Protein AF-0000000084494872 (afdb_homodimer)

Foldseek 3Di:
DDQLADPVLLVVDDLADPPQAPLLQLLCLLQQWDADQVVLFTGGQSRLLRQLLRQLLVLLVVLCVVVPHDDPSNVSSVLSSVSSVCVRLLQKFFDSQSSRARNDPLCLCQVFVLSSFLEAEAECQEQLVLLVLLLSVLSQYAYEYEYEQVSLVNYFWFFLQADEAEDDAAADDLVPAAQAWDWDDPDQAEIEIEAGAYSNSLSNSSVVVRCLGRPPVNVSHRYYYYHQRRHDAFQPFDDRSTDTFLGCVLVVQLVVQLSCLQQCNLPVLDDHFAFDWDDDDPDTDTDSTGTDGVLSVLLSSLSSQSSSVNRLPDQHEYEYEYALPPVCNQCVCPCLQLDDDPVLLVVLLVLCVVVVVVSVSVVSVPFDHSDNVSRVSVSSLSHAYAYEDADQDDLSSLVSQLSSCQTPLDDWYFDVNLQCVLPVQFPAAIRLQWFGDHRLEGAGEMEGEQQSQWDDDPNAIDGNLVVSLVVLLSQLSSSLSSLSRQHPDNVSNVRSQVAVAAEYAYFLLQLNCLRNVDDPVRSLVSQQSSQVSSQVSQQVVCVVSVGDRHSFHYTHGFDDSSCSSSQVGGGTLAFAAEQKKKAKFKDFCLALSNVLQVVQPFDKFADPPQDDPDRVRSSVRHRMIIGIDIGGTSHPDHLVRDAQVRQVVSQLSSQPRHGSGHYREEGEHEPVCSVVNSVCCSVPVSRHRIYTYDYDPVDDDDSPSIGDDDPVVSVVSSVPRDDRDSVSSSVNRSPSRNRSSVPRPPVPSRDDRD/DDQLADPVLLVVDDLADPPQAPLLQLLCLLQQWDADPVVQFTGGQSRLLRQLLRQLLVLLVVLCVVVPHDDDSNVSSVLSSVSSVCVRLLQKFFDSQSSRARNDPLCLCQVFVLSSFLEEEAECQEQLVLLVLLLSVLSQYAYEYEYEQVSLVNYFWFFLQADEAEDDADADDLVPAAQAWDWDDPDQAEIEIEAGAYSNSLSNSSVVVRCLGRPPVNVSHRYYYYHQRRHDAFQPFDDNSTDTFLGCVLVVQLVVQLSCLQQCNLPVLDDHFAFDWDDDDPDTDTDSTGTDGVLSVLLSSLSSQSSSVNRLPDQHEYEYEYALPPVCNQCVCPCLQLDDDPVLLVVLLVLCVVVVVVSVSVVSVPFDHSDNVSRVSVSSLSHAYAYEDADQDDLSSLVSQLSSCQTQLDDWYFDVNLQCVLPVQFDAAIRLQWFGDHRLEGAGEMEGEQQSQWDDDPNAIDGNLVVSLVVLLSQLSSSLSSLSRQHPDNVSNVRSQVAVAAEYAYFLLQLNCLRNVDDPVRSLVSQQSSQVSSQVSQQVVCVVSVGDRHSFHYTHGFDDSSCSSSQVGGGTLAFAAEQKKKAKFKDFCLALSNVLQVVQPFDKFADPPQDDDDRVRSSVRHRMIIGIDIGGTSHPDHLVRDAQVRQVVSQLSSQPRHGSGHYREEGEHEPVCSVVNSVCCSVPVSRHRIYTYDYCDVDDDDSPSIGDDDPVVSVVSSVPRDDRDSVSSSVSRSPSRNRSSNPRPPVPSRDDRD

Nearest PDB structures (foldseek):
  1l1l-assembly4_D  TM=8.113E-01  e=1.563E-45  Lactobacillus leichmannii
  3o0o-assembly1_A  TM=6.092E-01  e=1.968E-18  Thermotoga maritima
  7b9q-assembly1_B  TM=5.228E-01  e=1.787E-12  Cereibacter sphaeroides
  7b9q-assembly1_A  TM=4.856E-01  e=8.726E-13  Cereibacter sphaeroides
  3rsr-assembly1_A  TM=5.071E-01  e=6.425E-12  Saccharomyces cerevisiae

pLDDT: mean 90.09, std 11.54, range [34.97, 98.81]

Radius of gyration: 38.98 Å; Cα contacts (8 Å, |Δi|>4): 3133; chains: 2; bounding box: 86×110×97 Å

Organism: NCBI:txid1637975

Structure (mmCIF, N/CA/C/O backbone):
data_AF-0000000084494872-model_v1
#
loop_
_entity.id
_entity.type
_entity.pdbx_description
1 polymer 'Adenosylcobalamin-dependent ribonucleoside-triphosphate reductase'
#
loop_
_atom_site.group_PDB
_atom_site.id
_atom_site.type_symbol
_atom_site.label_atom_id
_atom_site.label_alt_id
_atom_site.label_comp_id
_atom_site.label_asym_id
_atom_site.label_entity_id
_atom_site.label_seq_id
_atom_site.pdbx_PDB_ins_code
_atom_site.Cartn_x
_atom_site.Cartn_y
_atom_site.Cartn_z
_atom_site.occupancy
_atom_site.B_iso_or_equiv
_atom_site.auth_seq_id
_atom_site.auth_comp_id
_atom_site.auth_asym_id
_atom_site.auth_atom_id
_atom_site.pdbx_PDB_model_num
ATOM 1 N N . MET A 1 1 ? -21.484 2.104 5.059 1 55.16 1 MET A N 1
ATOM 2 C CA . MET A 1 1 ? -20.328 1.569 5.75 1 55.16 1 MET A CA 1
ATOM 3 C C . MET A 1 1 ? -20.703 1.051 7.133 1 55.16 1 MET A C 1
ATOM 5 O O . MET A 1 1 ? -21.531 1.648 7.82 1 55.16 1 MET A O 1
ATOM 9 N N . THR A 1 2 ? -20.406 -0.141 7.449 1 70.69 2 THR A N 1
ATOM 10 C CA . THR A 1 2 ? -20.688 -0.763 8.734 1 70.69 2 THR A CA 1
ATOM 11 C C . THR A 1 2 ? -20.094 0.064 9.883 1 70.69 2 THR A C 1
ATOM 13 O O . THR A 1 2 ? -18.906 0.376 9.883 1 70.69 2 THR A O 1
ATOM 16 N N . GLU A 1 3 ? -21.016 0.553 10.703 1 88.5 3 GLU A N 1
ATOM 17 C CA . GLU A 1 3 ? -20.625 1.293 11.898 1 88.5 3 GLU A CA 1
ATOM 18 C C . GLU A 1 3 ? -19.812 0.414 12.844 1 88.5 3 GLU A C 1
ATOM 20 O O . GLU A 1 3 ? -20.25 -0.684 13.203 1 88.5 3 GLU A O 1
ATOM 25 N N . LEU A 1 4 ? -18.656 0.8 13.25 1 95.69 4 LEU A N 1
ATOM 26 C CA . LEU A 1 4 ? -17.781 0.054 14.148 1 95.69 4 LEU A CA 1
ATOM 27 C C . LEU A 1 4 ? -18.156 0.294 15.602 1 95.69 4 LEU A C 1
ATOM 29 O O . LEU A 1 4 ? -18.25 -0.652 16.391 1 95.69 4 LEU A O 1
ATOM 33 N N . LEU A 1 5 ? -18.391 1.597 16.016 1 97.94 5 LEU A N 1
ATOM 34 C CA . LEU A 1 5 ? -18.812 1.928 17.375 1 97.94 5 LEU A CA 1
ATOM 35 C C . LEU A 1 5 ? -20.328 1.883 17.5 1 97.94 5 LEU A C 1
ATOM 37 O O . LEU A 1 5 ? -21.031 2.789 17.031 1 97.94 5 LEU A O 1
ATOM 41 N N . THR A 1 6 ? -20.859 0.909 18.203 1 96.38 6 THR A N 1
ATOM 42 C CA . THR A 1 6 ? -22.297 0.708 18.359 1 96.38 6 THR A CA 1
ATOM 43 C C . THR A 1 6 ? -22.875 1.703 19.359 1 96.38 6 THR A C 1
ATOM 45 O O . THR A 1 6 ? -22.156 2.229 20.203 1 96.38 6 THR A O 1
ATOM 48 N N . ASP A 1 7 ? -24.094 1.884 19.266 1 95.75 7 ASP A N 1
ATOM 49 C CA . ASP A 1 7 ? -24.797 2.746 20.219 1 95.75 7 ASP A CA 1
ATOM 50 C C . ASP A 1 7 ? -24.703 2.186 21.625 1 95.75 7 ASP A C 1
ATOM 52 O O . ASP A 1 7 ? -24.625 2.941 22.609 1 95.75 7 ASP A O 1
ATOM 56 N N . SER A 1 8 ? -24.734 0.927 21.703 1 96.12 8 SER A N 1
ATOM 57 C CA . SER A 1 8 ? -24.656 0.281 23.016 1 96.12 8 SER A CA 1
ATOM 58 C C . SER A 1 8 ? -23.312 0.57 23.688 1 96.12 8 SER A C 1
ATOM 60 O O . SER A 1 8 ? -23.266 0.782 24.906 1 96.12 8 SER A O 1
ATOM 62 N N . PHE A 1 9 ? -22.359 0.619 22.922 1 97.56 9 PHE A N 1
ATOM 63 C CA . PHE A 1 9 ? -21.031 0.911 23.469 1 97.56 9 PHE A CA 1
ATOM 64 C C . PHE A 1 9 ? -20.922 2.379 23.875 1 97.56 9 PHE A C 1
ATOM 66 O O . PHE A 1 9 ? -20.469 2.695 24.969 1 97.56 9 PHE A O 1
ATOM 73 N N . ILE A 1 10 ? -21.281 3.186 23.062 1 97.81 10 ILE A N 1
ATOM 74 C CA . ILE A 1 10 ? -21.141 4.625 23.25 1 97.81 10 ILE A CA 1
ATOM 75 C C . ILE A 1 10 ? -21.984 5.086 24.422 1 97.81 10 ILE A C 1
ATOM 77 O O . ILE A 1 10 ? -21.609 6 25.156 1 97.81 10 ILE A O 1
ATOM 81 N N . SER A 1 11 ? -23.141 4.43 24.688 1 97.19 11 SER A N 1
ATOM 82 C CA . SER A 1 11 ? -24.078 4.824 25.734 1 97.19 11 SER A CA 1
ATOM 83 C C . SER A 1 11 ? -23.453 4.664 27.125 1 97.19 11 SER A C 1
ATOM 85 O O . SER A 1 11 ? -23.938 5.246 28.094 1 97.19 11 SER A O 1
ATOM 87 N N . LYS A 1 12 ? -22.359 3.939 27.234 1 97.75 12 LYS A N 1
ATOM 88 C CA . LYS A 1 12 ? -21.703 3.711 28.516 1 97.75 12 LYS A CA 1
ATOM 89 C C . LYS A 1 12 ? -20.922 4.945 28.953 1 97.75 12 LYS A C 1
ATOM 91 O O . LYS A 1 12 ? -20.531 5.051 30.125 1 97.75 12 LYS A O 1
ATOM 96 N N . TYR A 1 13 ? -20.781 5.898 28.141 1 98.12 13 TYR A N 1
ATOM 97 C CA . TYR A 1 13 ? -19.953 7.066 28.422 1 98.12 13 TYR A CA 1
ATOM 98 C C . TYR A 1 13 ? -20.812 8.312 28.578 1 98.12 13 TYR A C 1
ATOM 100 O O . TYR A 1 13 ? -21.797 8.492 27.875 1 98.12 13 TYR A O 1
ATOM 108 N N . PRO A 1 14 ? -20.375 9.219 29.516 1 97 14 PRO A N 1
ATOM 109 C CA . PRO A 1 14 ? -21 10.539 29.531 1 97 14 PRO A CA 1
ATOM 110 C C . PRO A 1 14 ? -20.547 11.43 28.375 1 97 14 PRO A C 1
ATOM 112 O O . PRO A 1 14 ? -19.703 11.023 27.578 1 97 14 PRO A O 1
ATOM 115 N N . ASP A 1 15 ? -21.094 12.57 28.312 1 96.06 15 ASP A N 1
ATOM 116 C CA . ASP A 1 15 ? -20.797 13.469 27.203 1 96.06 15 ASP A CA 1
ATOM 117 C C . ASP A 1 15 ? -19.375 13.984 27.266 1 96.06 15 ASP A C 1
ATOM 119 O O . ASP A 1 15 ? -18.781 14.344 26.234 1 96.06 15 ASP A O 1
ATOM 123 N N . PHE A 1 16 ? -18.859 14.094 28.547 1 96.5 16 PHE A N 1
ATOM 124 C CA . PHE A 1 16 ? -17.5 14.516 28.828 1 96.5 16 PHE A CA 1
ATOM 125 C C . PHE A 1 16 ? -16.906 13.672 29.953 1 96.5 16 PHE A C 1
ATOM 127 O O . PHE A 1 16 ? -17.609 13.25 30.875 1 96.5 16 PHE A O 1
ATOM 134 N N . PRO A 1 17 ? -15.617 13.352 29.844 1 96.94 17 PRO A N 1
ATOM 135 C CA . PRO A 1 17 ? -15.023 12.703 31.016 1 96.94 17 PRO A CA 1
ATOM 136 C C . PRO A 1 17 ? -14.977 13.617 32.219 1 96.94 17 PRO A C 1
ATOM 138 O O . PRO A 1 17 ? -14.812 14.836 32.094 1 96.94 17 PRO A O 1
ATOM 141 N N . SER A 1 18 ? -14.992 13.055 33.406 1 94.06 18 SER A N 1
ATOM 142 C CA . SER A 1 18 ? -15.117 13.82 34.625 1 94.06 18 SER A CA 1
ATOM 143 C C . SER A 1 18 ? -13.867 14.648 34.906 1 94.06 18 SER A C 1
ATOM 145 O O . SER A 1 18 ? -13.938 15.703 35.531 1 94.06 18 SER A O 1
ATOM 147 N N . HIS A 1 19 ? -12.781 14.234 34.375 1 93.25 19 HIS A N 1
ATOM 148 C CA . HIS A 1 19 ? -11.523 14.898 34.719 1 93.25 19 HIS A CA 1
ATOM 149 C C . HIS A 1 19 ? -11.172 15.969 33.688 1 93.25 19 HIS A C 1
ATOM 151 O O . HIS A 1 19 ? -10.133 16.609 33.781 1 93.25 19 HIS A O 1
ATOM 157 N N . MET A 1 20 ? -12 16.172 32.688 1 94.19 20 MET A N 1
ATOM 158 C CA . MET A 1 20 ? -11.797 17.297 31.766 1 94.19 20 MET A CA 1
ATOM 159 C C . MET A 1 20 ? -12.148 18.609 32.469 1 94.19 20 MET A C 1
ATOM 161 O O . MET A 1 20 ? -13.305 18.844 32.812 1 94.19 20 MET A O 1
ATOM 165 N N . ASN A 1 21 ? -11.188 19.562 32.594 1 91.12 21 ASN A N 1
ATOM 166 C CA . ASN A 1 21 ? -11.391 20.797 33.344 1 91.12 21 ASN A CA 1
ATOM 167 C C . ASN A 1 21 ? -12.062 21.875 32.5 1 91.12 21 ASN A C 1
ATOM 169 O O . ASN A 1 21 ? -12.383 21.656 31.344 1 91.12 21 ASN A O 1
ATOM 173 N N . ALA A 1 22 ? -12.281 22.969 33 1 89.88 22 ALA A N 1
ATOM 174 C CA . ALA A 1 22 ? -13.023 24.062 32.375 1 89.88 22 ALA A CA 1
ATOM 175 C C . ALA A 1 22 ? -12.281 24.594 31.172 1 89.88 22 ALA A C 1
ATOM 177 O O . ALA A 1 22 ? -12.906 24.938 30.156 1 89.88 22 ALA A O 1
ATOM 178 N N . LEU A 1 23 ? -10.969 24.688 31.312 1 91.56 23 LEU A N 1
ATOM 179 C CA . LEU A 1 23 ? -10.172 25.141 30.172 1 91.56 23 LEU A CA 1
ATOM 180 C C . LEU A 1 23 ? -10.328 24.203 28.984 1 91.56 23 LEU A C 1
ATOM 182 O O . LEU A 1 23 ? -10.578 24.641 27.859 1 91.56 23 LEU A O 1
ATOM 186 N N . GLY A 1 24 ? -10.18 22.984 29.266 1 93.69 24 GLY A N 1
ATOM 187 C CA . GLY A 1 24 ? -10.289 21.984 28.219 1 93.69 24 GLY A CA 1
ATOM 188 C C . GLY A 1 24 ? -11.633 22 27.516 1 93.69 24 GLY A C 1
ATOM 189 O O . GLY A 1 24 ? -11.703 21.953 26.281 1 93.69 24 GLY A O 1
ATOM 190 N N . LYS A 1 25 ? -12.656 22.031 28.266 1 93.06 25 LYS A N 1
ATOM 191 C CA . LYS A 1 25 ? -14.008 22.062 27.703 1 93.06 25 LYS A CA 1
ATOM 192 C C . LYS A 1 25 ? -14.219 23.312 26.859 1 93.06 25 LYS A C 1
ATOM 194 O O . LYS A 1 25 ? -14.781 23.234 25.75 1 93.06 25 LYS A O 1
ATOM 199 N N . PHE A 1 26 ? -13.805 24.359 27.375 1 90.56 26 PHE A N 1
ATOM 200 C CA . PHE A 1 26 ? -13.977 25.625 26.672 1 90.56 26 PHE A CA 1
ATOM 201 C C . PHE A 1 26 ? -13.234 25.609 25.344 1 90.56 26 PHE A C 1
ATOM 203 O O . PHE A 1 26 ? -13.805 25.969 24.312 1 90.56 26 PHE A O 1
ATOM 210 N N . VAL A 1 27 ? -11.992 25.234 25.391 1 91.75 27 VAL A N 1
ATOM 211 C CA . VAL A 1 27 ? -11.172 25.234 24.188 1 91.75 27 VAL A CA 1
ATOM 212 C C . VAL A 1 27 ? -11.727 24.219 23.172 1 91.75 27 VAL A C 1
ATOM 214 O O . VAL A 1 27 ? -11.711 24.469 21.969 1 91.75 27 VAL A O 1
ATOM 217 N N . TYR A 1 28 ? -12.242 23.094 23.609 1 94.12 28 TYR A N 1
ATOM 218 C CA . TYR A 1 28 ? -12.898 22.125 22.734 1 94.12 28 TYR A CA 1
ATOM 219 C C . TYR A 1 28 ? -14.078 22.734 22 1 94.12 28 TYR A C 1
ATOM 221 O O . TYR A 1 28 ? -14.172 22.641 20.781 1 94.12 28 TYR A O 1
ATOM 229 N N . PHE A 1 29 ? -14.922 23.359 22.75 1 90.69 29 PHE A N 1
ATOM 230 C CA . PHE A 1 29 ? -16.125 23.938 22.156 1 90.69 29 PHE A CA 1
ATOM 231 C C . PHE A 1 29 ? -15.758 25.047 21.172 1 90.69 29 PHE A C 1
ATOM 233 O O . PHE A 1 29 ? -16.438 25.219 20.156 1 90.69 29 PHE A O 1
ATOM 240 N N . ARG A 1 30 ? -14.797 25.641 21.5 1 84.75 30 ARG A N 1
ATOM 241 C CA . ARG A 1 30 ? -14.375 26.766 20.672 1 84.75 30 ARG A CA 1
ATOM 242 C C . ARG A 1 30 ? -13.758 26.281 19.359 1 84.75 30 ARG A C 1
ATOM 244 O O . ARG A 1 30 ? -13.922 26.906 18.312 1 84.75 30 ARG A O 1
ATOM 251 N N . THR A 1 31 ? -13.047 25.203 19.391 1 87.44 31 THR A N 1
ATOM 252 C CA . THR A 1 31 ? -12.141 24.891 18.297 1 87.44 31 THR A CA 1
ATOM 253 C C . THR A 1 31 ? -12.625 23.656 17.531 1 87.44 31 THR A C 1
ATOM 255 O O . THR A 1 31 ? -12.5 23.594 16.297 1 87.44 31 THR A O 1
ATOM 258 N N . TYR A 1 32 ? -13.234 22.625 18.188 1 90.56 32 TYR A N 1
ATOM 259 C CA . TYR A 1 32 ? -13.398 21.328 17.531 1 90.56 32 TYR A CA 1
ATOM 260 C C . TYR A 1 32 ? -14.867 20.922 17.5 1 90.56 32 TYR A C 1
ATOM 262 O O . TYR A 1 32 ? -15.25 20 16.781 1 90.56 32 TYR A O 1
ATOM 270 N N . SER A 1 33 ? -15.688 21.594 18.312 1 91.38 33 SER A N 1
ATOM 271 C CA . SER A 1 33 ? -17.078 21.203 18.406 1 91.38 33 SER A CA 1
ATOM 272 C C . SER A 1 33 ? -17.891 21.75 17.234 1 91.38 33 SER A C 1
ATOM 274 O O . SER A 1 33 ? -18.016 22.969 17.078 1 91.38 33 SER A O 1
ATOM 276 N N . ARG A 1 34 ? -18.406 20.891 16.453 1 87.25 34 ARG A N 1
ATOM 277 C CA . ARG A 1 34 ? -19.203 21.297 15.297 1 87.25 34 ARG A CA 1
ATOM 278 C C . ARG A 1 34 ? -20.672 21.422 15.656 1 87.25 34 ARG A C 1
ATOM 280 O O . ARG A 1 34 ? -21.172 20.688 16.516 1 87.25 34 ARG A O 1
ATOM 287 N N . PHE A 1 35 ? -21.375 22.281 14.961 1 83.62 35 PHE A N 1
ATOM 288 C CA . PHE A 1 35 ? -22.828 22.422 15.141 1 83.62 35 PHE A CA 1
ATOM 289 C C . PHE A 1 35 ? -23.578 21.328 14.398 1 83.62 35 PHE A C 1
ATOM 291 O O . PHE A 1 35 ? -23.297 21.062 13.227 1 83.62 35 PHE A O 1
ATOM 298 N N . LEU A 1 36 ? -24.422 20.672 15.047 1 86.69 36 LEU A N 1
ATOM 299 C CA . LEU A 1 36 ? -25.297 19.656 14.484 1 86.69 36 LEU A CA 1
ATOM 300 C C . LEU A 1 36 ? -26.688 20.234 14.195 1 86.69 36 LEU A C 1
ATOM 302 O O . LEU A 1 36 ? -27.531 20.281 15.094 1 86.69 36 LEU A O 1
ATOM 306 N N . PRO A 1 37 ? -26.875 20.531 13 1 81.19 37 PRO A N 1
ATOM 307 C CA . PRO A 1 37 ? -28.172 21.156 12.672 1 81.19 37 PRO A CA 1
ATOM 308 C C . PRO A 1 37 ? -29.359 20.297 13.102 1 81.19 37 PRO A C 1
ATOM 310 O O . PRO A 1 37 ? -30.359 20.844 13.578 1 81.19 37 PRO A O 1
ATOM 313 N N . ASN A 1 38 ? -29.328 19.031 12.938 1 83.88 38 ASN A N 1
ATOM 314 C CA . ASN A 1 38 ? -30.438 18.141 13.258 1 83.88 38 ASN A CA 1
ATOM 315 C C . ASN A 1 38 ? -30.703 18.109 14.758 1 83.88 38 ASN A C 1
ATOM 317 O O . ASN A 1 38 ? -31.812 17.781 15.18 1 83.88 38 ASN A O 1
ATOM 321 N N . LYS A 1 39 ? -29.75 18.5 15.57 1 87.94 39 LYS A N 1
ATOM 322 C CA . LYS A 1 39 ? -29.906 18.469 17.016 1 87.94 39 LYS A CA 1
ATOM 323 C C . LYS A 1 39 ? -30 19.875 17.594 1 87.94 39 LYS A C 1
ATOM 325 O O . LYS A 1 39 ? -30.328 20.047 18.781 1 87.94 39 LYS A O 1
ATOM 330 N N . GLY A 1 40 ? -29.625 20.859 16.766 1 82.44 40 GLY A N 1
ATOM 331 C CA . GLY A 1 40 ? -29.734 22.25 17.172 1 82.44 40 GLY A CA 1
ATOM 332 C C . GLY A 1 40 ? -28.703 22.656 18.234 1 82.44 40 GLY A C 1
ATOM 333 O O . GLY A 1 40 ? -28.969 23.531 19.047 1 82.44 40 GLY A O 1
ATOM 334 N N . ARG A 1 41 ? -27.688 21.906 18.344 1 87.56 41 ARG A N 1
ATOM 335 C CA . ARG A 1 41 ? -26.625 22.172 19.312 1 87.56 41 ARG A CA 1
ATOM 336 C C . ARG A 1 41 ? -25.266 21.75 18.766 1 87.56 41 ARG A C 1
ATOM 338 O O . ARG A 1 41 ? -25.188 21.141 17.703 1 87.56 41 ARG A O 1
ATOM 345 N N . ARG A 1 42 ? -24.234 22.203 19.484 1 89 42 ARG A N 1
ATOM 346 C CA . ARG A 1 42 ? -22.891 21.766 19.141 1 89 42 ARG A CA 1
ATOM 347 C C . ARG A 1 42 ? -22.656 20.328 19.594 1 89 42 ARG A C 1
ATOM 349 O O . ARG A 1 42 ? -23.359 19.828 20.469 1 89 42 ARG A O 1
ATOM 356 N N . GLU A 1 43 ? -21.672 19.641 19.031 1 93.12 43 GLU A N 1
ATOM 357 C CA . GLU A 1 43 ? -21.25 18.312 19.406 1 93.12 43 GLU A CA 1
ATOM 358 C C . GLU A 1 43 ? -20.703 18.297 20.844 1 93.12 43 GLU A C 1
ATOM 360 O O . GLU A 1 43 ? -20.109 19.281 21.297 1 93.12 43 GLU A O 1
ATOM 365 N N . THR A 1 44 ? -20.922 17.266 21.438 1 95.19 44 THR A N 1
ATOM 366 C CA . THR A 1 44 ? -20.203 16.984 22.672 1 95.19 44 THR A CA 1
ATOM 367 C C . THR A 1 44 ? -18.859 16.312 22.359 1 95.19 44 THR A C 1
ATOM 369 O O . THR A 1 44 ? -18.609 15.883 21.234 1 95.19 44 THR A O 1
ATOM 372 N N . TRP A 1 45 ? -18.031 16.281 23.391 1 97.44 45 TRP A N 1
ATOM 373 C CA . TRP A 1 45 ? -16.734 15.633 23.234 1 97.44 45 TRP A CA 1
ATOM 374 C C . TRP A 1 45 ? -16.906 14.164 22.859 1 97.44 45 TRP A C 1
ATOM 376 O O . TRP A 1 45 ? -16.188 13.648 22 1 97.44 45 TRP A O 1
ATOM 386 N N . LYS A 1 46 ? -17.875 13.492 23.438 1 98 46 LYS A N 1
ATOM 387 C CA . LYS A 1 46 ? -18.203 12.102 23.125 1 98 46 LYS A CA 1
ATOM 388 C C . LYS A 1 46 ? -18.531 11.93 21.641 1 98 46 LYS A C 1
ATOM 390 O O . LYS A 1 46 ? -18.062 10.984 21 1 98 46 LYS A O 1
ATOM 395 N N . GLU A 1 47 ? -19.297 12.789 21.125 1 96.75 47 GLU A N 1
ATOM 396 C CA . GLU A 1 47 ? -19.734 12.719 19.734 1 96.75 47 GLU A CA 1
ATOM 397 C C . GLU A 1 47 ? -18.562 12.961 18.781 1 96.75 47 GLU A C 1
ATOM 399 O O . GLU A 1 47 ? -18.453 12.305 17.734 1 96.75 47 GLU A O 1
ATOM 404 N N . THR A 1 48 ? -17.703 13.914 19.125 1 97.31 48 THR A N 1
ATOM 405 C CA . THR A 1 48 ? -16.516 14.18 18.312 1 97.31 48 THR A CA 1
ATOM 406 C C . THR A 1 48 ? -15.578 12.977 18.312 1 97.31 48 THR A C 1
ATOM 408 O O . THR A 1 48 ? -15.094 12.562 17.266 1 97.31 48 THR A O 1
ATOM 411 N N . CYS A 1 49 ? -15.352 12.422 19.484 1 98.38 49 CYS A N 1
ATOM 412 C CA . CYS A 1 49 ? -14.492 11.242 19.594 1 98.38 49 CYS A CA 1
ATOM 413 C C . CYS A 1 49 ? -15.047 10.086 18.781 1 98.38 49 CYS A C 1
ATOM 415 O O . CYS A 1 49 ? -14.289 9.367 18.125 1 98.38 49 CYS A O 1
ATOM 417 N N . ARG A 1 50 ? -16.359 9.961 18.797 1 97.88 50 ARG A N 1
ATOM 418 C CA . ARG A 1 50 ? -17 8.867 18.062 1 97.88 50 ARG A CA 1
ATOM 419 C C . ARG A 1 50 ? -16.781 9.023 16.562 1 97.88 50 ARG A C 1
ATOM 421 O O . ARG A 1 50 ? -16.312 8.094 15.891 1 97.88 50 ARG A O 1
ATOM 428 N N . ARG A 1 51 ? -17.156 10.125 15.969 1 96.38 51 ARG A N 1
ATOM 429 C CA . ARG A 1 51 ? -17.078 10.281 14.523 1 96.38 51 ARG A CA 1
ATOM 430 C C . ARG A 1 51 ? -15.625 10.25 14.047 1 96.38 51 ARG A C 1
ATOM 432 O O . ARG A 1 51 ? -15.328 9.711 12.984 1 96.38 51 ARG A O 1
ATOM 439 N N . ALA A 1 52 ? -14.75 10.906 14.828 1 97.5 52 ALA A N 1
ATOM 440 C CA . ALA A 1 52 ? -13.344 10.922 14.438 1 97.5 52 ALA A CA 1
ATOM 441 C C . ALA A 1 52 ? -12.75 9.516 14.461 1 97.5 52 ALA A C 1
ATOM 443 O O . ALA A 1 52 ? -11.977 9.148 13.57 1 97.5 52 ALA A O 1
ATOM 444 N N . THR A 1 53 ? -13.102 8.719 15.469 1 98.31 53 THR A N 1
ATOM 445 C CA . THR A 1 53 ? -12.648 7.332 15.57 1 98.31 53 THR A CA 1
ATOM 446 C C . THR A 1 53 ? -13.203 6.492 14.422 1 98.31 53 THR A C 1
ATOM 448 O O . THR A 1 53 ? -12.469 5.707 13.812 1 98.31 53 THR A O 1
ATOM 451 N N . GLU A 1 54 ? -14.523 6.73 14.164 1 97.62 54 GLU A N 1
ATOM 452 C CA . GLU A 1 54 ? -15.156 6.023 13.062 1 97.62 54 GLU A CA 1
ATOM 453 C C . GLU A 1 54 ? -14.453 6.32 11.742 1 97.62 54 GLU A C 1
ATOM 455 O O . GLU A 1 54 ? -14.25 5.418 10.922 1 97.62 54 GLU A O 1
ATOM 460 N N . TYR A 1 55 ? -14.125 7.48 11.562 1 97.12 55 TYR A N 1
ATOM 461 C CA . TYR A 1 55 ? -13.438 7.875 10.336 1 97.12 55 TYR A CA 1
ATOM 462 C C . TYR A 1 55 ? -12.062 7.223 10.25 1 97.12 55 TYR A C 1
ATOM 464 O O . TYR A 1 55 ? -11.727 6.602 9.234 1 97.12 55 TYR A O 1
ATOM 472 N N . ASN A 1 56 ? -11.312 7.395 11.281 1 98.19 56 ASN A N 1
ATOM 473 C CA . ASN A 1 56 ? -9.938 6.918 11.297 1 98.19 56 ASN A CA 1
ATOM 474 C C . ASN A 1 56 ? -9.867 5.406 11.117 1 98.19 56 ASN A C 1
ATOM 476 O O . ASN A 1 56 ? -9.188 4.918 10.203 1 98.19 56 ASN A O 1
ATOM 480 N N . VAL A 1 57 ? -10.586 4.598 11.93 1 98.31 57 VAL A N 1
ATOM 481 C CA . VAL A 1 57 ? -10.555 3.143 11.836 1 98.31 57 VAL A CA 1
ATOM 482 C C . VAL A 1 57 ? -11.266 2.693 10.555 1 98.31 57 VAL A C 1
ATOM 484 O O . VAL A 1 57 ? -10.867 1.699 9.938 1 98.31 57 VAL A O 1
ATOM 487 N N . GLY A 1 58 ? -12.242 3.494 10.094 1 97.31 58 GLY A N 1
ATOM 488 C CA . GLY A 1 58 ? -12.953 3.205 8.859 1 97.31 58 GLY A CA 1
ATOM 489 C C . GLY A 1 58 ? -12.047 3.23 7.637 1 97.31 58 GLY A C 1
ATOM 490 O O . GLY A 1 58 ? -12.312 2.539 6.652 1 97.31 58 GLY A O 1
ATOM 491 N N . LEU A 1 59 ? -11.008 4.023 7.672 1 97.75 59 LEU A N 1
ATOM 492 C CA . LEU A 1 59 ? -10.055 4.074 6.566 1 97.75 59 LEU A CA 1
ATOM 493 C C . LEU A 1 59 ? -9.406 2.713 6.34 1 97.75 59 LEU A C 1
ATOM 495 O O . LEU A 1 59 ? -9.18 2.309 5.199 1 97.75 59 LEU A O 1
ATOM 499 N N . ALA A 1 60 ? -9.07 2.031 7.387 1 97.81 60 ALA A N 1
ATOM 500 C CA . ALA A 1 60 ? -8.484 0.697 7.277 1 97.81 60 ALA A CA 1
ATOM 501 C C . ALA A 1 60 ? -9.484 -0.29 6.676 1 97.81 60 ALA A C 1
ATOM 503 O O . ALA A 1 60 ? -9.117 -1.114 5.832 1 97.81 60 ALA A O 1
ATOM 504 N N . VAL A 1 61 ? -10.742 -0.221 7.105 1 97.06 61 VAL A N 1
ATOM 505 C CA . VAL A 1 61 ? -11.781 -1.104 6.598 1 97.06 61 VAL A CA 1
ATOM 506 C C . VAL A 1 61 ? -11.953 -0.893 5.098 1 97.06 61 VAL A C 1
ATOM 508 O O . VAL A 1 61 ? -11.945 -1.854 4.324 1 97.06 61 VAL A O 1
ATOM 511 N N . LYS A 1 62 ? -12.086 0.363 4.664 1 95.94 62 LYS A N 1
ATOM 512 C CA . LYS A 1 62 ? -12.242 0.702 3.254 1 95.94 62 LYS A CA 1
ATOM 513 C C . LYS A 1 62 ? -11.047 0.228 2.436 1 95.94 62 LYS A C 1
ATOM 515 O O . LYS A 1 62 ? -11.203 -0.247 1.311 1 95.94 62 LYS A O 1
ATOM 520 N N . HIS A 1 63 ? -9.859 0.41 3.023 1 96.31 63 HIS A N 1
ATOM 521 C CA . HIS A 1 63 ? -8.633 0.006 2.346 1 96.31 63 HIS A CA 1
ATOM 522 C C . HIS A 1 63 ? -8.609 -1.5 2.104 1 96.31 63 HIS A C 1
ATOM 524 O O . HIS A 1 63 ? -8.305 -1.95 0.997 1 96.31 63 HIS A O 1
ATOM 530 N N . LEU A 1 64 ? -8.891 -2.273 3.055 1 94.44 64 LEU A N 1
ATOM 531 C CA . LEU A 1 64 ? -8.883 -3.727 2.934 1 94.44 64 LEU A CA 1
ATOM 532 C C . LEU A 1 64 ? -9.891 -4.188 1.886 1 94.44 64 LEU A C 1
ATOM 534 O O . LEU A 1 64 ? -9.594 -5.074 1.082 1 94.44 64 LEU A O 1
ATOM 538 N N . GLU A 1 65 ? -11.039 -3.605 1.856 1 92.75 65 GLU A N 1
ATOM 539 C CA . GLU A 1 65 ? -12.031 -3.912 0.828 1 92.75 65 GLU A CA 1
ATOM 540 C C . GLU A 1 65 ? -11.5 -3.58 -0.564 1 92.75 65 GLU A C 1
ATOM 542 O O . GLU A 1 65 ? -11.68 -4.359 -1.504 1 92.75 65 GLU A O 1
ATOM 547 N N . LYS A 1 66 ? -10.891 -2.482 -0.624 1 91.31 66 LYS A N 1
ATOM 548 C CA . LYS A 1 66 ? -10.375 -2.002 -1.903 1 91.31 66 LYS A CA 1
ATOM 549 C C . LYS A 1 66 ? -9.328 -2.957 -2.473 1 91.31 66 LYS A C 1
ATOM 551 O O . LYS A 1 66 ? -9.281 -3.184 -3.684 1 91.31 66 LYS A O 1
ATOM 556 N N . ILE A 1 67 ? -8.492 -3.498 -1.65 1 89.38 67 ILE A N 1
ATOM 557 C CA . ILE A 1 67 ? -7.41 -4.336 -2.146 1 89.38 67 ILE A CA 1
ATOM 558 C C . ILE A 1 67 ? -7.871 -5.789 -2.215 1 89.38 67 ILE A C 1
ATOM 560 O O . ILE A 1 67 ? -7.062 -6.695 -2.436 1 89.38 67 ILE A O 1
ATOM 564 N N . GLY A 1 68 ? -9.172 -6.086 -1.986 1 85.56 68 GLY A N 1
ATOM 565 C CA . GLY A 1 68 ? -9.773 -7.395 -2.174 1 85.56 68 GLY A CA 1
ATOM 566 C C . GLY A 1 68 ? -9.57 -8.32 -0.989 1 85.56 68 GLY A C 1
ATOM 567 O O . GLY A 1 68 ? -9.648 -9.539 -1.129 1 85.56 68 GLY A O 1
ATOM 568 N N . TYR A 1 69 ? -9.281 -7.836 0.208 1 89.25 69 TYR A N 1
ATOM 569 C CA . TYR A 1 69 ? -9.141 -8.633 1.422 1 89.25 69 TYR A CA 1
ATOM 570 C C . TYR A 1 69 ? -10.461 -8.695 2.188 1 89.25 69 TYR A C 1
ATOM 572 O O . TYR A 1 69 ? -11.273 -7.773 2.111 1 89.25 69 TYR A O 1
ATOM 580 N N . ALA A 1 70 ? -10.656 -9.75 2.887 1 89.19 70 ALA A N 1
ATOM 581 C CA . ALA A 1 70 ? -11.797 -9.859 3.791 1 89.19 70 ALA A CA 1
ATOM 582 C C . ALA A 1 70 ? -11.609 -8.977 5.023 1 89.19 70 ALA A C 1
ATOM 584 O O . ALA A 1 70 ? -10.508 -8.883 5.562 1 89.19 70 ALA A O 1
ATOM 585 N N . VAL A 1 71 ? -12.633 -8.289 5.449 1 93 71 VAL A N 1
ATOM 586 C CA . VAL A 1 71 ? -12.586 -7.402 6.605 1 93 71 VAL A CA 1
ATOM 587 C C . VAL A 1 71 ? -13.07 -8.141 7.852 1 93 71 VAL A C 1
ATOM 589 O O . VAL A 1 71 ? -14.172 -8.688 7.867 1 93 71 VAL A O 1
ATOM 592 N N . ASP A 1 72 ? -12.195 -8.266 8.859 1 93.38 72 ASP A N 1
ATOM 593 C CA . ASP A 1 72 ? -12.594 -8.734 10.18 1 93.38 72 ASP A CA 1
ATOM 594 C C . ASP A 1 72 ? -13.242 -7.617 10.992 1 93.38 72 ASP A C 1
ATOM 596 O O . ASP A 1 72 ? -12.578 -6.949 11.789 1 93.38 72 ASP A O 1
ATOM 600 N N . TYR A 1 73 ? -14.477 -7.438 10.969 1 94.44 73 TYR A N 1
ATOM 601 C CA . TYR A 1 73 ? -15.195 -6.32 11.57 1 94.44 73 TYR A CA 1
ATOM 602 C C . TYR A 1 73 ? -15.102 -6.367 13.094 1 94.44 73 TYR A C 1
ATOM 604 O O . TYR A 1 73 ? -15.07 -5.324 13.75 1 94.44 73 TYR A O 1
ATOM 612 N N . ASP A 1 74 ? -14.969 -7.551 13.672 1 95.25 74 ASP A N 1
ATOM 613 C CA . ASP A 1 74 ? -14.852 -7.656 15.125 1 95.25 74 ASP A CA 1
ATOM 614 C C . ASP A 1 74 ? -13.523 -7.062 15.609 1 95.25 74 ASP A C 1
ATOM 616 O O . ASP A 1 74 ? -13.492 -6.359 16.625 1 95.25 74 ASP A O 1
ATOM 620 N N . LYS A 1 75 ? -12.562 -7.434 14.906 1 95.81 75 LYS A N 1
ATOM 621 C CA . LYS A 1 75 ? -11.242 -6.914 15.258 1 95.81 75 LYS A CA 1
ATOM 622 C C . LYS A 1 75 ? -11.195 -5.395 15.133 1 95.81 75 LYS A C 1
ATOM 624 O O . LYS A 1 75 ? -10.656 -4.707 16 1 95.81 75 LYS A O 1
ATOM 629 N N . HIS A 1 76 ? -11.758 -4.852 14.07 1 97.12 76 HIS A N 1
ATOM 630 C CA . HIS A 1 76 ? -11.766 -3.41 13.852 1 97.12 76 HIS A CA 1
ATOM 631 C C . HIS A 1 76 ? -12.672 -2.705 14.852 1 97.12 76 HIS A C 1
ATOM 633 O O . HIS A 1 76 ? -12.375 -1.591 15.289 1 97.12 76 HIS A O 1
ATOM 639 N N . ARG A 1 77 ? -13.727 -3.375 15.234 1 97.38 77 ARG A N 1
ATOM 640 C CA . ARG A 1 77 ? -14.602 -2.826 16.266 1 97.38 77 ARG A CA 1
ATOM 641 C C . ARG A 1 77 ? -13.875 -2.729 17.609 1 97.38 77 ARG A C 1
ATOM 643 O O . ARG A 1 77 ? -13.953 -1.702 18.281 1 97.38 77 ARG A O 1
ATOM 650 N N . ALA A 1 78 ? -13.195 -3.715 17.953 1 97.81 78 ALA A N 1
ATOM 651 C CA . ALA A 1 78 ? -12.453 -3.715 19.219 1 97.81 78 ALA A CA 1
ATOM 652 C C . ALA A 1 78 ? -11.406 -2.604 19.234 1 97.81 78 ALA A C 1
ATOM 654 O O . ALA A 1 78 ? -11.227 -1.928 20.25 1 97.81 78 ALA A O 1
ATOM 655 N N . GLU A 1 79 ? -10.734 -2.471 18.156 1 97.69 79 GLU A N 1
ATOM 656 C CA . GLU A 1 79 ? -9.734 -1.417 18.062 1 97.69 79 GLU A CA 1
ATOM 657 C C . GLU A 1 79 ? -10.367 -0.034 18.141 1 97.69 79 GLU A C 1
ATOM 659 O O . GLU A 1 79 ? -9.828 0.867 18.781 1 97.69 79 GLU A O 1
ATOM 664 N N . ALA A 1 80 ? -11.492 0.116 17.438 1 98.44 80 ALA A N 1
ATOM 665 C CA . ALA A 1 80 ? -12.211 1.383 17.5 1 98.44 80 ALA A CA 1
ATOM 666 C C . ALA A 1 80 ? -12.656 1.709 18.922 1 98.44 80 ALA A C 1
ATOM 668 O O . ALA A 1 80 ? -12.547 2.855 19.359 1 98.44 80 ALA A O 1
ATOM 669 N N . GLU A 1 81 ? -13.125 0.743 19.641 1 98.56 81 GLU A N 1
ATOM 670 C CA . GLU A 1 81 ? -13.578 0.935 21.016 1 98.56 81 GLU A CA 1
ATOM 671 C C . GLU A 1 81 ? -12.43 1.346 21.922 1 98.56 81 GLU A C 1
ATOM 673 O O . GLU A 1 81 ? -12.57 2.26 22.734 1 98.56 81 GLU A O 1
ATOM 678 N N . GLU A 1 82 ? -11.328 0.678 21.781 1 98.25 82 GLU A N 1
ATOM 679 C CA . GLU A 1 82 ? -10.164 1.008 22.594 1 98.25 82 GLU A CA 1
ATOM 680 C C . GLU A 1 82 ? -9.648 2.41 22.281 1 98.25 82 GLU A C 1
ATOM 682 O O . GLU A 1 82 ? -9.273 3.156 23.188 1 98.25 82 GLU A O 1
ATOM 687 N N . PHE A 1 83 ? -9.617 2.717 21.031 1 98.25 83 PHE A N 1
ATOM 688 C CA . PHE A 1 83 ? -9.117 4.023 20.625 1 98.25 83 PHE A CA 1
ATOM 689 C C . PHE A 1 83 ? -10.07 5.129 21.062 1 98.25 83 PHE A C 1
ATOM 691 O O . PHE A 1 83 ? -9.633 6.188 21.516 1 98.25 83 PHE A O 1
ATOM 698 N N . PHE A 1 84 ? -11.391 4.902 20.938 1 98.38 84 PHE A N 1
ATOM 699 C CA . PHE A 1 84 ? -12.398 5.836 21.438 1 98.38 84 PHE A CA 1
ATOM 700 C C . PHE A 1 84 ? -12.195 6.102 22.922 1 98.38 84 PHE A C 1
ATOM 702 O O . PHE A 1 84 ? -12.188 7.254 23.359 1 98.38 84 PHE A O 1
ATOM 709 N N . ASP A 1 85 ? -12.016 5.027 23.641 1 98.75 85 ASP A N 1
ATOM 710 C CA . ASP A 1 85 ? -11.844 5.152 25.078 1 98.75 85 ASP A CA 1
ATOM 711 C C . ASP A 1 85 ? -10.625 6 25.422 1 98.75 85 ASP A C 1
ATOM 713 O O . ASP A 1 85 ? -10.68 6.855 26.297 1 98.75 85 ASP A O 1
ATOM 717 N N . SER A 1 86 ? -9.594 5.73 24.766 1 98.44 86 SER A N 1
ATOM 718 C CA . SER A 1 86 ? -8.344 6.457 25 1 98.44 86 SER A CA 1
ATOM 719 C C . SER A 1 86 ? -8.5 7.941 24.688 1 98.44 86 SER A C 1
ATOM 721 O O . SER A 1 86 ? -8.062 8.797 25.453 1 98.44 86 SER A O 1
ATOM 723 N N . MET A 1 87 ? -9.07 8.281 23.562 1 98.31 87 MET A N 1
ATOM 724 C CA . MET A 1 87 ? -9.273 9.664 23.156 1 98.31 87 MET A CA 1
ATOM 725 C C . MET A 1 87 ? -10.273 10.367 24.062 1 98.31 87 MET A C 1
ATOM 727 O O . MET A 1 87 ? -10.047 11.5 24.484 1 98.31 87 MET A O 1
ATOM 731 N N . PHE A 1 88 ? -11.359 9.641 24.406 1 98.62 88 PHE A N 1
ATOM 732 C CA . PHE A 1 88 ? -12.383 10.188 25.281 1 98.62 88 PHE A CA 1
ATOM 733 C C . PHE A 1 88 ? -11.789 10.586 26.641 1 98.62 88 PHE A C 1
ATOM 735 O O . PHE A 1 88 ? -12.133 11.641 27.188 1 98.62 88 PHE A O 1
ATOM 742 N N . ASN A 1 89 ? -10.891 9.812 27.078 1 98.5 89 ASN A N 1
ATOM 743 C CA . ASN A 1 89 ? -10.297 10.062 28.391 1 98.5 89 ASN A CA 1
ATOM 744 C C . ASN A 1 89 ? -9.023 10.891 28.281 1 98.5 89 ASN A C 1
ATOM 746 O O . ASN A 1 89 ? -8.164 10.836 29.156 1 98.5 89 ASN A O 1
ATOM 750 N N . LEU A 1 90 ? -8.828 11.586 27.219 1 98.31 90 LEU A N 1
ATOM 751 C CA . LEU A 1 90 ? -7.801 12.594 27 1 98.31 90 LEU A CA 1
ATOM 752 C C . LEU A 1 90 ? -6.406 11.984 27.062 1 98.31 90 LEU A C 1
ATOM 754 O O . LEU A 1 90 ? -5.434 12.672 27.375 1 98.31 90 LEU A O 1
ATOM 758 N N . ARG A 1 91 ? -6.266 10.656 26.797 1 98.5 91 ARG A N 1
ATOM 759 C CA . ARG A 1 91 ? -4.977 9.969 26.844 1 98.5 91 ARG A CA 1
ATOM 760 C C . ARG A 1 91 ? -4.207 10.164 25.547 1 98.5 91 ARG A C 1
ATOM 762 O O . ARG A 1 91 ? -2.975 10.102 25.531 1 98.5 91 ARG A O 1
ATOM 769 N N . GLN A 1 92 ? -4.891 10.328 24.516 1 98.25 92 GLN A N 1
ATOM 770 C CA . GLN A 1 92 ? -4.27 10.594 23.234 1 98.25 92 GLN A CA 1
ATOM 771 C C . GLN A 1 92 ? -5.246 11.281 22.281 1 98.25 92 GLN A C 1
ATOM 773 O O . GLN A 1 92 ? -6.445 11.336 22.547 1 98.25 92 GLN A O 1
ATOM 778 N N . PHE A 1 93 ? -4.801 11.781 21.172 1 98.44 93 PHE A N 1
ATOM 779 C CA . PHE A 1 93 ? -5.613 12.57 20.25 1 98.44 93 PHE A CA 1
ATOM 780 C C . PHE A 1 93 ? -5.188 12.328 18.797 1 98.44 93 PHE A C 1
ATOM 782 O O . PHE A 1 93 ? -4 12.148 18.516 1 98.44 93 PHE A O 1
ATOM 789 N N . LEU A 1 94 ? -6.164 12.336 17.922 1 98.25 94 LEU A N 1
ATOM 790 C CA . LEU A 1 94 ? -5.879 12.547 16.5 1 98.25 94 LEU A CA 1
ATOM 791 C C . LEU A 1 94 ? -5.492 14 16.234 1 98.25 94 LEU A C 1
ATOM 793 O O . LEU A 1 94 ? -5.496 14.828 17.156 1 98.25 94 LEU A O 1
ATOM 797 N N . SER A 1 95 ? -5.141 14.242 15.039 1 96.56 95 SER A N 1
ATOM 798 C CA . SER A 1 95 ? -4.816 15.625 14.688 1 96.56 95 SER A CA 1
ATOM 799 C C . SER A 1 95 ? -6.02 16.531 14.898 1 96.56 95 SER A C 1
ATOM 801 O O . SER A 1 95 ? -7.164 16.109 14.758 1 96.56 95 SER A O 1
ATOM 803 N N . GLY A 1 96 ? -5.75 17.781 15.305 1 94.69 96 GLY A N 1
ATOM 804 C CA . GLY A 1 96 ? -6.84 18.734 15.445 1 94.69 96 GLY A CA 1
ATOM 805 C C . GLY A 1 96 ? -7.727 18.812 14.219 1 94.69 96 GLY A C 1
ATOM 806 O O . GLY A 1 96 ? -8.953 18.891 14.336 1 94.69 96 GLY A O 1
ATOM 807 N N . ARG A 1 97 ? -7.156 18.672 13.031 1 93.69 97 ARG A N 1
ATOM 808 C CA . ARG A 1 97 ? -7.914 18.734 11.781 1 93.69 97 ARG A CA 1
ATOM 809 C C . ARG A 1 97 ? -8.836 17.531 11.648 1 93.69 97 ARG A C 1
ATOM 811 O O . ARG A 1 97 ? -9.977 17.656 11.188 1 93.69 97 ARG A O 1
ATOM 818 N N . THR A 1 98 ? -8.367 16.375 12.039 1 96.19 98 THR A N 1
ATOM 819 C CA . THR A 1 98 ? -9.203 15.172 11.977 1 96.19 98 THR A CA 1
ATOM 820 C C . THR A 1 98 ? -10.32 15.242 13.008 1 96.19 98 THR A C 1
ATOM 822 O O . THR A 1 98 ? -11.43 14.766 12.766 1 96.19 98 THR A O 1
ATOM 825 N N . LEU A 1 99 ? -9.984 15.836 14.195 1 95.94 99 LEU A N 1
ATOM 826 C CA . LEU A 1 99 ? -11.039 16.031 15.18 1 95.94 99 LEU A CA 1
ATOM 827 C C . LEU A 1 99 ? -12.133 16.953 14.625 1 95.94 99 LEU A C 1
ATOM 829 O O . LEU A 1 99 ? -13.312 16.766 14.938 1 95.94 99 LEU A O 1
ATOM 833 N N . TRP A 1 100 ? -11.734 17.781 13.789 1 91.56 100 TRP A N 1
ATOM 834 C CA . TRP A 1 100 ? -12.672 18.766 13.242 1 91.56 100 TRP A CA 1
ATOM 835 C C . TRP A 1 100 ? -13.469 18.172 12.086 1 91.56 100 TRP A C 1
ATOM 837 O O . TRP A 1 100 ? -14.695 18.266 12.062 1 91.56 100 TRP A O 1
ATOM 847 N N . VAL A 1 101 ? -12.797 17.484 11.109 1 92.69 101 VAL A N 1
ATOM 848 C CA . VAL A 1 101 ? -13.492 17.172 9.867 1 92.69 101 VAL A CA 1
ATOM 849 C C . VAL A 1 101 ? -13.742 15.672 9.766 1 92.69 101 VAL A C 1
ATOM 851 O O . VAL A 1 101 ? -14.586 15.227 8.992 1 92.69 101 VAL A O 1
ATOM 854 N N . GLY A 1 102 ? -13.008 14.898 10.484 1 94 102 GLY A N 1
ATOM 855 C CA . GLY A 1 102 ? -13.117 13.461 10.328 1 94 102 GLY A CA 1
ATOM 856 C C . GLY A 1 102 ? -14.508 12.93 10.602 1 94 102 GLY A C 1
ATOM 857 O O . GLY A 1 102 ? -15.047 13.125 11.695 1 94 102 GLY A O 1
ATOM 858 N N . GLY A 1 103 ? -15.125 12.273 9.633 1 92.25 103 GLY A N 1
ATOM 859 C CA . GLY A 1 103 ? -16.438 11.656 9.812 1 92.25 103 GLY A CA 1
ATOM 860 C C . GLY A 1 103 ? -17.562 12.664 9.898 1 92.25 103 GLY A C 1
ATOM 861 O O . GLY A 1 103 ? -18.672 12.328 10.312 1 92.25 103 GLY A O 1
ATOM 862 N N . SER A 1 104 ? -17.312 13.883 9.594 1 88.31 104 SER A N 1
ATOM 863 C CA . SER A 1 104 ? -18.344 14.906 9.695 1 88.31 104 SER A CA 1
ATOM 864 C C . SER A 1 104 ? -19.453 14.688 8.672 1 88.31 104 SER A C 1
ATOM 866 O O . SER A 1 104 ? -19.25 13.984 7.68 1 88.31 104 SER A O 1
ATOM 868 N N . GLU A 1 105 ? -20.641 15.102 8.891 1 79 105 GLU A N 1
ATOM 869 C CA . GLU A 1 105 ? -21.875 14.82 8.164 1 79 105 GLU A CA 1
ATOM 870 C C . GLU A 1 105 ? -21.766 15.258 6.703 1 79 105 GLU A C 1
ATOM 872 O O . GLU A 1 105 ? -22.391 14.656 5.824 1 79 105 GLU A O 1
ATOM 877 N N . ASN A 1 106 ? -21.016 16.141 6.336 1 78.44 106 ASN A N 1
ATOM 878 C CA . ASN A 1 106 ? -20.953 16.641 4.969 1 78.44 106 ASN A CA 1
ATOM 879 C C . ASN A 1 106 ? -19.875 15.93 4.156 1 78.44 106 ASN A C 1
ATOM 881 O O . ASN A 1 106 ? -19.672 16.25 2.986 1 78.44 106 ASN A O 1
ATOM 885 N N . GLY A 1 107 ? -19.312 15 4.773 1 84.88 107 GLY A N 1
ATOM 886 C CA . GLY A 1 107 ? -18.312 14.203 4.074 1 84.88 107 GLY A CA 1
ATOM 887 C C . GLY A 1 107 ? -17.094 15.008 3.662 1 84.88 107 GLY A C 1
ATOM 888 O O . GLY A 1 107 ? -16.516 14.758 2.602 1 84.88 107 GLY A O 1
ATOM 889 N N . VAL A 1 108 ? -16.766 15.977 4.379 1 86.12 108 VAL A N 1
ATOM 890 C CA . VAL A 1 108 ? -15.656 16.875 4.051 1 86.12 108 VAL A CA 1
ATOM 891 C C . VAL A 1 108 ? -14.352 16.094 3.992 1 86.12 108 VAL A C 1
ATOM 893 O O . VAL A 1 108 ? -13.555 16.281 3.07 1 86.12 108 VAL A O 1
ATOM 896 N N . ALA A 1 109 ? -14.18 15.195 4.934 1 90.81 109 ALA A N 1
ATOM 897 C CA . ALA A 1 109 ? -12.93 14.445 5.016 1 90.81 109 ALA A CA 1
ATOM 898 C C . ALA A 1 109 ? -12.781 13.492 3.83 1 90.81 109 ALA A C 1
ATOM 900 O O . ALA A 1 109 ? -11.664 13.164 3.422 1 90.81 109 ALA A O 1
ATOM 901 N N . ASP A 1 110 ? -13.867 13.078 3.164 1 90.69 110 ASP A N 1
ATOM 902 C CA . ASP A 1 110 ? -13.844 12.172 2.02 1 90.69 110 ASP A CA 1
ATOM 903 C C . ASP A 1 110 ? -13.594 12.938 0.721 1 90.69 110 ASP A C 1
ATOM 905 O O . ASP A 1 110 ? -12.891 12.445 -0.167 1 90.69 110 ASP A O 1
ATOM 909 N N . LYS A 1 111 ? -14.18 14.102 0.7 1 91.44 111 LYS A N 1
ATOM 910 C CA . LYS A 1 111 ? -14.047 14.914 -0.505 1 91.44 111 LYS A CA 1
ATOM 911 C C . LYS A 1 111 ? -12.711 15.641 -0.536 1 91.44 111 LYS A C 1
ATOM 913 O O . LYS A 1 111 ? -12.125 15.844 -1.605 1 91.44 111 LYS A O 1
ATOM 918 N N . TYR A 1 112 ? -12.273 16.031 0.708 1 94.38 112 TYR A N 1
ATOM 919 C CA . TYR A 1 112 ? -11.039 16.797 0.846 1 94.38 112 TYR A CA 1
ATOM 920 C C . TYR A 1 112 ? -10.133 16.172 1.905 1 94.38 112 TYR A C 1
ATOM 922 O O . TYR A 1 112 ? -9.875 16.797 2.943 1 94.38 112 TYR A O 1
ATOM 930 N N . PRO A 1 113 ? -9.578 15.039 1.554 1 96.62 113 PRO A N 1
ATOM 931 C CA . PRO A 1 113 ? -8.742 14.359 2.547 1 96.62 113 PRO A CA 1
ATOM 932 C C . PRO A 1 113 ? -7.57 15.227 3.02 1 96.62 113 PRO A C 1
ATOM 934 O O . PRO A 1 113 ? -7.109 15.078 4.156 1 96.62 113 PRO A O 1
ATOM 937 N N . LEU A 1 114 ? -7.086 16.172 2.225 1 97.19 114 LEU A N 1
ATOM 938 C CA . LEU A 1 114 ? -5.984 17.047 2.611 1 97.19 114 LEU A CA 1
ATOM 939 C C . LEU A 1 114 ? -6.359 17.891 3.818 1 97.19 114 LEU A C 1
ATOM 941 O O . LEU A 1 114 ? -5.488 18.312 4.586 1 97.19 114 LEU A O 1
ATOM 945 N N . ALA A 1 115 ? -7.645 18.062 4.055 1 94.38 115 ALA A N 1
ATOM 946 C CA . ALA A 1 115 ? -8.133 18.891 5.148 1 94.38 115 ALA A CA 1
ATOM 947 C C . ALA A 1 115 ? -7.887 18.234 6.5 1 94.38 115 ALA A C 1
ATOM 949 O O . ALA A 1 115 ? -7.996 18.875 7.543 1 94.38 115 ALA A O 1
ATOM 950 N N . ASN A 1 116 ? -7.512 16.953 6.477 1 96 116 ASN A N 1
ATOM 951 C CA . ASN A 1 116 ? -7.254 16.219 7.715 1 96 116 ASN A CA 1
ATOM 952 C C . ASN A 1 116 ? -5.848 16.5 8.242 1 96 116 ASN A C 1
ATOM 954 O O . ASN A 1 116 ? -5.535 16.172 9.391 1 96 116 ASN A O 1
ATOM 958 N N . PHE A 1 117 ? -5 17.078 7.422 1 96.56 117 PHE A N 1
ATOM 959 C CA . PHE A 1 117 ? -3.596 17.25 7.781 1 96.56 117 PHE A CA 1
ATOM 960 C C . PHE A 1 117 ? -3.311 18.703 8.188 1 96.56 117 PHE A C 1
ATOM 962 O O . PHE A 1 117 ? -3.703 19.625 7.484 1 96.56 117 PHE A O 1
ATOM 969 N N . ASN A 1 118 ? -2.604 18.844 9.258 1 91.94 118 ASN A N 1
ATOM 970 C CA . ASN A 1 118 ? -2.396 20.156 9.859 1 91.94 118 ASN A CA 1
ATOM 971 C C . ASN A 1 118 ? -1.496 21.031 8.992 1 91.94 118 ASN A C 1
ATOM 973 O O . ASN A 1 118 ? -1.693 22.25 8.914 1 91.94 118 ASN A O 1
ATOM 977 N N . CYS A 1 119 ? -0.494 20.406 8.445 1 95.88 119 CYS A N 1
ATOM 978 C CA . CYS A 1 119 ? 0.497 21.188 7.719 1 95.88 119 CYS A CA 1
ATOM 979 C C . CYS A 1 119 ? 1.047 20.406 6.531 1 95.88 119 CYS A C 1
ATOM 981 O O . CYS A 1 119 ? 0.725 19.234 6.352 1 95.88 119 CYS A O 1
ATOM 983 N N . SER A 1 120 ? 1.729 21.109 5.699 1 98 120 SER A N 1
ATOM 984 C CA . SER A 1 120 ? 2.311 20.594 4.469 1 98 120 SER A CA 1
ATOM 985 C C . SER A 1 120 ? 3.545 21.391 4.059 1 98 120 SER A C 1
ATOM 987 O O . SER A 1 120 ? 3.953 22.312 4.758 1 98 120 SER A O 1
ATOM 989 N N . PHE A 1 121 ? 4.215 20.891 2.99 1 98.44 121 PHE A N 1
ATOM 990 C CA . PHE A 1 121 ? 5.379 21.594 2.451 1 98.44 121 PHE A CA 1
ATOM 991 C C . PHE A 1 121 ? 5.488 21.375 0.945 1 98.44 121 PHE A C 1
ATOM 993 O O . PHE A 1 121 ? 5.156 20.312 0.439 1 98.44 121 PHE A O 1
ATOM 1000 N N . LEU A 1 122 ? 5.934 22.453 0.191 1 98.62 122 LEU A N 1
ATOM 1001 C CA . LEU A 1 122 ? 6.277 22.281 -1.216 1 98.62 122 LEU A CA 1
ATOM 1002 C C . LEU A 1 122 ? 7.371 23.25 -1.635 1 98.62 122 LEU A C 1
ATOM 1004 O O . LEU A 1 122 ? 7.5 24.344 -1.055 1 98.62 122 LEU A O 1
ATOM 1008 N N . ASN A 1 123 ? 8.172 22.828 -2.535 1 98.62 123 ASN A N 1
ATOM 1009 C CA . ASN A 1 123 ? 9.055 23.703 -3.289 1 98.62 123 ASN A CA 1
ATOM 1010 C C . ASN A 1 123 ? 8.289 24.484 -4.363 1 98.62 123 ASN A C 1
ATOM 1012 O O . ASN A 1 123 ? 7.426 23.922 -5.039 1 98.62 123 ASN A O 1
ATOM 1016 N N . ILE A 1 124 ? 8.508 25.734 -4.465 1 98.75 124 ILE A N 1
ATOM 1017 C CA . ILE A 1 124 ? 7.941 26.5 -5.582 1 98.75 124 ILE A CA 1
ATOM 1018 C C . ILE A 1 124 ? 8.891 26.438 -6.773 1 98.75 124 ILE A C 1
ATOM 1020 O O . ILE A 1 124 ? 9.828 27.234 -6.871 1 98.75 124 ILE A O 1
ATOM 1024 N N . ARG A 1 125 ? 8.633 25.531 -7.652 1 97.5 125 ARG A N 1
ATOM 1025 C CA . ARG A 1 125 ? 9.484 25.328 -8.82 1 97.5 125 ARG A CA 1
ATOM 1026 C C . ARG A 1 125 ? 8.742 25.625 -10.109 1 97.5 125 ARG A C 1
ATOM 1028 O O . ARG A 1 125 ? 9.344 25.719 -11.18 1 97.5 125 ARG A O 1
ATOM 1035 N N . SER A 1 126 ? 7.469 25.859 -9.977 1 97.88 126 SER A N 1
ATOM 1036 C CA . SER A 1 126 ? 6.594 26.266 -11.07 1 97.88 126 SER A CA 1
ATOM 1037 C C . SER A 1 126 ? 5.5 27.203 -10.586 1 97.88 126 SER A C 1
ATOM 1039 O O . SER A 1 126 ? 5.207 27.266 -9.391 1 97.88 126 SER A O 1
ATOM 1041 N N . TRP A 1 127 ? 4.898 27.938 -11.523 1 98.12 127 TRP A N 1
ATOM 1042 C CA . TRP A 1 127 ? 3.832 28.859 -11.156 1 98.12 127 TRP A CA 1
ATOM 1043 C C . TRP A 1 127 ? 2.607 28.109 -10.648 1 98.12 127 TRP A C 1
ATOM 1045 O O . TRP A 1 127 ? 1.871 28.609 -9.797 1 98.12 127 TRP A O 1
ATOM 1055 N N . SER A 1 128 ? 2.441 26.906 -11.164 1 97.06 128 SER A N 1
ATOM 1056 C CA . SER A 1 128 ? 1.321 26.078 -10.742 1 97.06 128 SER A CA 1
ATOM 1057 C C . SER A 1 128 ? 1.442 25.688 -9.273 1 97.06 128 SER A C 1
ATOM 1059 O O . SER A 1 128 ? 0.439 25.406 -8.617 1 97.06 128 SER A O 1
ATOM 1061 N N . ASP A 1 129 ? 2.682 25.656 -8.719 1 98.5 129 ASP A N 1
ATOM 1062 C CA . ASP A 1 129 ? 2.9 25.328 -7.312 1 98.5 129 ASP A CA 1
ATOM 1063 C C . ASP A 1 129 ? 2.225 26.344 -6.395 1 98.5 129 ASP A C 1
ATOM 1065 O O . ASP A 1 129 ? 1.8 26 -5.289 1 98.5 129 ASP A O 1
ATOM 1069 N N . LEU A 1 130 ? 2.102 27.594 -6.852 1 98.69 130 LEU A N 1
ATOM 1070 C CA . LEU A 1 130 ? 1.406 28.609 -6.066 1 98.69 130 LEU A CA 1
ATOM 1071 C C . LEU A 1 130 ? -0.088 28.312 -6 1 98.69 130 LEU A C 1
ATOM 1073 O O . LEU A 1 130 ? -0.753 28.688 -5.027 1 98.69 130 LEU A O 1
ATOM 1077 N N . GLY A 1 131 ? -0.598 27.656 -7.055 1 98.38 131 GLY A N 1
ATOM 1078 C CA . GLY A 1 131 ? -1.961 27.156 -6.984 1 98.38 131 GLY A CA 1
ATOM 1079 C C . GLY A 1 131 ? -2.158 26.109 -5.906 1 98.38 131 GLY A C 1
ATOM 1080 O O . GLY A 1 131 ? -3.164 26.125 -5.195 1 98.38 131 GLY A O 1
ATOM 1081 N N . ASP A 1 132 ? -1.167 25.172 -5.805 1 98.38 132 ASP A N 1
ATOM 1082 C CA . ASP A 1 132 ? -1.226 24.172 -4.742 1 98.38 132 ASP A CA 1
ATOM 1083 C C . ASP A 1 132 ? -1.179 24.828 -3.365 1 98.38 132 ASP A C 1
ATOM 1085 O O . ASP A 1 132 ? -1.919 24.438 -2.459 1 98.38 132 ASP A O 1
ATOM 1089 N N . LEU A 1 133 ? -0.264 25.797 -3.209 1 98.44 133 LEU A N 1
ATOM 1090 C CA . LEU A 1 133 ? -0.168 26.531 -1.953 1 98.44 133 LEU A CA 1
ATOM 1091 C C . LEU A 1 133 ? -1.517 27.125 -1.573 1 98.44 133 LEU A C 1
ATOM 1093 O O . LEU A 1 133 ? -1.967 26.984 -0.434 1 98.44 133 LEU A O 1
ATOM 1097 N N . PHE A 1 134 ? -2.219 27.766 -2.572 1 97.38 134 PHE A N 1
ATOM 1098 C CA . PHE A 1 134 ? -3.523 28.375 -2.359 1 97.38 134 PHE A CA 1
ATOM 1099 C C . PHE A 1 134 ? -4.555 27.344 -1.949 1 97.38 134 PHE A C 1
ATOM 1101 O O . PHE A 1 134 ? -5.297 27.531 -0.985 1 97.38 134 PHE A O 1
ATOM 1108 N N . TYR A 1 135 ? -4.527 26.219 -2.652 1 97 135 TYR A N 1
ATOM 1109 C CA . TYR A 1 135 ? -5.492 25.156 -2.398 1 97 135 TYR A CA 1
ATOM 1110 C C . TYR A 1 135 ? -5.348 24.609 -0.979 1 97 135 TYR A C 1
ATOM 1112 O O . TYR A 1 135 ? -6.344 24.453 -0.268 1 97 135 TYR A O 1
ATOM 1120 N N . LEU A 1 136 ? -4.141 24.344 -0.588 1 97.12 136 LEU A N 1
ATOM 1121 C CA . LEU A 1 136 ? -3.877 23.781 0.737 1 97.12 136 LEU A CA 1
ATOM 1122 C C . LEU A 1 136 ? -4.352 24.75 1.827 1 97.12 136 LEU A C 1
ATOM 1124 O O . LEU A 1 136 ? -4.992 24.328 2.793 1 97.12 136 LEU A O 1
ATOM 1128 N N . LEU A 1 137 ? -4.078 26 1.658 1 94.88 137 LEU A N 1
ATOM 1129 C CA . LEU A 1 137 ? -4.523 26.984 2.645 1 94.88 137 LEU A CA 1
ATOM 1130 C C . LEU A 1 137 ? -6.047 27.047 2.697 1 94.88 137 LEU A C 1
ATOM 1132 O O . LEU A 1 137 ? -6.629 27.188 3.775 1 94.88 137 LEU A O 1
ATOM 1136 N N . LEU A 1 138 ? -6.707 26.906 1.506 1 92.25 138 LEU A N 1
ATOM 1137 C CA . LEU A 1 138 ? -8.164 26.984 1.437 1 92.25 138 LEU A CA 1
ATOM 1138 C C . LEU A 1 138 ? -8.805 25.797 2.141 1 92.25 138 LEU A C 1
ATOM 1140 O O . LEU A 1 138 ? -9.906 25.906 2.674 1 92.25 138 LEU A O 1
ATOM 1144 N N . VAL A 1 139 ? -8.047 24.688 2.137 1 92 139 VAL A N 1
ATOM 1145 C CA . VAL A 1 139 ? -8.648 23.531 2.791 1 92 139 VAL A CA 1
ATOM 1146 C C . VAL A 1 139 ? -8.203 23.469 4.25 1 92 139 VAL A C 1
ATOM 1148 O O . VAL A 1 139 ? -8.516 22.516 4.965 1 92 139 VAL A O 1
ATOM 1151 N N . GLY A 1 140 ? -7.434 24.406 4.695 1 89.19 140 GLY A N 1
ATOM 1152 C CA . GLY A 1 140 ? -7.141 24.547 6.113 1 89.19 140 GLY A CA 1
ATOM 1153 C C . GLY A 1 140 ? -5.785 24 6.504 1 89.19 140 GLY A C 1
ATOM 1154 O O . GLY A 1 140 ? -5.434 23.969 7.684 1 89.19 140 GLY A O 1
ATOM 1155 N N . THR A 1 141 ? -4.953 23.547 5.59 1 93.69 141 THR A N 1
ATOM 1156 C CA . THR A 1 141 ? -3.635 22.969 5.836 1 93.69 141 THR A CA 1
ATOM 1157 C C . THR A 1 141 ? -2.555 24.047 5.797 1 93.69 141 THR A C 1
ATOM 1159 O O . THR A 1 141 ? -2.445 24.797 4.812 1 93.69 141 THR A O 1
ATOM 1162 N N . GLY A 1 142 ? -1.778 24.219 6.883 1 95.06 142 GLY A N 1
ATOM 1163 C CA . GLY A 1 142 ? -0.637 25.125 6.844 1 95.06 142 GLY A CA 1
ATOM 1164 C C . GLY A 1 142 ? 0.394 24.734 5.801 1 95.06 142 GLY A C 1
ATOM 1165 O O . GLY A 1 142 ? 0.504 23.562 5.438 1 95.06 142 GLY A O 1
ATOM 1166 N N . VAL A 1 143 ? 1.19 25.719 5.363 1 97.62 143 VAL A N 1
ATOM 1167 C CA . VAL A 1 143 ? 2.059 25.406 4.234 1 97.62 143 VAL A CA 1
ATOM 1168 C C . VAL A 1 143 ? 3.449 25.984 4.473 1 97.62 143 VAL A C 1
ATOM 1170 O O . VAL A 1 143 ? 3.602 27.188 4.652 1 97.62 143 VAL A O 1
ATOM 1173 N N . GLY A 1 144 ? 4.422 25.109 4.582 1 98.31 144 GLY A N 1
ATOM 1174 C CA . GLY A 1 144 ? 5.785 25.547 4.32 1 98.31 144 GLY A CA 1
ATOM 1175 C C . GLY A 1 144 ? 6.117 25.609 2.842 1 98.31 144 GLY A C 1
ATOM 1176 O O . GLY A 1 144 ? 5.742 24.719 2.08 1 98.31 144 GLY A O 1
ATOM 1177 N N . PHE A 1 145 ? 6.699 26.688 2.367 1 98.56 145 PHE A N 1
ATOM 1178 C CA . PHE A 1 145 ? 7.113 26.734 0.971 1 98.56 145 PHE A CA 1
ATOM 1179 C C . PHE A 1 145 ? 8.516 27.328 0.845 1 98.56 145 PHE A C 1
ATOM 1181 O O . PHE A 1 145 ? 8.938 28.125 1.684 1 98.56 145 PHE A O 1
ATOM 1188 N N . LYS A 1 146 ? 9.211 26.812 -0.093 1 98.75 146 LYS A N 1
ATOM 1189 C CA . LYS A 1 146 ? 10.617 27.172 -0.31 1 98.75 146 LYS A CA 1
ATOM 1190 C C . LYS A 1 146 ? 10.844 27.641 -1.745 1 98.75 146 LYS A C 1
ATOM 1192 O O . LYS A 1 146 ? 10.289 27.062 -2.686 1 98.75 146 LYS A O 1
ATOM 1197 N N . CYS A 1 147 ? 11.516 28.672 -1.888 1 98.62 147 CYS A N 1
ATOM 1198 C CA . CYS A 1 147 ? 12.031 29.109 -3.18 1 98.62 147 CYS A CA 1
ATOM 1199 C C . CYS A 1 147 ? 13.492 29.516 -3.072 1 98.62 147 CYS A C 1
ATOM 1201 O O . CYS A 1 147 ? 13.812 30.516 -2.432 1 98.62 147 CYS A O 1
ATOM 1203 N N . THR A 1 148 ? 14.305 28.75 -3.66 1 98.19 148 THR A N 1
ATOM 1204 C CA . THR A 1 148 ? 15.719 29.109 -3.719 1 98.19 148 THR A CA 1
ATOM 1205 C C . THR A 1 148 ? 16 30 -4.918 1 98.19 148 THR A C 1
ATOM 1207 O O . THR A 1 148 ? 15.148 30.188 -5.785 1 98.19 148 THR A O 1
ATOM 1210 N N . LYS A 1 149 ? 17.172 30.594 -4.84 1 97.06 149 LYS A N 1
ATOM 1211 C CA . LYS A 1 149 ? 17.594 31.359 -6.004 1 97.06 149 LYS A CA 1
ATOM 1212 C C . LYS A 1 149 ? 17.578 30.5 -7.266 1 97.06 149 LYS A C 1
ATOM 1214 O O . LYS A 1 149 ? 17.125 30.953 -8.32 1 97.06 149 LYS A O 1
ATOM 1219 N N . ALA A 1 150 ? 18.016 29.297 -7.141 1 97.75 150 ALA A N 1
ATOM 1220 C CA . ALA A 1 150 ? 18.016 28.391 -8.281 1 97.75 150 ALA A CA 1
ATOM 1221 C C . ALA A 1 150 ? 16.594 28.109 -8.75 1 97.75 150 ALA A C 1
ATOM 1223 O O . ALA A 1 150 ? 16.328 28.047 -9.953 1 97.75 150 ALA A O 1
ATOM 1224 N N . PHE A 1 151 ? 15.617 27.875 -7.801 1 97.88 151 PHE A N 1
ATOM 1225 C CA . PHE A 1 151 ? 14.227 27.625 -8.164 1 97.88 151 PHE A CA 1
ATOM 1226 C C . PHE A 1 151 ? 13.656 28.812 -8.93 1 97.88 151 PHE A C 1
ATOM 1228 O O . PHE A 1 151 ? 13.008 28.625 -9.969 1 97.88 151 PHE A O 1
ATOM 1235 N N . ALA A 1 152 ? 13.867 30 -8.414 1 97.38 152 ALA A N 1
ATOM 1236 C CA . ALA A 1 152 ? 13.367 31.203 -9.055 1 97.38 152 ALA A CA 1
ATOM 1237 C C . ALA A 1 152 ? 13.922 31.359 -10.469 1 97.38 152 ALA A C 1
ATOM 1239 O O . ALA A 1 152 ? 13.195 31.734 -11.391 1 97.38 152 ALA A O 1
ATOM 1240 N N . ASP A 1 153 ? 15.211 31.094 -10.578 1 95.56 153 ASP A N 1
ATOM 1241 C CA . ASP A 1 153 ? 15.875 31.188 -11.875 1 95.56 153 ASP A CA 1
ATOM 1242 C C . ASP A 1 153 ? 15.25 30.219 -12.875 1 95.56 153 ASP A C 1
ATOM 1244 O O . ASP A 1 153 ? 15.25 30.469 -14.086 1 95.56 153 ASP A O 1
ATOM 1248 N N . GLU A 1 154 ? 14.727 29.109 -12.383 1 95.88 154 GLU A N 1
ATOM 1249 C CA . GLU A 1 154 ? 14.188 28.062 -13.25 1 95.88 154 GLU A CA 1
ATOM 1250 C C . GLU A 1 154 ? 12.703 28.312 -13.539 1 95.88 154 GLU A C 1
ATOM 1252 O O . GLU A 1 154 ? 12.141 27.703 -14.461 1 95.88 154 GLU A O 1
ATOM 1257 N N . LEU A 1 155 ? 12.047 29.25 -12.852 1 96.75 155 LEU A N 1
ATOM 1258 C CA . LEU A 1 155 ? 10.648 29.562 -13.109 1 96.75 155 LEU A CA 1
ATOM 1259 C C . LEU A 1 155 ? 10.484 30.203 -14.484 1 96.75 155 LEU A C 1
ATOM 1261 O O . LEU A 1 155 ? 11.32 31.016 -14.898 1 96.75 155 LEU A O 1
ATOM 1265 N N . ALA A 1 156 ? 9.398 29.891 -15.164 1 96.5 156 ALA A N 1
ATOM 1266 C CA . ALA A 1 156 ? 9.102 30.547 -16.438 1 96.5 156 ALA A CA 1
ATOM 1267 C C . ALA A 1 156 ? 9.016 32.062 -16.281 1 96.5 156 ALA A C 1
ATOM 1269 O O . ALA A 1 156 ? 8.422 32.562 -15.32 1 96.5 156 ALA A O 1
ATOM 1270 N N . PRO A 1 157 ? 9.648 32.781 -17.203 1 96.69 157 PRO A N 1
ATOM 1271 C CA . PRO A 1 157 ? 9.469 34.219 -17.156 1 96.69 157 PRO A CA 1
ATOM 1272 C C . PRO A 1 157 ? 8.008 34.656 -17.266 1 96.69 157 PRO A C 1
ATOM 1274 O O . PRO A 1 157 ? 7.207 33.938 -17.891 1 96.69 157 PRO A O 1
ATOM 1277 N N . ILE A 1 158 ? 7.625 35.781 -16.672 1 97.44 158 ILE A N 1
ATOM 1278 C CA . ILE A 1 158 ? 6.227 36.156 -16.594 1 97.44 158 ILE A CA 1
ATOM 1279 C C . ILE A 1 158 ? 6.062 37.594 -17.141 1 97.44 158 ILE A C 1
ATOM 1281 O O . ILE A 1 158 ? 6.898 38.469 -16.906 1 97.44 158 ILE A O 1
ATOM 1285 N N . ARG A 1 159 ? 4.953 37.875 -17.875 1 96.31 159 ARG A N 1
ATOM 1286 C CA . ARG A 1 159 ? 4.711 39.188 -18.484 1 96.31 159 ARG A CA 1
ATOM 1287 C C . ARG A 1 159 ? 4.223 40.188 -17.438 1 96.31 159 ARG A C 1
ATOM 1289 O O . ARG A 1 159 ? 3.406 39.844 -16.578 1 96.31 159 ARG A O 1
ATOM 1296 N N . THR A 1 160 ? 4.672 41.375 -17.531 1 93.88 160 THR A N 1
ATOM 1297 C CA . THR A 1 160 ? 4.27 42.406 -16.594 1 93.88 160 THR A CA 1
ATOM 1298 C C . THR A 1 160 ? 3.566 43.562 -17.328 1 93.88 160 THR A C 1
ATOM 1300 O O . THR A 1 160 ? 3.139 44.531 -16.688 1 93.88 160 THR A O 1
ATOM 1303 N N . ASN A 1 161 ? 3.373 43.5 -18.641 1 94.06 161 ASN A N 1
ATOM 1304 C CA . ASN A 1 161 ? 2.686 44.5 -19.438 1 94.06 161 ASN A CA 1
ATOM 1305 C C . ASN A 1 161 ? 1.187 44.219 -19.531 1 94.06 161 ASN A C 1
ATOM 1307 O O . ASN A 1 161 ? 0.642 44.031 -20.609 1 94.06 161 ASN A O 1
ATOM 1311 N N . PHE A 1 162 ? 0.538 44.156 -18.484 1 96.38 162 PHE A N 1
ATOM 1312 C CA . PHE A 1 162 ? -0.902 43.938 -18.438 1 96.38 162 PHE A CA 1
ATOM 1313 C C . PHE A 1 162 ? -1.574 44.906 -17.484 1 96.38 162 PHE A C 1
ATOM 1315 O O . PHE A 1 162 ? -0.906 45.531 -16.656 1 96.38 162 PHE A O 1
ATOM 1322 N N . THR A 1 163 ? -2.83 45.125 -17.656 1 96.62 163 THR A N 1
ATOM 1323 C CA . THR A 1 163 ? -3.674 45.875 -16.734 1 96.62 163 THR A CA 1
ATOM 1324 C C . THR A 1 163 ? -4.773 45 -16.156 1 96.62 163 THR A C 1
ATOM 1326 O O . THR A 1 163 ? -5.465 44.312 -16.906 1 96.62 163 THR A O 1
ATOM 1329 N N . LEU A 1 164 ? -4.797 45 -14.859 1 97.19 164 LEU A N 1
ATOM 1330 C CA . LEU A 1 164 ? -5.801 44.188 -14.164 1 97.19 164 LEU A CA 1
ATOM 1331 C C . LEU A 1 164 ? -7.023 45.031 -13.82 1 97.19 164 LEU A C 1
ATOM 1333 O O . LEU A 1 164 ? -6.891 46.156 -13.297 1 97.19 164 LEU A O 1
ATOM 1337 N N . HIS A 1 165 ? -8.203 44.531 -14.227 1 96.38 165 HIS A N 1
ATOM 1338 C CA . HIS A 1 165 ? -9.469 45.188 -13.898 1 96.38 165 HIS A CA 1
ATOM 1339 C C . HIS A 1 165 ? -10.312 44.312 -12.984 1 96.38 165 HIS A C 1
ATOM 1341 O O . HIS A 1 165 ? -10.812 43.25 -13.406 1 96.38 165 HIS A O 1
ATOM 1347 N N . ASN A 1 166 ? -10.484 44.719 -11.742 1 95.62 166 ASN A N 1
ATOM 1348 C CA . ASN A 1 166 ? -11.438 44.031 -10.852 1 95.62 166 ASN A CA 1
ATOM 1349 C C . ASN A 1 166 ? -12.859 44.531 -11.078 1 95.62 166 ASN A C 1
ATOM 1351 O O . ASN A 1 166 ? -13.172 45.688 -10.773 1 95.62 166 ASN A O 1
ATOM 1355 N N . GLU A 1 167 ? -13.594 43.75 -11.547 1 92.25 167 GLU A N 1
ATOM 1356 C CA . GLU A 1 167 ? -14.969 44.156 -11.82 1 92.25 167 GLU A CA 1
ATOM 1357 C C . GLU A 1 167 ? -15.75 44.375 -10.523 1 92.25 167 GLU A C 1
ATOM 1359 O O . GLU A 1 167 ? -15.445 43.75 -9.5 1 92.25 167 GLU A O 1
ATOM 1364 N N . SER A 1 168 ? -16.734 45.281 -10.672 1 93.12 168 SER A N 1
ATOM 1365 C CA . SER A 1 168 ? -17.641 45.469 -9.547 1 93.12 168 SER A CA 1
ATOM 1366 C C . SER A 1 168 ? -18.453 44.219 -9.242 1 93.12 168 SER A C 1
ATOM 1368 O O . SER A 1 168 ? -18.828 43.5 -10.148 1 93.12 168 SER A O 1
ATOM 1370 N N . TYR A 1 169 ? -18.688 44.031 -8.031 1 95.12 169 TYR A N 1
ATOM 1371 C CA . TYR A 1 169 ? -19.359 42.812 -7.57 1 95.12 169 TYR A CA 1
ATOM 1372 C C . TYR A 1 169 ? -20.875 42.969 -7.672 1 95.12 169 TYR A C 1
ATOM 1374 O O . TYR A 1 169 ? -21.469 43.812 -6.984 1 95.12 169 TYR A O 1
ATOM 1382 N N . ASP A 1 170 ? -21.484 42.344 -8.586 1 94.12 170 ASP A N 1
ATOM 1383 C CA . ASP A 1 170 ? -22.938 42.188 -8.758 1 94.12 170 ASP A CA 1
ATOM 1384 C C . ASP A 1 170 ? -23.344 40.719 -8.672 1 94.12 170 ASP A C 1
ATOM 1386 O O . ASP A 1 170 ? -23.484 40.062 -9.703 1 94.12 170 ASP A O 1
ATOM 1390 N N . PRO A 1 171 ? -23.578 40.281 -7.492 1 94.25 171 PRO A N 1
ATOM 1391 C CA . PRO A 1 171 ? -23.781 38.844 -7.289 1 94.25 171 PRO A CA 1
ATOM 1392 C C . PRO A 1 171 ? -24.969 38.312 -8.07 1 94.25 171 PRO A C 1
ATOM 1394 O O . PRO A 1 171 ? -26.016 38.969 -8.164 1 94.25 171 PRO A O 1
ATOM 1397 N N . VAL A 1 172 ? -24.734 37.25 -8.641 1 95.69 172 VAL A N 1
ATOM 1398 C CA . VAL A 1 172 ? -25.812 36.531 -9.328 1 95.69 172 VAL A CA 1
ATOM 1399 C C . VAL A 1 172 ? -26.547 35.625 -8.352 1 95.69 172 VAL A C 1
ATOM 1401 O O . VAL A 1 172 ? -26.078 35.375 -7.234 1 95.69 172 VAL A O 1
ATOM 1404 N N . ALA A 1 173 ? -27.719 35.062 -8.875 1 90.88 173 ALA A N 1
ATOM 1405 C CA . ALA A 1 173 ? -28.469 34.125 -8.055 1 90.88 173 ALA A CA 1
ATOM 1406 C C . ALA A 1 173 ? -27.672 32.844 -7.828 1 90.88 173 ALA A C 1
ATOM 1408 O O . ALA A 1 173 ? -26.875 32.438 -8.688 1 90.88 173 ALA A O 1
ATOM 1409 N N . LYS A 1 174 ? -27.891 32.312 -6.68 1 91.38 174 LYS A N 1
ATOM 1410 C CA . LYS A 1 174 ? -27.156 31.109 -6.297 1 91.38 174 LYS A CA 1
ATOM 1411 C C . LYS A 1 174 ? -27.234 30.047 -7.395 1 91.38 174 LYS A C 1
ATOM 1413 O O . LYS A 1 174 ? -26.234 29.391 -7.684 1 91.38 174 LYS A O 1
ATOM 1418 N N . SER A 1 175 ? -28.266 29.906 -8.039 1 91.12 175 SER A N 1
ATOM 1419 C CA . SER A 1 175 ? -28.484 28.891 -9.062 1 91.12 175 SER A CA 1
ATOM 1420 C C . SER A 1 175 ? -27.688 29.188 -10.328 1 91.12 175 SER A C 1
ATOM 1422 O O . SER A 1 175 ? -27.469 28.312 -11.156 1 91.12 175 SER A O 1
ATOM 1424 N N . GLU A 1 176 ? -27.234 30.375 -10.469 1 94.31 176 GLU A N 1
ATOM 1425 C CA . GLU A 1 176 ? -26.562 30.812 -11.688 1 94.31 176 GLU A CA 1
ATOM 1426 C C . GLU A 1 176 ? -25.047 30.891 -11.477 1 94.31 176 GLU A C 1
ATOM 1428 O O . GLU A 1 176 ? -24.297 31.172 -12.406 1 94.31 176 GLU A O 1
ATOM 1433 N N . ARG A 1 177 ? -24.609 30.641 -10.281 1 96.25 177 ARG A N 1
ATOM 1434 C CA . ARG A 1 177 ? -23.188 30.75 -9.969 1 96.25 177 ARG A CA 1
ATOM 1435 C C . ARG A 1 177 ? -22.391 29.641 -10.656 1 96.25 177 ARG A C 1
ATOM 1437 O O . ARG A 1 177 ? -22.844 28.5 -10.734 1 96.25 177 ARG A O 1
ATOM 1444 N N . LEU A 1 178 ? -21.234 30.062 -11.188 1 96.62 178 LEU A N 1
ATOM 1445 C CA . LEU A 1 178 ? -20.281 29.078 -11.688 1 96.62 178 LEU A CA 1
ATOM 1446 C C . LEU A 1 178 ? -19.531 28.406 -10.531 1 96.62 178 LEU A C 1
ATOM 1448 O O . LEU A 1 178 ? -19.141 29.078 -9.578 1 96.62 178 LEU A O 1
ATOM 1452 N N . GLU A 1 179 ? -19.391 27.125 -10.586 1 94.88 179 GLU A N 1
ATOM 1453 C CA . GLU A 1 179 ? -18.578 26.406 -9.602 1 94.88 179 GLU A CA 1
ATOM 1454 C C . GLU A 1 179 ? -17.094 26.469 -9.953 1 94.88 179 GLU A C 1
ATOM 1456 O O . GLU A 1 179 ? -16.25 26.656 -9.078 1 94.88 179 GLU A O 1
ATOM 1461 N N . HIS A 1 180 ? -16.812 26.297 -11.258 1 97.38 180 HIS A N 1
ATOM 1462 C CA . HIS A 1 180 ? -15.469 26.359 -11.797 1 97.38 180 HIS A CA 1
ATOM 1463 C C . HIS A 1 180 ? -15.242 27.656 -12.555 1 97.38 180 HIS A C 1
ATOM 1465 O O . HIS A 1 180 ? -16.172 28.234 -13.117 1 97.38 180 HIS A O 1
ATOM 1471 N N . THR A 1 181 ? -14.023 28.094 -12.508 1 98.19 181 THR A N 1
ATOM 1472 C CA . THR A 1 181 ? -13.648 29.328 -13.195 1 98.19 181 THR A CA 1
ATOM 1473 C C . THR A 1 181 ? -13.688 29.141 -14.703 1 98.19 181 THR A C 1
ATOM 1475 O O . THR A 1 181 ? -13.297 28.094 -15.211 1 98.19 181 THR A O 1
ATOM 1478 N N . GLU A 1 182 ? -14.148 30.141 -15.359 1 97.75 182 GLU A N 1
ATOM 1479 C CA . GLU A 1 182 ? -14.195 30.125 -16.812 1 97.75 182 GLU A CA 1
ATOM 1480 C C . GLU A 1 182 ? -13.43 31.297 -17.406 1 97.75 182 GLU A C 1
ATOM 1482 O O . GLU A 1 182 ? -13.383 32.375 -16.812 1 97.75 182 GLU A O 1
ATOM 1487 N N . LEU A 1 183 ? -12.836 31.047 -18.469 1 97.38 183 LEU A N 1
ATOM 1488 C CA . LEU A 1 183 ? -12.203 32.094 -19.234 1 97.38 183 LEU A CA 1
ATOM 1489 C C . LEU A 1 183 ? -13.117 32.562 -20.359 1 97.38 183 LEU A C 1
ATOM 1491 O O . LEU A 1 183 ? -13.766 31.75 -21.031 1 97.38 183 LEU A O 1
ATOM 1495 N N . ARG A 1 184 ? -13.242 33.844 -20.547 1 97 184 ARG A N 1
ATOM 1496 C CA . ARG A 1 184 ? -14.023 34.438 -21.641 1 97 184 ARG A CA 1
ATOM 1497 C C . ARG A 1 184 ? -13.203 35.438 -22.406 1 97 184 ARG A C 1
ATOM 1499 O O . ARG A 1 184 ? -12.703 36.406 -21.844 1 97 184 ARG A O 1
ATOM 1506 N N . GLU A 1 185 ? -13.133 35.219 -23.562 1 96.44 185 GLU A N 1
ATOM 1507 C CA . GLU A 1 185 ? -12.492 36.219 -24.406 1 96.44 185 GLU A CA 1
ATOM 1508 C C . GLU A 1 185 ? -13.453 37.344 -24.75 1 96.44 185 GLU A C 1
ATOM 1510 O O . GLU A 1 185 ? -14.484 37.125 -25.391 1 96.44 185 GLU A O 1
ATOM 1515 N N . ILE A 1 186 ? -13.188 38.469 -24.359 1 96.44 186 ILE A N 1
ATOM 1516 C CA . ILE A 1 186 ? -14.039 39.625 -24.609 1 96.44 186 ILE A CA 1
ATOM 1517 C C . ILE A 1 186 ? -13.711 40.219 -25.953 1 96.44 186 ILE A C 1
ATOM 1519 O O . ILE A 1 186 ? -14.609 40.594 -26.719 1 96.44 186 ILE A O 1
ATOM 1523 N N . ASN A 1 187 ? -12.391 40.438 -26.266 1 94.94 187 ASN A N 1
ATOM 1524 C CA . ASN A 1 187 ? -11.859 40.844 -27.547 1 94.94 187 ASN A CA 1
ATOM 1525 C C . ASN A 1 187 ? -10.406 40.438 -27.719 1 94.94 187 ASN A C 1
ATOM 1527 O O . ASN A 1 187 ? -9.914 39.562 -26.984 1 94.94 187 ASN A O 1
ATOM 1531 N N . GLU A 1 188 ? -9.742 41 -28.641 1 94.19 188 GLU A N 1
ATOM 1532 C CA . GLU A 1 188 ? -8.414 40.562 -29.047 1 94.19 188 GLU A CA 1
ATOM 1533 C C . GLU A 1 188 ? -7.379 40.812 -27.953 1 94.19 188 GLU A C 1
ATOM 1535 O O . GLU A 1 188 ? -6.367 40.125 -27.875 1 94.19 188 GLU A O 1
ATOM 1540 N N . THR A 1 189 ? -7.621 41.719 -27.078 1 96.19 189 THR A N 1
ATOM 1541 C CA . THR A 1 189 ? -6.602 42.094 -26.109 1 96.19 189 THR A CA 1
ATOM 1542 C C . THR A 1 189 ? -7.113 41.938 -24.688 1 96.19 189 THR A C 1
ATOM 1544 O O . THR A 1 189 ? -6.375 42.156 -23.734 1 96.19 189 THR A O 1
ATOM 1547 N N . THR A 1 190 ? -8.383 41.625 -24.609 1 97.31 190 THR A N 1
ATOM 1548 C CA . THR A 1 190 ? -9.008 41.562 -23.297 1 97.31 190 THR A CA 1
ATOM 1549 C C . THR A 1 190 ? -9.562 40.188 -23 1 97.31 190 THR A C 1
ATOM 1551 O O . THR A 1 190 ? -10.289 39.625 -23.812 1 97.31 190 THR A O 1
ATOM 1554 N N . ILE A 1 191 ? -9.172 39.625 -21.906 1 97.62 191 ILE A N 1
ATOM 1555 C CA . ILE A 1 191 ? -9.672 38.344 -21.453 1 97.62 191 ILE A CA 1
ATOM 1556 C C . ILE A 1 191 ? -10.258 38.469 -20.047 1 97.62 191 ILE A C 1
ATOM 1558 O O . ILE A 1 191 ? -9.781 39.281 -19.25 1 97.62 191 ILE A O 1
ATOM 1562 N N . GLU A 1 192 ? -11.383 37.781 -19.844 1 98.19 192 GLU A N 1
ATOM 1563 C CA . GLU A 1 192 ? -12.086 37.812 -18.562 1 98.19 192 GLU A CA 1
ATOM 1564 C C . GLU A 1 192 ? -11.992 36.469 -17.844 1 98.19 192 GLU A C 1
ATOM 1566 O O . GLU A 1 192 ? -12.227 35.438 -18.438 1 98.19 192 GLU A O 1
ATOM 1571 N N . ILE A 1 193 ? -11.516 36.562 -16.641 1 98.62 193 ILE A N 1
ATOM 1572 C CA . ILE A 1 193 ? -11.555 35.406 -15.734 1 98.62 193 ILE A CA 1
ATOM 1573 C C . ILE A 1 193 ? -12.789 35.5 -14.844 1 98.62 193 ILE A C 1
ATOM 1575 O O . ILE A 1 193 ? -12.867 36.344 -13.961 1 98.62 193 ILE A O 1
ATOM 1579 N N . VAL A 1 194 ? -13.773 34.656 -15.102 1 98.31 194 VAL A N 1
ATOM 1580 C CA . VAL A 1 194 ? -14.969 34.594 -14.266 1 98.31 194 VAL A CA 1
ATOM 1581 C C . VAL A 1 194 ? -14.766 33.562 -13.141 1 98.31 194 VAL A C 1
ATOM 1583 O O . VAL A 1 194 ? -14.805 32.375 -13.375 1 98.31 194 VAL A O 1
ATOM 1586 N N . VAL A 1 195 ? -14.609 34.125 -11.977 1 98.25 195 VAL A N 1
ATOM 1587 C CA . VAL A 1 195 ? -14.18 33.312 -10.852 1 98.25 195 VAL A CA 1
ATOM 1588 C C . VAL A 1 195 ? -15.328 32.406 -10.414 1 98.25 195 VAL A C 1
ATOM 1590 O O . VAL A 1 195 ? -16.453 32.844 -10.234 1 98.25 195 VAL A O 1
ATOM 1593 N N . GLY A 1 196 ? -14.984 31.156 -10.25 1 97.56 196 GLY A N 1
ATOM 1594 C CA . GLY A 1 196 ? -15.969 30.203 -9.758 1 97.56 196 GLY A CA 1
ATOM 1595 C C . GLY A 1 196 ? -16.172 30.281 -8.258 1 97.56 196 GLY A C 1
ATOM 1596 O O . GLY A 1 196 ? -15.266 30.672 -7.52 1 97.56 196 GLY A O 1
ATOM 1597 N N . ASP A 1 197 ? -17.406 29.812 -7.84 1 94.94 197 ASP A N 1
ATOM 1598 C CA . ASP A 1 197 ? -17.781 29.859 -6.43 1 94.94 197 ASP A CA 1
ATOM 1599 C C . ASP A 1 197 ? -17.469 28.531 -5.734 1 94.94 197 ASP A C 1
ATOM 1601 O O . ASP A 1 197 ? -18.359 27.844 -5.254 1 94.94 197 ASP A O 1
ATOM 1605 N N . SER A 1 198 ? -16.25 28.25 -5.648 1 92.5 198 SER A N 1
ATOM 1606 C CA . SER A 1 198 ? -15.703 27.078 -4.949 1 92.5 198 SER A CA 1
ATOM 1607 C C . SER A 1 198 ? -14.219 27.25 -4.676 1 92.5 198 SER A C 1
ATOM 1609 O O . SER A 1 198 ? -13.578 28.156 -5.207 1 92.5 198 SER A O 1
ATOM 1611 N N . LYS A 1 199 ? -13.617 26.422 -3.826 1 92.38 199 LYS A N 1
ATOM 1612 C CA . LYS A 1 199 ? -12.18 26.453 -3.592 1 92.38 199 LYS A CA 1
ATOM 1613 C C . LYS A 1 199 ? -11.406 26.172 -4.879 1 92.38 199 LYS A C 1
ATOM 1615 O O . LYS A 1 199 ? -10.383 26.797 -5.145 1 92.38 199 LYS A O 1
ATOM 1620 N N . GLU A 1 200 ? -11.898 25.188 -5.656 1 94.94 200 GLU A N 1
ATOM 1621 C CA . GLU A 1 200 ? -11.312 24.875 -6.957 1 94.94 200 GLU A CA 1
ATOM 1622 C C . GLU A 1 200 ? -11.391 26.078 -7.898 1 94.94 200 GLU A C 1
ATOM 1624 O O . GLU A 1 200 ? -10.422 26.391 -8.594 1 94.94 200 GLU A O 1
ATOM 1629 N N . GLY A 1 201 ? -12.594 26.719 -7.879 1 97.12 201 GLY A N 1
ATOM 1630 C CA . GLY A 1 201 ? -12.758 27.906 -8.719 1 97.12 201 GLY A CA 1
ATOM 1631 C C . GLY A 1 201 ? -11.789 29.016 -8.383 1 97.12 201 GLY A C 1
ATOM 1632 O O . GLY A 1 201 ? -11.227 29.641 -9.281 1 97.12 201 GLY A O 1
ATOM 1633 N N . TRP A 1 202 ? -11.617 29.266 -7.074 1 96.69 202 TRP A N 1
ATOM 1634 C CA . TRP A 1 202 ? -10.672 30.297 -6.641 1 96.69 202 TRP A CA 1
ATOM 1635 C C . TRP A 1 202 ? -9.258 29.953 -7.102 1 96.69 202 TRP A C 1
ATOM 1637 O O . TRP A 1 202 ? -8.562 30.812 -7.664 1 96.69 202 TRP A O 1
ATOM 1647 N N . VAL A 1 203 ? -8.852 28.734 -6.941 1 98.19 203 VAL A N 1
ATOM 1648 C CA . VAL A 1 203 ? -7.504 28.297 -7.297 1 98.19 203 VAL A CA 1
ATOM 1649 C C . VAL A 1 203 ? -7.32 28.344 -8.812 1 98.19 203 VAL A C 1
ATOM 1651 O O . VAL A 1 203 ? -6.27 28.75 -9.305 1 98.19 203 VAL A O 1
ATOM 1654 N N . GLU A 1 204 ? -8.336 27.938 -9.508 1 98.31 204 GLU A N 1
ATOM 1655 C CA . GLU A 1 204 ? -8.305 27.969 -10.969 1 98.31 204 GLU A CA 1
ATOM 1656 C C . GLU A 1 204 ? -8.109 29.391 -11.477 1 98.31 204 GLU A C 1
ATOM 1658 O O . GLU A 1 204 ? -7.395 29.609 -12.461 1 98.31 204 GLU A O 1
ATOM 1663 N N . SER A 1 205 ? -8.797 30.266 -10.852 1 98.56 205 SER A N 1
ATOM 1664 C CA . SER A 1 205 ? -8.648 31.656 -11.289 1 98.56 205 SER A CA 1
ATOM 1665 C C . SER A 1 205 ? -7.203 32.125 -11.172 1 98.56 205 SER A C 1
ATOM 1667 O O . SER A 1 205 ? -6.691 32.781 -12.07 1 98.56 205 SER A O 1
ATOM 1669 N N . LEU A 1 206 ? -6.566 31.781 -10.07 1 98.5 206 LEU A N 1
ATOM 1670 C CA . LEU A 1 206 ? -5.164 32.125 -9.875 1 98.5 206 LEU A CA 1
ATOM 1671 C C . LEU A 1 206 ? -4.277 31.453 -10.906 1 98.5 206 LEU A C 1
ATOM 1673 O O . LEU A 1 206 ? -3.379 32.062 -11.477 1 98.5 206 LEU A O 1
ATOM 1677 N N . ARG A 1 207 ? -4.492 30.141 -11.148 1 98 207 ARG A N 1
ATOM 1678 C CA . ARG A 1 207 ? -3.713 29.391 -12.117 1 98 207 ARG A CA 1
ATOM 1679 C C . ARG A 1 207 ? -3.861 29.969 -13.516 1 98 207 ARG A C 1
ATOM 1681 O O . ARG A 1 207 ? -2.873 30.141 -14.234 1 98 207 ARG A O 1
ATOM 1688 N N . TYR A 1 208 ? -5.082 30.312 -13.836 1 98 208 TYR A N 1
ATOM 1689 C CA . TYR A 1 208 ? -5.332 30.906 -15.141 1 98 208 TYR A CA 1
ATOM 1690 C C . TYR A 1 208 ? -4.629 32.25 -15.273 1 98 208 TYR A C 1
ATOM 1692 O O . TYR A 1 208 ? -4.09 32.594 -16.328 1 98 208 TYR A O 1
ATOM 1700 N N . PHE A 1 209 ? -4.727 32.969 -14.25 1 98.31 209 PHE A N 1
ATOM 1701 C CA . PHE A 1 209 ? -4.051 34.281 -14.25 1 98.31 209 PHE A CA 1
ATOM 1702 C C . PHE A 1 209 ? -2.572 34.125 -14.578 1 98.31 209 PHE A C 1
ATOM 1704 O O . PHE A 1 209 ? -2.057 34.781 -15.477 1 98.31 209 PHE A O 1
ATOM 1711 N N . PHE A 1 210 ? -1.877 33.219 -13.867 1 98.19 210 PHE A N 1
ATOM 1712 C CA . PHE A 1 210 ? -0.458 33 -14.109 1 98.19 210 PHE A CA 1
ATOM 1713 C C . PHE A 1 210 ? -0.238 32.406 -15.492 1 98.19 210 PHE A C 1
ATOM 1715 O O . PHE A 1 210 ? 0.735 32.719 -16.172 1 98.19 210 PHE A O 1
ATOM 1722 N N . ASP A 1 211 ? -1.108 31.516 -15.898 1 97.38 211 ASP A N 1
ATOM 1723 C CA . ASP A 1 211 ? -0.99 30.891 -17.219 1 97.38 211 ASP A CA 1
ATOM 1724 C C . ASP A 1 211 ? -1.046 31.938 -18.328 1 97.38 211 ASP A C 1
ATOM 1726 O O . ASP A 1 211 ? -0.243 31.906 -19.266 1 97.38 211 ASP A O 1
ATOM 1730 N N . ILE A 1 212 ? -2.004 32.812 -18.203 1 97.62 212 ILE A N 1
ATOM 1731 C CA . ILE A 1 212 ? -2.176 33.875 -19.203 1 97.62 212 ILE A CA 1
ATOM 1732 C C . ILE A 1 212 ? -0.897 34.688 -19.312 1 97.62 212 ILE A C 1
ATOM 1734 O O . ILE A 1 212 ? -0.495 35.094 -20.406 1 97.62 212 ILE A O 1
ATOM 1738 N N . LEU A 1 213 ? -0.248 34.844 -18.234 1 97.5 213 LEU A N 1
ATOM 1739 C CA . LEU A 1 213 ? 0.898 35.75 -18.172 1 97.5 213 LEU A CA 1
ATOM 1740 C C . LEU A 1 213 ? 2.184 35.031 -18.547 1 97.5 213 LEU A C 1
ATOM 1742 O O . LEU A 1 213 ? 3.217 35.656 -18.781 1 97.5 213 LEU A O 1
ATOM 1746 N N . THR A 1 214 ? 2.182 33.688 -18.562 1 97 214 THR A N 1
ATOM 1747 C CA . THR A 1 214 ? 3.412 32.969 -18.828 1 97 214 THR A CA 1
ATOM 1748 C C . THR A 1 214 ? 3.328 32.219 -20.172 1 97 214 THR A C 1
ATOM 1750 O O . THR A 1 214 ? 4.352 31.828 -20.734 1 97 214 THR A O 1
ATOM 1753 N N . ASP A 1 215 ? 2.111 32.031 -20.688 1 94.81 215 ASP A N 1
ATOM 1754 C CA . ASP A 1 215 ? 1.899 31.328 -21.938 1 94.81 215 ASP A CA 1
ATOM 1755 C C . ASP A 1 215 ? 2.133 32.219 -23.141 1 94.81 215 ASP A C 1
ATOM 1757 O O . ASP A 1 215 ? 1.506 33.281 -23.25 1 94.81 215 ASP A O 1
ATOM 1761 N N . LYS A 1 216 ? 2.9 31.781 -24.031 1 92.31 216 LYS A N 1
ATOM 1762 C CA . LYS A 1 216 ? 3.203 32.562 -25.234 1 92.31 216 LYS A CA 1
ATOM 1763 C C . LYS A 1 216 ? 1.959 32.75 -26.094 1 92.31 216 LYS A C 1
ATOM 1765 O O . LYS A 1 216 ? 1.816 33.781 -26.766 1 92.31 216 LYS A O 1
ATOM 1770 N N . GLY A 1 217 ? 1.026 31.875 -26.078 1 93.31 217 GLY A N 1
ATOM 1771 C CA . GLY A 1 217 ? -0.198 31.953 -26.859 1 93.31 217 GLY A CA 1
ATOM 1772 C C . GLY A 1 217 ? -1.175 33 -26.344 1 93.31 217 GLY A C 1
ATOM 1773 O O . GLY A 1 217 ? -2.158 33.312 -27 1 93.31 217 GLY A O 1
ATOM 1774 N N . SER A 1 218 ? -0.867 33.625 -25.188 1 94.5 218 SER A N 1
ATOM 1775 C CA . SER A 1 218 ? -1.777 34.562 -24.547 1 94.5 218 SER A CA 1
ATOM 1776 C C . SER A 1 218 ? -1.167 35.969 -24.484 1 94.5 218 SER A C 1
ATOM 1778 O O . SER A 1 218 ? -1.64 36.812 -23.734 1 94.5 218 SER A O 1
ATOM 1780 N N . GLU A 1 219 ? -0.179 36.219 -25.234 1 93.75 219 GLU A N 1
ATOM 1781 C CA . GLU A 1 219 ? 0.59 37.438 -25.141 1 93.75 219 GLU A CA 1
ATOM 1782 C C . GLU A 1 219 ? -0.243 38.656 -25.578 1 93.75 219 GLU A C 1
ATOM 1784 O O . GLU A 1 219 ? 0.019 39.781 -25.156 1 93.75 219 GLU A O 1
ATOM 1789 N N . ASP A 1 220 ? -1.189 38.375 -26.375 1 94.44 220 ASP A N 1
ATOM 1790 C CA . ASP A 1 220 ? -1.992 39.469 -26.906 1 94.44 220 ASP A CA 1
ATOM 1791 C C . ASP A 1 220 ? -2.934 40.031 -25.844 1 94.44 220 ASP A C 1
ATOM 1793 O O . ASP A 1 220 ? -3.416 41.156 -25.969 1 94.44 220 ASP A O 1
ATOM 1797 N N . TYR A 1 221 ? -3.197 39.281 -24.844 1 96.25 221 TYR A N 1
ATOM 1798 C CA . TYR A 1 221 ? -4.098 39.75 -23.797 1 96.25 221 TYR A CA 1
ATOM 1799 C C . TYR A 1 221 ? -3.375 40.688 -22.828 1 96.25 221 TYR A C 1
ATOM 1801 O O . TYR A 1 221 ? -2.736 40.219 -21.891 1 96.25 221 TYR A O 1
ATOM 1809 N N . THR A 1 222 ? -3.572 41.969 -22.969 1 96.94 222 THR A N 1
ATOM 1810 C CA . THR A 1 222 ? -2.912 42.938 -22.125 1 96.94 222 THR A CA 1
ATOM 1811 C C . THR A 1 222 ? -3.879 43.5 -21.078 1 96.94 222 THR A C 1
ATOM 1813 O O . THR A 1 222 ? -3.471 44.219 -20.156 1 96.94 222 THR A O 1
ATOM 1816 N N . HIS A 1 223 ? -5.164 43.219 -21.281 1 97.25 223 HIS A N 1
ATOM 1817 C CA . HIS A 1 223 ? -6.191 43.562 -20.312 1 97.25 223 HIS A CA 1
ATOM 1818 C C . HIS A 1 223 ? -6.832 42.312 -19.734 1 97.25 223 HIS A C 1
ATOM 1820 O O . HIS A 1 223 ? -7.383 41.5 -20.469 1 97.25 223 HIS A O 1
ATOM 1826 N N . ILE A 1 224 ? -6.699 42.188 -18.484 1 98.06 224 ILE A N 1
ATOM 1827 C CA . ILE A 1 224 ? -7.281 41.062 -17.781 1 98.06 224 ILE A CA 1
ATOM 1828 C C . ILE A 1 224 ? -8.367 41.531 -16.828 1 98.06 224 ILE A C 1
ATOM 1830 O O . ILE A 1 224 ? -8.102 42.312 -15.922 1 98.06 224 ILE A O 1
ATOM 1834 N N . ILE A 1 225 ? -9.609 41.062 -17.047 1 97.94 225 ILE A N 1
ATOM 1835 C CA . ILE A 1 225 ? -10.734 41.375 -16.172 1 97.94 225 ILE A CA 1
ATOM 1836 C C . ILE A 1 225 ? -11 40.219 -15.234 1 97.94 225 ILE A C 1
ATOM 1838 O O . ILE A 1 225 ? -11.039 39.062 -15.664 1 97.94 225 ILE A O 1
ATOM 1842 N N . ILE A 1 226 ? -11.07 40.5 -13.961 1 98.56 226 ILE A N 1
ATOM 1843 C CA . ILE A 1 226 ? -11.523 39.469 -13.031 1 98.56 226 ILE A CA 1
ATOM 1844 C C . ILE A 1 226 ? -12.969 39.75 -12.617 1 98.56 226 ILE A C 1
ATOM 1846 O O . ILE A 1 226 ? -13.273 40.812 -12.086 1 98.56 226 ILE A O 1
ATOM 1850 N N . ASN A 1 227 ? -13.836 38.812 -12.953 1 97.94 227 ASN A N 1
ATOM 1851 C CA . ASN A 1 227 ? -15.258 38.875 -12.625 1 97.94 227 ASN A CA 1
ATOM 1852 C C . ASN A 1 227 ? -15.586 38 -11.414 1 97.94 227 ASN A C 1
ATOM 1854 O O . ASN A 1 227 ? -15.352 36.812 -11.43 1 97.94 227 ASN A O 1
ATOM 1858 N N . TYR A 1 228 ? -16.188 38.625 -10.359 1 97.88 228 TYR A N 1
ATOM 1859 C CA . TYR A 1 228 ? -16.406 37.938 -9.094 1 97.88 228 TYR A CA 1
ATOM 1860 C C . TYR A 1 228 ? -17.891 37.656 -8.898 1 97.88 228 TYR A C 1
ATOM 1862 O O . TYR A 1 228 ? -18.312 37.25 -7.805 1 97.88 228 TYR A O 1
ATOM 1870 N N . ASP A 1 229 ? -18.734 37.781 -9.898 1 96.75 229 ASP A N 1
ATOM 1871 C CA . ASP A 1 229 ? -20.188 37.781 -9.75 1 96.75 229 ASP A CA 1
ATOM 1872 C C . ASP A 1 229 ? -20.672 36.438 -9.273 1 96.75 229 ASP A C 1
ATOM 1874 O O . ASP A 1 229 ? -21.719 36.344 -8.617 1 96.75 229 ASP A O 1
ATOM 1878 N N . SER A 1 230 ? -19.922 35.5 -9.586 1 96.81 230 SER A N 1
ATOM 1879 C CA . SER A 1 230 ? -20.344 34.188 -9.172 1 96.81 230 SER A CA 1
ATOM 1880 C C . SER A 1 230 ? -19.922 33.875 -7.734 1 96.81 230 SER A C 1
ATOM 1882 O O . SER A 1 230 ? -20.391 32.938 -7.121 1 96.81 230 SER A O 1
ATOM 1884 N N . VAL A 1 231 ? -19.016 34.562 -7.184 1 95.62 231 VAL A N 1
ATOM 1885 C CA . VAL A 1 231 ? -18.516 34.344 -5.836 1 95.62 231 VAL A CA 1
ATOM 1886 C C . VAL A 1 231 ? -19.578 34.719 -4.816 1 95.62 231 VAL A C 1
ATOM 1888 O O . VAL A 1 231 ? -20.203 35.781 -4.91 1 95.62 231 VAL A O 1
ATOM 1891 N N . ARG A 1 232 ? -19.828 33.875 -3.855 1 93.5 232 ARG A N 1
ATOM 1892 C CA . ARG A 1 232 ? -20.875 34.125 -2.861 1 93.5 232 ARG A CA 1
ATOM 1893 C C . ARG A 1 232 ? -20.562 35.375 -2.025 1 93.5 232 ARG A C 1
ATOM 1895 O O . ARG A 1 232 ? -19.391 35.688 -1.787 1 93.5 232 ARG A O 1
ATOM 1902 N N . PRO A 1 233 ? -21.578 36 -1.551 1 91.62 233 PRO A N 1
ATOM 1903 C CA . PRO A 1 233 ? -21.359 37.219 -0.8 1 91.62 233 PRO A CA 1
ATOM 1904 C C . PRO A 1 233 ? -20.812 37 0.603 1 91.62 233 PRO A C 1
ATOM 1906 O O . PRO A 1 233 ? -20.922 35.875 1.127 1 91.62 233 PRO A O 1
ATOM 1909 N N . ASN A 1 234 ? -20.234 37.938 1.157 1 86.75 234 ASN A N 1
ATOM 1910 C CA . ASN A 1 234 ? -19.75 37.938 2.531 1 86.75 234 ASN A CA 1
ATOM 1911 C C . ASN A 1 234 ? -20.859 37.562 3.518 1 86.75 234 ASN A C 1
ATOM 1913 O O . ASN A 1 234 ? -21.969 38.094 3.43 1 86.75 234 ASN A O 1
ATOM 1917 N N . GLY A 1 235 ? -20.469 36.625 4.328 1 77.38 235 GLY A N 1
ATOM 1918 C CA . GLY A 1 235 ? -21.422 36.25 5.379 1 77.38 235 GLY A CA 1
ATOM 1919 C C . GLY A 1 235 ? -22.234 35.031 5.055 1 77.38 235 GLY A C 1
ATOM 1920 O O . GLY A 1 235 ? -22.859 34.438 5.945 1 77.38 235 GLY A O 1
ATOM 1921 N N . GLU A 1 236 ? -22.281 34.781 3.74 1 83.25 236 GLU A N 1
ATOM 1922 C CA . GLU A 1 236 ? -23.016 33.562 3.391 1 83.25 236 GLU A CA 1
ATOM 1923 C C . GLU A 1 236 ? -22.406 32.344 4.059 1 83.25 236 GLU A C 1
ATOM 1925 O O . GLU A 1 236 ? -21.172 32.25 4.152 1 83.25 236 GLU A O 1
ATOM 1930 N N . ARG A 1 237 ? -23.172 31.375 4.41 1 75.5 237 ARG A N 1
ATOM 1931 C CA . ARG A 1 237 ? -22.734 30.172 5.129 1 75.5 237 ARG A CA 1
ATOM 1932 C C . ARG A 1 237 ? -22 29.219 4.203 1 75.5 237 ARG A C 1
ATOM 1934 O O . ARG A 1 237 ? -22.391 29.031 3.051 1 75.5 237 ARG A O 1
ATOM 1941 N N . LEU A 1 238 ? -20.969 28.75 4.727 1 77.5 238 LEU A N 1
ATOM 1942 C CA . LEU A 1 238 ? -20.234 27.688 4.035 1 77.5 238 LEU A CA 1
ATOM 1943 C C . LEU A 1 238 ? -20.766 26.312 4.453 1 77.5 238 LEU A C 1
ATOM 1945 O O . LEU A 1 238 ? -20.609 25.906 5.609 1 77.5 238 LEU A O 1
ATOM 1949 N N . ASN A 1 239 ? -21.219 25.547 3.525 1 69.62 239 ASN A N 1
ATOM 1950 C CA . ASN A 1 239 ? -21.922 24.297 3.834 1 69.62 239 ASN A CA 1
ATOM 1951 C C . ASN A 1 239 ? -20.953 23.156 4.105 1 69.62 239 ASN A C 1
ATOM 1953 O O . ASN A 1 239 ? -21.234 22.297 4.941 1 69.62 239 ASN A O 1
ATOM 1957 N N . THR A 1 240 ? -19.922 23.172 3.414 1 72.69 240 THR A N 1
ATOM 1958 C CA . THR A 1 240 ? -19.047 22 3.473 1 72.69 240 THR A CA 1
ATOM 1959 C C . THR A 1 240 ? -18.125 22.078 4.688 1 72.69 240 THR A C 1
ATOM 1961 O O . THR A 1 240 ? -18.109 21.172 5.523 1 72.69 240 THR A O 1
ATOM 1964 N N . PHE A 1 241 ? -17.422 23.078 4.98 1 72.56 241 PHE A N 1
ATOM 1965 C CA . PHE A 1 241 ? -16.422 23.188 6.043 1 72.56 241 PHE A CA 1
ATOM 1966 C C . PHE A 1 241 ? -17.016 23.891 7.262 1 72.56 241 PHE A C 1
ATOM 1968 O O . PHE A 1 241 ? -16.453 23.812 8.359 1 72.56 241 PHE A O 1
ATOM 1975 N N . GLY A 1 242 ? -18.219 24.547 7.039 1 67.94 242 GLY A N 1
ATOM 1976 C CA . GLY A 1 242 ? -18.766 25.359 8.109 1 67.94 242 GLY A CA 1
ATOM 1977 C C . GLY A 1 242 ? -18.172 26.766 8.164 1 67.94 242 GLY A C 1
ATOM 1978 O O . GLY A 1 242 ? -17.141 27.031 7.547 1 67.94 242 GLY A O 1
ATOM 1979 N N . GLY A 1 243 ? -18.891 27.766 8.695 1 69.12 243 GLY A N 1
ATOM 1980 C CA . GLY A 1 243 ? -18.453 29.141 8.766 1 69.12 243 GLY A CA 1
ATOM 1981 C C . GLY A 1 243 ? -19.141 30.047 7.754 1 69.12 243 GLY A C 1
ATOM 1982 O O . GLY A 1 243 ? -20.219 29.703 7.254 1 69.12 243 GLY A O 1
ATOM 1983 N N . THR A 1 244 ? -18.516 31.219 7.602 1 72.31 244 THR A N 1
ATOM 1984 C CA . THR A 1 244 ? -19.109 32.188 6.684 1 72.31 244 THR A CA 1
ATOM 1985 C C . THR A 1 244 ? -18.094 32.594 5.621 1 72.31 244 THR A C 1
ATOM 1987 O O . THR A 1 244 ? -16.891 32.625 5.883 1 72.31 244 THR A O 1
ATOM 1990 N N . ALA A 1 245 ? -18.672 32.844 4.559 1 81.56 245 ALA A N 1
ATOM 1991 C CA . ALA A 1 245 ? -17.828 33.219 3.422 1 81.56 245 ALA A CA 1
ATOM 1992 C C . ALA A 1 245 ? -17.266 34.625 3.602 1 81.56 245 ALA A C 1
ATOM 1994 O O . ALA A 1 245 ? -17.891 35.469 4.238 1 81.56 245 ALA A O 1
ATOM 1995 N N . SER A 1 246 ? -16.172 34.906 3.074 1 82.62 246 SER A N 1
ATOM 1996 C CA . SER A 1 246 ? -15.477 36.188 3.166 1 82.62 246 SER A CA 1
ATOM 1997 C C . SER A 1 246 ? -15.906 37.125 2.049 1 82.62 246 SER A C 1
ATOM 1999 O O . SER A 1 246 ? -15.617 38.312 2.094 1 82.62 246 SER A O 1
ATOM 2001 N N . GLY A 1 247 ? -16.609 36.562 1.05 1 88.81 247 GLY A N 1
ATOM 2002 C CA . GLY A 1 247 ? -16.938 37.375 -0.107 1 88.81 247 GLY A CA 1
ATOM 2003 C C . GLY A 1 247 ? -15.781 37.531 -1.075 1 88.81 247 GLY A C 1
ATOM 2004 O O . GLY A 1 247 ? -14.734 36.906 -0.92 1 88.81 247 GLY A O 1
ATOM 2005 N N . PRO A 1 248 ? -15.945 38.344 -2.047 1 93.25 248 PRO A N 1
ATOM 2006 C CA . PRO A 1 248 ? -14.953 38.469 -3.123 1 93.25 248 PRO A CA 1
ATOM 2007 C C . PRO A 1 248 ? -13.789 39.375 -2.775 1 93.25 248 PRO A C 1
ATOM 2009 O O . PRO A 1 248 ? -12.766 39.375 -3.463 1 93.25 248 PRO A O 1
ATOM 2012 N N . GLU A 1 249 ? -13.914 40.188 -1.753 1 92.19 249 GLU A N 1
ATOM 2013 C CA . GLU A 1 249 ? -12.969 41.281 -1.472 1 92.19 249 GLU A CA 1
ATOM 2014 C C . GLU A 1 249 ? -11.562 40.719 -1.247 1 92.19 249 GLU A C 1
ATOM 2016 O O . GLU A 1 249 ? -10.594 41.281 -1.777 1 92.19 249 GLU A O 1
ATOM 2021 N N . PRO A 1 250 ? -11.43 39.688 -0.477 1 92 250 PRO A N 1
ATOM 2022 C CA . PRO A 1 250 ? -10.078 39.156 -0.291 1 92 250 PRO A CA 1
ATOM 2023 C C . PRO A 1 250 ? -9.43 38.719 -1.604 1 92 250 PRO A C 1
ATOM 2025 O O . PRO A 1 250 ? -8.219 38.906 -1.781 1 92 250 PRO A O 1
ATOM 2028 N N . LEU A 1 251 ? -10.172 38.219 -2.543 1 94.69 251 LEU A N 1
ATOM 2029 C CA . LEU A 1 251 ? -9.664 37.812 -3.854 1 94.69 251 LEU A CA 1
ATOM 2030 C C . LEU A 1 251 ? -9.211 39.062 -4.641 1 94.69 251 LEU A C 1
ATOM 2032 O O . LEU A 1 251 ? -8.164 39.031 -5.293 1 94.69 251 LEU A O 1
ATOM 2036 N N . MET A 1 252 ? -10.062 40.062 -4.559 1 95.94 252 MET A N 1
ATOM 2037 C CA . MET A 1 252 ? -9.727 41.312 -5.246 1 95.94 252 MET A CA 1
ATOM 2038 C C . MET A 1 252 ? -8.391 41.844 -4.762 1 95.94 252 MET A C 1
ATOM 2040 O O . MET A 1 252 ? -7.535 42.219 -5.566 1 95.94 252 MET A O 1
ATOM 2044 N N . GLU A 1 253 ? -8.234 41.781 -3.479 1 94.25 253 GLU A N 1
ATOM 2045 C CA . GLU A 1 253 ? -7.012 42.281 -2.873 1 94.25 253 GLU A CA 1
ATOM 2046 C C . GLU A 1 253 ? -5.809 41.438 -3.256 1 94.25 253 GLU A C 1
ATOM 2048 O O . GLU A 1 253 ? -4.711 41.938 -3.463 1 94.25 253 GLU A O 1
ATOM 2053 N N . MET A 1 254 ? -6.004 40.156 -3.33 1 96.31 254 MET A N 1
ATOM 2054 C CA . MET A 1 254 ? -4.93 39.25 -3.691 1 96.31 254 MET A CA 1
ATOM 2055 C C . MET A 1 254 ? -4.426 39.531 -5.105 1 96.31 254 MET A C 1
ATOM 2057 O O . MET A 1 254 ? -3.225 39.688 -5.316 1 96.31 254 MET A O 1
ATOM 2061 N N . PHE A 1 255 ? -5.316 39.625 -6.078 1 97.75 255 PHE A N 1
ATOM 2062 C CA . PHE A 1 255 ? -4.926 39.875 -7.461 1 97.75 255 PHE A CA 1
ATOM 2063 C C . PHE A 1 255 ? -4.277 41.25 -7.617 1 97.75 255 PHE A C 1
ATOM 2065 O O . PHE A 1 255 ? -3.283 41.375 -8.328 1 97.75 255 PHE A O 1
ATOM 2072 N N . ALA A 1 256 ? -4.906 42.188 -6.969 1 97.12 256 ALA A N 1
ATOM 2073 C CA . ALA A 1 256 ? -4.312 43.5 -7.02 1 97.12 256 ALA A CA 1
ATOM 2074 C C . ALA A 1 256 ? -2.906 43.5 -6.426 1 97.12 256 ALA A C 1
ATOM 2076 O O . ALA A 1 256 ? -2.002 44.156 -6.953 1 97.12 256 ALA A O 1
ATOM 2077 N N . GLY A 1 257 ? -2.789 42.875 -5.293 1 97 257 GLY A N 1
ATOM 2078 C CA . GLY A 1 257 ? -1.481 42.75 -4.672 1 97 257 GLY A CA 1
ATOM 2079 C C . GLY A 1 257 ? -0.458 42.062 -5.562 1 97 257 GLY A C 1
ATOM 2080 O O . GLY A 1 257 ? 0.686 42.531 -5.656 1 97 257 GLY A O 1
ATOM 2081 N N . ILE A 1 258 ? -0.817 41 -6.25 1 97.81 258 ILE A N 1
ATOM 2082 C CA . ILE A 1 258 ? 0.084 40.25 -7.125 1 97.81 258 ILE A CA 1
ATOM 2083 C C . ILE A 1 258 ? 0.514 41.125 -8.289 1 97.81 258 ILE A C 1
ATOM 2085 O O . ILE A 1 258 ? 1.681 41.125 -8.688 1 97.81 258 ILE A O 1
ATOM 2089 N N . GLU A 1 259 ? -0.46 41.844 -8.82 1 97.38 259 GLU A N 1
ATOM 2090 C CA . GLU A 1 259 ? -0.097 42.812 -9.867 1 97.38 259 GLU A CA 1
ATOM 2091 C C . GLU A 1 259 ? 0.978 43.781 -9.375 1 97.38 259 GLU A C 1
ATOM 2093 O O . GLU A 1 259 ? 1.949 44.031 -10.086 1 97.38 259 GLU A O 1
ATOM 2098 N N . ARG A 1 260 ? 0.793 44.25 -8.203 1 96.75 260 ARG A N 1
ATOM 2099 C CA . ARG A 1 260 ? 1.75 45.219 -7.645 1 96.75 260 ARG A CA 1
ATOM 2100 C C . ARG A 1 260 ? 3.115 44.562 -7.441 1 96.75 260 ARG A C 1
ATOM 2102 O O . ARG A 1 260 ? 4.148 45.219 -7.59 1 96.75 260 ARG A O 1
ATOM 2109 N N . VAL A 1 261 ? 3.152 43.281 -7.039 1 97 261 VAL A N 1
ATOM 2110 C CA . VAL A 1 261 ? 4.414 42.562 -6.91 1 97 261 VAL A CA 1
ATOM 2111 C C . VAL A 1 261 ? 5.109 42.5 -8.266 1 97 261 VAL A C 1
ATOM 2113 O O . VAL A 1 261 ? 6.293 42.812 -8.383 1 97 261 VAL A O 1
ATOM 2116 N N . LEU A 1 262 ? 4.391 42.125 -9.281 1 95.88 262 LEU A N 1
ATOM 2117 C CA . LEU A 1 262 ? 4.949 41.906 -10.609 1 95.88 262 LEU A CA 1
ATOM 2118 C C . LEU A 1 262 ? 5.395 43.219 -11.242 1 95.88 262 LEU A C 1
ATOM 2120 O O . LEU A 1 262 ? 6.293 43.219 -12.086 1 95.88 262 LEU A O 1
ATOM 2124 N N . LYS A 1 263 ? 4.805 44.281 -10.836 1 94.25 263 LYS A N 1
ATOM 2125 C CA . LYS A 1 263 ? 5.152 45.594 -11.391 1 94.25 263 LYS A CA 1
ATOM 2126 C C . LYS A 1 263 ? 6.125 46.312 -10.477 1 94.25 263 LYS A C 1
ATOM 2128 O O . LYS A 1 263 ? 6.379 47.531 -10.672 1 94.25 263 LYS A O 1
ATOM 2133 N N . ASN A 1 264 ? 6.531 45.656 -9.414 1 93.31 264 ASN A N 1
ATOM 2134 C CA . ASN A 1 264 ? 7.496 46.188 -8.461 1 93.31 264 ASN A CA 1
ATOM 2135 C C . ASN A 1 264 ? 6.934 47.406 -7.715 1 93.31 264 ASN A C 1
ATOM 2137 O O . ASN A 1 264 ? 7.652 48.375 -7.469 1 93.31 264 ASN A O 1
ATOM 2141 N N . GLU A 1 265 ? 5.707 47.344 -7.375 1 93.38 265 GLU A N 1
ATOM 2142 C CA . GLU A 1 265 ? 5.031 48.438 -6.719 1 93.38 265 GLU A CA 1
ATOM 2143 C C . GLU A 1 265 ? 4.727 48.125 -5.262 1 93.38 265 GLU A C 1
ATOM 2145 O O . GLU A 1 265 ? 4.477 49.031 -4.461 1 93.38 265 GLU A O 1
ATOM 2150 N N . ILE A 1 266 ? 4.742 46.906 -4.91 1 91.69 266 ILE A N 1
ATOM 2151 C CA . ILE A 1 266 ? 4.355 46.531 -3.561 1 91.69 266 ILE A CA 1
ATOM 2152 C C . ILE A 1 266 ? 5.434 46.938 -2.568 1 91.69 266 ILE A C 1
ATOM 2154 O O . ILE A 1 266 ? 5.129 47.375 -1.451 1 91.69 266 ILE A O 1
ATOM 2158 N N . ASP A 1 267 ? 6.613 46.844 -2.977 1 90.06 267 ASP A N 1
ATOM 2159 C CA . ASP A 1 267 ? 7.797 47.281 -2.252 1 90.06 267 ASP A CA 1
ATOM 2160 C C . ASP A 1 267 ? 8.758 48.031 -3.176 1 90.06 267 ASP A C 1
ATOM 2162 O O . ASP A 1 267 ? 9.633 47.406 -3.791 1 90.06 267 ASP A O 1
ATOM 2166 N N . PRO A 1 268 ? 8.648 49.281 -3.164 1 81.75 268 PRO A N 1
ATOM 2167 C CA . PRO A 1 268 ? 9.43 50.062 -4.125 1 81.75 268 PRO A CA 1
ATOM 2168 C C . PRO A 1 268 ? 10.922 50.062 -3.809 1 81.75 268 PRO A C 1
ATOM 2170 O O . PRO A 1 268 ? 11.734 50.469 -4.641 1 81.75 268 PRO A O 1
ATOM 2173 N N . SER A 1 269 ? 11.25 49.594 -2.689 1 82.19 269 SER A N 1
ATOM 2174 C CA . SER A 1 269 ? 12.664 49.562 -2.328 1 82.19 269 SER A CA 1
ATOM 2175 C C . SER A 1 269 ? 13.391 48.406 -3.012 1 82.19 269 SER A C 1
ATOM 2177 O O . SER A 1 269 ? 14.625 48.406 -3.051 1 82.19 269 SER A O 1
ATOM 2179 N N . LEU A 1 270 ? 12.672 47.5 -3.547 1 88.81 270 LEU A N 1
ATOM 2180 C CA . LEU A 1 270 ? 13.281 46.344 -4.211 1 88.81 270 LEU A CA 1
ATOM 2181 C C . LEU A 1 270 ? 13.812 46.719 -5.586 1 88.81 270 LEU A C 1
ATOM 2183 O O . LEU A 1 270 ? 13.258 47.625 -6.246 1 88.81 270 LEU A O 1
ATOM 2187 N N . ALA A 1 271 ? 14.922 46.062 -5.949 1 89.25 271 ALA A N 1
ATOM 2188 C CA . ALA A 1 271 ? 15.344 46.188 -7.34 1 89.25 271 ALA A CA 1
ATOM 2189 C C . ALA A 1 271 ? 14.25 45.688 -8.289 1 89.25 271 ALA A C 1
ATOM 2191 O O . ALA A 1 271 ? 13.461 44.812 -7.938 1 89.25 271 ALA A O 1
ATOM 2192 N N . PRO A 1 272 ? 14.172 46.344 -9.398 1 91.81 272 PRO A N 1
ATOM 2193 C CA . PRO A 1 272 ? 13.203 45.844 -10.383 1 91.81 272 PRO A CA 1
ATOM 2194 C C . PRO A 1 272 ? 13.43 44.406 -10.773 1 91.81 272 PRO A C 1
ATOM 2196 O O . PRO A 1 272 ? 14.539 43.875 -10.625 1 91.81 272 PRO A O 1
ATOM 2199 N N . LEU A 1 273 ? 12.398 43.75 -11.273 1 93.81 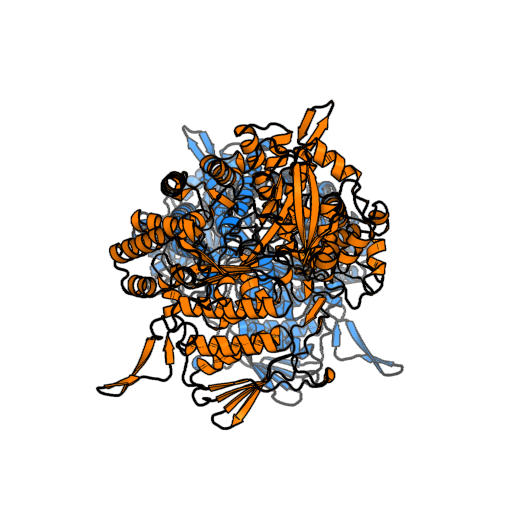273 LEU A N 1
ATOM 2200 C CA . LEU A 1 273 ? 12.523 42.375 -11.797 1 93.81 273 LEU A CA 1
ATOM 2201 C C . LEU A 1 273 ? 13.484 42.344 -12.984 1 93.81 273 LEU A C 1
ATOM 2203 O O . LEU A 1 273 ? 13.648 43.344 -13.695 1 93.81 273 LEU A O 1
ATOM 2207 N N . ASP A 1 274 ? 13.992 41.219 -13.164 1 91.56 274 ASP A N 1
ATOM 2208 C CA . ASP A 1 274 ? 14.953 41.062 -14.25 1 91.56 274 ASP A CA 1
ATOM 2209 C C . ASP A 1 274 ? 14.242 40.938 -15.594 1 91.56 274 ASP A C 1
ATOM 2211 O O . ASP A 1 274 ? 13.398 40.062 -15.773 1 91.56 274 ASP A O 1
ATOM 2215 N N . ARG A 1 275 ? 14.734 41.719 -16.594 1 91.62 275 ARG A N 1
ATOM 2216 C CA . ARG A 1 275 ? 14.117 41.688 -17.906 1 91.62 275 ARG A CA 1
ATOM 2217 C C . ARG A 1 275 ? 14.648 40.531 -18.75 1 91.62 275 ARG A C 1
ATOM 2219 O O . ARG A 1 275 ? 15.82 40.156 -18.641 1 91.62 275 ARG A O 1
ATOM 2226 N N . VAL A 1 276 ? 13.688 40 -19.453 1 92.25 276 VAL A N 1
ATOM 2227 C CA . VAL A 1 276 ? 14.062 38.969 -20.438 1 92.25 276 VAL A CA 1
ATOM 2228 C C . VAL A 1 276 ? 14.352 39.625 -21.781 1 92.25 276 VAL A C 1
ATOM 2230 O O . VAL A 1 276 ? 13.547 40.438 -22.281 1 92.25 276 VAL A O 1
ATOM 2233 N N . TRP A 1 277 ? 15.414 39.375 -22.344 1 91.56 277 TRP A N 1
ATOM 2234 C CA . TRP A 1 277 ? 15.836 39.969 -23.609 1 91.56 277 TRP A CA 1
ATOM 2235 C C . TRP A 1 277 ? 15.852 38.938 -24.734 1 91.56 277 TRP A C 1
ATOM 2237 O O . TRP A 1 277 ? 16.062 37.75 -24.484 1 91.56 277 TRP A O 1
ATOM 2247 N N . ILE A 1 278 ? 15.469 39.312 -25.812 1 84.44 278 ILE A N 1
ATOM 2248 C CA . ILE A 1 278 ? 15.602 38.469 -26.984 1 84.44 278 ILE A CA 1
ATOM 2249 C C . ILE A 1 278 ? 16.531 39.125 -28 1 84.44 278 ILE A C 1
ATOM 2251 O O . ILE A 1 278 ? 16.578 40.344 -28.094 1 84.44 278 ILE A O 1
ATOM 2255 N N . SER A 1 279 ? 17.141 38.281 -28.609 1 82.75 279 SER A N 1
ATOM 2256 C CA . SER A 1 279 ? 18.047 38.75 -29.625 1 82.75 279 SER A CA 1
ATOM 2257 C C . SER A 1 279 ? 17.297 39.219 -30.891 1 82.75 279 SER A C 1
ATOM 2259 O O . SER A 1 279 ? 16.406 38.5 -31.359 1 82.75 279 SER A O 1
ATOM 2261 N N . ASN A 1 280 ? 17.297 40.281 -31.188 1 80.75 280 ASN A N 1
ATOM 2262 C CA . ASN A 1 280 ? 16.812 40.875 -32.438 1 80.75 280 ASN A CA 1
ATOM 2263 C C . ASN A 1 280 ? 17.969 41.438 -33.25 1 80.75 280 ASN A C 1
ATOM 2265 O O . ASN A 1 280 ? 18.156 42.656 -33.281 1 80.75 280 ASN A O 1
ATOM 2269 N N . GLY A 1 281 ? 18.5 40.562 -34.094 1 69.12 281 GLY A N 1
ATOM 2270 C CA . GLY A 1 281 ? 19.703 41 -34.781 1 69.12 281 GLY A CA 1
ATOM 2271 C C . GLY A 1 281 ? 20.812 41.406 -33.812 1 69.12 281 GLY A C 1
ATOM 2272 O O . GLY A 1 281 ? 21.109 40.688 -32.875 1 69.12 281 GLY A O 1
ATOM 2273 N N . PRO A 1 282 ? 21.438 42.656 -34.125 1 71.12 282 PRO A N 1
ATOM 2274 C CA . PRO A 1 282 ? 22.578 43.125 -33.312 1 71.12 282 PRO A CA 1
ATOM 2275 C C . PRO A 1 282 ? 22.141 43.656 -31.953 1 71.12 282 PRO A C 1
ATOM 2277 O O . PRO A 1 282 ? 22.984 43.906 -31.078 1 71.12 282 PRO A O 1
ATOM 2280 N N . ALA A 1 283 ? 20.938 43.844 -31.906 1 74.62 283 ALA A N 1
ATOM 2281 C CA . ALA A 1 283 ? 20.469 44.469 -30.656 1 74.62 283 ALA A CA 1
ATOM 2282 C C . ALA A 1 283 ? 19.594 43.5 -29.875 1 74.62 283 ALA A C 1
ATOM 2284 O O . ALA A 1 283 ? 19.031 42.531 -30.438 1 74.62 283 ALA A O 1
ATOM 2285 N N . SER A 1 284 ? 19.703 43.5 -28.594 1 84.12 284 SER A N 1
ATOM 2286 C CA . SER A 1 284 ? 18.766 42.812 -27.703 1 84.12 284 SER A CA 1
ATOM 2287 C C . SER A 1 284 ? 17.609 43.75 -27.312 1 84.12 284 SER A C 1
ATOM 2289 O O . SER A 1 284 ? 17.828 44.938 -27.031 1 84.12 284 SER A O 1
ATOM 2291 N N . VAL A 1 285 ? 16.516 43.438 -27.625 1 86.81 285 VAL A N 1
ATOM 2292 C CA . VAL A 1 285 ? 15.336 44.188 -27.25 1 86.81 285 VAL A CA 1
ATOM 2293 C C . VAL A 1 285 ? 14.617 43.531 -26.094 1 86.81 285 VAL A C 1
ATOM 2295 O O . VAL A 1 285 ? 14.555 42.281 -26.016 1 86.81 285 VAL A O 1
ATOM 2298 N N . PRO A 1 286 ? 14.188 44.344 -25.188 1 88.19 286 PRO A N 1
ATOM 2299 C CA . PRO A 1 286 ? 13.453 43.781 -24.062 1 88.19 286 PRO A CA 1
ATOM 2300 C C . PRO A 1 286 ? 12.086 43.219 -24.453 1 88.19 286 PRO A C 1
ATOM 2302 O O . PRO A 1 286 ? 11.422 43.781 -25.328 1 88.19 286 PRO A O 1
ATOM 2305 N N . THR A 1 287 ? 11.75 42.188 -23.891 1 90.88 287 THR A N 1
ATOM 2306 C CA . THR A 1 287 ? 10.422 41.625 -24.062 1 90.88 287 THR A CA 1
ATOM 2307 C C . THR A 1 287 ? 9.469 42.125 -22.969 1 90.88 287 THR A C 1
ATOM 2309 O O . THR A 1 287 ? 9.852 42.938 -22.141 1 90.88 287 THR A O 1
ATOM 2312 N N . ALA A 1 288 ? 8.297 41.656 -23.031 1 91.94 288 ALA A N 1
ATOM 2313 C CA . ALA A 1 288 ? 7.305 41.969 -22 1 91.94 288 ALA A CA 1
ATOM 2314 C C . ALA A 1 288 ? 7.465 41.094 -20.781 1 91.94 288 ALA A C 1
ATOM 2316 O O . ALA A 1 288 ? 6.836 41.312 -19.75 1 91.94 288 ALA A O 1
ATOM 2317 N N . TYR A 1 289 ? 8.406 40.094 -20.875 1 93.88 289 TYR A N 1
ATOM 2318 C CA . TYR A 1 289 ? 8.594 39.125 -19.812 1 93.88 289 TYR A CA 1
ATOM 2319 C C . TYR A 1 289 ? 9.695 39.531 -18.859 1 93.88 289 TYR A C 1
ATOM 2321 O O . TYR A 1 289 ? 10.672 40.188 -19.266 1 93.88 289 TYR A O 1
ATOM 2329 N N . GLN A 1 290 ? 9.57 39.188 -17.625 1 95.44 290 GLN A N 1
ATOM 2330 C CA . GLN A 1 290 ? 10.562 39.406 -16.578 1 95.44 290 GLN A CA 1
ATOM 2331 C C . GLN A 1 290 ? 10.703 38.188 -15.695 1 95.44 290 GLN A C 1
ATOM 2333 O O . GLN A 1 290 ? 9.859 37.281 -15.734 1 95.44 290 GLN A O 1
ATOM 2338 N N . ARG A 1 291 ? 11.828 38.156 -14.953 1 96.12 291 ARG A N 1
ATOM 2339 C CA . ARG A 1 291 ? 12.094 37.031 -14.039 1 96.12 291 ARG A CA 1
ATOM 2340 C C . ARG A 1 291 ? 11.961 37.5 -12.586 1 96.12 291 ARG A C 1
ATOM 2342 O O . ARG A 1 291 ? 12.469 38.562 -12.211 1 96.12 291 ARG A O 1
ATOM 2349 N N . VAL A 1 292 ? 11.297 36.688 -11.867 1 97.19 292 VAL A N 1
ATOM 2350 C CA . VAL A 1 292 ? 11.094 36.969 -10.453 1 97.19 292 VAL A CA 1
ATOM 2351 C C . VAL A 1 292 ? 12.273 36.438 -9.641 1 97.19 292 VAL A C 1
ATOM 2353 O O . VAL A 1 292 ? 13.07 35.656 -10.141 1 97.19 292 VAL A O 1
ATOM 2356 N N . ARG A 1 293 ? 12.469 36.844 -8.469 1 97.19 293 ARG A N 1
ATOM 2357 C CA . ARG A 1 293 ? 13.391 36.375 -7.445 1 97.19 293 ARG A CA 1
ATOM 2358 C C . ARG A 1 293 ? 12.633 35.781 -6.266 1 97.19 293 ARG A C 1
ATOM 2360 O O . ARG A 1 293 ? 11.406 35.875 -6.195 1 97.19 293 ARG A O 1
ATOM 2367 N N . PRO A 1 294 ? 13.336 35.125 -5.293 1 97.88 294 PRO A N 1
ATOM 2368 C CA . PRO A 1 294 ? 12.641 34.469 -4.176 1 97.88 294 PRO A CA 1
ATOM 2369 C C . PRO A 1 294 ? 11.758 35.438 -3.391 1 97.88 294 PRO A C 1
ATOM 2371 O O . PRO A 1 294 ? 10.672 35.062 -2.941 1 97.88 294 PRO A O 1
ATOM 2374 N N . ILE A 1 295 ? 12.102 36.688 -3.25 1 97.19 295 ILE A N 1
ATOM 2375 C CA . ILE A 1 295 ? 11.359 37.688 -2.477 1 97.19 295 ILE A CA 1
ATOM 2376 C C . ILE A 1 295 ? 9.984 37.906 -3.105 1 97.19 295 ILE A C 1
ATOM 2378 O O . ILE A 1 295 ? 9 38.125 -2.396 1 97.19 295 ILE A O 1
ATOM 2382 N N . HIS A 1 296 ? 9.945 37.875 -4.445 1 97.88 296 HIS A N 1
ATOM 2383 C CA . HIS A 1 296 ? 8.664 38.031 -5.133 1 97.88 296 HIS A CA 1
ATOM 2384 C C . HIS A 1 296 ? 7.738 36.844 -4.867 1 97.88 296 HIS A C 1
ATOM 2386 O O . HIS A 1 296 ? 6.527 37.031 -4.715 1 97.88 296 HIS A O 1
ATOM 2392 N N . ILE A 1 297 ? 8.344 35.656 -4.816 1 98.38 297 ILE A N 1
ATOM 2393 C CA . ILE A 1 297 ? 7.574 34.469 -4.504 1 98.38 297 ILE A CA 1
ATOM 2394 C C . ILE A 1 297 ? 7.105 34.5 -3.053 1 98.38 297 ILE A C 1
ATOM 2396 O O . ILE A 1 297 ? 5.977 34.125 -2.746 1 98.38 297 ILE A O 1
ATOM 2400 N N . LEU A 1 298 ? 7.973 34.938 -2.131 1 98.31 298 LEU A N 1
ATOM 2401 C CA . LEU A 1 298 ? 7.594 35.156 -0.74 1 98.31 298 LEU A CA 1
ATOM 2402 C C . LEU A 1 298 ? 6.375 36.062 -0.649 1 98.31 298 LEU A C 1
ATOM 2404 O O . LEU A 1 298 ? 5.406 35.75 0.043 1 98.31 298 LEU A O 1
ATOM 2408 N N . ASP A 1 299 ? 6.402 37.188 -1.37 1 98.06 299 ASP A N 1
ATOM 2409 C CA . ASP A 1 299 ? 5.309 38.156 -1.347 1 98.06 299 ASP A CA 1
ATOM 2410 C C . ASP A 1 299 ? 4.023 37.531 -1.898 1 98.06 299 ASP A C 1
ATOM 2412 O O . ASP A 1 299 ? 2.959 37.656 -1.292 1 98.06 299 ASP A O 1
ATOM 2416 N N . ILE A 1 300 ? 4.141 36.906 -3.049 1 98.44 300 ILE A N 1
ATOM 2417 C CA . ILE A 1 300 ? 2.957 36.312 -3.67 1 98.44 300 ILE A CA 1
ATOM 2418 C C . ILE A 1 300 ? 2.361 35.25 -2.748 1 98.44 300 ILE A C 1
ATOM 2420 O O . ILE A 1 300 ? 1.147 35.219 -2.533 1 98.44 300 ILE A O 1
ATOM 2424 N N . GLY A 1 301 ? 3.227 34.406 -2.199 1 98.19 301 GLY A N 1
ATOM 2425 C CA . GLY A 1 301 ? 2.75 33.406 -1.251 1 98.19 301 GLY A CA 1
ATOM 2426 C C . GLY A 1 301 ? 2.037 34 -0.058 1 98.19 301 GLY A C 1
ATOM 2427 O O . GLY A 1 301 ? 0.991 33.531 0.366 1 98.19 301 GLY A O 1
ATOM 2428 N N . ASN A 1 302 ? 2.559 35.062 0.49 1 96.69 302 ASN A N 1
ATOM 2429 C CA . ASN A 1 302 ? 1.972 35.75 1.649 1 96.69 302 ASN A CA 1
ATOM 2430 C C . ASN A 1 302 ? 0.668 36.438 1.29 1 96.69 302 ASN A C 1
ATOM 2432 O O . ASN A 1 302 ? -0.248 36.531 2.111 1 96.69 302 ASN A O 1
ATOM 2436 N N . LEU A 1 303 ? 0.59 36.969 0.08 1 96.75 303 LEU A N 1
ATOM 2437 C CA . LEU A 1 303 ? -0.659 37.562 -0.377 1 96.75 303 LEU A CA 1
ATOM 2438 C C . LEU A 1 303 ? -1.762 36.531 -0.469 1 96.75 303 LEU A C 1
ATOM 2440 O O . LEU A 1 303 ? -2.912 36.781 -0.119 1 96.75 303 LEU A O 1
ATOM 2444 N N . ILE A 1 304 ? -1.377 35.344 -0.938 1 96.5 304 ILE A N 1
ATOM 2445 C CA . ILE A 1 304 ? -2.316 34.25 -0.988 1 96.5 304 ILE A CA 1
ATOM 2446 C C . ILE A 1 304 ? -2.762 33.875 0.427 1 96.5 304 ILE A C 1
ATOM 2448 O O . ILE A 1 304 ? -3.955 33.719 0.685 1 96.5 304 ILE A O 1
ATOM 2452 N N . GLY A 1 305 ? -1.793 33.781 1.334 1 94.25 305 GLY A N 1
ATOM 2453 C CA . GLY A 1 305 ? -2.129 33.5 2.723 1 94.25 305 GLY A CA 1
ATOM 2454 C C . GLY A 1 305 ? -3.037 34.562 3.334 1 94.25 305 GLY A C 1
ATOM 2455 O O . GLY A 1 305 ? -3.977 34.219 4.059 1 94.25 305 GLY A O 1
ATOM 2456 N N . ASN A 1 306 ? -2.783 35.781 3.037 1 91.19 306 ASN A N 1
ATOM 2457 C CA . ASN A 1 306 ? -3.588 36.906 3.539 1 91.19 306 ASN A CA 1
ATOM 2458 C C . ASN A 1 306 ? -5.027 36.812 3.041 1 91.19 306 ASN A C 1
ATOM 2460 O O . ASN A 1 306 ? -5.961 37.125 3.775 1 91.19 306 ASN A O 1
ATOM 2464 N N . ASN A 1 307 ? -5.191 36.469 1.812 1 90.31 307 ASN A N 1
ATOM 2465 C CA . ASN A 1 307 ? -6.516 36.25 1.233 1 90.31 307 ASN A CA 1
ATOM 2466 C C . ASN A 1 307 ? -7.336 35.281 2.053 1 90.31 307 ASN A C 1
ATOM 2468 O O . ASN A 1 307 ? -8.516 35.5 2.318 1 90.31 307 ASN A O 1
ATOM 2472 N N . VAL A 1 308 ? -6.707 34.25 2.486 1 86.94 308 VAL A N 1
ATOM 2473 C CA . VAL A 1 308 ? -7.395 33.156 3.18 1 86.94 308 VAL A CA 1
ATOM 2474 C C . VAL A 1 308 ? -7.746 33.594 4.602 1 86.94 308 VAL A C 1
ATOM 2476 O O . VAL A 1 308 ? -8.828 33.281 5.105 1 86.94 308 VAL A O 1
ATOM 2479 N N . VAL A 1 309 ? -6.902 34.344 5.312 1 74.62 309 VAL A N 1
ATOM 2480 C CA . VAL A 1 309 ? -7.117 34.812 6.684 1 74.62 309 VAL A CA 1
ATOM 2481 C C . VAL A 1 309 ? -8.258 35.812 6.723 1 74.62 309 VAL A C 1
ATOM 2483 O O . VAL A 1 309 ? -9.18 35.688 7.535 1 74.62 309 VAL A O 1
ATOM 2486 N N . VAL A 1 310 ? -8.211 36.781 5.898 1 61.41 310 VAL A N 1
ATOM 2487 C CA . VAL A 1 310 ? -9.203 37.844 5.871 1 61.41 310 VAL A CA 1
ATOM 2488 C C . VAL A 1 310 ? -10.555 37.281 5.457 1 61.41 310 VAL A C 1
ATOM 2490 O O . VAL A 1 310 ? -11.602 37.781 5.871 1 61.41 310 VAL A O 1
ATOM 2493 N N . GLY A 1 311 ? -10.555 36.312 4.66 1 52.59 311 GLY A N 1
ATOM 2494 C CA . GLY A 1 311 ? -11.789 35.719 4.18 1 52.59 311 GLY A CA 1
ATOM 2495 C C . GLY A 1 311 ? -12.539 34.969 5.254 1 52.59 311 GLY A C 1
ATOM 2496 O O . GLY A 1 311 ? -13.656 34.5 5.023 1 52.59 311 GLY A O 1
ATOM 2497 N N . GLY A 1 312 ? -12.117 35.094 6.465 1 51.84 312 GLY A N 1
ATOM 2498 C CA . GLY A 1 312 ? -12.867 34.562 7.582 1 51.84 312 GLY A CA 1
ATOM 2499 C C . GLY A 1 312 ? -12.656 33.062 7.781 1 51.84 312 GLY A C 1
ATOM 2500 O O . GLY A 1 312 ? -13.336 32.438 8.586 1 51.84 312 GLY A O 1
ATOM 2501 N N . VAL A 1 313 ? -12.047 32.531 6.809 1 46.25 313 VAL A N 1
ATOM 2502 C CA . VAL A 1 313 ? -12.047 31.062 6.934 1 46.25 313 VAL A CA 1
ATOM 2503 C C . VAL A 1 313 ? -11.234 30.656 8.164 1 46.25 313 VAL A C 1
ATOM 2505 O O . VAL A 1 313 ? -11.688 29.828 8.961 1 46.25 313 VAL A O 1
ATOM 2508 N N . ARG A 1 314 ? -10.094 30.625 8.266 1 52.38 314 ARG A N 1
ATOM 2509 C CA . ARG A 1 314 ? -9.234 30.188 9.352 1 52.38 314 ARG A CA 1
ATOM 2510 C C . ARG A 1 314 ? -7.867 30.859 9.273 1 52.38 314 ARG A C 1
ATOM 2512 O O . ARG A 1 314 ? -7.523 31.453 8.242 1 52.38 314 ARG A O 1
ATOM 2519 N N . ARG A 1 315 ? -7.281 30.953 10.383 1 54.81 315 ARG A N 1
ATOM 2520 C CA . ARG A 1 315 ? -5.883 31.344 10.508 1 54.81 315 ARG A CA 1
ATOM 2521 C C . ARG A 1 315 ? -4.977 30.453 9.672 1 54.81 315 ARG A C 1
ATOM 2523 O O . ARG A 1 315 ? -5.262 29.266 9.508 1 54.81 315 ARG A O 1
ATOM 2530 N N . THR A 1 316 ? -4.207 30.984 8.75 1 73.88 316 THR A N 1
ATOM 2531 C CA . THR A 1 316 ? -3.254 30.234 7.945 1 73.88 316 THR A CA 1
ATOM 2532 C C . THR A 1 316 ? -1.865 30.266 8.578 1 73.88 316 THR A C 1
ATOM 2534 O O . THR A 1 316 ? -1.582 31.109 9.422 1 73.88 316 THR A O 1
ATOM 2537 N N . ALA A 1 317 ? -1.179 29.219 8.461 1 86.12 317 ALA A N 1
ATOM 2538 C CA . ALA A 1 317 ? 0.205 29.094 8.914 1 86.12 317 ALA A CA 1
ATOM 2539 C C . ALA A 1 317 ? 1.147 28.859 7.734 1 86.12 317 ALA A C 1
ATOM 2541 O O . ALA A 1 317 ? 0.959 27.922 6.961 1 86.12 317 ALA A O 1
ATOM 2542 N N . GLU A 1 318 ? 2.016 29.797 7.559 1 95.25 318 GLU A N 1
ATOM 2543 C CA . GLU A 1 318 ? 3.021 29.641 6.512 1 95.25 318 GLU A CA 1
ATOM 2544 C C . GLU A 1 318 ? 4.43 29.812 7.074 1 95.25 318 GLU A C 1
ATOM 2546 O O . GLU A 1 318 ? 4.637 30.516 8.062 1 95.25 318 GLU A O 1
ATOM 2551 N N . ILE A 1 319 ? 5.312 29.141 6.547 1 96.69 319 ILE A N 1
ATOM 2552 C CA . ILE A 1 319 ? 6.742 29.359 6.73 1 96.69 319 ILE A CA 1
ATOM 2553 C C . ILE A 1 319 ? 7.43 29.438 5.371 1 96.69 319 ILE A C 1
ATOM 2555 O O . ILE A 1 319 ? 7.09 28.688 4.453 1 96.69 319 ILE A O 1
ATOM 2559 N N . PHE A 1 320 ? 8.234 30.406 5.137 1 97.88 320 PHE A N 1
ATOM 2560 C CA . PHE A 1 320 ? 9.031 30.5 3.92 1 97.88 320 PHE A CA 1
ATOM 2561 C C . PHE A 1 320 ? 10.477 30.109 4.184 1 97.88 320 PHE A C 1
ATOM 2563 O O . PHE A 1 320 ? 11.102 30.625 5.121 1 97.88 320 PHE A O 1
ATOM 2570 N N . LEU A 1 321 ? 11.023 29.203 3.453 1 98.5 321 LEU A N 1
ATOM 2571 C CA . LEU A 1 321 ? 12.422 28.797 3.543 1 98.5 321 LEU A CA 1
ATOM 2572 C C . LEU A 1 321 ? 13.234 29.375 2.387 1 98.5 321 LEU A C 1
ATOM 2574 O O . LEU A 1 321 ? 12.844 29.234 1.223 1 98.5 321 LEU A O 1
ATOM 2578 N N . CYS A 1 322 ? 14.352 30.031 2.676 1 97.88 322 CYS A N 1
ATOM 2579 C CA . CYS A 1 322 ? 15.203 30.641 1.655 1 97.88 322 CYS A CA 1
ATOM 2580 C C . CYS A 1 322 ? 16.656 30.203 1.814 1 97.88 322 CYS A C 1
ATOM 2582 O O . CYS A 1 322 ? 17.016 29.578 2.818 1 97.88 322 CYS A O 1
ATOM 2584 N N . ASP A 1 323 ? 17.375 30.531 0.828 1 97.38 323 ASP A N 1
ATOM 2585 C CA . ASP A 1 323 ? 18.812 30.266 0.843 1 97.38 323 ASP A CA 1
ATOM 2586 C C . ASP A 1 323 ? 19.531 31.125 1.878 1 97.38 323 ASP A C 1
ATOM 2588 O O . ASP A 1 323 ? 19.062 32.219 2.201 1 97.38 323 ASP A O 1
ATOM 2592 N N . ALA A 1 324 ? 20.672 30.625 2.34 1 96.12 324 ALA A N 1
ATOM 2593 C CA . ALA A 1 324 ? 21.484 31.344 3.336 1 96.12 324 ALA A CA 1
ATOM 2594 C C . ALA A 1 324 ? 22.047 32.625 2.762 1 96.12 324 ALA A C 1
ATOM 2596 O O . ALA A 1 324 ? 22.375 33.562 3.508 1 96.12 324 ALA A O 1
ATOM 2597 N N . ASP A 1 325 ? 22.141 32.75 1.423 1 95.69 325 ASP A N 1
ATOM 2598 C CA . ASP A 1 325 ? 22.719 33.938 0.82 1 95.69 325 ASP A CA 1
ATOM 2599 C C . ASP A 1 325 ? 21.625 34.812 0.165 1 95.69 325 ASP A C 1
ATOM 2601 O O . ASP A 1 325 ? 21.938 35.719 -0.596 1 95.69 325 ASP A O 1
ATOM 2605 N N . ASP A 1 326 ? 20.359 34.469 0.356 1 96.06 326 ASP A N 1
ATOM 2606 C CA . ASP A 1 326 ? 19.25 35.281 -0.146 1 96.06 326 ASP A CA 1
ATOM 2607 C C . ASP A 1 326 ? 18.906 36.406 0.834 1 96.06 326 ASP A C 1
ATOM 2609 O O . ASP A 1 326 ? 17.875 36.344 1.518 1 96.06 326 ASP A O 1
ATOM 2613 N N . TYR A 1 327 ? 19.641 37.469 0.765 1 94.31 327 TYR A N 1
ATOM 2614 C CA . TYR A 1 327 ? 19.531 38.5 1.761 1 94.31 327 TYR A CA 1
ATOM 2615 C C . TYR A 1 327 ? 18.25 39.312 1.561 1 94.31 327 TYR A C 1
ATOM 2617 O O . TYR A 1 327 ? 17.703 39.875 2.518 1 94.31 327 TYR A O 1
ATOM 2625 N N . GLU A 1 328 ? 17.656 39.375 0.33 1 93.62 328 GLU A N 1
ATOM 2626 C CA . GLU A 1 328 ? 16.375 40.031 0.12 1 93.62 328 GLU A CA 1
ATOM 2627 C C . GLU A 1 328 ? 15.273 39.406 0.954 1 93.62 328 GLU A C 1
ATOM 2629 O O . GLU A 1 328 ? 14.508 40.094 1.626 1 93.62 328 GLU A O 1
ATOM 2634 N N . SER A 1 329 ? 15.297 38.125 0.927 1 95.31 329 SER A N 1
ATOM 2635 C CA . SER A 1 329 ? 14.281 37.375 1.672 1 95.31 329 SER A CA 1
ATOM 2636 C C . SER A 1 329 ? 14.57 37.406 3.17 1 95.31 329 SER A C 1
ATOM 2638 O O . SER A 1 329 ? 13.648 37.5 3.982 1 95.31 329 SER A O 1
ATOM 2640 N N . ILE A 1 330 ? 15.828 37.281 3.525 1 95.19 330 ILE A N 1
ATOM 2641 C CA . ILE A 1 330 ? 16.234 37.25 4.93 1 95.19 330 ILE A CA 1
ATOM 2642 C C . ILE A 1 330 ? 15.781 38.562 5.605 1 95.19 330 ILE A C 1
ATOM 2644 O O . ILE A 1 330 ? 15.312 38.531 6.746 1 95.19 330 ILE A O 1
ATOM 2648 N N . PHE A 1 331 ? 15.82 39.688 4.91 1 92.19 331 PHE A N 1
ATOM 2649 C CA . PHE A 1 331 ? 15.5 41 5.492 1 92.19 331 PHE A CA 1
ATOM 2650 C C . PHE A 1 331 ? 14.094 41.438 5.117 1 92.19 331 PHE A C 1
ATOM 2652 O O . PHE A 1 331 ? 13.711 42.594 5.332 1 92.19 331 PHE A O 1
ATOM 2659 N N . ALA A 1 332 ? 13.32 40.531 4.516 1 92.94 332 ALA A N 1
ATOM 2660 C CA . ALA A 1 332 ? 12 40.875 3.994 1 92.94 332 ALA A CA 1
ATOM 2661 C C . ALA A 1 332 ? 11.109 41.469 5.082 1 92.94 332 ALA A C 1
ATOM 2663 O O . ALA A 1 332 ? 10.297 42.344 4.816 1 92.94 332 ALA A O 1
ATOM 2664 N N . LYS A 1 333 ? 11.234 41.031 6.297 1 89.31 333 LYS A N 1
ATOM 2665 C CA . LYS A 1 333 ? 10.344 41.469 7.367 1 89.31 333 LYS A CA 1
ATOM 2666 C C . LYS A 1 333 ? 11.07 42.406 8.328 1 89.31 333 LYS A C 1
ATOM 2668 O O . LYS A 1 333 ? 10.508 42.812 9.352 1 89.31 333 LYS A O 1
ATOM 2673 N N . TYR A 1 334 ? 12.281 42.75 8.031 1 87.06 334 TYR A N 1
ATOM 2674 C CA . TYR A 1 334 ? 13.039 43.625 8.914 1 87.06 334 TYR A CA 1
ATOM 2675 C C . TYR A 1 334 ? 12.359 45 9.023 1 87.06 334 TYR A C 1
ATOM 2677 O O . TYR A 1 334 ? 12.07 45.625 8.008 1 87.06 334 TYR A O 1
ATOM 2685 N N . GLY A 1 335 ? 11.961 45.438 10.188 1 78.94 335 GLY A N 1
ATOM 2686 C CA . GLY A 1 335 ? 11.438 46.75 10.43 1 78.94 335 GLY A CA 1
ATOM 2687 C C . GLY A 1 335 ? 9.93 46.844 10.344 1 78.94 335 GLY A C 1
ATOM 2688 O O . GLY A 1 335 ? 9.336 47.906 10.578 1 78.94 335 GLY A O 1
ATOM 2689 N N . ILE A 1 336 ? 9.289 45.781 9.984 1 80.5 336 ILE A N 1
ATOM 2690 C CA . ILE A 1 336 ? 7.848 45.812 9.781 1 80.5 336 ILE A CA 1
ATOM 2691 C C . ILE A 1 336 ? 7.141 46.031 11.117 1 80.5 336 ILE A C 1
ATOM 2693 O O . ILE A 1 336 ? 6.074 46.656 11.164 1 80.5 336 ILE A O 1
ATOM 2697 N N . ASN A 1 337 ? 7.777 45.656 12.25 1 70.19 337 ASN A N 1
ATOM 2698 C CA . ASN A 1 337 ? 7.172 45.812 13.57 1 70.19 337 ASN A CA 1
ATOM 2699 C C . ASN A 1 337 ? 7.594 47.125 14.219 1 70.19 337 ASN A C 1
ATOM 2701 O O . ASN A 1 337 ? 7.051 47.5 15.258 1 70.19 337 ASN A O 1
ATOM 2705 N N . GLY A 1 338 ? 8.391 47.969 13.609 1 64.38 338 GLY A N 1
ATOM 2706 C CA . GLY A 1 338 ? 8.789 49.281 14.047 1 64.38 338 GLY A CA 1
ATOM 2707 C C . GLY A 1 338 ? 9.633 49.281 15.305 1 64.38 338 GLY A C 1
ATOM 2708 O O . GLY A 1 338 ? 9.922 50.344 15.867 1 64.38 338 GLY A O 1
ATOM 2709 N N . VAL A 1 339 ? 9.836 48.188 15.883 1 61.56 339 VAL A N 1
ATOM 2710 C CA . VAL A 1 339 ? 10.453 48.188 17.203 1 61.56 339 VAL A CA 1
ATOM 2711 C C . VAL A 1 339 ? 11.969 48.031 17.062 1 61.56 339 VAL A C 1
ATOM 2713 O O . VAL A 1 339 ? 12.445 46.969 16.656 1 61.56 339 VAL A O 1
ATOM 2716 N N . TRP A 1 340 ? 12.781 49.188 16.797 1 65.44 340 TRP A N 1
ATOM 2717 C CA . TRP A 1 340 ? 14.227 48.969 16.812 1 65.44 340 TRP A CA 1
ATOM 2718 C C . TRP A 1 340 ? 14.914 49.938 17.781 1 65.44 340 TRP A C 1
ATOM 2720 O O . TRP A 1 340 ? 14.445 51.031 17.984 1 65.44 340 TRP A O 1
ATOM 2730 N N . ASN A 1 341 ? 15.773 49.281 18.391 1 72.75 341 ASN A N 1
ATOM 2731 C CA . ASN A 1 341 ? 16.781 50.062 19.094 1 72.75 341 ASN A CA 1
ATOM 2732 C C . ASN A 1 341 ? 17.797 50.656 18.125 1 72.75 341 ASN A C 1
ATOM 2734 O O . ASN A 1 341 ? 18.344 49.938 17.281 1 72.75 341 ASN A O 1
ATOM 2738 N N . GLU A 1 342 ? 17.922 51.906 18.125 1 79.06 342 GLU A N 1
ATOM 2739 C CA . GLU A 1 342 ? 18.828 52.594 17.219 1 79.06 342 GLU A CA 1
ATOM 2740 C C . GLU A 1 342 ? 20.203 51.938 17.203 1 79.06 342 GLU A C 1
ATOM 2742 O O . GLU A 1 342 ? 20.812 51.781 16.156 1 79.06 342 GLU A O 1
ATOM 2747 N N . ALA A 1 343 ? 20.672 51.656 18.359 1 83.31 343 ALA A N 1
ATOM 2748 C CA . ALA A 1 343 ? 22 51.062 18.469 1 83.31 343 ALA A CA 1
ATOM 2749 C C . ALA A 1 343 ? 22.047 49.719 17.766 1 83.31 343 ALA A C 1
ATOM 2751 O O . ALA A 1 343 ? 23.016 49.406 17.047 1 83.31 343 ALA A O 1
ATOM 2752 N N . GLN A 1 344 ? 21.094 49 17.938 1 83.06 344 GLN A N 1
ATOM 2753 C CA . GLN A 1 344 ? 21.031 47.688 17.312 1 83.06 344 GLN A CA 1
ATOM 2754 C C . GLN A 1 344 ? 20.891 47.781 15.805 1 83.06 344 GLN A C 1
ATOM 2756 O O . GLN A 1 344 ? 21.5 47 15.062 1 83.06 344 GLN A O 1
ATOM 2761 N N . HIS A 1 345 ? 20.094 48.656 15.312 1 88.06 345 HIS A N 1
ATOM 2762 C CA . HIS A 1 345 ? 19.922 48.906 13.883 1 88.06 345 HIS A CA 1
ATOM 2763 C C . HIS A 1 345 ? 21.25 49.281 13.227 1 88.06 345 HIS A C 1
ATOM 2765 O O . HIS A 1 345 ? 21.578 48.781 12.148 1 88.06 345 HIS A O 1
ATOM 2771 N N . ARG A 1 346 ? 22.016 50.094 13.891 1 89.06 346 ARG A N 1
ATOM 2772 C CA . ARG A 1 346 ? 23.328 50.531 13.383 1 89.06 346 ARG A CA 1
ATOM 2773 C C . ARG A 1 346 ? 24.281 49.344 13.32 1 89.06 346 ARG A C 1
ATOM 2775 O O . ARG A 1 346 ? 25.062 49.219 12.375 1 89.06 346 ARG A O 1
ATOM 2782 N N . LYS A 1 347 ? 24.219 48.594 14.352 1 90.56 347 LYS A N 1
ATOM 2783 C CA . LYS A 1 347 ? 25.078 47.406 14.383 1 90.56 347 LYS A CA 1
ATOM 2784 C C . LYS A 1 347 ? 24.766 46.5 13.203 1 90.56 347 LYS A C 1
ATOM 2786 O O . LYS A 1 347 ? 25.688 45.969 12.562 1 90.56 347 LYS A O 1
ATOM 2791 N N . ILE A 1 348 ? 23.547 46.25 12.914 1 91.06 348 ILE A N 1
ATOM 2792 C CA . ILE A 1 348 ? 23.141 45.375 11.82 1 91.06 348 ILE A CA 1
ATOM 2793 C C . ILE A 1 348 ? 23.625 45.969 10.492 1 91.06 348 ILE A C 1
ATOM 2795 O O . ILE A 1 348 ? 24.125 45.219 9.641 1 91.06 348 ILE A O 1
ATOM 2799 N N . ILE A 1 349 ? 23.5 47.25 10.352 1 92.25 349 ILE A N 1
ATOM 2800 C CA . ILE A 1 349 ? 23.969 47.906 9.141 1 92.25 349 ILE A CA 1
ATOM 2801 C C . ILE A 1 349 ? 25.469 47.656 8.969 1 92.25 349 ILE A C 1
ATOM 2803 O O . ILE A 1 349 ? 25.938 47.344 7.879 1 92.25 349 ILE A O 1
ATOM 2807 N N . GLU A 1 350 ? 26.172 47.812 9.992 1 93.06 350 GLU A N 1
ATOM 2808 C CA . GLU A 1 350 ? 27.625 47.594 9.945 1 93.06 350 GLU A CA 1
ATOM 2809 C C . GLU A 1 350 ? 27.969 46.156 9.578 1 93.06 350 GLU A C 1
ATOM 2811 O O . GLU A 1 350 ? 28.891 45.906 8.797 1 93.06 350 GLU A O 1
ATOM 2816 N N . GLN A 1 351 ? 27.281 45.25 10.164 1 92.75 351 GLN A N 1
ATOM 2817 C CA . GLN A 1 351 ? 27.531 43.844 9.875 1 92.75 351 GLN A CA 1
ATOM 2818 C C . GLN A 1 351 ? 27.203 43.531 8.422 1 92.75 351 GLN A C 1
ATOM 2820 O O . GLN A 1 351 ? 27.938 42.781 7.766 1 92.75 351 GLN A O 1
ATOM 2825 N N . VAL A 1 352 ? 26.109 44.031 7.957 1 93.06 352 VAL A N 1
ATOM 2826 C CA . VAL A 1 352 ? 25.703 43.812 6.574 1 93.06 352 VAL A CA 1
ATOM 2827 C C . VAL A 1 352 ? 26.734 44.406 5.625 1 93.06 352 VAL A C 1
ATOM 2829 O O . VAL A 1 352 ? 27.078 43.781 4.613 1 93.06 352 VAL A O 1
ATOM 2832 N N . LYS A 1 353 ? 27.266 45.562 5.938 1 93.12 353 LYS A N 1
ATOM 2833 C CA . LYS A 1 353 ? 28.328 46.156 5.152 1 93.12 353 LYS A CA 1
ATOM 2834 C C . LYS A 1 353 ? 29.578 45.281 5.164 1 93.12 353 LYS A C 1
ATOM 2836 O O . LYS A 1 353 ? 30.219 45.094 4.125 1 93.12 353 LYS A O 1
ATOM 2841 N N . ALA A 1 354 ? 29.844 44.844 6.273 1 92.06 354 ALA A N 1
ATOM 2842 C CA . ALA A 1 354 ? 31.031 44 6.426 1 92.06 354 ALA A CA 1
ATOM 2843 C C . ALA A 1 354 ? 30.922 42.719 5.594 1 92.06 354 ALA A C 1
ATOM 2845 O O . ALA A 1 354 ? 31.922 42.219 5.094 1 92.06 354 ALA A O 1
ATOM 2846 N N . LEU A 1 355 ? 29.734 42.25 5.473 1 90.38 355 LEU A N 1
ATOM 2847 C CA . LEU A 1 355 ? 29.5 41.031 4.695 1 90.38 355 LEU A CA 1
ATOM 2848 C C . LEU A 1 355 ? 29.422 41.344 3.205 1 90.38 355 LEU A C 1
ATOM 2850 O O . LEU A 1 355 ? 29.312 40.438 2.379 1 90.38 355 LEU A O 1
ATOM 2854 N N . GLY A 1 356 ? 29.453 42.594 2.816 1 88.88 356 GLY A N 1
ATOM 2855 C CA . GLY A 1 356 ? 29.484 43.031 1.427 1 88.88 356 GLY A CA 1
ATOM 2856 C C . GLY A 1 356 ? 28.125 43.031 0.777 1 88.88 356 GLY A C 1
ATOM 2857 O O . GLY A 1 356 ? 28 42.969 -0.448 1 88.88 356 GLY A O 1
ATOM 2858 N N . ILE A 1 357 ? 27.109 43.125 1.62 1 89.88 357 ILE A N 1
ATOM 2859 C CA . ILE A 1 357 ? 25.75 43.156 1.096 1 89.88 357 ILE A CA 1
ATOM 2860 C C . ILE A 1 357 ? 25.266 44.594 0.956 1 89.88 357 ILE A C 1
ATOM 2862 O O . ILE A 1 357 ? 24.406 45.031 1.721 1 89.88 357 ILE A O 1
ATOM 2866 N N . THR A 1 358 ? 25.688 45.312 -0.064 1 87.44 358 THR A N 1
ATOM 2867 C CA . THR A 1 358 ? 25.578 46.75 -0.216 1 87.44 358 THR A CA 1
ATOM 2868 C C . THR A 1 358 ? 24.125 47.156 -0.42 1 87.44 358 THR A C 1
ATOM 2870 O O . THR A 1 358 ? 23.672 48.156 0.141 1 87.44 358 THR A O 1
ATOM 2873 N N . GLU A 1 359 ? 23.469 46.438 -1.142 1 85.44 359 GLU A N 1
ATOM 2874 C CA . GLU A 1 359 ? 22.078 46.812 -1.444 1 85.44 359 GLU A CA 1
ATOM 2875 C C . GLU A 1 359 ? 21.219 46.781 -0.187 1 85.44 359 GLU A C 1
ATOM 2877 O O . GLU A 1 359 ? 20.406 47.688 0.026 1 85.44 359 GLU A O 1
ATOM 2882 N N . VAL A 1 360 ? 21.422 45.844 0.621 1 89.12 360 VAL A N 1
ATOM 2883 C CA . VAL A 1 360 ? 20.672 45.719 1.864 1 89.12 360 VAL A CA 1
ATOM 2884 C C . VAL A 1 360 ? 21.094 46.844 2.824 1 89.12 360 VAL A C 1
ATOM 2886 O O . VAL A 1 360 ? 20.25 47.438 3.488 1 89.12 360 VAL A O 1
ATOM 2889 N N . ALA A 1 361 ? 22.375 47.094 2.838 1 90.44 361 ALA A N 1
ATOM 2890 C CA . ALA A 1 361 ? 22.875 48.156 3.699 1 90.44 361 ALA A CA 1
ATOM 2891 C C . ALA A 1 361 ? 22.219 49.5 3.354 1 90.44 361 ALA A C 1
ATOM 2893 O O . ALA A 1 361 ? 21.766 50.219 4.246 1 90.44 361 ALA A O 1
ATOM 2894 N N . THR A 1 362 ? 22.109 49.75 2.098 1 89.19 362 THR A N 1
ATOM 2895 C CA . THR A 1 362 ? 21.5 51 1.625 1 89.19 362 THR A CA 1
ATOM 2896 C C . THR A 1 362 ? 20.031 51.062 2.012 1 89.19 362 THR A C 1
ATOM 2898 O O . THR A 1 362 ? 19.562 52.094 2.477 1 89.19 362 THR A O 1
ATOM 2901 N N . MET A 1 363 ? 19.391 50.031 1.843 1 86 363 MET A N 1
ATOM 2902 C CA . MET A 1 363 ? 17.969 49.969 2.209 1 86 363 MET A CA 1
ATOM 2903 C C . MET A 1 363 ? 17.797 50.188 3.707 1 86 363 MET A C 1
ATOM 2905 O O . MET A 1 363 ? 16.938 50.969 4.117 1 86 363 MET A O 1
ATOM 2909 N N . LEU A 1 364 ? 18.578 49.594 4.512 1 87.31 364 LEU A N 1
ATOM 2910 C CA . LEU A 1 364 ? 18.484 49.719 5.965 1 87.31 364 LEU A CA 1
ATOM 2911 C C . LEU A 1 364 ? 18.766 51.125 6.426 1 87.31 364 LEU A C 1
ATOM 2913 O O . LEU A 1 364 ? 18.109 51.656 7.336 1 87.31 364 LEU A O 1
ATOM 2917 N N . GLU A 1 365 ? 19.672 51.75 5.781 1 88.5 365 GLU A N 1
ATOM 2918 C CA . GLU A 1 365 ? 20.031 53.125 6.137 1 88.5 365 GLU A CA 1
ATOM 2919 C C . GLU A 1 365 ? 18.891 54.094 5.844 1 88.5 365 GLU A C 1
ATOM 2921 O O . GLU A 1 365 ? 18.734 55.094 6.527 1 88.5 365 GLU A O 1
ATOM 2926 N N . GLY A 1 366 ? 18.094 53.75 4.938 1 83.62 366 GLY A N 1
ATOM 2927 C CA . GLY A 1 366 ? 17 54.625 4.539 1 83.62 366 GLY A CA 1
ATOM 2928 C C . GLY A 1 366 ? 15.734 54.406 5.352 1 83.62 366 GLY A C 1
ATOM 2929 O O . GLY A 1 366 ? 14.766 55.156 5.223 1 83.62 366 GLY A O 1
ATOM 2930 N N . LEU A 1 367 ? 15.734 53.469 6.25 1 83.56 367 LEU A N 1
ATOM 2931 C CA . LEU A 1 367 ? 14.539 53.156 7.016 1 83.56 367 LEU A CA 1
ATOM 2932 C C . LEU A 1 367 ? 14.367 54.094 8.203 1 83.56 367 LEU A C 1
ATOM 2934 O O . LEU A 1 367 ? 15.328 54.344 8.938 1 83.56 367 LEU A O 1
ATOM 2938 N N . ALA A 1 368 ? 13.102 54.625 8.312 1 78.25 368 ALA A N 1
ATOM 2939 C CA . ALA A 1 368 ? 12.781 55.469 9.461 1 78.25 368 ALA A CA 1
ATOM 2940 C C . ALA A 1 368 ? 12.711 54.656 10.75 1 78.25 368 ALA A C 1
ATOM 2942 O O . ALA A 1 368 ? 12.125 53.562 10.766 1 78.25 368 ALA A O 1
ATOM 2943 N N . LEU A 1 369 ? 13.289 55.188 11.734 1 73 369 LEU A N 1
ATOM 2944 C CA . LEU A 1 369 ? 13.305 54.5 13.016 1 73 369 LEU A CA 1
ATOM 2945 C C . LEU A 1 369 ? 12.016 54.75 13.789 1 73 369 LEU A C 1
ATOM 2947 O O . LEU A 1 369 ? 11.453 55.844 13.703 1 73 369 LEU A O 1
ATOM 2951 N N . ASN A 1 370 ? 11.477 53.781 14.57 1 68.81 370 ASN A N 1
ATOM 2952 C CA . ASN A 1 370 ? 10.352 53.844 15.484 1 68.81 370 ASN A CA 1
ATOM 2953 C C . ASN A 1 370 ? 9.07 54.281 14.766 1 68.81 370 ASN A C 1
ATOM 2955 O O . ASN A 1 370 ? 8.336 55.125 15.25 1 68.81 370 ASN A O 1
ATOM 2959 N N . ASP A 1 371 ? 8.953 54.031 13.531 1 73.62 371 ASP A N 1
ATOM 2960 C CA . ASP A 1 371 ? 7.738 54.281 12.75 1 73.62 371 ASP A CA 1
ATOM 2961 C C . ASP A 1 371 ? 7.09 52.938 12.344 1 73.62 371 ASP A C 1
ATOM 2963 O O . ASP A 1 371 ? 7.602 52.25 11.469 1 73.62 371 ASP A O 1
ATOM 2967 N N . PRO A 1 372 ? 6.016 52.688 13.078 1 68.62 372 PRO A N 1
ATOM 2968 C CA . PRO A 1 372 ? 5.352 51.438 12.727 1 68.62 372 PRO A CA 1
ATOM 2969 C C . PRO A 1 372 ? 4.875 51.406 11.273 1 68.62 372 PRO A C 1
ATOM 2971 O O . PRO A 1 372 ? 4.574 50.344 10.742 1 68.62 372 PRO A O 1
ATOM 2974 N N . ASN A 1 373 ? 4.816 52.594 10.625 1 72.25 373 ASN A N 1
ATOM 2975 C CA . ASN A 1 373 ? 4.344 52.656 9.242 1 72.25 373 ASN A CA 1
ATOM 2976 C C . ASN A 1 373 ? 5.504 52.812 8.266 1 72.25 373 ASN A C 1
ATOM 2978 O O . ASN A 1 373 ? 5.289 53.125 7.09 1 72.25 373 ASN A O 1
ATOM 2982 N N . ALA A 1 374 ? 6.672 52.594 8.844 1 74.56 374 ALA A N 1
ATOM 2983 C CA . ALA A 1 374 ? 7.836 52.781 7.988 1 74.56 374 ALA A CA 1
ATOM 2984 C C . ALA A 1 374 ? 7.824 51.812 6.82 1 74.56 374 ALA A C 1
ATOM 2986 O O . ALA A 1 374 ? 8.258 52.125 5.715 1 74.56 374 ALA A O 1
ATOM 2987 N N . ARG A 1 375 ? 7.328 50.594 7.008 1 80.94 375 ARG A N 1
ATOM 2988 C CA . ARG A 1 375 ? 7.199 49.594 5.973 1 80.94 375 ARG A CA 1
ATOM 2989 C C . ARG A 1 375 ? 5.809 48.969 5.992 1 80.94 375 ARG A C 1
ATOM 2991 O O . ARG A 1 375 ? 5.582 47.969 6.68 1 80.94 375 ARG A O 1
ATOM 2998 N N . PRO A 1 376 ? 4.887 49.531 5.246 1 82.69 376 PRO A N 1
ATOM 2999 C CA . PRO A 1 376 ? 3.508 49.031 5.234 1 82.69 376 PRO A CA 1
ATOM 3000 C C . PRO A 1 376 ? 3.35 47.75 4.43 1 82.69 376 PRO A C 1
ATOM 3002 O O . PRO A 1 376 ? 2.559 47.688 3.482 1 82.69 376 PRO A O 1
ATOM 3005 N N . LEU A 1 377 ? 4.148 46.75 4.754 1 90 377 LEU A N 1
ATOM 3006 C CA . LEU A 1 377 ? 4.172 45.438 4.121 1 90 377 LEU A CA 1
ATOM 3007 C C . LEU A 1 377 ? 3.588 44.375 5.047 1 90 377 LEU A C 1
ATOM 3009 O O . LEU A 1 377 ? 4.219 43.344 5.297 1 90 377 LEU A O 1
ATOM 3013 N N . HIS A 1 378 ? 2.367 44.531 5.449 1 85 378 HIS A N 1
ATOM 3014 C CA . HIS A 1 378 ? 1.729 43.75 6.496 1 85 378 HIS A CA 1
ATOM 3015 C C . HIS A 1 378 ? 1.472 42.312 6.031 1 85 378 HIS A C 1
ATOM 3017 O O . HIS A 1 378 ? 1.435 41.375 6.848 1 85 378 HIS A O 1
ATOM 3023 N N . HIS A 1 379 ? 1.361 42.125 4.668 1 89.5 379 HIS A N 1
ATOM 3024 C CA . HIS A 1 379 ? 1.119 40.781 4.156 1 89.5 379 HIS A CA 1
ATOM 3025 C C . HIS A 1 379 ? 2.279 39.875 4.488 1 89.5 379 HIS A C 1
ATOM 3027 O O . HIS A 1 379 ? 2.094 38.656 4.59 1 89.5 379 HIS A O 1
ATOM 3033 N N . ARG A 1 380 ? 3.506 40.375 4.672 1 92.62 380 ARG A N 1
ATOM 3034 C CA . ARG A 1 380 ? 4.691 39.562 4.914 1 92.62 380 ARG A CA 1
ATOM 3035 C C . ARG A 1 380 ? 4.648 38.938 6.305 1 92.62 380 ARG A C 1
ATOM 3037 O O . ARG A 1 380 ? 5.449 38.031 6.613 1 92.62 380 ARG A O 1
ATOM 3044 N N . ARG A 1 381 ? 3.701 39.281 7.113 1 86.88 381 ARG A N 1
ATOM 3045 C CA . ARG A 1 381 ? 3.533 38.719 8.445 1 86.88 381 ARG A CA 1
ATOM 3046 C C . ARG A 1 381 ? 2.871 37.344 8.367 1 86.88 381 ARG A C 1
ATOM 3048 O O . ARG A 1 381 ? 2.865 36.594 9.344 1 86.88 381 ARG A O 1
ATOM 3055 N N . MET A 1 382 ? 2.391 37 7.203 1 88.75 382 MET A N 1
ATOM 3056 C CA . MET A 1 382 ? 1.646 35.781 7.043 1 88.75 382 MET A CA 1
ATOM 3057 C C . MET A 1 382 ? 2.562 34.562 7.203 1 88.75 382 MET A C 1
ATOM 3059 O O . MET A 1 382 ? 2.113 33.469 7.59 1 88.75 382 MET A O 1
ATOM 3063 N N . SER A 1 383 ? 3.891 34.719 6.934 1 91.69 383 SER A N 1
ATOM 3064 C CA . SER A 1 383 ? 4.816 33.594 7.059 1 91.69 383 SER A CA 1
ATOM 3065 C C . SER A 1 383 ? 5.887 33.875 8.109 1 91.69 383 SER A C 1
ATOM 3067 O O . SER A 1 383 ? 6.285 35.031 8.305 1 91.69 383 SER A O 1
ATOM 3069 N N . ASN A 1 384 ? 6.203 32.812 8.836 1 89.62 384 ASN A N 1
ATOM 3070 C CA . ASN A 1 384 ? 7.445 32.844 9.602 1 89.62 384 ASN A CA 1
ATOM 3071 C C . ASN A 1 384 ? 8.625 32.375 8.758 1 89.62 384 ASN A C 1
ATOM 3073 O O . ASN A 1 384 ? 8.688 31.203 8.344 1 89.62 384 ASN A O 1
ATOM 3077 N N . ASN A 1 385 ? 9.602 33.188 8.57 1 91.19 385 ASN A N 1
ATOM 3078 C CA . ASN A 1 385 ? 10.656 32.906 7.609 1 91.19 385 ASN A CA 1
ATOM 3079 C C . ASN A 1 385 ? 11.867 32.25 8.289 1 91.19 385 ASN A C 1
ATOM 3081 O O . ASN A 1 385 ? 12.18 32.562 9.438 1 91.19 385 ASN A O 1
ATOM 3085 N N . SER A 1 386 ? 12.422 31.312 7.652 1 95.81 386 SER A N 1
ATOM 3086 C CA . SER A 1 386 ? 13.609 30.641 8.148 1 95.81 386 SER A CA 1
ATOM 3087 C C . SER A 1 386 ? 14.641 30.438 7.043 1 95.81 386 SER A C 1
ATOM 3089 O O . SER A 1 386 ? 14.273 30.297 5.871 1 95.81 386 SER A O 1
ATOM 3091 N N . VAL A 1 387 ? 15.945 30.484 7.441 1 97.31 387 VAL A N 1
ATOM 3092 C CA . VAL A 1 387 ? 17.016 30.141 6.52 1 97.31 387 VAL A CA 1
ATOM 3093 C C . VAL A 1 387 ? 17.203 28.625 6.477 1 97.31 387 VAL A C 1
ATOM 3095 O O . VAL A 1 387 ? 17.297 27.969 7.523 1 97.31 387 VAL A O 1
ATOM 3098 N N . ALA A 1 388 ? 17.156 28.062 5.324 1 98 388 ALA A N 1
ATOM 3099 C CA . ALA A 1 388 ? 17.406 26.641 5.129 1 98 388 ALA A CA 1
ATOM 3100 C C . ALA A 1 388 ? 18.875 26.391 4.809 1 98 388 ALA A C 1
ATOM 3102 O O . ALA A 1 388 ? 19.281 26.438 3.645 1 98 388 ALA A O 1
ATOM 3103 N N . PHE A 1 389 ? 19.656 26 5.793 1 97.81 389 PHE A N 1
ATOM 3104 C CA . PHE A 1 389 ? 21.094 25.797 5.625 1 97.81 389 PHE A CA 1
ATOM 3105 C C . PHE A 1 389 ? 21.375 24.438 5.004 1 97.81 389 PHE A C 1
ATOM 3107 O O . PHE A 1 389 ? 20.859 23.422 5.469 1 97.81 389 PHE A O 1
ATOM 3114 N N . THR A 1 390 ? 22.156 24.391 4.027 1 96.38 390 THR A N 1
ATOM 3115 C CA . THR A 1 390 ? 22.578 23.125 3.426 1 96.38 390 THR A CA 1
ATOM 3116 C C . THR A 1 390 ? 23.953 22.719 3.949 1 96.38 390 THR A C 1
ATOM 3118 O O . THR A 1 390 ? 24.406 21.594 3.689 1 96.38 390 THR A O 1
ATOM 3121 N N . GLU A 1 391 ? 24.609 23.641 4.52 1 95.81 391 GLU A N 1
ATOM 3122 C CA . GLU A 1 391 ? 25.875 23.422 5.211 1 95.81 391 GLU A CA 1
ATOM 3123 C C . GLU A 1 391 ? 26.031 24.344 6.414 1 95.81 391 GLU A C 1
ATOM 3125 O O . GLU A 1 391 ? 25.281 25.312 6.551 1 95.81 391 GLU A O 1
ATOM 3130 N N . LYS A 1 392 ? 26.938 24.047 7.336 1 94.38 392 LYS A N 1
ATOM 3131 C CA . LYS A 1 392 ? 27.203 24.891 8.5 1 94.38 392 LYS A CA 1
ATOM 3132 C C . LYS A 1 392 ? 27.609 26.297 8.07 1 94.38 392 LYS A C 1
ATOM 3134 O O . LYS A 1 392 ? 28.516 26.469 7.258 1 94.38 392 LYS A O 1
ATOM 3139 N N . PRO A 1 393 ? 26.859 27.375 8.508 1 96.12 393 PRO A N 1
ATOM 3140 C CA . PRO A 1 393 ? 27.188 28.75 8.117 1 96.12 393 PRO A CA 1
ATOM 3141 C C . PRO A 1 393 ? 28.5 29.234 8.734 1 96.12 393 PRO A C 1
ATOM 3143 O O . PRO A 1 393 ? 28.984 28.641 9.688 1 96.12 393 PRO A O 1
ATOM 3146 N N . SER A 1 394 ? 29.047 30.375 8.109 1 94.75 394 SER A N 1
ATOM 3147 C CA . SER A 1 394 ? 30.188 31.047 8.727 1 94.75 394 SER A CA 1
ATOM 3148 C C . SER A 1 394 ? 29.797 31.688 10.062 1 94.75 394 SER A C 1
ATOM 3150 O O . SER A 1 394 ? 28.609 31.953 10.305 1 94.75 394 SER A O 1
ATOM 3152 N N . SER A 1 395 ? 30.719 31.859 10.883 1 94.5 395 SER A N 1
ATOM 3153 C CA . SER A 1 395 ? 30.484 32.5 12.172 1 94.5 395 SER A CA 1
ATOM 3154 C C . SER A 1 395 ? 29.922 33.906 12 1 94.5 395 SER A C 1
ATOM 3156 O O . SER A 1 395 ? 29.094 34.344 12.805 1 94.5 395 SER A O 1
ATOM 3158 N N . GLU A 1 396 ? 30.359 34.594 10.938 1 94.44 396 GLU A N 1
ATOM 3159 C CA . GLU A 1 396 ? 29.906 35.969 10.672 1 94.44 396 GLU A CA 1
ATOM 3160 C C . GLU A 1 396 ? 28.422 36 10.305 1 94.44 396 GLU A C 1
ATOM 3162 O O . GLU A 1 396 ? 27.672 36.812 10.82 1 94.44 396 GLU A O 1
ATOM 3167 N N . LEU A 1 397 ? 28.062 35.094 9.453 1 94.31 397 LEU A N 1
ATOM 3168 C CA . LEU A 1 397 ? 26.656 35.031 9.055 1 94.31 397 LEU A CA 1
ATOM 3169 C C . LEU A 1 397 ? 25.781 34.625 10.234 1 94.31 397 LEU A C 1
ATOM 3171 O O . LEU A 1 397 ? 24.703 35.219 10.438 1 94.31 397 LEU A O 1
ATOM 3175 N N . LEU A 1 398 ? 26.234 33.656 10.945 1 95.44 398 LEU A N 1
ATOM 3176 C CA . LEU A 1 398 ? 25.484 33.219 12.117 1 95.44 398 LEU A CA 1
ATOM 3177 C C . LEU A 1 398 ? 25.297 34.375 13.102 1 95.44 398 LEU A C 1
ATOM 3179 O O . LEU A 1 398 ? 24.188 34.562 13.625 1 95.44 398 LEU A O 1
ATOM 3183 N N . ASN A 1 399 ? 26.359 35.062 13.352 1 95.44 399 ASN A N 1
ATOM 3184 C CA . ASN A 1 399 ? 26.281 36.219 14.273 1 95.44 399 ASN A CA 1
ATOM 3185 C C . ASN A 1 399 ? 25.297 37.25 13.781 1 95.44 399 ASN A C 1
ATOM 3187 O O . ASN A 1 399 ? 24.547 37.812 14.578 1 95.44 399 ASN A O 1
ATOM 3191 N N . LEU A 1 400 ? 25.344 37.594 12.508 1 94.12 400 LEU A N 1
ATOM 3192 C CA . LEU A 1 400 ? 24.391 38.531 11.93 1 94.12 400 LEU A CA 1
ATOM 3193 C C . LEU A 1 400 ? 22.953 38.094 12.188 1 94.12 400 LEU A C 1
ATOM 3195 O O . LEU A 1 400 ? 22.125 38.906 12.625 1 94.12 400 LEU A O 1
ATOM 3199 N N . LEU A 1 401 ? 22.641 36.906 11.945 1 94 401 LEU A N 1
ATOM 3200 C CA . LEU A 1 401 ? 21.297 36.375 12.117 1 94 401 LEU A CA 1
ATOM 3201 C C . LEU A 1 401 ? 20.859 36.438 13.578 1 94 401 LEU A C 1
ATOM 3203 O O . LEU A 1 401 ? 19.719 36.781 13.883 1 94 401 LEU A O 1
ATOM 3207 N N . PHE A 1 402 ? 21.734 36.062 14.469 1 93.5 402 PHE A N 1
ATOM 3208 C CA . PHE A 1 402 ? 21.406 36.125 15.891 1 93.5 402 PHE A CA 1
ATOM 3209 C C . PHE A 1 402 ? 21.141 37.562 16.328 1 93.5 402 PHE A C 1
ATOM 3211 O O . PHE A 1 402 ? 20.266 37.812 17.156 1 93.5 402 PHE A O 1
ATOM 3218 N N . GLU A 1 403 ? 21.969 38.438 15.805 1 90.69 403 GLU A N 1
ATOM 3219 C CA . GLU A 1 403 ? 21.719 39.844 16.109 1 90.69 403 GLU A CA 1
ATOM 3220 C C . GLU A 1 403 ? 20.344 40.281 15.633 1 90.69 403 GLU A C 1
ATOM 3222 O O . GLU A 1 403 ? 19.625 41 16.344 1 90.69 403 GLU A O 1
ATOM 3227 N N . MET A 1 404 ? 20 39.906 14.461 1 89.06 404 MET A N 1
ATOM 3228 C CA . MET A 1 404 ? 18.703 40.25 13.906 1 89.06 404 MET A CA 1
ATOM 3229 C C . MET A 1 404 ? 17.578 39.656 14.758 1 89.06 404 MET A C 1
ATOM 3231 O O . MET A 1 404 ? 16.578 40.312 15.023 1 89.06 404 MET A O 1
ATOM 3235 N N . MET A 1 405 ? 17.719 38.469 15.242 1 88.44 405 MET A N 1
ATOM 3236 C CA . MET A 1 405 ? 16.688 37.75 15.984 1 88.44 405 MET A CA 1
ATOM 3237 C C . MET A 1 405 ? 16.438 38.406 17.344 1 88.44 405 MET A C 1
ATOM 3239 O O . MET A 1 405 ? 15.32 38.375 17.859 1 88.44 405 MET A O 1
ATOM 3243 N N . GLN A 1 406 ? 17.438 38.938 17.922 1 85.25 406 GLN A N 1
ATOM 3244 C CA . GLN A 1 406 ? 17.297 39.594 19.219 1 85.25 406 GLN A CA 1
ATOM 3245 C C . GLN A 1 406 ? 16.219 40.656 19.156 1 85.25 406 GLN A C 1
ATOM 3247 O O . GLN A 1 406 ? 15.492 40.875 20.125 1 85.25 406 GLN A O 1
ATOM 3252 N N . SER A 1 407 ? 16.141 41.281 18.016 1 75.31 407 SER A N 1
ATOM 3253 C CA . SER A 1 407 ? 15.203 42.375 17.875 1 75.31 407 SER A CA 1
ATOM 3254 C C . SER A 1 407 ? 13.93 41.938 17.156 1 75.31 407 SER A C 1
ATOM 3256 O O . SER A 1 407 ? 12.828 42.344 17.531 1 75.31 407 SER A O 1
ATOM 3258 N N . GLU A 1 408 ? 14.008 41.094 16.141 1 75.31 408 GLU A N 1
ATOM 3259 C CA . GLU A 1 408 ? 12.891 40.812 15.234 1 75.31 408 GLU A CA 1
ATOM 3260 C C . GLU A 1 408 ? 12.305 39.438 15.516 1 75.31 408 GLU A C 1
ATOM 3262 O O . GLU A 1 408 ? 11.172 39.125 15.117 1 75.31 408 GLU A O 1
ATOM 3267 N N . GLY A 1 409 ? 13.062 38.5 16.172 1 79.88 409 GLY A N 1
ATOM 3268 C CA . GLY A 1 409 ? 12.633 37.125 16.391 1 79.88 409 GLY A CA 1
ATOM 3269 C C . GLY A 1 409 ? 12.82 36.25 15.18 1 79.88 409 GLY A C 1
ATOM 3270 O O . GLY A 1 409 ? 12.648 35.031 15.266 1 79.88 409 GLY A O 1
ATOM 3271 N N . GLU A 1 410 ? 13.117 36.812 14.023 1 86.75 410 GLU A N 1
ATOM 3272 C CA . GLU A 1 410 ? 13.328 36.094 12.766 1 86.75 410 GLU A CA 1
ATOM 3273 C C . GLU A 1 410 ? 14.641 36.531 12.109 1 86.75 410 GLU A C 1
ATOM 3275 O O . GLU A 1 410 ? 15.188 37.594 12.43 1 86.75 410 GLU A O 1
ATOM 3280 N N . PRO A 1 411 ? 15.141 35.656 11.273 1 91.06 411 PRO A N 1
ATOM 3281 C CA . PRO A 1 411 ? 14.664 34.375 10.742 1 91.06 411 PRO A CA 1
ATOM 3282 C C . PRO A 1 411 ? 14.977 33.219 11.656 1 91.06 411 PRO A C 1
ATOM 3284 O O . PRO A 1 411 ? 15.898 33.281 12.469 1 91.06 411 PRO A O 1
ATOM 3287 N N . GLY A 1 412 ? 14.18 32.125 11.523 1 92.25 412 GLY A N 1
ATOM 3288 C CA . GLY A 1 412 ? 14.508 30.875 12.18 1 92.25 412 GLY A CA 1
ATOM 3289 C C . GLY A 1 412 ? 15.578 30.094 11.445 1 92.25 412 GLY A C 1
ATOM 3290 O O . GLY A 1 412 ? 16.125 30.547 10.438 1 92.25 412 GLY A O 1
ATOM 3291 N N . PHE A 1 413 ? 16 28.906 12.086 1 94.69 413 PHE A N 1
ATOM 3292 C CA . PHE A 1 413 ? 17.047 28.062 11.516 1 94.69 413 PHE A CA 1
ATOM 3293 C C . PHE A 1 413 ? 16.5 26.688 11.125 1 94.69 413 PHE A C 1
ATOM 3295 O O . PHE A 1 413 ? 15.875 26.016 11.945 1 94.69 413 PHE A O 1
ATOM 3302 N N . VAL A 1 414 ? 16.703 26.312 9.938 1 97.25 414 VAL A N 1
ATOM 3303 C CA . VAL A 1 414 ? 16.469 24.953 9.453 1 97.25 414 VAL A CA 1
ATOM 3304 C C . VAL A 1 414 ? 17.766 24.359 8.914 1 97.25 414 VAL A C 1
ATOM 3306 O O . VAL A 1 414 ? 18.359 24.891 7.973 1 97.25 414 VAL A O 1
ATOM 3309 N N . ASN A 1 415 ? 18.281 23.328 9.57 1 98.12 415 ASN A N 1
ATOM 3310 C CA . ASN A 1 415 ? 19.469 22.609 9.148 1 98.12 415 ASN A CA 1
ATOM 3311 C C . ASN A 1 415 ? 19.125 21.438 8.234 1 98.12 415 ASN A C 1
ATOM 3313 O O . ASN A 1 415 ? 18.922 20.312 8.703 1 98.12 415 ASN A O 1
ATOM 3317 N N . LEU A 1 416 ? 19.125 21.609 6.957 1 97.62 416 LEU A N 1
ATOM 3318 C CA . LEU A 1 416 ? 18.75 20.594 5.992 1 97.62 416 LEU A CA 1
ATOM 3319 C C . LEU A 1 416 ? 19.812 19.484 5.934 1 97.62 416 LEU A C 1
ATOM 3321 O O . LEU A 1 416 ? 19.516 18.359 5.523 1 97.62 416 LEU A O 1
ATOM 3325 N N . GLU A 1 417 ? 21.078 19.859 6.309 1 96.19 417 GLU A N 1
ATOM 3326 C CA . GLU A 1 417 ? 22.109 18.828 6.371 1 96.19 417 GLU A CA 1
ATOM 3327 C C . GLU A 1 417 ? 21.734 17.719 7.355 1 96.19 417 GLU A C 1
ATOM 3329 O O . GLU A 1 417 ? 21.812 16.531 7.023 1 96.19 417 GLU A O 1
ATOM 3334 N N . GLU A 1 418 ? 21.359 18.094 8.516 1 96.5 418 GLU A N 1
ATOM 3335 C CA . GLU A 1 418 ? 20.938 17.125 9.516 1 96.5 418 GLU A CA 1
ATOM 3336 C C . GLU A 1 418 ? 19.625 16.453 9.125 1 96.5 418 GLU A C 1
ATOM 3338 O O . GLU A 1 418 ? 19.438 15.258 9.344 1 96.5 418 GLU A O 1
ATOM 3343 N N . ALA A 1 419 ? 18.688 17.234 8.617 1 97.56 419 ALA A N 1
ATOM 3344 C CA . ALA A 1 419 ? 17.438 16.672 8.133 1 97.56 419 ALA A CA 1
ATOM 3345 C C . ALA A 1 419 ? 17.688 15.539 7.141 1 97.56 419 ALA A C 1
ATOM 3347 O O . ALA A 1 419 ? 17.031 14.492 7.191 1 97.56 419 ALA A O 1
ATOM 3348 N N . ARG A 1 420 ? 18.688 15.703 6.27 1 95 420 ARG A N 1
ATOM 3349 C CA . ARG A 1 420 ? 18.984 14.75 5.211 1 95 420 ARG A CA 1
ATOM 3350 C C . ARG A 1 420 ? 19.703 13.523 5.758 1 95 420 ARG A C 1
ATOM 3352 O O . ARG A 1 420 ? 19.75 12.477 5.109 1 95 420 ARG A O 1
ATOM 3359 N N . ARG A 1 421 ? 20.328 13.617 6.938 1 94.06 421 ARG A N 1
ATOM 3360 C CA . ARG A 1 421 ? 20.844 12.43 7.613 1 94.06 421 ARG A CA 1
ATOM 3361 C C . ARG A 1 421 ? 19.703 11.539 8.102 1 94.06 421 ARG A C 1
ATOM 3363 O O . ARG A 1 421 ? 19.828 10.312 8.125 1 94.06 421 ARG A O 1
ATOM 3370 N N . ARG A 1 422 ? 18.609 12.125 8.383 1 94.06 422 ARG A N 1
ATOM 3371 C CA . ARG A 1 422 ? 17.438 11.414 8.867 1 94.06 422 ARG A CA 1
ATOM 3372 C C . ARG A 1 422 ? 16.547 10.961 7.707 1 94.06 422 ARG A C 1
ATOM 3374 O O . ARG A 1 422 ? 15.945 9.883 7.762 1 94.06 422 ARG A O 1
ATOM 3381 N N . ARG A 1 423 ? 16.531 11.742 6.723 1 94.38 423 ARG A N 1
ATOM 3382 C CA . ARG A 1 423 ? 15.781 11.5 5.492 1 94.38 423 ARG A CA 1
ATOM 3383 C C . ARG A 1 423 ? 16.547 12.008 4.277 1 94.38 423 ARG A C 1
ATOM 3385 O O . ARG A 1 423 ? 16.484 13.188 3.936 1 94.38 423 ARG A O 1
ATOM 3392 N N . PRO A 1 424 ? 17.188 11.18 3.533 1 89 424 PRO A N 1
ATOM 3393 C CA . PRO A 1 424 ? 18.109 11.609 2.482 1 89 424 PRO A CA 1
ATOM 3394 C C . PRO A 1 424 ? 17.453 12.5 1.44 1 89 424 PRO A C 1
ATOM 3396 O O . PRO A 1 424 ? 18.109 13.344 0.827 1 89 424 PRO A O 1
ATOM 3399 N N . ASN A 1 425 ? 16.156 12.484 1.273 1 92.5 425 ASN A N 1
ATOM 3400 C CA . ASN A 1 425 ? 15.484 13.312 0.277 1 92.5 425 ASN A CA 1
ATOM 3401 C C . ASN A 1 425 ? 14.695 14.445 0.929 1 92.5 425 ASN A C 1
ATOM 3403 O O . ASN A 1 425 ? 13.672 14.883 0.394 1 92.5 425 ASN A O 1
ATOM 3407 N N . ALA A 1 426 ? 15.133 14.891 2.113 1 96.31 426 ALA A N 1
ATOM 3408 C CA . ALA A 1 426 ? 14.492 16.016 2.793 1 96.31 426 ALA A CA 1
ATOM 3409 C C . ALA A 1 426 ? 14.664 17.297 2.002 1 96.31 426 ALA A C 1
ATOM 3411 O O . ALA A 1 426 ? 15.773 17.656 1.6 1 96.31 426 ALA A O 1
ATOM 3412 N N . GLU A 1 427 ? 13.5 18.062 1.707 1 97.56 427 GLU A N 1
ATOM 3413 C CA . GLU A 1 427 ? 13.531 19.328 0.979 1 97.56 427 GLU A CA 1
ATOM 3414 C C . GLU A 1 427 ? 13.117 20.484 1.877 1 97.56 427 GLU A C 1
ATOM 3416 O O . GLU A 1 427 ? 13.438 21.641 1.589 1 97.56 427 GLU A O 1
ATOM 3421 N N . GLY A 1 428 ? 12.492 20.172 2.943 1 98 428 GLY A N 1
ATOM 3422 C CA . GLY A 1 428 ? 12.039 21.203 3.861 1 98 428 GLY A CA 1
ATOM 3423 C C . GLY A 1 428 ? 11.195 20.656 5 1 98 428 GLY A C 1
ATOM 3424 O O . GLY A 1 428 ? 11.312 19.484 5.355 1 98 428 GLY A O 1
ATOM 3425 N N . LEU A 1 429 ? 10.469 21.547 5.68 1 97.81 429 LEU A N 1
ATOM 3426 C CA . LEU A 1 429 ? 9.656 21.203 6.844 1 97.81 429 LEU A CA 1
ATOM 3427 C C . LEU A 1 429 ? 8.328 21.953 6.824 1 97.81 429 LEU A C 1
ATOM 3429 O O . LEU A 1 429 ? 8.172 22.922 6.074 1 97.81 429 LEU A O 1
ATOM 3433 N N . ASN A 1 430 ? 7.395 21.484 7.574 1 97.19 430 ASN A N 1
ATOM 3434 C CA . ASN A 1 430 ? 6.125 22.172 7.754 1 97.19 430 ASN A CA 1
ATOM 3435 C C . ASN A 1 430 ? 6.289 23.453 8.578 1 97.19 430 ASN A C 1
ATOM 3437 O O . ASN A 1 430 ? 7.367 23.703 9.117 1 97.19 430 ASN A O 1
ATOM 3441 N N . PRO A 1 431 ? 5.281 24.297 8.656 1 95.88 431 PRO A N 1
ATOM 3442 C CA . PRO A 1 431 ? 5.395 25.609 9.297 1 95.88 431 PRO A CA 1
ATOM 3443 C C . PRO A 1 431 ? 5.848 25.516 10.758 1 95.88 431 PRO A C 1
ATOM 3445 O O . PRO A 1 431 ? 6.637 26.344 11.219 1 95.88 431 PRO A O 1
ATOM 3448 N N . CYS A 1 432 ? 5.457 24.484 11.43 1 93.62 432 CYS A N 1
ATOM 3449 C CA . CYS A 1 432 ? 5.863 24.328 12.828 1 93.62 432 CYS A CA 1
ATOM 3450 C C . CYS A 1 432 ? 7.219 23.641 12.93 1 93.62 432 CYS A C 1
ATOM 3452 O O . CYS A 1 432 ? 7.773 23.516 14.023 1 93.62 432 CYS A O 1
ATOM 3454 N N . VAL A 1 433 ? 7.719 23.172 11.875 1 96.75 433 VAL A N 1
ATOM 3455 C CA . VAL A 1 433 ? 9.078 22.656 11.695 1 96.75 433 VAL A CA 1
ATOM 3456 C C . VAL A 1 433 ? 9.25 21.359 12.484 1 96.75 433 VAL A C 1
ATOM 3458 O O . VAL A 1 433 ? 10.297 21.141 13.086 1 96.75 433 VAL A O 1
ATOM 3461 N N . GLU A 1 434 ? 8.211 20.516 12.609 1 97.06 434 GLU A N 1
ATOM 3462 C CA . GLU A 1 434 ? 8.391 19.266 13.328 1 97.06 434 GLU A CA 1
ATOM 3463 C C . GLU A 1 434 ? 8.477 18.078 12.359 1 97.06 434 GLU A C 1
ATOM 3465 O O . GLU A 1 434 ? 8.906 17 12.734 1 97.06 434 GLU A O 1
ATOM 3470 N N . ILE A 1 435 ? 8.031 18.25 11.18 1 98.38 435 ILE A N 1
ATOM 3471 C CA . ILE A 1 435 ? 7.996 17.141 10.234 1 98.38 435 ILE A CA 1
ATOM 3472 C C . ILE A 1 435 ? 8.961 17.422 9.086 1 98.38 435 ILE A C 1
ATOM 3474 O O . ILE A 1 435 ? 8.883 18.453 8.43 1 98.38 435 ILE A O 1
ATOM 3478 N N . ILE A 1 436 ? 9.906 16.5 8.844 1 98.56 436 ILE A N 1
ATOM 3479 C CA . ILE A 1 436 ? 10.828 16.562 7.723 1 98.56 436 ILE A CA 1
ATOM 3480 C C . ILE A 1 436 ? 10.133 16.078 6.449 1 98.56 436 ILE A C 1
ATOM 3482 O O . ILE A 1 436 ? 9.656 14.953 6.383 1 98.56 436 ILE A O 1
ATOM 3486 N N . LEU A 1 437 ? 10.109 16.922 5.414 1 98.5 437 LEU A N 1
ATOM 3487 C CA . LEU A 1 437 ? 9.258 16.641 4.262 1 98.5 437 LEU A CA 1
ATOM 3488 C C . LEU A 1 437 ? 10.047 16.766 2.961 1 98.5 437 LEU A C 1
ATOM 3490 O O . LEU A 1 437 ? 11 17.547 2.879 1 98.5 437 LEU A O 1
ATOM 3494 N N . ASP A 1 438 ? 9.719 15.961 1.981 1 97.12 438 ASP A N 1
ATOM 3495 C CA . ASP A 1 438 ? 9.938 16.25 0.568 1 97.12 438 ASP A CA 1
ATOM 3496 C C . ASP A 1 438 ? 8.883 17.219 0.032 1 97.12 438 ASP A C 1
ATOM 3498 O O . ASP A 1 438 ? 7.93 17.547 0.737 1 97.12 438 ASP A O 1
ATOM 3502 N N . SER A 1 439 ? 9.125 17.766 -1.155 1 97.75 439 SER A N 1
ATOM 3503 C CA . SER A 1 439 ? 8.078 18.562 -1.778 1 97.75 439 SER A CA 1
ATOM 3504 C C . SER A 1 439 ? 6.797 17.75 -1.957 1 97.75 439 SER A C 1
ATOM 3506 O O . SER A 1 439 ? 6.848 16.547 -2.225 1 97.75 439 SER A O 1
ATOM 3508 N N . TYR A 1 440 ? 5.59 18.453 -1.709 1 98.31 440 TYR A N 1
ATOM 3509 C CA . TYR A 1 440 ? 4.254 17.891 -1.844 1 98.31 440 TYR A CA 1
ATOM 3510 C C . TYR A 1 440 ? 3.975 16.875 -0.73 1 98.31 440 TYR A C 1
ATOM 3512 O O . TYR A 1 440 ? 3.291 15.883 -0.948 1 98.31 440 TYR A O 1
ATOM 3520 N N . GLY A 1 441 ? 4.617 17.109 0.416 1 98.06 441 GLY A N 1
ATOM 3521 C CA . GLY A 1 441 ? 4.375 16.266 1.579 1 98.06 441 GLY A CA 1
ATOM 3522 C C . GLY A 1 441 ? 3.418 16.906 2.576 1 98.06 441 GLY A C 1
ATOM 3523 O O . GLY A 1 441 ? 3.27 18.125 2.617 1 98.06 441 GLY A O 1
ATOM 3524 N N . VAL A 1 442 ? 2.768 16.062 3.385 1 98.06 442 VAL A N 1
ATOM 3525 C CA . VAL A 1 442 ? 1.846 16.531 4.418 1 98.06 442 VAL A CA 1
ATOM 3526 C C . VAL A 1 442 ? 2.307 16.031 5.785 1 98.06 442 VAL A C 1
ATOM 3528 O O . VAL A 1 442 ? 2.986 15 5.879 1 98.06 442 VAL A O 1
ATOM 3531 N N . CYS A 1 443 ? 1.999 16.781 6.816 1 96.5 443 CYS A N 1
ATOM 3532 C CA . CYS A 1 443 ? 2.309 16.359 8.18 1 96.5 443 CYS A CA 1
ATOM 3533 C C . CYS A 1 443 ? 1.146 15.57 8.781 1 96.5 443 CYS A C 1
ATOM 3535 O O . CYS A 1 443 ? 0.021 16.078 8.844 1 96.5 443 CYS A O 1
ATOM 3537 N N . ASN A 1 444 ? 1.344 14.367 9.133 1 97.56 444 ASN A N 1
ATOM 3538 C CA . ASN A 1 444 ? 0.403 13.43 9.727 1 97.56 444 ASN A CA 1
ATOM 3539 C C . ASN A 1 444 ? 0.659 13.25 11.219 1 97.56 444 ASN A C 1
ATOM 3541 O O . ASN A 1 444 ? 1.567 12.516 11.617 1 97.56 444 ASN A O 1
ATOM 3545 N N . LEU A 1 445 ? -0.221 13.914 12.039 1 98.06 445 LEU A N 1
ATOM 3546 C CA . LEU A 1 445 ? 0.15 14.031 13.445 1 98.06 445 LEU A CA 1
ATOM 3547 C C . LEU A 1 445 ? -0.861 13.312 14.336 1 98.06 445 LEU A C 1
ATOM 3549 O O . LEU A 1 445 ? -2.057 13.297 14.031 1 98.06 445 LEU A O 1
ATOM 3553 N N . THR A 1 446 ? -0.41 12.695 15.359 1 98.5 446 THR A N 1
ATOM 3554 C CA . THR A 1 446 ? -1.146 12.219 16.531 1 98.5 446 THR A CA 1
ATOM 3555 C C . THR A 1 446 ? -0.434 12.617 17.812 1 98.5 446 THR A C 1
ATOM 3557 O O . THR A 1 446 ? 0.741 12.992 17.797 1 98.5 446 THR A O 1
ATOM 3560 N N . THR A 1 447 ? -1.123 12.625 18.938 1 98.44 447 THR A N 1
ATOM 3561 C CA . THR A 1 447 ? -0.507 13.094 20.188 1 98.44 447 THR A CA 1
ATOM 3562 C C . THR A 1 447 ? -0.882 12.188 21.344 1 98.44 447 THR A C 1
ATOM 3564 O O . THR A 1 447 ? -2.057 11.859 21.531 1 98.44 447 THR A O 1
ATOM 3567 N N . VAL A 1 448 ? 0.102 11.766 22.141 1 98.69 448 VAL A N 1
ATOM 3568 C CA . VAL A 1 448 ? -0.111 11.07 23.391 1 98.69 448 VAL A CA 1
ATOM 3569 C C . VAL A 1 448 ? 0.119 12.023 24.562 1 98.69 448 VAL A C 1
ATOM 3571 O O . VAL A 1 448 ? 1.097 12.773 24.578 1 98.69 448 VAL A O 1
ATOM 3574 N N . ASN A 1 449 ? -0.785 12.078 25.5 1 98.25 449 ASN A N 1
ATOM 3575 C CA . ASN A 1 449 ? -0.737 12.922 26.688 1 98.25 449 ASN A CA 1
ATOM 3576 C C . ASN A 1 449 ? -0.176 12.164 27.891 1 98.25 449 ASN A C 1
ATOM 3578 O O . ASN A 1 449 ? -0.903 11.43 28.562 1 98.25 449 ASN A O 1
ATOM 3582 N N . LEU A 1 450 ? 1.03 12.438 28.281 1 97.75 450 LEU A N 1
ATOM 3583 C CA . LEU A 1 450 ? 1.737 11.656 29.297 1 97.75 450 LEU A CA 1
ATOM 3584 C C . LEU A 1 450 ? 1.114 11.859 30.672 1 97.75 450 LEU A C 1
ATOM 3586 O O . LEU A 1 450 ? 1.137 10.961 31.5 1 97.75 450 LEU A O 1
ATOM 3590 N N . VAL A 1 451 ? 0.564 13 30.922 1 96.19 451 VAL A N 1
ATOM 3591 C CA . VAL A 1 451 ? 0.044 13.336 32.25 1 96.19 451 VAL A CA 1
ATOM 3592 C C . VAL A 1 451 ? -1.05 12.352 32.625 1 96.19 451 VAL A C 1
ATOM 3594 O O . VAL A 1 451 ? -1.186 12 33.812 1 96.19 451 VAL A O 1
ATOM 3597 N N . GLN A 1 452 ? -1.798 11.867 31.672 1 97.06 452 GLN A N 1
ATOM 3598 C CA . GLN A 1 452 ? -2.93 10.992 31.953 1 97.06 452 GLN A CA 1
ATOM 3599 C C . GLN A 1 452 ? -2.461 9.602 32.344 1 97.06 452 GLN A C 1
ATOM 3601 O O . GLN A 1 452 ? -3.254 8.789 32.844 1 97.06 452 GLN A O 1
ATOM 3606 N N . PHE A 1 453 ? -1.191 9.312 32.281 1 98 453 PHE A N 1
ATOM 3607 C CA . PHE A 1 453 ? -0.651 8.008 32.625 1 98 453 PHE A CA 1
ATOM 3608 C C . PHE A 1 453 ? 0.084 8.086 33.969 1 98 453 PHE A C 1
ATOM 3610 O O . PHE A 1 453 ? 0.66 7.09 34.406 1 98 453 PHE A O 1
ATOM 3617 N N . VAL A 1 454 ? 0.143 9.289 34.562 1 96 454 VAL A N 1
ATOM 3618 C CA . VAL A 1 454 ? 0.672 9.438 35.906 1 96 454 VAL A CA 1
ATOM 3619 C C . VAL A 1 454 ? -0.41 9.086 36.938 1 96 454 VAL A C 1
ATOM 3621 O O . VAL A 1 454 ? -1.52 9.617 36.875 1 96 454 VAL A O 1
ATOM 3624 N N . LYS A 1 455 ? -0.056 8.25 37.812 1 94.31 455 LYS A N 1
ATOM 3625 C CA . LYS A 1 455 ? -0.979 7.797 38.844 1 94.31 455 LYS A CA 1
ATOM 3626 C C . LYS A 1 455 ? -0.42 8.07 40.219 1 94.31 455 LYS A C 1
ATOM 3628 O O . LYS A 1 455 ? 0.797 8.086 40.438 1 94.31 455 LYS A O 1
ATOM 3633 N N . GLU A 1 456 ? -1.321 8.352 41.031 1 91.12 456 GLU A N 1
ATOM 3634 C CA . GLU A 1 456 ? -0.955 8.516 42.438 1 91.12 456 GLU A CA 1
ATOM 3635 C C . GLU A 1 456 ? -1.342 7.289 43.25 1 91.12 456 GLU A C 1
ATOM 3637 O O . GLU A 1 456 ? -2.508 6.895 43.281 1 91.12 456 GLU A O 1
ATOM 3642 N N . ILE A 1 457 ? -0.38 6.738 43.875 1 89.12 457 ILE A N 1
ATOM 3643 C CA . ILE A 1 457 ? -0.594 5.613 44.75 1 89.12 457 ILE A CA 1
ATOM 3644 C C . ILE A 1 457 ? 0.06 5.902 46.125 1 89.12 457 ILE A C 1
ATOM 3646 O O . ILE A 1 457 ? 1.279 6.066 46.188 1 89.12 457 ILE A O 1
ATOM 3650 N N . ASN A 1 458 ? -0.718 5.898 47.188 1 90.88 458 ASN A N 1
ATOM 3651 C CA . ASN A 1 458 ? -0.255 6.137 48.531 1 90.88 458 ASN A CA 1
ATOM 3652 C C . ASN A 1 458 ? 0.554 7.426 48.625 1 90.88 458 ASN A C 1
ATOM 3654 O O . ASN A 1 458 ? 1.624 7.449 49.25 1 90.88 458 ASN A O 1
ATOM 3658 N N . GLY A 1 459 ? 0.205 8.43 47.906 1 87.06 459 GLY A N 1
ATOM 3659 C CA . GLY A 1 459 ? 0.824 9.742 48 1 87.06 459 GLY A CA 1
ATOM 3660 C C . GLY A 1 459 ? 2.021 9.914 47.062 1 87.06 459 GLY A C 1
ATOM 3661 O O . GLY A 1 459 ? 2.629 10.984 47.031 1 87.06 459 GLY A O 1
ATOM 3662 N N . GLU A 1 460 ? 2.318 8.859 46.438 1 90.62 460 GLU A N 1
ATOM 3663 C CA . GLU A 1 460 ? 3.438 8.914 45.5 1 90.62 460 GLU A CA 1
ATOM 3664 C C . GLU A 1 460 ? 2.957 8.812 44.062 1 90.62 460 GLU A C 1
ATOM 3666 O O . GLU A 1 460 ? 1.969 8.133 43.781 1 90.62 460 GLU A O 1
ATOM 3671 N N . TYR A 1 461 ? 3.686 9.523 43.188 1 92 461 TYR A N 1
ATOM 3672 C CA . TYR A 1 461 ? 3.318 9.531 41.781 1 92 461 TYR A CA 1
ATOM 3673 C C . TYR A 1 461 ? 4.176 8.547 41 1 92 461 TYR A C 1
ATOM 3675 O O . TYR A 1 461 ? 5.383 8.445 41.219 1 92 461 TYR A O 1
ATOM 3683 N N . TYR A 1 462 ? 3.506 7.711 40.188 1 93.62 462 TYR A N 1
ATOM 3684 C CA . TYR A 1 462 ? 4.152 6.777 39.281 1 93.62 462 TYR A CA 1
ATOM 3685 C C . TYR A 1 462 ? 3.574 6.898 37.875 1 93.62 462 TYR A C 1
ATOM 3687 O O . TYR A 1 462 ? 2.459 7.391 37.688 1 93.62 462 TYR A O 1
ATOM 3695 N N . ILE A 1 463 ? 4.328 6.457 36.906 1 96.06 463 ILE A N 1
ATOM 3696 C CA . ILE A 1 463 ? 3.826 6.5 35.531 1 96.06 463 ILE A CA 1
ATOM 3697 C C . ILE A 1 463 ? 3.461 5.09 35.062 1 96.06 463 ILE A C 1
ATOM 3699 O O . ILE A 1 463 ? 4.203 4.137 35.312 1 96.06 463 ILE A O 1
ATOM 3703 N N . ASP A 1 464 ? 2.301 4.855 34.531 1 97.38 464 ASP A N 1
ATOM 3704 C CA . ASP A 1 464 ? 1.829 3.611 33.938 1 97.38 464 ASP A CA 1
ATOM 3705 C C . ASP A 1 464 ? 2.484 3.379 32.562 1 97.38 464 ASP A C 1
ATOM 3707 O O . ASP A 1 464 ? 1.868 3.613 31.531 1 97.38 464 ASP A O 1
ATOM 3711 N N . VAL A 1 465 ? 3.65 2.781 32.625 1 97.75 465 VAL A N 1
ATOM 3712 C CA . VAL A 1 465 ? 4.469 2.602 31.438 1 97.75 465 VAL A CA 1
ATOM 3713 C C . VAL A 1 465 ? 3.746 1.697 30.438 1 97.75 465 VAL A C 1
ATOM 3715 O O . VAL A 1 465 ? 3.766 1.948 29.234 1 97.75 465 VAL A O 1
ATOM 3718 N N . LYS A 1 466 ? 3.111 0.626 30.891 1 97.5 466 LYS A N 1
ATOM 3719 C CA . LYS A 1 466 ? 2.41 -0.311 30.016 1 97.5 466 LYS A CA 1
ATOM 3720 C C . LYS A 1 466 ? 1.297 0.388 29.234 1 97.5 466 LYS A C 1
ATOM 3722 O O . LYS A 1 466 ? 1.199 0.243 28.016 1 97.5 466 LYS A O 1
ATOM 3727 N N . GLY A 1 467 ? 0.435 1.125 30 1 98.06 467 GLY A N 1
ATOM 3728 C CA . GLY A 1 467 ? -0.632 1.873 29.359 1 98.06 467 GLY A CA 1
ATOM 3729 C C . GLY A 1 467 ? -0.123 2.92 28.375 1 98.06 467 GLY A C 1
ATOM 3730 O O . GLY A 1 467 ? -0.715 3.129 27.312 1 98.06 467 GLY A O 1
ATOM 3731 N N . LEU A 1 468 ? 0.942 3.504 28.781 1 98.62 468 LEU A N 1
ATOM 3732 C CA . LEU A 1 468 ? 1.544 4.539 27.953 1 98.62 468 LEU A CA 1
ATOM 3733 C C . LEU A 1 468 ? 2.078 3.951 26.656 1 98.62 468 LEU A C 1
ATOM 3735 O O . LEU A 1 468 ? 1.891 4.531 25.578 1 98.62 468 LEU A O 1
ATOM 3739 N N . LEU A 1 469 ? 2.703 2.84 26.734 1 98.62 469 LEU A N 1
ATOM 3740 C CA . LEU A 1 469 ? 3.227 2.182 25.547 1 98.62 469 LEU A CA 1
ATOM 3741 C C . LEU A 1 469 ? 2.092 1.745 24.625 1 98.62 469 LEU A C 1
ATOM 3743 O O . LEU A 1 469 ? 2.213 1.837 23.391 1 98.62 469 LEU A O 1
ATOM 3747 N N . GLU A 1 470 ? 1.036 1.275 25.172 1 98.25 470 GLU A N 1
ATOM 3748 C CA . GLU A 1 470 ? -0.125 0.893 24.375 1 98.25 470 GLU A CA 1
ATOM 3749 C C . GLU A 1 470 ? -0.713 2.098 23.641 1 98.25 470 GLU A C 1
ATOM 3751 O O . GLU A 1 470 ? -1.084 1.998 22.469 1 98.25 470 GLU A O 1
ATOM 3756 N N . ALA A 1 471 ? -0.82 3.197 24.359 1 98.62 471 ALA A N 1
ATOM 3757 C CA . ALA A 1 471 ? -1.306 4.422 23.734 1 98.62 471 ALA A CA 1
ATOM 3758 C C . ALA A 1 471 ? -0.391 4.852 22.578 1 98.62 471 ALA A C 1
ATOM 3760 O O . ALA A 1 471 ? -0.862 5.32 21.547 1 98.62 471 ALA A O 1
ATOM 3761 N N . GLN A 1 472 ? 0.896 4.672 22.828 1 98.75 472 GLN A N 1
ATOM 3762 C CA . GLN A 1 472 ? 1.872 5.02 21.797 1 98.75 472 GLN A CA 1
ATOM 3763 C C . GLN A 1 472 ? 1.705 4.141 20.562 1 98.75 472 GLN A C 1
ATOM 3765 O O . GLN A 1 472 ? 1.824 4.621 19.438 1 98.75 472 GLN A O 1
ATOM 3770 N N . ARG A 1 473 ? 1.411 2.891 20.75 1 98.62 473 ARG A N 1
ATOM 3771 C CA . ARG A 1 473 ? 1.151 1.983 19.641 1 98.62 473 ARG A CA 1
ATOM 3772 C C . ARG A 1 473 ? -0.117 2.381 18.891 1 98.62 473 ARG A C 1
ATOM 3774 O O . ARG A 1 473 ? -0.146 2.371 17.656 1 98.62 473 ARG A O 1
ATOM 3781 N N . HIS A 1 474 ? -1.132 2.74 19.641 1 98.62 474 HIS A N 1
ATOM 3782 C CA . HIS A 1 474 ? -2.375 3.195 19.016 1 98.62 474 HIS A CA 1
ATOM 3783 C C . HIS A 1 474 ? -2.158 4.477 18.219 1 98.62 474 HIS A C 1
ATOM 3785 O O . HIS A 1 474 ? -2.785 4.676 17.172 1 98.62 474 HIS A O 1
ATOM 3791 N N . SER A 1 475 ? -1.3 5.277 18.766 1 98.75 475 SER A N 1
ATOM 3792 C CA . SER A 1 475 ? -0.963 6.512 18.078 1 98.75 475 SER A CA 1
ATOM 3793 C C . SER A 1 475 ? -0.331 6.23 16.719 1 98.75 475 SER A C 1
ATOM 3795 O O . SER A 1 475 ? -0.69 6.852 15.719 1 98.75 475 SER A O 1
ATOM 3797 N N . ALA A 1 476 ? 0.567 5.305 16.688 1 98.81 476 ALA A N 1
ATOM 3798 C CA . ALA A 1 476 ? 1.216 4.906 15.438 1 98.81 476 ALA A CA 1
ATOM 3799 C C . ALA A 1 476 ? 0.204 4.324 14.453 1 98.81 476 ALA A C 1
ATOM 3801 O O . ALA A 1 476 ? 0.228 4.645 13.266 1 98.81 476 ALA A O 1
ATOM 3802 N N . ARG A 1 477 ? -0.746 3.455 14.922 1 98.75 477 ARG A N 1
ATOM 3803 C CA . ARG A 1 477 ? -1.773 2.857 14.078 1 98.75 477 ARG A CA 1
ATOM 3804 C C . ARG A 1 477 ? -2.682 3.926 13.477 1 98.75 477 ARG A C 1
ATOM 3806 O O . ARG A 1 477 ? -2.992 3.887 12.289 1 98.75 477 ARG A O 1
ATOM 3813 N N . ALA A 1 478 ? -3.09 4.84 14.352 1 98.81 478 ALA A N 1
ATOM 3814 C CA . ALA A 1 478 ? -3.971 5.914 13.898 1 98.81 478 ALA A CA 1
ATOM 3815 C C . ALA A 1 478 ? -3.303 6.746 12.805 1 98.81 478 ALA A C 1
ATOM 3817 O O . ALA A 1 478 ? -3.938 7.094 11.805 1 98.81 478 ALA A O 1
ATOM 3818 N N . GLY A 1 479 ? -2.033 7.09 13.07 1 98.69 479 GLY A N 1
ATOM 3819 C CA . GLY A 1 479 ? -1.288 7.816 12.055 1 98.69 479 GLY A CA 1
ATOM 3820 C C . GLY A 1 479 ? -1.183 7.07 10.734 1 98.69 479 GLY A C 1
ATOM 3821 O O . GLY A 1 479 ? -1.32 7.668 9.664 1 98.69 479 GLY A O 1
ATOM 3822 N N . LEU A 1 480 ? -0.932 5.797 10.789 1 98.75 480 LEU A N 1
ATOM 3823 C CA . LEU A 1 480 ? -0.797 5 9.578 1 98.75 480 LEU A CA 1
ATOM 3824 C C . LEU A 1 480 ? -2.115 4.949 8.812 1 98.75 480 LEU A C 1
ATOM 3826 O O . LEU A 1 480 ? -2.127 5.031 7.582 1 98.75 480 LEU A O 1
ATOM 3830 N N . ARG A 1 481 ? -3.287 4.797 9.5 1 98.62 481 ARG A N 1
ATOM 3831 C CA . ARG A 1 481 ? -4.594 4.754 8.852 1 98.62 481 ARG A CA 1
ATOM 3832 C C . ARG A 1 481 ? -4.863 6.043 8.078 1 98.62 481 ARG A C 1
ATOM 3834 O O . ARG A 1 481 ? -5.484 6.02 7.016 1 98.62 481 ARG A O 1
ATOM 3841 N N . MET A 1 482 ? -4.332 7.145 8.609 1 98.44 482 MET A N 1
ATOM 3842 C CA . MET A 1 482 ? -4.551 8.422 7.93 1 98.44 482 MET A CA 1
ATOM 3843 C C . MET A 1 482 ? -3.832 8.445 6.582 1 98.44 482 MET A C 1
ATOM 3845 O O . MET A 1 482 ? -4.258 9.141 5.66 1 98.44 482 MET A O 1
ATOM 3849 N N . THR A 1 483 ? -2.727 7.656 6.426 1 98.31 483 THR A N 1
ATOM 3850 C CA . THR A 1 483 ? -1.993 7.605 5.164 1 98.31 483 THR A CA 1
ATOM 3851 C C . THR A 1 483 ? -2.762 6.801 4.121 1 98.31 483 THR A C 1
ATOM 3853 O O . THR A 1 483 ? -2.377 6.762 2.951 1 98.31 483 THR A O 1
ATOM 3856 N N . LEU A 1 484 ? -3.887 6.125 4.539 1 97.88 484 LEU A N 1
ATOM 3857 C CA . LEU A 1 484 ? -4.688 5.332 3.615 1 97.88 484 LEU A CA 1
ATOM 3858 C C . LEU A 1 484 ? -5.652 6.215 2.832 1 97.88 484 LEU A C 1
ATOM 3860 O O . LEU A 1 484 ? -6.215 5.789 1.819 1 97.88 484 LEU A O 1
ATOM 3864 N N . ALA A 1 485 ? -5.871 7.434 3.334 1 96.19 485 ALA A N 1
ATOM 3865 C CA . ALA A 1 485 ? -6.727 8.375 2.613 1 96.19 485 ALA A CA 1
ATOM 3866 C C . ALA A 1 485 ? -6.09 8.789 1.292 1 96.19 485 ALA A C 1
ATOM 3868 O O . ALA A 1 485 ? -4.934 9.227 1.262 1 96.19 485 ALA A O 1
ATOM 3869 N N . GLU A 1 486 ? -6.781 8.57 0.227 1 95.81 486 GLU A N 1
ATOM 3870 C CA . GLU A 1 486 ? -6.309 9.023 -1.079 1 95.81 486 GLU A CA 1
ATOM 3871 C C . GLU A 1 486 ? -6.457 10.531 -1.23 1 95.81 486 GLU A C 1
ATOM 3873 O O . GLU A 1 486 ? -7.57 11.055 -1.218 1 95.81 486 GLU A O 1
ATOM 3878 N N . LEU A 1 487 ? -5.367 11.211 -1.33 1 97.81 487 LEU A N 1
ATOM 3879 C CA . LEU A 1 487 ? -5.406 12.664 -1.433 1 97.81 487 LEU A CA 1
ATOM 3880 C C . LEU A 1 487 ? -5.945 13.102 -2.791 1 97.81 487 LEU A C 1
ATOM 3882 O O . LEU A 1 487 ? -5.703 12.438 -3.801 1 97.81 487 LEU A O 1
ATOM 3886 N N . GLU A 1 488 ? -6.637 14.172 -2.848 1 96.25 488 GLU A N 1
ATOM 3887 C CA . GLU A 1 488 ? -7.359 14.609 -4.039 1 96.25 488 GLU A CA 1
ATOM 3888 C C . GLU A 1 488 ? -6.41 15.227 -5.059 1 96.25 488 GLU A C 1
ATOM 3890 O O . GLU A 1 488 ? -6.75 15.352 -6.238 1 96.25 488 GLU A O 1
ATOM 3895 N N . LEU A 1 489 ? -5.199 15.609 -4.594 1 97.06 489 LEU A N 1
ATOM 3896 C CA . LEU A 1 489 ? -4.148 16 -5.531 1 97.06 489 LEU A CA 1
ATOM 3897 C C . LEU A 1 489 ? -3.201 14.836 -5.797 1 97.06 489 LEU A C 1
ATOM 3899 O O . LEU A 1 489 ? -2.455 14.414 -4.906 1 97.06 489 LEU A O 1
ATOM 3903 N N . SER A 1 490 ? -3.154 14.344 -7.066 1 95.69 490 SER A N 1
ATOM 3904 C CA . SER A 1 490 ? -2.533 13.07 -7.41 1 95.69 490 SER A CA 1
ATOM 3905 C C . SER A 1 490 ? -1.045 13.07 -7.07 1 95.69 490 SER A C 1
ATOM 3907 O O . SER A 1 490 ? -0.525 12.094 -6.531 1 95.69 490 SER A O 1
ATOM 3909 N N . HIS A 1 491 ? -0.278 14.148 -7.457 1 95.25 491 HIS A N 1
ATOM 3910 C CA . HIS A 1 491 ? 1.161 14.148 -7.215 1 95.25 491 HIS A CA 1
ATOM 3911 C C . HIS A 1 491 ? 1.468 14.242 -5.723 1 95.25 491 HIS A C 1
ATOM 3913 O O . HIS A 1 491 ? 2.523 13.789 -5.273 1 95.25 491 HIS A O 1
ATOM 3919 N N . TRP A 1 492 ? 0.518 14.859 -4.844 1 98 492 TRP A N 1
ATOM 3920 C CA . TRP A 1 492 ? 0.638 14.82 -3.389 1 98 492 TRP A CA 1
ATOM 3921 C C . TRP A 1 492 ? 0.358 13.422 -2.857 1 98 492 TRP A C 1
ATOM 3923 O O . TRP A 1 492 ? 1.015 12.961 -1.919 1 98 492 TRP A O 1
ATOM 3933 N N . ASN A 1 493 ? -0.652 12.742 -3.463 1 97.5 493 ASN A N 1
ATOM 3934 C CA . ASN A 1 493 ? -0.972 11.375 -3.084 1 97.5 493 ASN A CA 1
ATOM 3935 C C . ASN A 1 493 ? 0.207 10.438 -3.324 1 97.5 493 ASN A C 1
ATOM 3937 O O . ASN A 1 493 ? 0.476 9.547 -2.512 1 97.5 493 ASN A O 1
ATOM 3941 N N . ASP A 1 494 ? 0.934 10.586 -4.484 1 94.12 494 ASP A N 1
ATOM 3942 C CA . ASP A 1 494 ? 2.086 9.75 -4.805 1 94.12 494 ASP A CA 1
ATOM 3943 C C . ASP A 1 494 ? 3.146 9.836 -3.709 1 94.12 494 ASP A C 1
ATOM 3945 O O . ASP A 1 494 ? 3.709 8.82 -3.305 1 94.12 494 ASP A O 1
ATOM 3949 N N . VAL A 1 495 ? 3.424 11.086 -3.223 1 96.31 495 VAL A N 1
ATOM 3950 C CA . VAL A 1 495 ? 4.434 11.289 -2.188 1 96.31 495 VAL A CA 1
ATOM 3951 C C . VAL A 1 495 ? 3.961 10.672 -0.875 1 96.31 495 VAL A C 1
ATOM 3953 O O . VAL A 1 495 ? 4.742 10.031 -0.165 1 96.31 495 VAL A O 1
ATOM 3956 N N . GLN A 1 496 ? 2.703 10.805 -0.563 1 97 496 GLN A N 1
ATOM 3957 C CA . GLN A 1 496 ? 2.168 10.211 0.657 1 97 496 GLN A CA 1
ATOM 3958 C C . GLN A 1 496 ? 2.277 8.695 0.623 1 97 496 GLN A C 1
ATOM 3960 O O . GLN A 1 496 ? 2.68 8.07 1.608 1 97 496 GLN A O 1
ATOM 3965 N N . GLN A 1 497 ? 1.863 8.062 -0.52 1 94 497 GLN A N 1
ATOM 3966 C CA . GLN A 1 497 ? 1.903 6.605 -0.641 1 94 497 GLN A CA 1
ATOM 3967 C C . GLN A 1 497 ? 3.336 6.086 -0.553 1 94 497 GLN A C 1
ATOM 3969 O O . GLN A 1 497 ? 3.58 5.02 0.011 1 94 497 GLN A O 1
ATOM 3974 N N . ARG A 1 498 ? 4.289 6.836 -1.104 1 92.62 498 ARG A N 1
ATOM 3975 C CA . ARG A 1 498 ? 5.703 6.465 -1.11 1 92.62 498 ARG A CA 1
ATOM 3976 C C . ARG A 1 498 ? 6.285 6.508 0.298 1 92.62 498 ARG A C 1
ATOM 3978 O O . ARG A 1 498 ? 7.02 5.602 0.7 1 92.62 498 ARG A O 1
ATOM 3985 N N . ASP A 1 499 ? 5.957 7.602 1.069 1 96.44 499 ASP A N 1
ATOM 3986 C CA . ASP A 1 499 ? 6.672 7.871 2.312 1 96.44 499 ASP A CA 1
ATOM 3987 C C . ASP A 1 499 ? 5.883 7.375 3.52 1 96.44 499 ASP A C 1
ATOM 3989 O O . ASP A 1 499 ? 6.465 6.91 4.5 1 96.44 499 ASP A O 1
ATOM 3993 N N . ARG A 1 500 ? 4.5 7.547 3.463 1 97.31 500 ARG A N 1
ATOM 3994 C CA . ARG A 1 500 ? 3.574 7.195 4.535 1 97.31 500 ARG A CA 1
ATOM 3995 C C . ARG A 1 500 ? 4.098 7.66 5.887 1 97.31 500 ARG A C 1
ATOM 3997 O O . ARG A 1 500 ? 4.195 6.871 6.828 1 97.31 500 ARG A O 1
ATOM 4004 N N . LEU A 1 501 ? 4.383 8.953 5.973 1 98.19 501 LEU A N 1
ATOM 4005 C CA . LEU A 1 501 ? 4.953 9.547 7.176 1 98.19 501 LEU A CA 1
ATOM 4006 C C . LEU A 1 501 ? 3.947 9.531 8.32 1 98.19 501 LEU A C 1
ATOM 4008 O O . LEU A 1 501 ? 2.754 9.766 8.109 1 98.19 501 LEU A O 1
ATOM 4012 N N . LEU A 1 502 ? 4.473 9.242 9.5 1 98.56 502 LEU A N 1
ATOM 4013 C CA . LEU A 1 502 ? 3.744 9.445 10.742 1 98.56 502 LEU A CA 1
ATOM 4014 C C . LEU A 1 502 ? 4.383 10.547 11.578 1 98.56 502 LEU A C 1
ATOM 4016 O O . LEU A 1 502 ? 5.52 10.953 11.312 1 98.56 502 LEU A O 1
ATOM 4020 N N . GLY A 1 503 ? 3.701 11.102 12.43 1 98.5 503 GLY A N 1
ATOM 4021 C CA . GLY A 1 503 ? 4.184 12.047 13.43 1 98.5 503 GLY A CA 1
ATOM 4022 C C . GLY A 1 503 ? 3.549 11.844 14.789 1 98.5 503 GLY A C 1
ATOM 4023 O O . GLY A 1 503 ? 2.75 12.672 15.242 1 98.5 503 GLY A O 1
ATOM 4024 N N . THR A 1 504 ? 3.938 10.75 15.398 1 98.62 504 THR A N 1
ATOM 4025 C CA . THR A 1 504 ? 3.439 10.508 16.75 1 98.62 504 THR A CA 1
ATOM 4026 C C . THR A 1 504 ? 4.086 11.469 17.734 1 98.62 504 THR A C 1
ATOM 4028 O O . THR A 1 504 ? 5.273 11.344 18.047 1 98.62 504 THR A O 1
ATOM 4031 N N . SER A 1 505 ? 3.322 12.367 18.188 1 98.5 505 SER A N 1
ATOM 4032 C CA . SER A 1 505 ? 3.811 13.414 19.094 1 98.5 505 SER A CA 1
ATOM 4033 C C . SER A 1 505 ? 3.432 13.117 20.531 1 98.5 505 SER A C 1
ATOM 4035 O O . SER A 1 505 ? 2.615 12.234 20.797 1 98.5 505 SER A O 1
ATOM 4037 N N . LEU A 1 506 ? 4.129 13.867 21.453 1 98.44 506 LEU A N 1
ATOM 4038 C CA . LEU A 1 506 ? 3.887 13.805 22.891 1 98.44 506 LEU A CA 1
ATOM 4039 C C . LEU A 1 506 ? 3.557 15.188 23.453 1 98.44 506 LEU A C 1
ATOM 4041 O O . LEU A 1 506 ? 4.031 16.203 22.938 1 98.44 506 LEU A O 1
ATOM 4045 N N . THR A 1 507 ? 2.75 15.203 24.438 1 97 507 THR A N 1
ATOM 4046 C CA . THR A 1 507 ? 2.48 16.422 25.172 1 97 507 THR A CA 1
ATOM 4047 C C . THR A 1 507 ? 2.373 16.141 26.672 1 97 507 THR A C 1
ATOM 4049 O O . THR A 1 507 ? 2.441 14.992 27.094 1 97 507 THR A O 1
ATOM 4052 N N . GLY A 1 508 ? 2.412 17.203 27.469 1 95.69 508 GLY A N 1
ATOM 4053 C CA . GLY A 1 508 ? 2.4 17.031 28.906 1 95.69 508 GLY A CA 1
ATOM 4054 C C . GLY A 1 508 ? 3.664 16.375 29.438 1 95.69 508 GLY A C 1
ATOM 4055 O O . GLY A 1 508 ? 3.668 15.82 30.547 1 95.69 508 GLY A O 1
ATOM 4056 N N . VAL A 1 509 ? 4.719 16.391 28.703 1 95.94 509 VAL A N 1
ATOM 4057 C CA . VAL A 1 509 ? 5.93 15.633 29.016 1 95.94 509 VAL A CA 1
ATOM 4058 C C . VAL A 1 509 ? 6.598 16.203 30.266 1 95.94 509 VAL A C 1
ATOM 4060 O O . VAL A 1 509 ? 6.867 15.477 31.219 1 95.94 509 VAL A O 1
ATOM 4063 N N . LYS A 1 510 ? 6.871 17.5 30.266 1 93.88 510 LYS A N 1
ATOM 4064 C CA . LYS A 1 510 ? 7.594 18.109 31.375 1 93.88 510 LYS A CA 1
ATOM 4065 C C . LYS A 1 510 ? 6.75 18.109 32.656 1 93.88 510 LYS A C 1
ATOM 4067 O O . LYS A 1 510 ? 7.285 17.984 33.75 1 93.88 510 LYS A O 1
ATOM 4072 N N . ASP A 1 511 ? 5.438 18.266 32.469 1 93.31 511 ASP A N 1
ATOM 4073 C CA . ASP A 1 511 ? 4.559 18.141 33.625 1 93.31 511 ASP A CA 1
ATOM 4074 C C . ASP A 1 511 ? 4.629 16.75 34.219 1 93.31 511 ASP A C 1
ATOM 4076 O O . ASP A 1 511 ? 4.781 16.594 35.438 1 93.31 5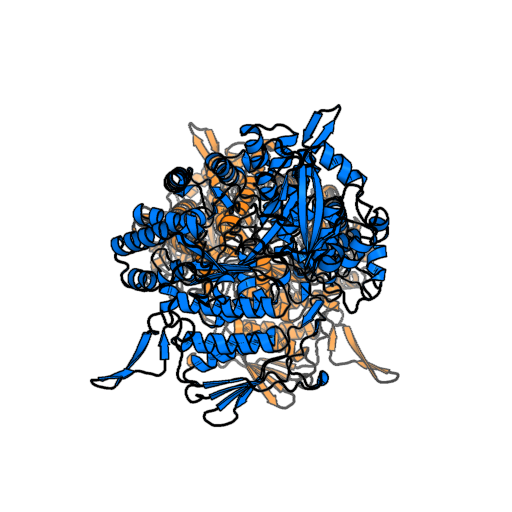11 ASP A O 1
ATOM 4080 N N . ALA A 1 512 ? 4.5 15.711 33.375 1 95.31 512 ALA A N 1
ATOM 4081 C CA . ALA A 1 512 ? 4.531 14.336 33.875 1 95.31 512 ALA A CA 1
ATOM 4082 C C . ALA A 1 512 ? 5.855 14.023 34.562 1 95.31 512 ALA A C 1
ATOM 4084 O O . ALA A 1 512 ? 5.879 13.438 35.625 1 95.31 512 ALA A O 1
ATOM 4085 N N . PHE A 1 513 ? 6.949 14.43 33.969 1 94.31 513 PHE A N 1
ATOM 4086 C CA . PHE A 1 513 ? 8.266 14.133 34.531 1 94.31 513 PHE A CA 1
ATOM 4087 C C . PHE A 1 513 ? 8.477 14.867 35.844 1 94.31 513 PHE A C 1
ATOM 4089 O O . PHE A 1 513 ? 9.148 14.359 36.75 1 94.31 513 PHE A O 1
ATOM 4096 N N . ALA A 1 514 ? 7.977 16.094 35.875 1 91.38 514 ALA A N 1
ATOM 4097 C CA . ALA A 1 514 ? 8.062 16.844 37.125 1 91.38 514 ALA A CA 1
ATOM 4098 C C . ALA A 1 514 ? 7.266 16.156 38.25 1 91.38 514 ALA A C 1
ATOM 4100 O O . ALA A 1 514 ? 7.723 16.062 39.375 1 91.38 514 ALA A O 1
ATOM 4101 N N . MET A 1 515 ? 6.125 15.695 37.938 1 90.44 515 MET A N 1
ATOM 4102 C CA . MET A 1 515 ? 5.254 15.047 38.906 1 90.44 515 MET A CA 1
ATOM 4103 C C . MET A 1 515 ? 5.914 13.797 39.469 1 90.44 515 MET A C 1
ATOM 4105 O O . MET A 1 515 ? 5.793 13.523 40.656 1 90.44 515 MET A O 1
ATOM 4109 N N . ILE A 1 516 ? 6.645 13.078 38.625 1 93.88 516 ILE A N 1
ATOM 4110 C CA . ILE A 1 516 ? 7.172 11.797 39.062 1 93.88 516 ILE A CA 1
ATOM 4111 C C . ILE A 1 516 ? 8.656 11.938 39.406 1 93.88 516 ILE A C 1
ATOM 4113 O O . ILE A 1 516 ? 9.32 10.953 39.719 1 93.88 516 ILE A O 1
ATOM 4117 N N . ASP A 1 517 ? 9.195 13.094 39.281 1 91.88 517 ASP A N 1
ATOM 4118 C CA . ASP A 1 517 ? 10.562 13.438 39.656 1 91.88 517 ASP A CA 1
ATOM 4119 C C . ASP A 1 517 ? 11.57 12.586 38.875 1 91.88 517 ASP A C 1
ATOM 4121 O O . ASP A 1 517 ? 12.445 11.953 39.5 1 91.88 517 ASP A O 1
ATOM 4125 N N . TYR A 1 518 ? 11.406 12.531 37.656 1 92.69 518 TYR A N 1
ATOM 4126 C CA . TYR A 1 518 ? 12.305 11.773 36.781 1 92.69 518 TYR A CA 1
ATOM 4127 C C . TYR A 1 518 ? 13.633 12.508 36.625 1 92.69 518 TYR A C 1
ATOM 4129 O O . TYR A 1 518 ? 13.664 13.727 36.469 1 92.69 518 TYR A O 1
ATOM 4137 N N . THR A 1 519 ? 14.656 11.68 36.594 1 92.56 519 THR A N 1
ATOM 4138 C CA . THR A 1 519 ? 15.977 12.188 36.188 1 92.56 519 THR A CA 1
ATOM 4139 C C . THR A 1 519 ? 16.109 12.258 34.688 1 92.56 519 THR A C 1
ATOM 4141 O O . THR A 1 519 ? 15.266 11.727 33.938 1 92.56 519 THR A O 1
ATOM 4144 N N . GLU A 1 520 ? 17.141 12.922 34.312 1 92.19 520 GLU A N 1
ATOM 4145 C CA . GLU A 1 520 ? 17.406 13.008 32.875 1 92.19 520 GLU A CA 1
ATOM 4146 C C . GLU A 1 520 ? 17.609 11.625 32.25 1 92.19 520 GLU A C 1
ATOM 4148 O O . GLU A 1 520 ? 17.172 11.367 31.125 1 92.19 520 GLU A O 1
ATOM 4153 N N . GLU A 1 521 ? 18.203 10.781 32.938 1 95.44 521 GLU A N 1
ATOM 4154 C CA . GLU A 1 521 ? 18.453 9.422 32.469 1 95.44 521 GLU A CA 1
ATOM 4155 C C . GLU A 1 521 ? 17.141 8.641 32.344 1 95.44 521 GLU A C 1
ATOM 4157 O O . GLU A 1 521 ? 16.953 7.906 31.359 1 95.44 521 GLU A O 1
ATOM 4162 N N . GLU A 1 522 ? 16.344 8.781 33.312 1 96.06 522 GLU A N 1
ATOM 4163 C CA . GLU A 1 522 ? 15.055 8.094 33.281 1 96.06 522 GLU A CA 1
ATOM 4164 C C . GLU A 1 522 ? 14.172 8.625 32.156 1 96.06 522 GLU A C 1
ATOM 4166 O O . GLU A 1 522 ? 13.469 7.855 31.484 1 96.06 522 GLU A O 1
ATOM 4171 N N . GLU A 1 523 ? 14.219 9.945 32.031 1 95.94 523 GLU A N 1
ATOM 4172 C CA . GLU A 1 523 ? 13.5 10.547 30.891 1 95.94 523 GLU A CA 1
ATOM 4173 C C . GLU A 1 523 ? 13.977 9.961 29.562 1 95.94 523 GLU A C 1
ATOM 4175 O O . GLU A 1 523 ? 13.156 9.586 28.719 1 95.94 523 GLU A O 1
ATOM 4180 N N . SER A 1 524 ? 15.25 9.82 29.406 1 97.25 524 SER A N 1
ATOM 4181 C CA . SER A 1 524 ? 15.852 9.297 28.172 1 97.25 524 SER A CA 1
ATOM 4182 C C . SER A 1 524 ? 15.406 7.863 27.922 1 97.25 524 SER A C 1
ATOM 4184 O O . SER A 1 524 ? 15.07 7.508 26.781 1 97.25 524 SER A O 1
ATOM 4186 N N . GLN A 1 525 ? 15.375 7.062 28.906 1 97.62 525 GLN A N 1
ATOM 4187 C CA . GLN A 1 525 ? 14.992 5.66 28.781 1 97.62 525 GLN A CA 1
ATOM 4188 C C . GLN A 1 525 ? 13.531 5.527 28.344 1 97.62 525 GLN A C 1
ATOM 4190 O O . GLN A 1 525 ? 13.203 4.703 27.5 1 97.62 525 GLN A O 1
ATOM 4195 N N . LEU A 1 526 ? 12.727 6.281 28.984 1 98.12 526 LEU A N 1
ATOM 4196 C CA . LEU A 1 526 ? 11.305 6.227 28.641 1 98.12 526 LEU A CA 1
ATOM 4197 C C . LEU A 1 526 ? 11.078 6.695 27.219 1 98.12 526 LEU A C 1
ATOM 4199 O O . LEU A 1 526 ? 10.266 6.113 26.484 1 98.12 526 LEU A O 1
ATOM 4203 N N . LEU A 1 527 ? 11.766 7.77 26.859 1 98.44 527 LEU A N 1
ATOM 4204 C CA . LEU A 1 527 ? 11.641 8.289 25.5 1 98.44 527 LEU A CA 1
ATOM 4205 C C . LEU A 1 527 ? 12.07 7.246 24.469 1 98.44 527 LEU A C 1
ATOM 4207 O O . LEU A 1 527 ? 11.398 7.066 23.453 1 98.44 527 LEU A O 1
ATOM 4211 N N . GLU A 1 528 ? 13.094 6.52 24.75 1 98.44 528 GLU A N 1
ATOM 4212 C CA . GLU A 1 528 ? 13.562 5.457 23.875 1 98.44 528 GLU A CA 1
ATOM 4213 C C . GLU A 1 528 ? 12.516 4.355 23.719 1 98.44 528 GLU A C 1
ATOM 4215 O O . GLU A 1 528 ? 12.289 3.852 22.625 1 98.44 528 GLU A O 1
ATOM 4220 N N . LEU A 1 529 ? 11.961 3.992 24.859 1 98.5 529 LEU A N 1
ATOM 4221 C CA . LEU A 1 529 ? 10.938 2.955 24.844 1 98.5 529 LEU A CA 1
ATOM 4222 C C . LEU A 1 529 ? 9.742 3.381 24 1 98.5 529 LEU A C 1
ATOM 4224 O O . LEU A 1 529 ? 9.188 2.576 23.25 1 98.5 529 LEU A O 1
ATOM 4228 N N . LEU A 1 530 ? 9.336 4.574 24.156 1 98.75 530 LEU A N 1
ATOM 4229 C CA . LEU A 1 530 ? 8.195 5.098 23.422 1 98.75 530 LEU A CA 1
ATOM 4230 C C . LEU A 1 530 ? 8.5 5.16 21.922 1 98.75 530 LEU A C 1
ATOM 4232 O O . LEU A 1 530 ? 7.648 4.816 21.094 1 98.75 530 LEU A O 1
ATOM 4236 N N . GLY A 1 531 ? 9.688 5.652 21.594 1 98.75 531 GLY A N 1
ATOM 4237 C CA . GLY A 1 531 ? 10.086 5.68 20.203 1 98.75 531 GLY A CA 1
ATOM 4238 C C . GLY A 1 531 ? 10.086 4.309 19.547 1 98.75 531 GLY A C 1
ATOM 4239 O O . GLY A 1 531 ? 9.57 4.137 18.438 1 98.75 531 GLY A O 1
ATOM 4240 N N . LYS A 1 532 ? 10.555 3.334 20.266 1 98.38 532 LYS A N 1
ATOM 4241 C CA . LYS A 1 532 ? 10.617 1.957 19.781 1 98.38 532 LYS A CA 1
ATOM 4242 C C . LYS A 1 532 ? 9.219 1.368 19.609 1 98.38 532 LYS A C 1
ATOM 4244 O O . LYS A 1 532 ? 8.953 0.676 18.625 1 98.38 532 LYS A O 1
ATOM 4249 N N . ALA A 1 533 ? 8.359 1.628 20.562 1 98.69 533 ALA A N 1
ATOM 4250 C CA . ALA A 1 533 ? 6.992 1.124 20.5 1 98.69 533 ALA A CA 1
ATOM 4251 C C . ALA A 1 533 ? 6.27 1.648 19.266 1 98.69 533 ALA A C 1
ATOM 4253 O O . ALA A 1 533 ? 5.555 0.901 18.594 1 98.69 533 ALA A O 1
ATOM 4254 N N . ALA A 1 534 ? 6.434 2.881 19.031 1 98.75 534 ALA A N 1
ATOM 4255 C CA . ALA A 1 534 ? 5.789 3.486 17.859 1 98.75 534 ALA A CA 1
ATOM 4256 C C . ALA A 1 534 ? 6.348 2.912 16.562 1 98.75 534 ALA A C 1
ATOM 4258 O O . ALA A 1 534 ? 5.59 2.541 15.664 1 98.75 534 ALA A O 1
ATOM 4259 N N . ARG A 1 535 ? 7.664 2.783 16.453 1 98.31 535 ARG A N 1
ATOM 4260 C CA . ARG A 1 535 ? 8.336 2.289 15.258 1 98.31 535 ARG A CA 1
ATOM 4261 C C . ARG A 1 535 ? 7.945 0.845 14.961 1 98.31 535 ARG A C 1
ATOM 4263 O O . ARG A 1 535 ? 7.543 0.521 13.844 1 98.31 535 ARG A O 1
ATOM 4270 N N . GLU A 1 536 ? 7.973 0.015 15.93 1 97.88 536 GLU A N 1
ATOM 4271 C CA . GLU A 1 536 ? 7.672 -1.403 15.766 1 97.88 536 GLU A CA 1
ATOM 4272 C C . GLU A 1 536 ? 6.215 -1.615 15.367 1 97.88 536 GLU A C 1
ATOM 4274 O O . GLU A 1 536 ? 5.914 -2.434 14.5 1 97.88 536 GLU A O 1
ATOM 4279 N N . GLU A 1 537 ? 5.352 -0.852 16.016 1 98.5 537 GLU A N 1
ATOM 4280 C CA . GLU A 1 537 ? 3.928 -0.989 15.719 1 98.5 537 GLU A CA 1
ATOM 4281 C C . GLU A 1 537 ? 3.613 -0.488 14.305 1 98.5 537 GLU A C 1
ATOM 4283 O O . GLU A 1 537 ? 2.799 -1.082 13.602 1 98.5 537 GLU A O 1
ATOM 4288 N N . ALA A 1 538 ? 4.238 0.591 13.977 1 98.31 538 ALA A N 1
ATOM 4289 C CA . ALA A 1 538 ? 4.035 1.127 12.633 1 98.31 538 ALA A CA 1
ATOM 4290 C C . ALA A 1 538 ? 4.438 0.109 11.57 1 98.31 538 ALA A C 1
ATOM 4292 O O . ALA A 1 538 ? 3.699 -0.117 10.609 1 98.31 538 ALA A O 1
ATOM 4293 N N . ASP A 1 539 ? 5.539 -0.559 11.719 1 96.62 539 ASP A N 1
ATOM 4294 C CA . ASP A 1 539 ? 6.027 -1.549 10.766 1 96.62 539 ASP A CA 1
ATOM 4295 C C . ASP A 1 539 ? 5.121 -2.777 10.734 1 96.62 539 ASP A C 1
ATOM 4297 O O . ASP A 1 539 ? 4.793 -3.281 9.656 1 96.62 539 ASP A O 1
ATOM 4301 N N . ARG A 1 540 ? 4.75 -3.25 11.891 1 96.38 540 ARG A N 1
ATOM 4302 C CA . ARG A 1 540 ? 3.887 -4.422 11.977 1 96.38 540 ARG A CA 1
ATOM 4303 C C . ARG A 1 540 ? 2.539 -4.164 11.312 1 96.38 540 ARG A C 1
ATOM 4305 O O . ARG A 1 540 ? 2.045 -4.996 10.555 1 96.38 540 ARG A O 1
ATOM 4312 N N . TYR A 1 541 ? 1.877 -3.037 11.617 1 97.56 541 TYR A N 1
ATOM 4313 C CA . TYR A 1 541 ? 0.555 -2.697 11.109 1 97.56 541 TYR A CA 1
ATOM 4314 C C . TYR A 1 541 ? 0.6 -2.463 9.602 1 97.56 541 TYR A C 1
ATOM 4316 O O . TYR A 1 541 ? -0.353 -2.787 8.891 1 97.56 541 TYR A O 1
ATOM 4324 N N . ALA A 1 542 ? 1.733 -1.843 9.133 1 97.25 542 ALA A N 1
ATOM 4325 C CA . ALA A 1 542 ? 1.902 -1.662 7.691 1 97.25 542 ALA A CA 1
ATOM 4326 C C . ALA A 1 542 ? 1.876 -3.004 6.965 1 97.25 542 ALA A C 1
ATOM 4328 O O . ALA A 1 542 ? 1.256 -3.131 5.906 1 97.25 542 ALA A O 1
ATOM 4329 N N . LYS A 1 543 ? 2.461 -3.988 7.477 1 92.56 543 LYS A N 1
ATOM 4330 C CA . LYS A 1 543 ? 2.449 -5.328 6.898 1 92.56 543 LYS A CA 1
ATOM 4331 C C . LYS A 1 543 ? 1.039 -5.91 6.891 1 92.56 543 LYS A C 1
ATOM 4333 O O . LYS A 1 543 ? 0.614 -6.512 5.898 1 92.56 543 LYS A O 1
ATOM 4338 N N . GLU A 1 544 ? 0.384 -5.715 8.023 1 93.25 544 GLU A N 1
ATOM 4339 C CA . GLU A 1 544 ? -0.984 -6.211 8.148 1 93.25 544 GLU A CA 1
ATOM 4340 C C . GLU A 1 544 ? -1.894 -5.598 7.09 1 93.25 544 GLU A C 1
ATOM 4342 O O . GLU A 1 544 ? -2.742 -6.285 6.516 1 93.25 544 GLU A O 1
ATOM 4347 N N . LEU A 1 545 ? -1.711 -4.328 6.809 1 95.88 545 LEU A N 1
ATOM 4348 C CA . LEU A 1 545 ? -2.568 -3.596 5.879 1 95.88 545 LEU A CA 1
ATOM 4349 C C . LEU A 1 545 ? -2.033 -3.691 4.453 1 95.88 545 LEU A C 1
ATOM 4351 O O . LEU A 1 545 ? -2.664 -3.197 3.518 1 95.88 545 LEU A O 1
ATOM 4355 N N . ARG A 1 546 ? -0.9 -4.328 4.305 1 93.88 546 ARG A N 1
ATOM 4356 C CA . ARG A 1 546 ? -0.278 -4.496 2.994 1 93.88 546 ARG A CA 1
ATOM 4357 C C . ARG A 1 546 ? 0.057 -3.145 2.371 1 93.88 546 ARG A C 1
ATOM 4359 O O . ARG A 1 546 ? -0.281 -2.887 1.214 1 93.88 546 ARG A O 1
ATOM 4366 N N . VAL A 1 547 ? 0.686 -2.295 3.1 1 96.44 547 VAL A N 1
ATOM 4367 C CA . VAL A 1 547 ? 1.188 -1.022 2.594 1 96.44 547 VAL A CA 1
ATOM 4368 C C . VAL A 1 547 ? 2.658 -0.857 2.979 1 96.44 547 VAL A C 1
ATOM 4370 O O . VAL A 1 547 ? 3.191 -1.644 3.764 1 96.44 547 VAL A O 1
ATOM 4373 N N . ILE A 1 548 ? 3.334 0.09 2.395 1 95 548 ILE A N 1
ATOM 4374 C CA . ILE A 1 548 ? 4.746 0.371 2.637 1 95 548 ILE A CA 1
ATOM 4375 C C . ILE A 1 548 ? 4.945 0.795 4.09 1 95 548 ILE A C 1
ATOM 4377 O O . ILE A 1 548 ? 4.145 1.562 4.637 1 95 548 ILE A O 1
ATOM 4381 N N . SER A 1 549 ? 5.996 0.32 4.777 1 96.12 549 SER A N 1
ATOM 4382 C CA . SER A 1 549 ? 6.332 0.77 6.121 1 96.12 549 SER A CA 1
ATOM 4383 C C . SER A 1 549 ? 6.645 2.262 6.145 1 96.12 549 SER A C 1
ATOM 4385 O O . SER A 1 549 ? 7.332 2.771 5.258 1 96.12 549 SER A O 1
ATOM 4387 N N . PRO A 1 550 ? 6.16 2.975 7.172 1 97.69 550 PRO A N 1
ATOM 4388 C CA . PRO A 1 550 ? 6.398 4.418 7.238 1 97.69 550 PRO A CA 1
ATOM 4389 C C . PRO A 1 550 ? 7.887 4.77 7.281 1 97.69 550 PRO A C 1
ATOM 4391 O O . PRO A 1 550 ? 8.664 4.094 7.957 1 97.69 550 PRO A O 1
ATOM 4394 N N . LEU A 1 551 ? 8.273 5.812 6.543 1 97.06 551 LEU A N 1
ATOM 4395 C CA . LEU A 1 551 ? 9.664 6.238 6.457 1 97.06 551 LEU A CA 1
ATOM 4396 C C . LEU A 1 551 ? 10.133 6.82 7.789 1 97.06 551 LEU A C 1
ATOM 4398 O O . LEU A 1 551 ? 11.219 6.484 8.266 1 97.06 551 LEU A O 1
ATOM 4402 N N . LEU A 1 552 ? 9.367 7.73 8.352 1 98.38 552 LEU A N 1
ATOM 4403 C CA . LEU A 1 552 ? 9.602 8.312 9.672 1 98.38 552 LEU A CA 1
ATOM 4404 C C . LEU A 1 552 ? 8.344 8.234 10.531 1 98.38 552 LEU A C 1
ATOM 4406 O O . LEU A 1 552 ? 7.23 8.328 10.016 1 98.38 552 LEU A O 1
ATOM 4410 N N . VAL A 1 553 ? 8.445 8.148 11.922 1 98.69 553 VAL A N 1
ATOM 4411 C CA . VAL A 1 553 ? 7.289 7.742 12.719 1 98.69 553 VAL A CA 1
ATOM 4412 C C . VAL A 1 553 ? 7.086 8.727 13.875 1 98.69 553 VAL A C 1
ATOM 4414 O O . VAL A 1 553 ? 5.949 9 14.266 1 98.69 553 VAL A O 1
ATOM 4417 N N . THR A 1 554 ? 8.172 9.266 14.461 1 98.81 554 THR A N 1
ATOM 4418 C CA . THR A 1 554 ? 8 10 15.711 1 98.81 554 THR A CA 1
ATOM 4419 C C . THR A 1 554 ? 8.445 11.453 15.555 1 98.81 554 THR A C 1
ATOM 4421 O O . THR A 1 554 ? 9.383 11.742 14.812 1 98.81 554 THR A O 1
ATOM 4424 N N . THR A 1 555 ? 7.781 12.305 16.234 1 98.56 555 THR A N 1
ATOM 4425 C CA . THR A 1 555 ? 8.039 13.734 16.281 1 98.56 555 THR A CA 1
ATOM 4426 C C . THR A 1 555 ? 7.488 14.344 17.562 1 98.56 555 THR A C 1
ATOM 4428 O O . THR A 1 555 ? 6.883 13.648 18.375 1 98.56 555 THR A O 1
ATOM 4431 N N . VAL A 1 556 ? 7.766 15.586 17.812 1 98.12 556 VAL A N 1
ATOM 4432 C CA . VAL A 1 556 ? 7.105 16.375 18.859 1 98.12 556 VAL A CA 1
ATOM 4433 C C . VAL A 1 556 ? 6.66 17.719 18.281 1 98.12 556 VAL A C 1
ATOM 4435 O O . VAL A 1 556 ? 7.484 18.516 17.812 1 98.12 556 VAL A O 1
ATOM 4438 N N . LYS A 1 557 ? 5.422 17.891 18.172 1 95.81 557 LYS A N 1
ATOM 4439 C CA . LYS A 1 557 ? 4.879 19.156 17.688 1 95.81 557 LYS A CA 1
ATOM 4440 C C . LYS A 1 557 ? 4.656 20.141 18.844 1 95.81 557 LYS A C 1
ATOM 4442 O O . LYS A 1 557 ? 4.508 19.719 20 1 95.81 557 LYS A O 1
ATOM 4447 N N . PRO A 1 558 ? 4.695 21.375 18.484 1 90.38 558 PRO A N 1
ATOM 4448 C CA . PRO A 1 558 ? 4.148 22.281 19.5 1 90.38 558 PRO A CA 1
ATOM 4449 C C . PRO A 1 558 ? 2.643 22.125 19.688 1 90.38 558 PRO A C 1
ATOM 4451 O O . PRO A 1 558 ? 1.918 21.875 18.719 1 90.38 558 PRO A O 1
ATOM 4454 N N . GLU A 1 559 ? 2.277 21.891 20.906 1 86.06 559 GLU A N 1
ATOM 4455 C CA . GLU A 1 559 ? 0.862 21.641 21.156 1 86.06 559 GLU A CA 1
ATOM 4456 C C . GLU A 1 559 ? 0.166 22.906 21.688 1 86.06 559 GLU A C 1
ATOM 4458 O O . GLU A 1 559 ? 0.226 23.188 22.875 1 86.06 559 GLU A O 1
ATOM 4463 N N . GLY A 1 560 ? -0.45 23.594 20.781 1 80.88 560 GLY A N 1
ATOM 4464 C CA . GLY A 1 560 ? -1.149 24.781 21.234 1 80.88 560 GLY A CA 1
ATOM 4465 C C . GLY A 1 560 ? -2.561 24.5 21.719 1 80.88 560 GLY A C 1
ATOM 4466 O O . GLY A 1 560 ? -2.816 24.484 22.922 1 80.88 560 GLY A O 1
ATOM 4467 N N . THR A 1 561 ? -3.369 24.016 20.828 1 86.62 561 THR A N 1
ATOM 4468 C CA . THR A 1 561 ? -4.785 23.859 21.125 1 86.62 561 THR A CA 1
ATOM 4469 C C . THR A 1 561 ? -5.039 22.531 21.844 1 86.62 561 THR A C 1
ATOM 4471 O O . THR A 1 561 ? -5.734 22.5 22.859 1 86.62 561 THR A O 1
ATOM 4474 N N . ILE A 1 562 ? -4.426 21.469 21.5 1 92.81 562 ILE A N 1
ATOM 4475 C CA . ILE A 1 562 ? -4.691 20.156 22.062 1 92.81 562 ILE A CA 1
ATOM 4476 C C . ILE A 1 562 ? -4.188 20.078 23.5 1 92.81 562 ILE A C 1
ATOM 4478 O O . ILE A 1 562 ? -4.812 19.453 24.359 1 92.81 562 ILE A O 1
ATOM 4482 N N . SER A 1 563 ? -3.041 20.75 23.797 1 93.38 563 SER A N 1
ATOM 4483 C CA . SER A 1 563 ? -2.547 20.734 25.172 1 93.38 563 SER A CA 1
ATOM 4484 C C . SER A 1 563 ? -3.521 21.438 26.109 1 93.38 563 SER A C 1
ATOM 4486 O O . SER A 1 563 ? -3.617 21.062 27.281 1 93.38 563 SER A O 1
ATOM 4488 N N . GLN A 1 564 ? -4.262 22.438 25.562 1 92.25 564 GLN A N 1
ATOM 4489 C CA . GLN A 1 564 ? -5.297 23.109 26.344 1 92.25 564 GLN A CA 1
ATOM 4490 C C . GLN A 1 564 ? -6.508 22.203 26.547 1 92.25 564 GLN A C 1
ATOM 4492 O O . GLN A 1 564 ? -7.066 22.125 27.641 1 92.25 564 GLN A O 1
ATOM 4497 N N . VAL A 1 565 ? -6.871 21.5 25.469 1 95 565 VAL A N 1
ATOM 4498 C CA . VAL A 1 565 ? -7.965 20.531 25.578 1 95 565 VAL A CA 1
ATOM 4499 C C . VAL A 1 565 ? -7.605 19.453 26.594 1 95 565 VAL A C 1
ATOM 4501 O O . VAL A 1 565 ? -8.469 18.969 27.328 1 95 565 VAL A O 1
ATOM 4504 N N . ALA A 1 566 ? -6.309 19.125 26.656 1 95.06 566 ALA A N 1
ATOM 4505 C CA . ALA A 1 566 ? -5.805 18.109 27.578 1 95.06 566 ALA A CA 1
ATOM 4506 C C . ALA A 1 566 ? -5.715 18.656 29 1 95.06 566 ALA A C 1
ATOM 4508 O O . ALA A 1 566 ? -5.238 17.953 29.906 1 95.06 566 ALA A O 1
ATOM 4509 N N . GLY A 1 567 ? -6.152 19.906 29.234 1 91.81 567 GLY A N 1
ATOM 4510 C CA . GLY A 1 567 ? -6.215 20.438 30.578 1 91.81 567 GLY A CA 1
ATOM 4511 C C . GLY A 1 567 ? -5.121 21.453 30.875 1 91.81 567 GLY A C 1
ATOM 4512 O O . GLY A 1 567 ? -4.77 21.672 32.031 1 91.81 567 GLY A O 1
ATOM 4513 N N . GLY A 1 568 ? -4.57 22 29.781 1 91.88 568 GLY A N 1
ATOM 4514 C CA . GLY A 1 568 ? -3.504 22.969 29.969 1 91.88 568 GLY A CA 1
ATOM 4515 C C . GLY A 1 568 ? -2.18 22.328 30.344 1 91.88 568 GLY A C 1
ATOM 4516 O O . GLY A 1 568 ? -1.48 22.828 31.234 1 91.88 568 GLY A O 1
ATOM 4517 N N . VAL A 1 569 ? -1.885 21.188 29.797 1 93 569 VAL A N 1
ATOM 4518 C CA . VAL A 1 569 ? -0.625 20.5 30.078 1 93 569 VAL A CA 1
ATOM 4519 C C . VAL A 1 569 ? 0.506 21.156 29.297 1 93 569 VAL A C 1
ATOM 4521 O O . VAL A 1 569 ? 0.257 21.953 28.375 1 93 569 VAL A O 1
ATOM 4524 N N . SER A 1 570 ? 1.736 20.859 29.75 1 93 570 SER A N 1
ATOM 4525 C CA . SER A 1 570 ? 2.891 21.422 29.047 1 93 570 SER A CA 1
ATOM 4526 C C . SER A 1 570 ? 2.877 21.047 27.562 1 93 570 SER A C 1
ATOM 4528 O O . SER A 1 570 ? 2.502 19.938 27.203 1 93 570 SER A O 1
ATOM 4530 N N . SER A 1 571 ? 3.24 21.969 26.719 1 91.94 571 SER A N 1
ATOM 4531 C CA . SER A 1 571 ? 3.182 21.812 25.266 1 91.94 571 SER A CA 1
ATOM 4532 C C . SER A 1 571 ? 4.449 21.156 24.734 1 91.94 571 SER A C 1
ATOM 4534 O O . SER A 1 571 ? 5.547 21.688 24.875 1 91.94 571 SER A O 1
ATOM 4536 N N . GLY A 1 572 ? 4.266 20.062 24.031 1 93.94 572 GLY A N 1
ATOM 4537 C CA . GLY A 1 572 ? 5.422 19.391 23.453 1 93.94 572 GLY A CA 1
ATOM 4538 C C . GLY A 1 572 ? 6.52 19.125 24.453 1 93.94 572 GLY A C 1
ATOM 4539 O O . GLY A 1 572 ? 6.273 18.516 25.5 1 93.94 572 GLY A O 1
ATOM 4540 N N . LEU A 1 573 ? 7.723 19.656 24.172 1 93.19 573 LEU A N 1
ATOM 4541 C CA . LEU A 1 573 ? 8.859 19.438 25.062 1 93.19 573 LEU A CA 1
ATOM 4542 C C . LEU A 1 573 ? 9.125 20.656 25.922 1 93.19 573 LEU A C 1
ATOM 4544 O O . LEU A 1 573 ? 10.148 20.734 26.609 1 93.19 573 LEU A O 1
ATOM 4548 N N . HIS A 1 574 ? 8.156 21.609 25.906 1 91.44 574 HIS A N 1
ATOM 4549 C CA . HIS A 1 574 ? 8.344 22.875 26.625 1 91.44 574 HIS A CA 1
ATOM 4550 C C . HIS A 1 574 ? 7.863 22.75 28.062 1 91.44 574 HIS A C 1
ATOM 4552 O O . HIS A 1 574 ? 6.973 21.953 28.359 1 91.44 574 HIS A O 1
ATOM 4558 N N . TRP A 1 575 ? 8.484 23.562 28.891 1 90.81 575 TRP A N 1
ATOM 4559 C CA . TRP A 1 575 ? 8.047 23.641 30.281 1 90.81 575 TRP A CA 1
ATOM 4560 C C . TRP A 1 575 ? 6.777 24.469 30.422 1 90.81 575 TRP A C 1
ATOM 4562 O O . TRP A 1 575 ? 6.523 25.359 29.594 1 90.81 575 TRP A O 1
ATOM 4572 N N . SER A 1 576 ? 6.086 24.141 31.422 1 86.5 576 SER A N 1
ATOM 4573 C CA . SER A 1 576 ? 4.914 24.953 31.75 1 86.5 576 SER A CA 1
ATOM 4574 C C . SER A 1 576 ? 5.324 26.312 32.281 1 86.5 576 SER A C 1
ATOM 4576 O O . SER A 1 576 ? 6.457 26.5 32.75 1 86.5 576 SER A O 1
ATOM 4578 N N . HIS A 1 577 ? 4.469 27.188 32.188 1 80.75 577 HIS A N 1
ATOM 4579 C CA . HIS A 1 577 ? 4.73 28.562 32.594 1 80.75 577 HIS A CA 1
ATOM 4580 C C . HIS A 1 577 ? 4.945 28.641 34.125 1 80.75 577 HIS A C 1
ATOM 4582 O O . HIS A 1 577 ? 5.844 29.344 34.594 1 80.75 577 HIS A O 1
ATOM 4588 N N . SER A 1 578 ? 4.039 28.031 34.812 1 85.19 578 SER A N 1
ATOM 4589 C CA . SER A 1 578 ? 4.07 28.047 36.281 1 85.19 578 SER A CA 1
ATOM 4590 C C . SER A 1 578 ? 3.324 26.844 36.844 1 85.19 578 SER A C 1
ATOM 4592 O O . SER A 1 578 ? 2.518 26.219 36.156 1 85.19 578 SER A O 1
ATOM 4594 N N . PRO A 1 579 ? 3.779 26.484 38.062 1 85.75 579 PRO A N 1
ATOM 4595 C CA . PRO A 1 579 ? 2.988 25.422 38.688 1 85.75 579 PRO A CA 1
ATOM 4596 C C . PRO A 1 579 ? 1.502 25.75 38.75 1 85.75 579 PRO A C 1
ATOM 4598 O O . PRO A 1 579 ? 0.654 24.875 38.562 1 85.75 579 PRO A O 1
ATOM 4601 N N . TYR A 1 580 ? 1.3 27.047 39.094 1 89.81 580 TYR A N 1
ATOM 4602 C CA . TYR A 1 580 ? -0.054 27.578 39.094 1 89.81 580 TYR A CA 1
ATOM 4603 C C . TYR A 1 580 ? -0.118 28.891 38.312 1 89.81 580 TYR A C 1
ATOM 4605 O O . TYR A 1 580 ? 0.716 29.781 38.5 1 89.81 580 TYR A O 1
ATOM 4613 N N . TYR A 1 581 ? -1.049 28.953 37.438 1 89.06 581 TYR A N 1
ATOM 4614 C CA . TYR A 1 581 ? -1.131 30.156 36.625 1 89.06 581 TYR A CA 1
ATOM 4615 C C . TYR A 1 581 ? -2.545 30.359 36.094 1 89.06 581 TYR A C 1
ATOM 4617 O O . TYR A 1 581 ? -3.377 29.453 36.156 1 89.06 581 TYR A O 1
ATOM 4625 N N . ILE A 1 582 ? -2.812 31.625 35.656 1 88.81 582 ILE A N 1
ATOM 4626 C CA . ILE A 1 582 ? -4.027 31.953 34.906 1 88.81 582 ILE A CA 1
ATOM 4627 C C . ILE A 1 582 ? -3.748 31.922 33.406 1 88.81 582 ILE A C 1
ATOM 4629 O O . ILE A 1 582 ? -2.838 32.594 32.938 1 88.81 582 ILE A O 1
ATOM 4633 N N . ARG A 1 583 ? -4.387 30.984 32.812 1 88.62 583 ARG A N 1
ATOM 4634 C CA . ARG A 1 583 ? -4.383 30.984 31.359 1 88.62 583 ARG A CA 1
ATOM 4635 C C . ARG A 1 583 ? -5.504 31.844 30.797 1 88.62 583 ARG A C 1
ATOM 4637 O O . ARG A 1 583 ? -6.676 31.641 31.094 1 88.62 583 ARG A O 1
ATOM 4644 N N . ARG A 1 584 ? -5.172 32.812 29.922 1 86.88 584 ARG A N 1
ATOM 4645 C CA . ARG A 1 584 ? -6.164 33.719 29.359 1 86.88 584 ARG A CA 1
ATOM 4646 C C . ARG A 1 584 ? -6.418 33.406 27.891 1 86.88 584 ARG A C 1
ATOM 4648 O O . ARG A 1 584 ? -5.48 33.219 27.109 1 86.88 584 ARG A O 1
ATOM 4655 N N . ILE A 1 585 ? -7.633 33.188 27.625 1 85.62 585 ILE A N 1
ATOM 4656 C CA . ILE A 1 585 ? -8.055 32.875 26.25 1 85.62 585 ILE A CA 1
ATOM 4657 C C . ILE A 1 585 ? -8.836 34.062 25.688 1 85.62 585 ILE A C 1
ATOM 4659 O O . ILE A 1 585 ? -9.727 34.594 26.344 1 85.62 585 ILE A O 1
ATOM 4663 N N . ARG A 1 586 ? -8.492 34.5 24.562 1 79.69 586 ARG A N 1
ATOM 4664 C CA . ARG A 1 586 ? -9.195 35.531 23.859 1 79.69 586 ARG A CA 1
ATOM 4665 C C . ARG A 1 586 ? -10.289 34.969 22.953 1 79.69 586 ARG A C 1
ATOM 4667 O O . ARG A 1 586 ? -10.102 33.938 22.328 1 79.69 586 ARG A O 1
ATOM 4674 N N . ILE A 1 587 ? -11.352 35.531 22.938 1 79.75 587 ILE A N 1
ATOM 4675 C CA . ILE A 1 587 ? -12.5 35.094 22.141 1 79.75 587 ILE A CA 1
ATOM 4676 C C . ILE A 1 587 ? -13.289 36.312 21.672 1 79.75 587 ILE A C 1
ATOM 4678 O O . ILE A 1 587 ? -13.289 37.375 22.328 1 79.75 587 ILE A O 1
ATOM 4682 N N . ASN A 1 588 ? -13.836 36.219 20.531 1 77.81 588 ASN A N 1
ATOM 4683 C CA . ASN A 1 588 ? -14.719 37.281 20.047 1 77.81 588 ASN A CA 1
ATOM 4684 C C . ASN A 1 588 ? -15.93 37.438 20.953 1 77.81 588 ASN A C 1
ATOM 4686 O O . ASN A 1 588 ? -16.562 36.469 21.344 1 77.81 588 ASN A O 1
ATOM 4690 N N . ALA A 1 589 ? -16.234 38.656 21.219 1 79.56 589 ALA A N 1
ATOM 4691 C CA . ALA A 1 589 ? -17.328 38.969 22.141 1 79.56 589 ALA A CA 1
ATOM 4692 C C . ALA A 1 589 ? -18.656 38.5 21.578 1 79.56 589 ALA A C 1
ATOM 4694 O O . ALA A 1 589 ? -19.578 38.188 22.344 1 79.56 589 ALA A O 1
ATOM 4695 N N . ALA A 1 590 ? -18.734 38.375 20.297 1 75.62 590 ALA A N 1
ATOM 4696 C CA . ALA A 1 590 ? -19.984 38 19.672 1 75.62 590 ALA A CA 1
ATOM 4697 C C . ALA A 1 590 ? -20.141 36.469 19.656 1 75.62 590 ALA A C 1
ATOM 4699 O O . ALA A 1 590 ? -21.219 35.938 19.391 1 75.62 590 ALA A O 1
ATOM 4700 N N . ASP A 1 591 ? -19.156 35.844 20.031 1 77.56 591 ASP A N 1
ATOM 4701 C CA . ASP A 1 591 ? -19.203 34.375 20.047 1 77.56 591 ASP A CA 1
ATOM 4702 C C . ASP A 1 591 ? -20.188 33.875 21.078 1 77.56 591 ASP A C 1
ATOM 4704 O O . ASP A 1 591 ? -20.203 34.344 22.219 1 77.56 591 ASP A O 1
ATOM 4708 N N . PRO A 1 592 ? -21 32.938 20.594 1 82 592 PRO A N 1
ATOM 4709 C CA . PRO A 1 592 ? -21.938 32.344 21.562 1 82 592 PRO A CA 1
ATOM 4710 C C . PRO A 1 592 ? -21.266 31.812 22.812 1 82 592 PRO A C 1
ATOM 4712 O O . PRO A 1 592 ? -21.828 31.859 23.906 1 82 592 PRO A O 1
ATOM 4715 N N . LEU A 1 593 ? -20.141 31.375 22.703 1 85.5 593 LEU A N 1
ATOM 4716 C CA . LEU A 1 593 ? -19.406 30.844 23.844 1 85.5 593 LEU A CA 1
ATOM 4717 C C . LEU A 1 593 ? -19.031 31.953 24.828 1 85.5 593 LEU A C 1
ATOM 4719 O O . LEU A 1 593 ? -19.047 31.75 26.031 1 85.5 593 LEU A O 1
ATOM 4723 N N . ALA A 1 594 ? -18.672 33.062 24.25 1 85.81 594 ALA A N 1
ATOM 4724 C CA . ALA A 1 594 ? -18.359 34.219 25.094 1 85.81 594 ALA A CA 1
ATOM 4725 C C . ALA A 1 594 ? -19.578 34.656 25.891 1 85.81 594 ALA A C 1
ATOM 4727 O O . ALA A 1 594 ? -19.484 34.938 27.078 1 85.81 594 ALA A O 1
ATOM 4728 N N . LYS A 1 595 ? -20.625 34.688 25.25 1 85.94 595 LYS A N 1
ATOM 4729 C CA . LYS A 1 595 ? -21.875 35.062 25.906 1 85.94 595 LYS A CA 1
ATOM 4730 C C . LYS A 1 595 ? -22.266 34.062 26.969 1 85.94 595 LYS A C 1
ATOM 4732 O O . LYS A 1 595 ? -22.734 34.438 28.047 1 85.94 595 LYS A O 1
ATOM 4737 N N . ALA A 1 596 ? -22.078 32.844 26.609 1 87.19 596 ALA A N 1
ATOM 4738 C CA . ALA A 1 596 ? -22.438 31.781 27.547 1 87.19 596 ALA A CA 1
ATOM 4739 C C . ALA A 1 596 ? -21.609 31.875 28.828 1 87.19 596 ALA A C 1
ATOM 4741 O O . ALA A 1 596 ? -22.156 31.719 29.922 1 87.19 596 ALA A O 1
ATOM 4742 N N . VAL A 1 597 ? -20.375 32.125 28.75 1 88.5 597 VAL A N 1
ATOM 4743 C CA . VAL A 1 597 ? -19.516 32.094 29.938 1 88.5 597 VAL A CA 1
ATOM 4744 C C . VAL A 1 597 ? -19.75 33.375 30.75 1 88.5 597 VAL A C 1
ATOM 4746 O O . VAL A 1 597 ? -19.609 33.375 31.969 1 88.5 597 VAL A O 1
ATOM 4749 N N . GLN A 1 598 ? -20.047 34.469 30.078 1 86.69 598 GLN A N 1
ATOM 4750 C CA . GLN A 1 598 ? -20.438 35.656 30.797 1 86.69 598 GLN A CA 1
ATOM 4751 C C . GLN A 1 598 ? -21.703 35.438 31.609 1 86.69 598 GLN A C 1
ATOM 4753 O O . GLN A 1 598 ? -21.812 35.906 32.75 1 86.69 598 GLN A O 1
ATOM 4758 N N . ASP A 1 599 ? -22.547 34.75 31.016 1 86.94 599 ASP A N 1
ATOM 4759 C CA . ASP A 1 599 ? -23.844 34.469 31.656 1 86.94 599 ASP A CA 1
ATOM 4760 C C . ASP A 1 599 ? -23.656 33.656 32.938 1 86.94 599 ASP A C 1
ATOM 4762 O O . ASP A 1 599 ? -24.438 33.812 33.875 1 86.94 599 ASP A O 1
ATOM 4766 N N . ILE A 1 600 ? -22.719 32.781 33.031 1 87.62 600 ILE A N 1
ATOM 4767 C CA . ILE A 1 600 ? -22.547 31.922 34.188 1 87.62 600 ILE A CA 1
ATOM 4768 C C . ILE A 1 600 ? -21.578 32.594 35.188 1 87.62 600 ILE A C 1
ATOM 4770 O O . ILE A 1 600 ? -21.188 31.969 36.188 1 87.62 600 ILE A O 1
ATOM 4774 N N . GLY A 1 601 ? -21.031 33.719 34.812 1 84.44 601 GLY A N 1
ATOM 4775 C CA . GLY A 1 601 ? -20.297 34.531 35.781 1 84.44 601 GLY A CA 1
ATOM 4776 C C . GLY A 1 601 ? -18.797 34.25 35.781 1 84.44 601 GLY A C 1
ATOM 4777 O O . GLY A 1 601 ? -18.125 34.469 36.781 1 84.44 601 GLY A O 1
ATOM 4778 N N . TRP A 1 602 ? -18.281 33.688 34.75 1 87.94 602 TRP A N 1
ATOM 4779 C CA . TRP A 1 602 ? -16.844 33.5 34.688 1 87.94 602 TRP A CA 1
ATOM 4780 C C . TRP A 1 602 ? -16.125 34.875 34.594 1 87.94 602 TRP A C 1
ATOM 4782 O O . TRP A 1 602 ? -16.719 35.844 34.188 1 87.94 602 TRP A O 1
ATOM 4792 N N . PRO A 1 603 ? -14.969 34.906 35.125 1 84.88 603 PRO A N 1
ATOM 4793 C CA . PRO A 1 603 ? -14.203 36.125 35 1 84.88 603 PRO A CA 1
ATOM 4794 C C . PRO A 1 603 ? -13.859 36.469 33.531 1 84.88 603 PRO A C 1
ATOM 4796 O O . PRO A 1 603 ? -13.094 35.75 32.906 1 84.88 603 PRO A O 1
ATOM 4799 N N . VAL A 1 604 ? -14.453 37.469 33.031 1 89.19 604 VAL A N 1
ATOM 4800 C CA . VAL A 1 604 ? -14.273 37.938 31.656 1 89.19 604 VAL A CA 1
ATOM 4801 C C . VAL A 1 604 ? -13.812 39.406 31.656 1 89.19 604 VAL A C 1
ATOM 4803 O O . VAL A 1 604 ? -14.297 40.219 32.469 1 89.19 604 VAL A O 1
ATOM 4806 N N . HIS A 1 605 ? -12.836 39.625 30.844 1 88.81 605 HIS A N 1
ATOM 4807 C CA . HIS A 1 605 ? -12.281 40.969 30.719 1 88.81 605 HIS A CA 1
ATOM 4808 C C . HIS A 1 605 ? -12.336 41.438 29.281 1 88.81 605 HIS A C 1
ATOM 4810 O O . HIS A 1 605 ? -12.367 40.656 28.344 1 88.81 605 HIS A O 1
ATOM 4816 N N . ALA A 1 606 ? -12.406 42.781 29.188 1 86.88 606 ALA A N 1
ATOM 4817 C CA . ALA A 1 606 ? -12.242 43.375 27.859 1 86.88 606 ALA A CA 1
ATOM 4818 C C . ALA A 1 606 ? -10.773 43.375 27.453 1 86.88 606 ALA A C 1
ATOM 4820 O O . ALA A 1 606 ? -9.891 43.594 28.281 1 86.88 606 ALA A O 1
ATOM 4821 N N . GLU A 1 607 ? -10.594 43.156 26.266 1 81.94 607 GLU A N 1
ATOM 4822 C CA . GLU A 1 607 ? -9.227 43.25 25.766 1 81.94 607 GLU A CA 1
ATOM 4823 C C . GLU A 1 607 ? -8.609 44.594 26.094 1 81.94 607 GLU A C 1
ATOM 4825 O O . GLU A 1 607 ? -9.328 45.594 26.219 1 81.94 607 GLU A O 1
ATOM 4830 N N . VAL A 1 608 ? -7.352 44.656 26.344 1 74.75 608 VAL A N 1
ATOM 4831 C CA . VAL A 1 608 ? -6.641 45.875 26.703 1 74.75 608 VAL A CA 1
ATOM 4832 C C . VAL A 1 608 ? -6.852 46.906 25.609 1 74.75 608 VAL A C 1
ATOM 4834 O O . VAL A 1 608 ? -6.754 46.625 24.422 1 74.75 608 VAL A O 1
ATOM 4837 N N . GLY A 1 609 ? -7.137 48.094 26 1 71.94 609 GLY A N 1
ATOM 4838 C CA . GLY A 1 609 ? -7.32 49.156 25.047 1 71.94 609 GLY A CA 1
ATOM 4839 C C . GLY A 1 609 ? -8.773 49.406 24.688 1 71.94 609 GLY A C 1
ATOM 4840 O O . GLY A 1 609 ? -9.094 50.375 23.984 1 71.94 609 GLY A O 1
ATOM 4841 N N . THR A 1 610 ? -9.703 48.5 25.141 1 81.06 610 THR A N 1
ATOM 4842 C CA . THR A 1 610 ? -11.125 48.719 24.906 1 81.06 610 THR A CA 1
ATOM 4843 C C . THR A 1 610 ? -11.594 50 25.562 1 81.06 610 THR A C 1
ATOM 4845 O O . THR A 1 610 ? -11.367 50.219 26.766 1 81.06 610 THR A O 1
ATOM 4848 N N . PRO A 1 611 ? -12.172 50.844 24.828 1 82.94 611 PRO A N 1
ATOM 4849 C CA . PRO A 1 611 ? -12.609 52.125 25.406 1 82.94 611 PRO A CA 1
ATOM 4850 C C . PRO A 1 611 ? -13.727 51.969 26.422 1 82.94 611 PRO A C 1
ATOM 4852 O O . PRO A 1 611 ? -14.562 51.062 26.297 1 82.94 611 PRO A O 1
ATOM 4855 N N . GLY A 1 612 ? -13.656 52.719 27.391 1 85.06 612 GLY A N 1
ATOM 4856 C CA . GLY A 1 612 ? -14.672 52.75 28.438 1 85.06 612 GLY A CA 1
ATOM 4857 C C . GLY A 1 612 ? -14.141 53.219 29.766 1 85.06 612 GLY A C 1
ATOM 4858 O O . GLY A 1 612 ? -12.977 52.938 30.109 1 85.06 612 GLY A O 1
ATOM 4859 N N . GLU A 1 613 ? -15.023 53.938 30.578 1 84.56 613 GLU A N 1
ATOM 4860 C CA . GLU A 1 613 ? -14.609 54.469 31.875 1 84.56 613 GLU A CA 1
ATOM 4861 C C . GLU A 1 613 ? -14.719 53.406 32.969 1 84.56 613 GLU A C 1
ATOM 4863 O O . GLU A 1 613 ? -13.914 53.375 33.906 1 84.56 613 GLU A O 1
ATOM 4868 N N . THR A 1 614 ? -15.648 52.531 32.781 1 84.81 614 THR A N 1
ATOM 4869 C CA . THR A 1 614 ? -15.859 51.469 33.75 1 84.81 614 THR A CA 1
ATOM 4870 C C . THR A 1 614 ? -15.602 50.094 33.094 1 84.81 614 THR A C 1
ATOM 4872 O O . THR A 1 614 ? -15.602 49.969 31.875 1 84.81 614 THR A O 1
ATOM 4875 N N . GLU A 1 615 ? -15.375 49.156 33.906 1 84.75 615 GLU A N 1
ATOM 4876 C CA . GLU A 1 615 ? -15.172 47.781 33.406 1 84.75 615 GLU A CA 1
ATOM 4877 C C . GLU A 1 615 ? -16.391 47.312 32.625 1 84.75 615 GLU A C 1
ATOM 4879 O O . GLU A 1 615 ? -16.266 46.625 31.625 1 84.75 615 GLU A O 1
ATOM 4884 N N . ALA A 1 616 ? -17.562 47.594 33.188 1 85.88 616 ALA A N 1
ATOM 4885 C CA . ALA A 1 616 ? -18.812 47.188 32.531 1 85.88 616 ALA A CA 1
ATOM 4886 C C . ALA A 1 616 ? -18.938 47.812 31.156 1 85.88 616 ALA A C 1
ATOM 4888 O O . ALA A 1 616 ? -19.406 47.156 30.219 1 85.88 616 ALA A O 1
ATOM 4889 N N . GLU A 1 617 ? -18.531 49.062 31.047 1 86.31 617 GLU A N 1
ATOM 4890 C CA . GLU A 1 617 ? -18.562 49.75 29.75 1 86.31 617 GLU A CA 1
ATOM 4891 C C . GLU A 1 617 ? -17.547 49.125 28.797 1 86.31 617 GLU A C 1
ATOM 4893 O O . GLU A 1 617 ? -17.828 48.969 27.609 1 86.31 617 GLU A O 1
ATOM 4898 N N . ARG A 1 618 ? -16.453 48.812 29.328 1 87.38 618 ARG A N 1
ATOM 4899 C CA . ARG A 1 618 ? -15.414 48.219 28.484 1 87.38 618 ARG A CA 1
ATOM 4900 C C . ARG A 1 618 ? -15.859 46.844 27.969 1 87.38 618 ARG A C 1
ATOM 4902 O O . ARG A 1 618 ? -15.633 46.531 26.797 1 87.38 618 ARG A O 1
ATOM 4909 N N . ILE A 1 619 ? -16.406 46.125 28.75 1 86.88 619 ILE A N 1
ATOM 4910 C CA . ILE A 1 619 ? -16.891 44.812 28.359 1 86.88 619 ILE A CA 1
ATOM 4911 C C . ILE A 1 619 ? -17.969 44.938 27.281 1 86.88 619 ILE A C 1
ATOM 4913 O O . ILE A 1 619 ? -17.984 44.188 26.312 1 86.88 619 ILE A O 1
ATOM 4917 N N . ALA A 1 620 ? -18.875 45.875 27.516 1 83.38 620 ALA A N 1
ATOM 4918 C CA . ALA A 1 620 ? -19.953 46.125 26.547 1 83.38 620 ALA A CA 1
ATOM 4919 C C . ALA A 1 620 ? -19.406 46.562 25.203 1 83.38 620 ALA A C 1
ATOM 4921 O O . ALA A 1 620 ? -19.969 46.25 24.156 1 83.38 620 ALA A O 1
ATOM 4922 N N . ASN A 1 621 ? -18.234 47.188 25.234 1 84.44 621 ASN A N 1
ATOM 4923 C CA . ASN A 1 621 ? -17.641 47.75 24.031 1 84.44 621 ASN A CA 1
ATOM 4924 C C . ASN A 1 621 ? -16.609 46.812 23.406 1 84.44 621 ASN A C 1
ATOM 4926 O O . ASN A 1 621 ? -16.125 47.062 22.297 1 84.44 621 ASN A O 1
ATOM 4930 N N . ALA A 1 622 ? -16.297 45.75 24.109 1 84.56 622 ALA A N 1
ATOM 4931 C CA . ALA A 1 622 ? -15.195 44.875 23.703 1 84.56 622 ALA A CA 1
ATOM 4932 C C . ALA A 1 622 ? -15.57 44.062 22.469 1 84.56 622 ALA A C 1
ATOM 4934 O O . ALA A 1 622 ? -16.672 43.5 22.406 1 84.56 622 ALA A O 1
ATOM 4935 N N . ARG A 1 623 ? -14.711 44.062 21.453 1 78.69 623 ARG A N 1
ATOM 4936 C CA . ARG A 1 623 ? -14.805 43.125 20.328 1 78.69 623 ARG A CA 1
ATOM 4937 C C . ARG A 1 623 ? -14.18 41.781 20.688 1 78.69 623 ARG A C 1
ATOM 4939 O O . ARG A 1 623 ? -14.516 40.75 20.094 1 78.69 623 ARG A O 1
ATOM 4946 N N . THR A 1 624 ? -13.281 41.844 21.5 1 80.88 624 THR A N 1
ATOM 4947 C CA . THR A 1 624 ? -12.57 40.688 22 1 80.88 624 THR A CA 1
ATOM 4948 C C . THR A 1 624 ? -12.617 40.625 23.531 1 80.88 624 THR A C 1
ATOM 4950 O O . THR A 1 624 ? -12.367 41.625 24.188 1 80.88 624 THR A O 1
ATOM 4953 N N . LEU A 1 625 ? -12.961 39.562 23.969 1 85.81 625 LEU A N 1
ATOM 4954 C CA . LEU A 1 625 ? -13 39.312 25.406 1 85.81 625 LEU A CA 1
ATOM 4955 C C . LEU A 1 625 ? -11.875 38.375 25.812 1 85.81 625 LEU A C 1
ATOM 4957 O O . LEU A 1 625 ? -11.359 37.594 24.984 1 85.81 625 LEU A O 1
ATOM 4961 N N . VAL A 1 626 ? -11.43 38.5 27 1 87.69 626 VAL A N 1
ATOM 4962 C CA . VAL A 1 626 ? -10.391 37.656 27.578 1 87.69 626 VAL A CA 1
ATOM 4963 C C . VAL A 1 626 ? -10.953 36.875 28.781 1 87.69 626 VAL A C 1
ATOM 4965 O O . VAL A 1 626 ? -11.492 37.5 29.703 1 87.69 626 VAL A O 1
ATOM 4968 N N . ILE A 1 627 ? -10.883 35.594 28.719 1 89.12 627 ILE A N 1
ATOM 4969 C CA . ILE A 1 627 ? -11.406 34.75 29.781 1 89.12 627 ILE A CA 1
ATOM 4970 C C . ILE A 1 627 ? -10.25 34.156 30.578 1 89.12 627 ILE A C 1
ATOM 4972 O O . ILE A 1 627 ? -9.289 33.625 30 1 89.12 627 ILE A O 1
ATOM 4976 N N . ASP A 1 628 ? -10.352 34.188 31.906 1 89.62 628 ASP A N 1
ATOM 4977 C CA . ASP A 1 628 ? -9.32 33.656 32.812 1 89.62 628 ASP A CA 1
ATOM 4978 C C . ASP A 1 628 ? -9.633 32.219 33.188 1 89.62 628 ASP A C 1
ATOM 4980 O O . ASP A 1 628 ? -10.758 31.906 33.594 1 89.62 628 ASP A O 1
ATOM 4984 N N . PHE A 1 629 ? -8.656 31.391 33.125 1 90.62 629 PHE A N 1
ATOM 4985 C CA . PHE A 1 629 ? -8.75 30.016 33.594 1 90.62 629 PHE A CA 1
ATOM 4986 C C . PHE A 1 629 ? -7.625 29.688 34.594 1 90.62 629 PHE A C 1
ATOM 4988 O O . PHE A 1 629 ? -6.449 29.703 34.219 1 90.62 629 PHE A O 1
ATOM 4995 N N . PRO A 1 630 ? -7.977 29.453 35.781 1 91.06 630 PRO A N 1
ATOM 4996 C CA . PRO A 1 630 ? -6.93 29 36.719 1 91.06 630 PRO A CA 1
ATOM 4997 C C . PRO A 1 630 ? -6.449 27.578 36.375 1 91.06 630 PRO A C 1
ATOM 4999 O O . PRO A 1 630 ? -7.27 26.672 36.219 1 91.06 630 PRO A O 1
ATOM 5002 N N . ILE A 1 631 ? -5.164 27.344 36.375 1 89.81 631 ILE A N 1
ATOM 5003 C CA . ILE A 1 631 ? -4.582 26.062 35.969 1 89.81 631 ILE A CA 1
ATOM 5004 C C . ILE A 1 631 ? -3.521 25.641 37 1 89.81 631 ILE A C 1
ATOM 5006 O O . ILE A 1 631 ? -2.754 26.484 37.469 1 89.81 631 ILE A O 1
ATOM 5010 N N . ALA A 1 632 ? -3.588 24.516 37.375 1 86.44 632 ALA A N 1
ATOM 5011 C CA . ALA A 1 632 ? -2.518 23.891 38.125 1 86.44 632 ALA A CA 1
ATOM 5012 C C . ALA A 1 632 ? -1.7 22.938 37.25 1 86.44 632 ALA A C 1
ATOM 5014 O O . ALA A 1 632 ? -2.242 22 36.688 1 86.44 632 ALA A O 1
ATOM 5015 N N . SER A 1 633 ? -0.527 23.281 37.344 1 81.75 633 SER A N 1
ATOM 5016 C CA . SER A 1 633 ? 0.357 22.406 36.562 1 81.75 633 SER A CA 1
ATOM 5017 C C . SER A 1 633 ? 1.227 21.562 37.5 1 81.75 633 SER A C 1
ATOM 5019 O O . SER A 1 633 ? 1.283 21.812 38.688 1 81.75 633 SER A O 1
ATOM 5021 N N . GLY A 1 634 ? 1.696 20.391 37.125 1 71.81 634 GLY A N 1
ATOM 5022 C CA . GLY A 1 634 ? 2.615 19.562 37.906 1 71.81 634 GLY A CA 1
ATOM 5023 C C . GLY A 1 634 ? 4.051 20.062 37.844 1 71.81 634 GLY A C 1
ATOM 5024 O O . GLY A 1 634 ? 4.965 19.375 38.281 1 71.81 634 GLY A O 1
ATOM 5025 N N . ALA A 1 635 ? 4.125 21.297 37.438 1 77.44 635 ALA A N 1
ATOM 5026 C CA . ALA A 1 635 ? 5.473 21.781 37.156 1 77.44 635 ALA A CA 1
ATOM 5027 C C . ALA A 1 635 ? 6.207 22.156 38.438 1 77.44 635 ALA A C 1
ATOM 5029 O O . ALA A 1 635 ? 5.609 22.703 39.375 1 77.44 635 ALA A O 1
ATOM 5030 N N . THR A 1 636 ? 7.387 21.734 38.562 1 78.94 636 THR A N 1
ATOM 5031 C CA . THR A 1 636 ? 8.266 22.156 39.656 1 78.94 636 THR A CA 1
ATOM 5032 C C . THR A 1 636 ? 9.273 23.188 39.156 1 78.94 636 THR A C 1
ATOM 5034 O O . THR A 1 636 ? 9.828 23.953 39.969 1 78.94 636 THR A O 1
ATOM 5037 N N . LYS A 1 637 ? 9.578 23.188 37.969 1 82.25 637 LYS A N 1
ATOM 5038 C CA . LYS A 1 637 ? 10.398 24.156 37.25 1 82.25 637 LYS A CA 1
ATOM 5039 C C . LYS A 1 637 ? 9.602 24.844 36.125 1 82.25 637 LYS A C 1
ATOM 5041 O O . LYS A 1 637 ? 8.789 24.203 35.469 1 82.25 637 LYS A O 1
ATOM 5046 N N . THR A 1 638 ? 9.766 26.141 36.094 1 79.25 638 THR A N 1
ATOM 5047 C CA . THR A 1 638 ? 9.008 26.906 35.094 1 79.25 638 THR A CA 1
ATOM 5048 C C . THR A 1 638 ? 9.93 27.516 34.062 1 79.25 638 THR A C 1
ATOM 5050 O O . THR A 1 638 ? 11.148 27.375 34.156 1 79.25 638 THR A O 1
ATOM 5053 N N . LYS A 1 639 ? 9.273 28.156 33.031 1 77.25 639 LYS A N 1
ATOM 5054 C CA . LYS A 1 639 ? 10.008 28.828 31.953 1 77.25 639 LYS A CA 1
ATOM 5055 C C . LYS A 1 639 ? 10.984 29.859 32.531 1 77.25 639 LYS A C 1
ATOM 5057 O O . LYS A 1 639 ? 12.047 30.094 31.953 1 77.25 639 LYS A O 1
ATOM 5062 N N . ASP A 1 640 ? 10.664 30.375 33.656 1 78.12 640 ASP A N 1
ATOM 5063 C CA . ASP A 1 640 ? 11.5 31.391 34.281 1 78.12 640 ASP A CA 1
ATOM 5064 C C . ASP A 1 640 ? 12.727 30.766 34.938 1 78.12 640 ASP A C 1
ATOM 5066 O O . ASP A 1 640 ? 13.719 31.453 35.188 1 78.12 640 ASP A O 1
ATOM 5070 N N . ASP A 1 641 ? 12.625 29.516 35.125 1 83.19 641 ASP A N 1
ATOM 5071 C CA . ASP A 1 641 ? 13.688 28.844 35.875 1 83.19 641 ASP A CA 1
ATOM 5072 C C . ASP A 1 641 ? 14.672 28.156 34.938 1 83.19 641 ASP A C 1
ATOM 5074 O O . ASP A 1 641 ? 15.734 27.703 35.344 1 83.19 641 ASP A O 1
ATOM 5078 N N . VAL A 1 642 ? 14.273 28.172 33.75 1 88.44 642 VAL A N 1
ATOM 5079 C CA . VAL A 1 642 ? 15.062 27.344 32.844 1 88.44 642 VAL A CA 1
ATOM 5080 C C . VAL A 1 642 ? 15.891 28.25 31.922 1 88.44 642 VAL A C 1
ATOM 5082 O O . VAL A 1 642 ? 15.367 29.156 31.297 1 88.44 642 VAL A O 1
ATOM 5085 N N . PHE A 1 643 ? 17.109 27.922 31.844 1 91.44 643 PHE A N 1
ATOM 5086 C CA . PHE A 1 643 ? 18.031 28.656 30.984 1 91.44 643 PHE A CA 1
ATOM 5087 C C . PHE A 1 643 ? 18.094 28.047 29.594 1 91.44 643 PHE A C 1
ATOM 5089 O O . PHE A 1 643 ? 17.609 26.922 29.391 1 91.44 643 PHE A O 1
ATOM 5096 N N . ALA A 1 644 ? 18.625 28.781 28.703 1 94.31 644 ALA A N 1
ATOM 5097 C CA . ALA A 1 644 ? 18.672 28.359 27.297 1 94.31 644 ALA A CA 1
ATOM 5098 C C . ALA A 1 644 ? 19.422 27.047 27.141 1 94.31 644 ALA A C 1
ATOM 5100 O O . ALA A 1 644 ? 19.016 26.172 26.375 1 94.31 644 ALA A O 1
ATOM 5101 N N . ALA A 1 645 ? 20.484 26.859 27.859 1 95.38 645 ALA A N 1
ATOM 5102 C CA . ALA A 1 645 ? 21.297 25.656 27.766 1 95.38 645 ALA A CA 1
ATOM 5103 C C . ALA A 1 645 ? 20.469 24.422 28.125 1 95.38 645 ALA A C 1
ATOM 5105 O O . ALA A 1 645 ? 20.609 23.359 27.5 1 95.38 645 ALA A O 1
ATOM 5106 N N . GLU A 1 646 ? 19.719 24.578 29.141 1 94.25 646 GLU A N 1
ATOM 5107 C CA . GLU A 1 646 ? 18.859 23.469 29.562 1 94.25 646 GLU A CA 1
ATOM 5108 C C . GLU A 1 646 ? 17.797 23.156 28.516 1 94.25 646 GLU A C 1
ATOM 5110 O O . GLU A 1 646 ? 17.453 21.984 28.312 1 94.25 646 GLU A O 1
ATOM 5115 N N . GLN A 1 647 ? 17.234 24.125 27.953 1 94.44 647 GLN A N 1
ATOM 5116 C CA . GLN A 1 647 ? 16.266 23.938 26.891 1 94.44 647 GLN A CA 1
ATOM 5117 C C . GLN A 1 647 ? 16.875 23.172 25.719 1 94.44 647 GLN A C 1
ATOM 5119 O O . GLN A 1 647 ? 16.266 22.25 25.172 1 94.44 647 GLN A O 1
ATOM 5124 N N . PHE A 1 648 ? 18.125 23.484 25.391 1 96.19 648 PHE A N 1
ATOM 5125 C CA . PHE A 1 648 ? 18.844 22.781 24.328 1 96.19 648 PHE A CA 1
ATOM 5126 C C . PHE A 1 648 ? 19.062 21.312 24.703 1 96.19 648 PHE A C 1
ATOM 5128 O O . PHE A 1 648 ? 18.906 20.438 23.844 1 96.19 648 PHE A O 1
ATOM 5135 N N . GLU A 1 649 ? 19.422 21.141 25.891 1 95.12 649 GLU A N 1
ATOM 5136 C CA . GLU A 1 649 ? 19.656 19.766 26.312 1 95.12 649 GLU A CA 1
ATOM 5137 C C . GLU A 1 649 ? 18.406 18.906 26.172 1 95.12 649 GLU A C 1
ATOM 5139 O O . GLU A 1 649 ? 18.5 17.75 25.75 1 95.12 649 GLU A O 1
ATOM 5144 N N . THR A 1 650 ? 17.328 19.469 26.531 1 95.25 650 THR A N 1
ATOM 5145 C CA . THR A 1 650 ? 16.062 18.766 26.359 1 95.25 650 THR A CA 1
ATOM 5146 C C . THR A 1 650 ? 15.789 18.484 24.891 1 95.25 650 THR A C 1
ATOM 5148 O O . THR A 1 650 ? 15.422 17.359 24.531 1 95.25 650 THR A O 1
ATOM 5151 N N . TYR A 1 651 ? 15.984 19.484 24.125 1 96.38 651 TYR A N 1
ATOM 5152 C CA . TYR A 1 651 ? 15.781 19.344 22.688 1 96.38 651 TYR A CA 1
ATOM 5153 C C . TYR A 1 651 ? 16.656 18.234 22.109 1 96.38 651 TYR A C 1
ATOM 5155 O O . TYR A 1 651 ? 16.172 17.359 21.406 1 96.38 651 TYR A O 1
ATOM 5163 N N . PHE A 1 652 ? 17.891 18.234 22.484 1 96.81 652 PHE A N 1
ATOM 5164 C CA . PHE A 1 652 ? 18.844 17.25 21.953 1 96.81 652 PHE A CA 1
ATOM 5165 C C . PHE A 1 652 ? 18.5 15.844 22.453 1 96.81 652 PHE A C 1
ATOM 5167 O O . PHE A 1 652 ? 18.656 14.875 21.719 1 96.81 652 PHE A O 1
ATOM 5174 N N . ARG A 1 653 ? 18.047 15.719 23.625 1 96.38 653 ARG A N 1
ATOM 5175 C CA . ARG A 1 653 ? 17.656 14.422 24.172 1 96.38 653 ARG A CA 1
ATOM 5176 C C . ARG A 1 653 ? 16.484 13.836 23.375 1 96.38 653 ARG A C 1
ATOM 5178 O O . ARG A 1 653 ? 16.484 12.648 23.047 1 96.38 653 ARG A O 1
ATOM 5185 N N . PHE A 1 654 ? 15.508 14.664 23.109 1 97.5 654 PHE A N 1
ATOM 5186 C CA . PHE A 1 654 ? 14.391 14.211 22.297 1 97.5 654 PHE A CA 1
ATOM 5187 C C . PHE A 1 654 ? 14.875 13.781 20.906 1 97.5 654 PHE A C 1
ATOM 5189 O O . PHE A 1 654 ? 14.445 12.75 20.391 1 97.5 654 PHE A O 1
ATOM 5196 N N . GLN A 1 655 ? 15.766 14.531 20.281 1 96.88 655 GLN A N 1
ATOM 5197 C CA . GLN A 1 655 ? 16.297 14.234 18.953 1 96.88 655 GLN A CA 1
ATOM 5198 C C . GLN A 1 655 ? 17 12.883 18.938 1 96.88 655 GLN A C 1
ATOM 5200 O O . GLN A 1 655 ? 16.891 12.125 17.969 1 96.88 655 GLN A O 1
ATOM 5205 N N . ARG A 1 656 ? 17.625 12.57 20.031 1 95.88 656 ARG A N 1
ATOM 5206 C CA . ARG A 1 656 ? 18.438 11.367 20.078 1 95.88 656 ARG A CA 1
ATOM 5207 C C . ARG A 1 656 ? 17.594 10.148 20.453 1 95.88 656 ARG A C 1
ATOM 5209 O O . ARG A 1 656 ? 17.781 9.07 19.906 1 95.88 656 ARG A O 1
ATOM 5216 N N . ASP A 1 657 ? 16.703 10.344 21.359 1 97.38 657 ASP A N 1
ATOM 5217 C CA . ASP A 1 657 ? 16.156 9.18 22.047 1 97.38 657 ASP A CA 1
ATOM 5218 C C . ASP A 1 657 ? 14.711 8.906 21.594 1 97.38 657 ASP A C 1
ATOM 5220 O O . ASP A 1 657 ? 14.172 7.832 21.859 1 97.38 657 ASP A O 1
ATOM 5224 N N . TYR A 1 658 ? 14.141 9.797 20.844 1 98.31 658 TYR A N 1
ATOM 5225 C CA . TYR A 1 658 ? 12.734 9.609 20.547 1 98.31 658 TYR A CA 1
ATOM 5226 C C . TYR A 1 658 ? 12.43 10 19.094 1 98.31 658 TYR A C 1
ATOM 5228 O O . TYR A 1 658 ? 11.789 9.242 18.375 1 98.31 658 TYR A O 1
ATOM 5236 N N . THR A 1 659 ? 12.875 11.086 18.672 1 98.19 659 THR A N 1
ATOM 5237 C CA . THR A 1 659 ? 12.359 11.766 17.484 1 98.19 659 THR A CA 1
ATOM 5238 C C . THR A 1 659 ? 13.086 11.281 16.234 1 98.19 659 THR A C 1
ATOM 5240 O O . THR A 1 659 ? 14.312 11.383 16.156 1 98.19 659 THR A O 1
ATOM 5243 N N . GLU A 1 660 ? 12.312 10.766 15.289 1 97.94 660 GLU A N 1
ATOM 5244 C CA . GLU A 1 660 ? 12.859 10.469 13.969 1 97.94 660 GLU A CA 1
ATOM 5245 C C . GLU A 1 660 ? 12.859 11.711 13.086 1 97.94 660 GLU A C 1
ATOM 5247 O O . GLU A 1 660 ? 13.781 11.914 12.289 1 97.94 660 GLU A O 1
ATOM 5252 N N . HIS A 1 661 ? 11.836 12.578 13.18 1 98.44 661 HIS A N 1
ATOM 5253 C CA . HIS A 1 661 ? 11.75 13.859 12.492 1 98.44 661 HIS A CA 1
ATOM 5254 C C . HIS A 1 661 ? 12.523 14.945 13.234 1 98.44 661 HIS A C 1
ATOM 5256 O O . HIS A 1 661 ? 13.727 14.797 13.469 1 98.44 661 HIS A O 1
ATOM 5262 N N . ASN A 1 662 ? 11.789 15.977 13.578 1 98.12 662 ASN A N 1
ATOM 5263 C CA . ASN A 1 662 ? 12.266 17.047 14.445 1 98.12 662 ASN A CA 1
ATOM 5264 C C . ASN A 1 662 ? 11.328 17.266 15.633 1 98.12 662 ASN A C 1
ATOM 5266 O O . ASN A 1 662 ? 10.141 16.938 15.555 1 98.12 662 ASN A O 1
ATOM 5270 N N . SER A 1 663 ? 11.875 17.609 16.734 1 97.88 663 SER A N 1
ATOM 5271 C CA . SER A 1 663 ? 11.094 18.125 17.859 1 97.88 663 SER A CA 1
ATOM 5272 C C . SER A 1 663 ? 10.992 19.641 17.812 1 97.88 663 SER A C 1
ATOM 5274 O O . SER A 1 663 ? 11.969 20.344 18.109 1 97.88 663 SER A O 1
ATOM 5276 N N . SER A 1 664 ? 9.852 20.094 17.438 1 95.81 664 SER A N 1
ATOM 5277 C CA . SER A 1 664 ? 9.664 21.531 17.359 1 95.81 664 SER A CA 1
ATOM 5278 C C . SER A 1 664 ? 9.93 22.203 18.703 1 95.81 664 SER A C 1
ATOM 5280 O O . SER A 1 664 ? 9.5 21.688 19.734 1 95.81 664 SER A O 1
ATOM 5282 N N . ASN A 1 665 ? 10.641 23.344 18.609 1 92.44 665 ASN A N 1
ATOM 5283 C CA . ASN A 1 665 ? 11.008 24.016 19.859 1 92.44 665 ASN A CA 1
ATOM 5284 C C . ASN A 1 665 ? 11.297 25.484 19.625 1 92.44 665 ASN A C 1
ATOM 5286 O O . ASN A 1 665 ? 11.82 25.875 18.578 1 92.44 665 ASN A O 1
ATOM 5290 N N . THR A 1 666 ? 10.859 26.25 20.516 1 89.94 666 THR A N 1
ATOM 5291 C CA . THR A 1 666 ? 11.25 27.641 20.641 1 89.94 666 THR A CA 1
ATOM 5292 C C . THR A 1 666 ? 12.039 27.875 21.922 1 89.94 666 THR A C 1
ATOM 5294 O O . THR A 1 666 ? 11.531 27.672 23.016 1 89.94 666 THR A O 1
ATOM 5297 N N . ILE A 1 667 ? 13.266 28.25 21.734 1 92.81 667 ILE A N 1
ATOM 5298 C CA . ILE A 1 667 ? 14.141 28.5 22.875 1 92.81 667 ILE A CA 1
ATOM 5299 C C . ILE A 1 667 ? 14 29.969 23.312 1 92.81 667 ILE A C 1
ATOM 5301 O O . ILE A 1 667 ? 14.195 30.875 22.516 1 92.81 667 ILE A O 1
ATOM 5305 N N . HIS A 1 668 ? 13.586 30.125 24.531 1 89.5 668 HIS A N 1
ATOM 5306 C CA . HIS A 1 668 ? 13.562 31.453 25.125 1 89.5 668 HIS A CA 1
ATOM 5307 C C . HIS A 1 668 ? 14.953 31.875 25.609 1 89.5 668 HIS A C 1
ATOM 5309 O O . HIS A 1 668 ? 15.617 31.125 26.328 1 89.5 668 HIS A O 1
ATOM 5315 N N . VAL A 1 669 ? 15.305 33.125 25.219 1 92.94 669 VAL A N 1
ATOM 5316 C CA . VAL A 1 669 ? 16.672 33.562 25.469 1 92.94 669 VAL A CA 1
ATOM 5317 C C . VAL A 1 669 ? 16.672 34.844 26.266 1 92.94 669 VAL A C 1
ATOM 5319 O O . VAL A 1 669 ? 16.109 35.844 25.828 1 92.94 669 VAL A O 1
ATOM 5322 N N . ARG A 1 670 ? 17.344 34.812 27.359 1 90.88 670 ARG A N 1
ATOM 5323 C CA . ARG A 1 670 ? 17.531 36.031 28.156 1 90.88 670 ARG A CA 1
ATOM 5324 C C . ARG A 1 670 ? 18.609 36.938 27.562 1 90.88 670 ARG A C 1
ATOM 5326 O O . ARG A 1 670 ? 19.453 36.469 26.781 1 90.88 670 ARG A O 1
ATOM 5333 N N . PRO A 1 671 ? 18.516 38.188 27.906 1 87.81 671 PRO A N 1
ATOM 5334 C CA . PRO A 1 671 ? 19.422 39.156 27.281 1 87.81 671 PRO A CA 1
ATOM 5335 C C . PRO A 1 671 ? 20.891 38.75 27.391 1 87.81 671 PRO A C 1
ATOM 5337 O O . PRO A 1 671 ? 21.656 38.938 26.438 1 87.81 671 PRO A O 1
ATOM 5340 N N . ASN A 1 672 ? 21.266 38.125 28.406 1 91.31 672 ASN A N 1
ATOM 5341 C CA . ASN A 1 672 ? 22.672 37.812 28.625 1 91.31 672 ASN A CA 1
ATOM 5342 C C . ASN A 1 672 ? 23.016 36.438 28.078 1 91.31 672 ASN A C 1
ATOM 5344 O O . ASN A 1 672 ? 24.172 35.969 28.203 1 91.31 672 ASN A O 1
ATOM 5348 N N . GLU A 1 673 ? 22.094 35.75 27.484 1 95.06 673 GLU A N 1
ATOM 5349 C CA . GLU A 1 673 ? 22.312 34.375 27.094 1 95.06 673 GLU A CA 1
ATOM 5350 C C . GLU A 1 673 ? 22.562 34.25 25.594 1 95.06 673 GLU A C 1
ATOM 5352 O O . GLU A 1 673 ? 22.922 33.156 25.109 1 95.06 673 GLU A O 1
ATOM 5357 N N . TRP A 1 674 ? 22.438 35.25 24.766 1 93.94 674 TRP A N 1
ATOM 5358 C CA . TRP A 1 674 ? 22.453 35.188 23.312 1 93.94 674 TRP A CA 1
ATOM 5359 C C . TRP A 1 674 ? 23.797 34.656 22.812 1 93.94 674 TRP A C 1
ATOM 5361 O O . TRP A 1 674 ? 23.828 33.812 21.875 1 93.94 674 TRP A O 1
ATOM 5371 N N . GLY A 1 675 ? 24.906 35.125 23.391 1 94.81 675 GLY A N 1
ATOM 5372 C CA . GLY A 1 675 ? 26.203 34.594 23 1 94.81 675 GLY A CA 1
ATOM 5373 C C . GLY A 1 675 ? 26.344 33.125 23.234 1 94.81 675 GLY A C 1
ATOM 5374 O O . GLY A 1 675 ? 26.922 32.406 22.406 1 94.81 675 GLY A O 1
ATOM 5375 N N . GLU A 1 676 ? 25.859 32.656 24.375 1 95.94 676 GLU A N 1
ATOM 5376 C CA . GLU A 1 676 ? 25.906 31.219 24.688 1 95.94 676 GLU A CA 1
ATOM 5377 C C . GLU A 1 676 ? 25.062 30.406 23.703 1 95.94 676 GLU A C 1
ATOM 5379 O O . GLU A 1 676 ? 25.484 29.344 23.266 1 95.94 676 GLU A O 1
ATOM 5384 N N . VAL A 1 677 ? 23.922 30.922 23.438 1 96.19 677 VAL A N 1
ATOM 5385 C CA . VAL A 1 677 ? 23.016 30.25 22.516 1 96.19 677 VAL A CA 1
ATOM 5386 C C . VAL A 1 677 ? 23.656 30.109 21.141 1 96.19 677 VAL A C 1
ATOM 5388 O O . VAL A 1 677 ? 23.594 29.047 20.516 1 96.19 677 VAL A O 1
ATOM 5391 N N . GLU A 1 678 ? 24.234 31.156 20.672 1 96.31 678 GLU A N 1
ATOM 5392 C CA . GLU A 1 678 ? 24.953 31.141 19.406 1 96.31 678 GLU A CA 1
ATOM 5393 C C . GLU A 1 678 ? 26.031 30.062 19.406 1 96.31 678 GLU A C 1
ATOM 5395 O O . GLU A 1 678 ? 26.172 29.312 18.438 1 96.31 678 GLU A O 1
ATOM 5400 N N . SER A 1 679 ? 26.75 29.938 20.469 1 96.62 679 SER A N 1
ATOM 5401 C CA . SER A 1 679 ? 27.812 28.938 20.594 1 96.62 679 SER A CA 1
ATOM 5402 C C . SER A 1 679 ? 27.25 27.531 20.594 1 96.62 679 SER A C 1
ATOM 5404 O O . SER A 1 679 ? 27.828 26.625 19.969 1 96.62 679 SER A O 1
ATOM 5406 N N . ILE A 1 680 ? 26.219 27.312 21.328 1 96.62 680 ILE A N 1
ATOM 5407 C CA . ILE A 1 680 ? 25.594 25.984 21.406 1 96.62 680 ILE A CA 1
ATOM 5408 C C . ILE A 1 680 ? 25.156 25.531 20.016 1 96.62 680 ILE A C 1
ATOM 5410 O O . ILE A 1 680 ? 25.406 24.391 19.625 1 96.62 680 ILE A O 1
ATOM 5414 N N . VAL A 1 681 ? 24.516 26.438 19.219 1 95.81 681 VAL A N 1
ATOM 5415 C CA . VAL A 1 681 ? 24.047 26.109 17.875 1 95.81 681 VAL A CA 1
ATOM 5416 C C . VAL A 1 681 ? 25.234 25.75 17 1 95.81 681 VAL A C 1
ATOM 5418 O O . VAL A 1 681 ? 25.188 24.75 16.266 1 95.81 681 VAL A O 1
ATOM 5421 N N . TYR A 1 682 ? 26.297 26.516 17.094 1 96.12 682 TYR A N 1
ATOM 5422 C CA . TYR A 1 682 ? 27.469 26.297 16.25 1 96.12 682 TYR A CA 1
ATOM 5423 C C . TYR A 1 682 ? 28.141 24.984 16.609 1 96.12 682 TYR A C 1
ATOM 5425 O O . TYR A 1 682 ? 28.516 24.203 15.719 1 96.12 682 TYR A O 1
ATOM 5433 N N . GLU A 1 683 ? 28.25 24.672 17.875 1 95.75 683 GLU A N 1
ATOM 5434 C CA . GLU A 1 683 ? 29 23.516 18.344 1 95.75 683 GLU A CA 1
ATOM 5435 C C . GLU A 1 683 ? 28.203 22.219 18.156 1 95.75 683 GLU A C 1
ATOM 5437 O O . GLU A 1 683 ? 28.766 21.141 17.984 1 95.75 683 GLU A O 1
ATOM 5442 N N . ASN A 1 684 ? 26.938 22.344 18.25 1 96.38 684 ASN A N 1
ATOM 5443 C CA . ASN A 1 684 ? 26.062 21.188 18.125 1 96.38 684 ASN A CA 1
ATOM 5444 C C . ASN A 1 684 ? 25.266 21.203 16.828 1 96.38 684 ASN A C 1
ATOM 5446 O O . ASN A 1 684 ? 24.109 20.812 16.797 1 96.38 684 ASN A O 1
ATOM 5450 N N . TRP A 1 685 ? 25.891 21.688 15.773 1 94.94 685 TRP A N 1
ATOM 5451 C CA . TRP A 1 685 ? 25.219 21.891 14.484 1 94.94 685 TRP A CA 1
ATOM 5452 C C . TRP A 1 685 ? 24.609 20.594 13.977 1 94.94 685 TRP A C 1
ATOM 5454 O O . TRP A 1 685 ? 23.516 20.594 13.406 1 94.94 685 TRP A O 1
ATOM 5464 N N . ASP A 1 686 ? 25.203 19.453 14.289 1 92.56 686 ASP A N 1
ATOM 5465 C CA . ASP A 1 686 ? 24.766 18.172 13.742 1 92.56 686 ASP A CA 1
ATOM 5466 C C . ASP A 1 686 ? 23.688 17.547 14.617 1 92.56 686 ASP A C 1
ATOM 5468 O O . ASP A 1 686 ? 23.219 16.438 14.336 1 92.56 686 ASP A O 1
ATOM 5472 N N . ASP A 1 687 ? 23.266 18.266 15.586 1 91.88 687 ASP A N 1
ATOM 5473 C CA . ASP A 1 687 ? 22.281 17.703 16.516 1 91.88 687 ASP A CA 1
ATOM 5474 C C . ASP A 1 687 ? 20.922 18.344 16.312 1 91.88 687 ASP A C 1
ATOM 5476 O O . ASP A 1 687 ? 19.922 17.891 16.891 1 91.88 687 ASP A O 1
ATOM 5480 N N . PHE A 1 688 ? 20.906 19.422 15.594 1 92.38 688 PHE A N 1
ATOM 5481 C CA . PHE A 1 688 ? 19.578 20.016 15.492 1 92.38 688 PHE A CA 1
ATOM 5482 C C . PHE A 1 688 ? 19.109 20.078 14.039 1 92.38 688 PHE A C 1
ATOM 5484 O O . PHE A 1 688 ? 19.938 20.203 13.125 1 92.38 688 PHE A O 1
ATOM 5491 N N . VAL A 1 689 ? 17.859 20.016 13.805 1 96.38 689 VAL A N 1
ATOM 5492 C CA . VAL A 1 689 ? 17.188 20.078 12.508 1 96.38 689 VAL A CA 1
ATOM 5493 C C . VAL A 1 689 ? 16.516 21.453 12.336 1 96.38 689 VAL A C 1
ATOM 5495 O O . VAL A 1 689 ? 16.641 22.078 11.281 1 96.38 689 VAL A O 1
ATOM 5498 N N . GLY A 1 690 ? 15.812 21.969 13.297 1 95.81 690 GLY A N 1
ATOM 5499 C CA . GLY A 1 690 ? 15.156 23.266 13.266 1 95.81 690 GLY A CA 1
ATOM 5500 C C . GLY A 1 690 ? 14.852 23.812 14.648 1 95.81 690 GLY A C 1
ATOM 5501 O O . GLY A 1 690 ? 14.391 23.078 15.531 1 95.81 690 GLY A O 1
ATOM 5502 N N . VAL A 1 691 ? 15.141 25.078 14.805 1 92.75 691 VAL A N 1
ATOM 5503 C CA . VAL A 1 691 ? 14.945 25.719 16.094 1 92.75 691 VAL A CA 1
ATOM 5504 C C . VAL A 1 691 ? 14.594 27.188 15.891 1 92.75 691 VAL A C 1
ATOM 5506 O O . VAL A 1 691 ? 15.07 27.828 14.945 1 92.75 691 VAL A O 1
ATOM 5509 N N . SER A 1 692 ? 13.656 27.719 16.641 1 90.88 692 SER A N 1
ATOM 5510 C CA . SER A 1 692 ? 13.367 29.141 16.688 1 90.88 692 SER A CA 1
ATOM 5511 C C . SER A 1 692 ? 13.719 29.719 18.062 1 90.88 692 SER A C 1
ATOM 5513 O O . SER A 1 692 ? 13.797 29 19.047 1 90.88 692 SER A O 1
ATOM 5515 N N . PHE A 1 693 ? 14.023 31 18.094 1 91.62 693 PHE A N 1
ATOM 5516 C CA . PHE A 1 693 ? 14.438 31.688 19.312 1 91.62 693 PHE A CA 1
ATOM 5517 C C . PHE A 1 693 ? 13.523 32.875 19.594 1 91.62 693 PHE A C 1
ATOM 5519 O O . PHE A 1 693 ? 13.094 33.562 18.672 1 91.62 693 PHE A O 1
ATOM 5526 N N . LEU A 1 694 ? 13.156 33.031 20.781 1 85.38 694 LEU A N 1
ATOM 5527 C CA . LEU A 1 694 ? 12.359 34.156 21.234 1 85.38 694 LEU A CA 1
ATOM 5528 C C . LEU A 1 694 ? 13.023 34.844 22.422 1 85.38 694 LEU A C 1
ATOM 5530 O O . LEU A 1 694 ? 13.438 34.188 23.375 1 85.38 694 LEU A O 1
ATOM 5534 N N . ALA A 1 695 ? 13.203 36.125 22.281 1 85.06 695 ALA A N 1
ATOM 5535 C CA . ALA A 1 695 ? 13.766 36.906 23.375 1 85.06 695 ALA A CA 1
ATOM 5536 C C . ALA A 1 695 ? 12.844 36.875 24.594 1 85.06 695 ALA A C 1
ATOM 5538 O O . ALA A 1 695 ? 11.625 37 24.453 1 85.06 695 ALA A O 1
ATOM 5539 N N . TYR A 1 696 ? 13.422 36.562 25.641 1 81.06 696 TYR A N 1
ATOM 5540 C CA . TYR A 1 696 ? 12.688 36.531 26.891 1 81.06 696 TYR A CA 1
ATOM 5541 C C . TYR A 1 696 ? 12.984 37.75 27.766 1 81.06 696 TYR A C 1
ATOM 5543 O O . TYR A 1 696 ? 14.109 37.906 28.25 1 81.06 696 TYR A O 1
ATOM 5551 N N . ASP A 1 697 ? 12.117 38.844 27.781 1 65.5 697 ASP A N 1
ATOM 5552 C CA . ASP A 1 697 ? 12.406 40.031 28.594 1 65.5 697 ASP A CA 1
ATOM 5553 C C . ASP A 1 697 ? 11.625 40 29.906 1 65.5 697 ASP A C 1
ATOM 5555 O O . ASP A 1 697 ? 11.523 41.031 30.594 1 65.5 697 ASP A O 1
ATOM 5559 N N . GLY A 1 698 ? 11.305 38.844 30.297 1 56.59 698 GLY A N 1
ATOM 5560 C CA . GLY A 1 698 ? 10.656 38.75 31.594 1 56.59 698 GLY A CA 1
ATOM 5561 C C . GLY A 1 698 ? 9.383 39.562 31.688 1 56.59 698 GLY A C 1
ATOM 5562 O O . GLY A 1 698 ? 8.891 39.844 32.781 1 56.59 698 GLY A O 1
ATOM 5563 N N . GLY A 1 699 ? 8.969 40.25 30.547 1 51 699 GLY A N 1
ATOM 5564 C CA . GLY A 1 699 ? 7.996 41.312 30.672 1 51 699 GLY A CA 1
ATOM 5565 C C . GLY A 1 699 ? 6.594 40.812 30.969 1 51 699 GLY A C 1
ATOM 5566 O O . GLY A 1 699 ? 6.254 39.688 30.656 1 51 699 GLY A O 1
ATOM 5567 N N . SER A 1 700 ? 6.133 41.344 32.031 1 50.34 700 SER A N 1
ATOM 5568 C CA . SER A 1 700 ? 4.754 41.156 32.5 1 50.34 700 SER A CA 1
ATOM 5569 C C . SER A 1 700 ? 3.818 42.156 31.812 1 50.34 700 SER A C 1
ATOM 5571 O O . SER A 1 700 ? 4.109 43.344 31.766 1 50.34 700 SER A O 1
ATOM 5573 N N . TYR A 1 701 ? 3.219 41.781 30.703 1 55.34 701 TYR A N 1
ATOM 5574 C CA . TYR A 1 701 ? 2.229 42.625 30.062 1 55.34 701 TYR A CA 1
ATOM 5575 C C . TYR A 1 701 ? 0.853 42.438 30.688 1 55.34 701 TYR A C 1
ATOM 5577 O O . TYR A 1 701 ? 0.578 41.406 31.297 1 55.34 701 TYR A O 1
ATOM 5585 N N . GLN A 1 702 ? 0.175 43.594 30.672 1 55.06 702 GLN A N 1
ATOM 5586 C CA . GLN A 1 702 ? -1.204 43.5 31.141 1 55.06 702 GLN A CA 1
ATOM 5587 C C . GLN A 1 702 ? -1.989 42.469 30.328 1 55.06 702 GLN A C 1
ATOM 5589 O O . GLN A 1 702 ? -1.901 42.438 29.094 1 55.06 702 GLN A O 1
ATOM 5594 N N . LEU A 1 703 ? -2.738 41.562 31 1 66.31 703 LEU A N 1
ATOM 5595 C CA . LEU A 1 703 ? -3.543 40.469 30.453 1 66.31 703 LEU A CA 1
ATOM 5596 C C . LEU A 1 703 ? -2.693 39.562 29.578 1 66.31 703 LEU A C 1
ATOM 5598 O O . LEU A 1 703 ? -3.105 39.188 28.469 1 66.31 703 LEU A O 1
ATOM 5602 N N . ALA A 1 704 ? -1.508 39.375 30.188 1 71.25 704 ALA A N 1
ATOM 5603 C CA . ALA A 1 704 ? -0.636 38.406 29.516 1 71.25 704 ALA A CA 1
ATOM 5604 C C . ALA A 1 704 ? -1.304 37.031 29.422 1 71.25 704 ALA A C 1
ATOM 5606 O O . ALA A 1 704 ? -2.076 36.656 30.312 1 71.25 704 ALA A O 1
ATOM 5607 N N . PRO A 1 705 ? -1.091 36.312 28.328 1 73.88 705 PRO A N 1
ATOM 5608 C CA . PRO A 1 705 ? -1.703 35 28.156 1 73.88 705 PRO A CA 1
ATOM 5609 C C . PRO A 1 705 ? -1.474 34.062 29.344 1 73.88 705 PRO A C 1
ATOM 5611 O O . PRO A 1 705 ? -2.307 33.219 29.641 1 73.88 705 PRO A O 1
ATOM 5614 N N . TYR A 1 706 ? -0.385 34.25 30.047 1 80 706 TYR A N 1
ATOM 5615 C CA . TYR A 1 706 ? -0.053 33.469 31.234 1 80 706 TYR A CA 1
ATOM 5616 C C . TYR A 1 706 ? 0.317 34.375 32.406 1 80 706 TYR A C 1
ATOM 5618 O O . TYR A 1 706 ? 1.074 35.344 32.219 1 80 706 TYR A O 1
ATOM 5626 N N . GLU A 1 707 ? -0.299 34.188 33.469 1 83.56 707 GLU A N 1
ATOM 5627 C CA . GLU A 1 707 ? 0.024 34.906 34.688 1 83.56 707 GLU A CA 1
ATOM 5628 C C . GLU A 1 707 ? 0.212 33.938 35.844 1 83.56 707 GLU A C 1
ATOM 5630 O O . GLU A 1 707 ? -0.716 33.219 36.219 1 83.56 707 GLU A O 1
ATOM 5635 N N . ALA A 1 708 ? 1.376 33.938 36.406 1 86.5 708 ALA A N 1
ATOM 5636 C CA . ALA A 1 708 ? 1.655 33.094 37.562 1 86.5 708 ALA A CA 1
ATOM 5637 C C . ALA A 1 708 ? 0.831 33.5 38.781 1 86.5 708 ALA A C 1
ATOM 5639 O O . ALA A 1 708 ? 0.663 34.688 39.031 1 86.5 708 ALA A O 1
ATOM 5640 N N . ILE A 1 709 ? 0.329 32.562 39.469 1 88.88 709 ILE A N 1
ATOM 5641 C CA . ILE A 1 709 ? -0.407 32.781 40.719 1 88.88 709 ILE A CA 1
ATOM 5642 C C . ILE A 1 709 ? 0.06 31.828 41.781 1 88.88 709 ILE A C 1
ATOM 5644 O O . ILE A 1 709 ? 0.837 30.906 41.5 1 88.88 709 ILE A O 1
ATOM 5648 N N . THR A 1 710 ? -0.387 32.062 42.969 1 89.31 710 THR A N 1
ATOM 5649 C CA . THR A 1 710 ? -0.058 31.172 44.062 1 89.31 710 THR A CA 1
ATOM 5650 C C . THR A 1 710 ? -1.028 30 44.125 1 89.31 710 THR A C 1
ATOM 5652 O O . THR A 1 710 ? -2.078 30.031 43.5 1 89.31 710 THR A O 1
ATOM 5655 N N . ARG A 1 711 ? -0.612 29.031 44.844 1 90.31 711 ARG A N 1
ATOM 5656 C CA . ARG A 1 711 ? -1.481 27.891 45.062 1 90.31 711 ARG A CA 1
ATOM 5657 C C . ARG A 1 711 ? -2.807 28.297 45.688 1 90.31 711 ARG A C 1
ATOM 5659 O O . ARG A 1 711 ? -3.867 27.812 45.312 1 90.31 711 ARG A O 1
ATOM 5666 N N . GLU A 1 712 ? -2.746 29.172 46.656 1 91.88 712 GLU A N 1
ATOM 5667 C CA . GLU A 1 712 ? -3.941 29.641 47.375 1 91.88 712 GLU A CA 1
ATOM 5668 C C . GLU A 1 712 ? -4.887 30.359 46.406 1 91.88 712 GLU A C 1
ATOM 5670 O O . GLU A 1 712 ? -6.102 30.156 46.438 1 91.88 712 GLU A O 1
ATOM 5675 N N . GLN A 1 713 ? -4.293 31.094 45.594 1 91.62 713 GLN A N 1
ATOM 5676 C CA . GLN A 1 713 ? -5.098 31.812 44.594 1 91.62 713 GLN A CA 1
ATOM 5677 C C . GLN A 1 713 ? -5.758 30.844 43.625 1 91.62 713 GLN A C 1
ATOM 5679 O O . GLN A 1 713 ? -6.918 31.031 43.25 1 91.62 713 GLN A O 1
ATOM 5684 N N . TYR A 1 714 ? -4.988 29.875 43.25 1 91.5 714 TYR A N 1
ATOM 5685 C CA . TYR A 1 714 ? -5.52 28.859 42.344 1 91.5 714 TYR A CA 1
ATOM 5686 C C . TYR A 1 714 ? -6.719 28.156 42.969 1 91.5 714 TYR A C 1
ATOM 5688 O O . TYR A 1 714 ? -7.754 27.984 42.312 1 91.5 714 TYR A O 1
ATOM 5696 N N . GLU A 1 715 ? -6.57 27.797 44.125 1 91.25 715 GLU A N 1
ATOM 5697 C CA . GLU A 1 715 ? -7.637 27.078 44.812 1 91.25 715 GLU A CA 1
ATOM 5698 C C . GLU A 1 715 ? -8.875 27.953 44.969 1 91.25 715 GLU A C 1
ATOM 5700 O O . GLU A 1 715 ? -10 27.484 44.812 1 91.25 715 GLU A O 1
ATOM 5705 N N . GLU A 1 716 ? -8.648 29.141 45.281 1 90.69 716 GLU A N 1
ATOM 5706 C CA . GLU A 1 716 ? -9.758 30.078 45.438 1 90.69 716 GLU A CA 1
ATOM 5707 C C . GLU A 1 716 ? -10.492 30.266 44.094 1 90.69 716 GLU A C 1
ATOM 5709 O O . GLU A 1 716 ? -11.727 30.219 44.062 1 90.69 716 GLU A O 1
ATOM 5714 N N . LEU A 1 717 ? -9.719 30.5 43.094 1 89.62 717 LEU A N 1
ATOM 5715 C CA . LEU A 1 717 ? -10.305 30.75 41.781 1 89.62 717 LEU A CA 1
ATOM 5716 C C . LEU A 1 717 ? -11.008 29.516 41.25 1 89.62 717 LEU A C 1
ATOM 5718 O O . LEU A 1 717 ? -12.055 29.609 40.594 1 89.62 717 LEU A O 1
ATOM 5722 N N . SER A 1 718 ? -10.438 28.328 41.5 1 87.69 718 SER A N 1
ATOM 5723 C CA . SER A 1 718 ? -10.977 27.078 41 1 87.69 718 SER A CA 1
ATOM 5724 C C . SER A 1 718 ? -12.32 26.75 41.625 1 87.69 718 SER A C 1
ATOM 5726 O O . SER A 1 718 ? -13.211 26.219 40.969 1 87.69 718 SER A O 1
ATOM 5728 N N . VAL A 1 719 ? -12.367 27.125 42.875 1 84.12 719 VAL A N 1
ATOM 5729 C CA . VAL A 1 719 ? -13.609 26.844 43.594 1 84.12 719 VAL A CA 1
ATOM 5730 C C . VAL A 1 719 ? -14.695 27.828 43.125 1 84.12 719 VAL A C 1
ATOM 5732 O O . VAL A 1 719 ? -15.867 27.469 43.062 1 84.12 719 VAL A O 1
ATOM 5735 N N . LYS A 1 720 ? -14.383 28.906 42.812 1 83.06 720 LYS A N 1
ATOM 5736 C CA . LYS A 1 720 ? -15.32 29.953 42.438 1 83.06 720 LYS A CA 1
ATOM 5737 C C . LYS A 1 720 ? -15.812 29.797 41 1 83.06 720 LYS A C 1
ATOM 5739 O O . LYS A 1 720 ? -16.875 30.312 40.656 1 83.06 720 LYS A O 1
ATOM 5744 N N . MET A 1 721 ? -15.102 29.219 40.281 1 86.31 721 MET A N 1
ATOM 5745 C CA . MET A 1 721 ? -15.461 29.078 38.875 1 86.31 721 MET A CA 1
ATOM 5746 C C . MET A 1 721 ? -16.656 28.156 38.688 1 86.31 721 MET A C 1
ATOM 5748 O O . MET A 1 721 ? -16.625 27 39.094 1 86.31 721 MET A O 1
ATOM 5752 N N . ALA A 1 722 ? -17.672 28.641 38.094 1 83.44 722 ALA A N 1
ATOM 5753 C CA . ALA A 1 722 ? -18.906 27.875 37.875 1 83.44 722 ALA A CA 1
ATOM 5754 C C . ALA A 1 722 ? -18.688 26.781 36.844 1 83.44 722 ALA A C 1
ATOM 5756 O O . ALA A 1 722 ? -17.859 26.922 35.938 1 83.44 722 ALA A O 1
ATOM 5757 N N . GLU A 1 723 ? -19.375 25.734 37 1 83.38 723 GLU A N 1
ATOM 5758 C CA . GLU A 1 723 ? -19.312 24.641 36.031 1 83.38 723 GLU A CA 1
ATOM 5759 C C . GLU A 1 723 ? -19.938 25.031 34.719 1 83.38 723 GLU A C 1
ATOM 5761 O O . GLU A 1 723 ? -20.984 25.688 34.688 1 83.38 723 GLU A O 1
ATOM 5766 N N . PHE A 1 724 ? -19.297 24.828 33.656 1 84.38 724 PHE A N 1
ATOM 5767 C CA . PHE A 1 724 ? -19.812 25.094 32.312 1 84.38 724 PHE A CA 1
ATOM 5768 C C . PHE A 1 724 ? -20.703 23.969 31.859 1 84.38 724 PHE A C 1
ATOM 5770 O O . PHE A 1 724 ? -20.25 22.828 31.688 1 84.38 724 PHE A O 1
ATOM 5777 N N . LYS A 1 725 ? -21.969 24.141 31.625 1 76.31 725 LYS A N 1
ATOM 5778 C CA . LYS A 1 725 ? -22.938 23.203 31.047 1 76.31 725 LYS A CA 1
ATOM 5779 C C . LYS A 1 725 ? -23.234 23.547 29.594 1 76.31 725 LYS A C 1
ATOM 5781 O O . LYS A 1 725 ? -23.688 24.656 29.281 1 76.31 725 LYS A O 1
ATOM 5786 N N . PRO A 1 726 ? -23.047 22.75 28.719 1 81.19 726 PRO A N 1
ATOM 5787 C CA . PRO A 1 726 ? -23.172 23 27.281 1 81.19 726 PRO A CA 1
ATOM 5788 C C . PRO A 1 726 ? -24.547 23.547 26.906 1 81.19 726 PRO A C 1
ATOM 5790 O O . PRO A 1 726 ? -24.688 24.25 25.891 1 81.19 726 PRO A O 1
ATOM 5793 N N . GLU A 1 727 ? -25.5 23.156 27.719 1 81.88 727 GLU A N 1
ATOM 5794 C CA . GLU A 1 727 ? -26.859 23.578 27.422 1 81.88 727 GLU A CA 1
ATOM 5795 C C . GLU A 1 727 ? -26.969 25.109 27.391 1 81.88 727 GLU A C 1
ATOM 5797 O O . GLU A 1 727 ? -27.828 25.656 26.703 1 81.88 727 GLU A O 1
ATOM 5802 N N . ILE A 1 728 ? -26.094 25.812 28.047 1 82.62 728 ILE A N 1
ATOM 5803 C CA . ILE A 1 728 ? -26.125 27.266 28.109 1 82.62 728 ILE A CA 1
ATOM 5804 C C . ILE A 1 728 ? -25.828 27.828 26.719 1 82.62 728 ILE A C 1
ATOM 5806 O O . ILE A 1 728 ? -26.328 28.906 26.375 1 82.62 728 ILE A O 1
ATOM 5810 N N . LEU A 1 729 ? -25 27.094 26 1 85.69 729 LEU A N 1
ATOM 5811 C CA . LEU A 1 729 ? -24.625 27.547 24.656 1 85.69 729 LEU A CA 1
ATOM 5812 C C . LEU A 1 729 ? -25.859 27.625 23.75 1 85.69 729 LEU A C 1
ATOM 5814 O O . LEU A 1 729 ? -25.891 28.422 22.828 1 85.69 729 LEU A O 1
ATOM 5818 N N . GLN A 1 730 ? -26.844 26.766 24.031 1 80.31 730 GLN A N 1
ATOM 5819 C CA . GLN A 1 730 ? -28.047 26.688 23.219 1 80.31 730 GLN A CA 1
ATOM 5820 C C . GLN A 1 730 ? -28.844 27.984 23.312 1 80.31 730 GLN A C 1
ATOM 5822 O O . GLN A 1 730 ? -29.641 28.297 22.406 1 80.31 730 GLN A O 1
ATOM 5827 N N . ARG A 1 731 ? -28.609 28.75 24.375 1 81.44 731 ARG A N 1
ATOM 5828 C CA . ARG A 1 731 ? -29.328 30.016 24.578 1 81.44 731 ARG A CA 1
ATOM 5829 C C . ARG A 1 731 ? -28.781 31.094 23.641 1 81.44 731 ARG A C 1
ATOM 5831 O O . ARG A 1 731 ? -29.484 32.062 23.328 1 81.44 731 ARG A O 1
ATOM 5838 N N . PHE A 1 732 ? -27.656 30.703 23.156 1 81.81 732 PHE A N 1
ATOM 5839 C CA . PHE A 1 732 ? -27 31.781 22.438 1 81.81 732 PHE A CA 1
ATOM 5840 C C . PHE A 1 732 ? -26.703 31.359 21 1 81.81 732 PHE A C 1
ATOM 5842 O O . PHE A 1 732 ? -26.312 32.188 20.172 1 81.81 732 PHE A O 1
ATOM 5849 N N . GLU A 1 733 ? -26.766 30.188 20.703 1 78.75 733 GLU A N 1
ATOM 5850 C CA . GLU A 1 733 ? -26.422 29.703 19.375 1 78.75 733 GLU A CA 1
ATOM 5851 C C . GLU A 1 733 ? -27.625 29.031 18.703 1 78.75 733 GLU A C 1
ATOM 5853 O O . GLU A 1 733 ? -28.172 28.062 19.234 1 78.75 733 GLU A O 1
ATOM 5858 N N . THR A 1 734 ? -28.281 29.609 17.781 1 65.25 734 THR A N 1
ATOM 5859 C CA . THR A 1 734 ? -29.438 29.062 17.094 1 65.25 734 THR A CA 1
ATOM 5860 C C . THR A 1 734 ? -29.016 28.391 15.789 1 65.25 734 THR A C 1
ATOM 5862 O O . THR A 1 734 ? -29.875 28.016 14.977 1 65.25 734 THR A O 1
ATOM 5865 N N . GLY A 1 735 ? -27.719 27.984 15.664 1 58.66 735 GLY A N 1
ATOM 5866 C CA . GLY A 1 735 ? -27.281 27.281 14.469 1 58.66 735 GLY A CA 1
ATOM 5867 C C . GLY A 1 735 ? -26.844 28.203 13.352 1 58.66 735 GLY A C 1
ATOM 5868 O O . GLY A 1 735 ? -25.969 27.859 12.562 1 58.66 735 GLY A O 1
ATOM 5869 N N . SER A 1 736 ? -27.609 29.188 13.188 1 52.62 736 SER A N 1
ATOM 5870 C CA . SER A 1 736 ? -27.312 30.094 12.086 1 52.62 736 SER A CA 1
ATOM 5871 C C . SER A 1 736 ? -25.969 30.781 12.281 1 52.62 736 SER A C 1
ATOM 5873 O O . SER A 1 736 ? -25.297 31.141 11.305 1 52.62 736 SER A O 1
ATOM 5875 N N . ASP A 1 737 ? -25.578 30.906 13.602 1 49.03 737 ASP A N 1
ATOM 5876 C CA . ASP A 1 737 ? -24.406 31.734 13.914 1 49.03 737 ASP A CA 1
ATOM 5877 C C . ASP A 1 737 ? -23.234 30.859 14.328 1 49.03 737 ASP A C 1
ATOM 5879 O O . ASP A 1 737 ? -22.203 31.359 14.766 1 49.03 737 ASP A O 1
ATOM 5883 N N . SER A 1 738 ? -23.391 29.594 14.328 1 47 738 SER A N 1
ATOM 5884 C CA . SER A 1 738 ? -22.422 28.781 15.062 1 47 738 SER A CA 1
ATOM 5885 C C . SER A 1 738 ? -21.094 28.688 14.32 1 47 738 SER A C 1
ATOM 5887 O O . SER A 1 738 ? -20.938 27.844 13.43 1 47 738 SER A O 1
ATOM 5889 N N . ASP A 1 739 ? -20.531 29.797 14.008 1 46.75 739 ASP A N 1
ATOM 5890 C CA . ASP A 1 739 ? -19.234 29.703 13.336 1 46.75 739 ASP A CA 1
ATOM 5891 C C . ASP A 1 739 ? -18.109 29.484 14.344 1 46.75 739 ASP A C 1
ATOM 5893 O O . ASP A 1 739 ? -18 30.203 15.344 1 46.75 739 ASP A O 1
ATOM 5897 N N . LEU A 1 740 ? -17.703 28.25 14.555 1 47.56 740 LEU A N 1
ATOM 5898 C CA . LEU A 1 740 ? -16.5 28.141 15.359 1 47.56 740 LEU A CA 1
ATOM 5899 C C . LEU A 1 740 ? -15.414 29.094 14.844 1 47.56 740 LEU A C 1
ATOM 5901 O O . LEU A 1 740 ? -14.984 28.984 13.695 1 47.56 740 LEU A O 1
ATOM 5905 N N . ASP A 1 741 ? -15.586 30.344 15.156 1 43.38 741 ASP A N 1
ATOM 5906 C CA . ASP A 1 741 ? -14.531 31.266 14.773 1 43.38 741 ASP A CA 1
ATOM 5907 C C . ASP A 1 741 ? -13.211 30.922 15.461 1 43.38 741 ASP A C 1
ATOM 5909 O O . ASP A 1 741 ? -13.172 30.734 16.672 1 43.38 741 ASP A O 1
ATOM 5913 N N . GLY A 1 742 ? -12.484 30.078 15.031 1 42.88 742 GLY A N 1
ATOM 5914 C CA . GLY A 1 742 ? -11.164 29.688 15.516 1 42.88 742 GLY A CA 1
ATOM 5915 C C . GLY A 1 742 ? -10.273 30.875 15.82 1 42.88 742 GLY A C 1
ATOM 5916 O O . GLY A 1 742 ? -9.344 31.172 15.062 1 42.88 742 GLY A O 1
ATOM 5917 N N . MET A 1 743 ? -10.836 31.938 16.438 1 35.78 743 MET A N 1
ATOM 5918 C CA . MET A 1 743 ? -9.914 33.062 16.609 1 35.78 743 MET A CA 1
ATOM 5919 C C . MET A 1 743 ? -8.852 32.75 17.656 1 35.78 743 MET A C 1
ATOM 5921 O O . MET A 1 743 ? -9.008 33.062 18.828 1 35.78 743 MET A O 1
ATOM 5925 N N . ASP A 1 744 ? -8.375 31.578 17.812 1 39.38 744 ASP A N 1
ATOM 5926 C CA . ASP A 1 744 ? -7.277 31.656 18.766 1 39.38 744 ASP A CA 1
ATOM 5927 C C . ASP A 1 744 ? -6.254 32.719 18.344 1 39.38 744 ASP A C 1
ATOM 5929 O O . ASP A 1 744 ? -5.914 32.812 17.172 1 39.38 744 ASP A O 1
ATOM 5933 N N . GLY A 1 745 ? -6.305 33.844 18.891 1 35.16 745 GLY A N 1
ATOM 5934 C CA . GLY A 1 745 ? -5.352 34.906 18.656 1 35.16 745 GLY A CA 1
ATOM 5935 C C . GLY A 1 745 ? -3.93 34.406 18.453 1 35.16 745 GLY A C 1
ATOM 5936 O O . GLY A 1 745 ? -3.518 33.438 19.078 1 35.16 745 GLY A O 1
ATOM 5937 N N . CYS A 1 746 ? -3.486 34.469 17.25 1 39.38 746 CYS A N 1
ATOM 5938 C CA . CYS A 1 746 ? -2.061 34.344 16.969 1 39.38 746 CYS A CA 1
ATOM 5939 C C . CYS A 1 746 ? -1.241 35.125 17.984 1 39.38 746 CYS A C 1
ATOM 5941 O O . CYS A 1 746 ? -1.215 36.375 17.969 1 39.38 746 CYS A O 1
ATOM 5943 N N . GLU A 1 747 ? -1.271 34.812 19.156 1 34.97 747 GLU A N 1
ATOM 5944 C CA . GLU A 1 747 ? -0.344 35.531 20.016 1 34.97 747 GLU A CA 1
ATOM 5945 C C . GLU A 1 747 ? 1.092 35.406 19.516 1 34.97 747 GLU A C 1
ATOM 5947 O O . GLU A 1 747 ? 1.567 34.312 19.25 1 34.97 747 GLU A O 1
ATOM 5952 N N . GLY A 1 748 ? 1.799 36.5 19.359 1 35.69 748 GLY A N 1
ATOM 5953 C CA . GLY A 1 748 ? 3.186 36.75 18.984 1 35.69 748 GLY A CA 1
ATOM 5954 C C . GLY A 1 748 ? 3.508 36.312 17.562 1 35.69 748 GLY A C 1
ATOM 5955 O O . GLY A 1 748 ? 4.637 35.906 17.281 1 35.69 748 GLY A O 1
ATOM 5956 N N . GLY A 1 749 ? 2.402 36.406 16.609 1 35.03 749 GLY A N 1
ATOM 5957 C CA . GLY A 1 749 ? 2.664 36.125 15.203 1 35.03 749 GLY A CA 1
ATOM 5958 C C . GLY A 1 749 ? 2.426 34.688 14.828 1 35.03 749 GLY A C 1
ATOM 5959 O O . GLY A 1 749 ? 2.418 34.344 13.641 1 35.03 749 GLY A O 1
ATOM 5960 N N . VAL A 1 750 ? 2.807 33.812 15.688 1 38.91 750 VAL A N 1
ATOM 5961 C CA . VAL A 1 750 ? 2.742 32.406 15.281 1 38.91 750 VAL A CA 1
ATOM 5962 C C . VAL A 1 750 ? 1.347 31.859 15.555 1 38.91 750 VAL A C 1
ATOM 5964 O O . VAL A 1 750 ? 0.854 31.922 16.688 1 38.91 750 VAL A O 1
ATOM 5967 N N . CYS A 1 751 ? 0.565 31.812 14.602 1 43.12 751 CYS A N 1
ATOM 5968 C CA . CYS A 1 751 ? -0.791 31.297 14.75 1 43.12 751 CYS A CA 1
ATOM 5969 C C . CYS A 1 751 ? -0.789 29.766 14.836 1 43.12 751 CYS A C 1
ATOM 5971 O O . CYS A 1 751 ? -0.21 29.094 13.984 1 43.12 751 CYS A O 1
ATOM 5973 N N . PRO A 1 752 ? -1.168 29.25 16 1 42.47 752 PRO A N 1
ATOM 5974 C CA . PRO A 1 752 ? -1.132 27.781 16.141 1 42.47 752 PRO A CA 1
ATOM 5975 C C . PRO A 1 752 ? -2.021 27.078 15.133 1 42.47 752 PRO A C 1
ATOM 5977 O O . PRO A 1 752 ? -3.047 27.609 14.711 1 42.47 752 PRO A O 1
ATOM 5980 N N . ILE A 1 753 ? -1.499 26.344 14.242 1 41.91 753 ILE A N 1
ATOM 5981 C CA . ILE A 1 753 ? -2.24 25.484 13.328 1 41.91 753 ILE A CA 1
ATOM 5982 C C . ILE A 1 753 ? -3.162 24.562 14.117 1 41.91 753 ILE A C 1
ATOM 5984 O O . ILE A 1 753 ? -2.82 24.125 15.219 1 41.91 753 ILE A O 1
ATOM 5988 N N . ARG A 1 754 ? -4.527 24.516 13.812 1 46.91 754 ARG A N 1
ATOM 5989 C CA . ARG A 1 754 ? -5.488 23.641 14.484 1 46.91 754 ARG A CA 1
ATOM 5990 C C . ARG A 1 754 ? -4.957 22.219 14.57 1 46.91 754 ARG A C 1
ATOM 5992 O O . ARG A 1 754 ? -4.344 21.719 13.625 1 46.91 754 ARG A O 1
ATOM 5999 N N . MET B 1 1 ? 22.266 2.496 -18.766 1 55.53 1 MET B N 1
ATOM 6000 C CA . MET B 1 1 ? 22.25 2.051 -17.375 1 55.53 1 MET B CA 1
ATOM 6001 C C . MET B 1 1 ? 23.656 1.707 -16.906 1 55.53 1 MET B C 1
ATOM 6003 O O . MET B 1 1 ? 24.453 1.151 -17.656 1 55.53 1 MET B O 1
ATOM 6007 N N . THR B 1 2 ? 24.109 2.242 -15.852 1 70.44 2 THR B N 1
ATOM 6008 C CA . THR B 1 2 ? 25.422 2 -15.281 1 70.44 2 THR B CA 1
ATOM 6009 C C . THR B 1 2 ? 25.641 0.512 -15.008 1 70.44 2 THR B C 1
ATOM 6011 O O . THR B 1 2 ? 24.812 -0.122 -14.336 1 70.44 2 THR B O 1
ATOM 6014 N N . GLU B 1 3 ? 26.594 -0.045 -15.711 1 88.62 3 GLU B N 1
ATOM 6015 C CA . GLU B 1 3 ? 26.984 -1.438 -15.492 1 88.62 3 GLU B CA 1
ATOM 6016 C C . GLU B 1 3 ? 27.484 -1.661 -14.07 1 88.62 3 GLU B C 1
ATOM 6018 O O . GLU B 1 3 ? 28.359 -0.94 -13.602 1 88.62 3 GLU B O 1
ATOM 6023 N N . LEU B 1 4 ? 26.938 -2.615 -13.367 1 95.75 4 LEU B N 1
ATOM 6024 C CA . LEU B 1 4 ? 27.312 -2.918 -11.992 1 95.75 4 LEU B CA 1
ATOM 6025 C C . LEU B 1 4 ? 28.516 -3.861 -11.953 1 95.75 4 LEU B C 1
ATOM 6027 O O . LEU B 1 4 ? 29.469 -3.627 -11.211 1 95.75 4 LEU B O 1
ATOM 6031 N N . LEU B 1 5 ? 28.516 -4.977 -12.758 1 97.88 5 LEU B N 1
ATOM 6032 C CA . LEU B 1 5 ? 29.625 -5.918 -12.836 1 97.88 5 LEU B CA 1
ATOM 6033 C C . LEU B 1 5 ? 30.641 -5.477 -13.875 1 97.88 5 LEU B C 1
ATOM 6035 O O . LEU B 1 5 ? 30.406 -5.613 -15.078 1 97.88 5 LEU B O 1
ATOM 6039 N N . THR B 1 6 ? 31.797 -5.086 -13.477 1 96.31 6 THR B N 1
ATOM 6040 C CA . THR B 1 6 ? 32.844 -4.566 -14.359 1 96.31 6 THR B CA 1
ATOM 6041 C C . THR B 1 6 ? 33.562 -5.711 -15.062 1 96.31 6 THR B C 1
ATOM 6043 O O . THR B 1 6 ? 33.562 -6.84 -14.57 1 96.31 6 THR B O 1
ATOM 6046 N N . ASP B 1 7 ? 34.188 -5.402 -16.094 1 95.19 7 ASP B N 1
ATOM 6047 C CA . ASP B 1 7 ? 35 -6.383 -16.828 1 95.19 7 ASP B CA 1
ATOM 6048 C C . ASP B 1 7 ? 36.156 -6.883 -15.961 1 95.19 7 ASP B C 1
ATOM 6050 O O . ASP B 1 7 ? 36.531 -8.055 -16.047 1 95.19 7 ASP B O 1
ATOM 6054 N N . SER B 1 8 ? 36.656 -6.004 -15.211 1 95.5 8 SER B N 1
ATOM 6055 C CA . SER B 1 8 ? 37.781 -6.371 -14.352 1 95.5 8 SER B CA 1
ATOM 6056 C C . SER B 1 8 ? 37.375 -7.43 -13.336 1 95.5 8 SER B C 1
ATOM 6058 O O . SER B 1 8 ? 38.125 -8.352 -13.047 1 95.5 8 SER B O 1
ATOM 6060 N N . PHE B 1 9 ? 36.219 -7.336 -12.875 1 97.19 9 PHE B N 1
ATOM 6061 C CA . PHE B 1 9 ? 35.75 -8.312 -11.906 1 97.19 9 PHE B CA 1
ATOM 6062 C C . PHE B 1 9 ? 35.438 -9.641 -12.586 1 97.19 9 PHE B C 1
ATOM 6064 O O . PHE B 1 9 ? 35.844 -10.695 -12.094 1 97.19 9 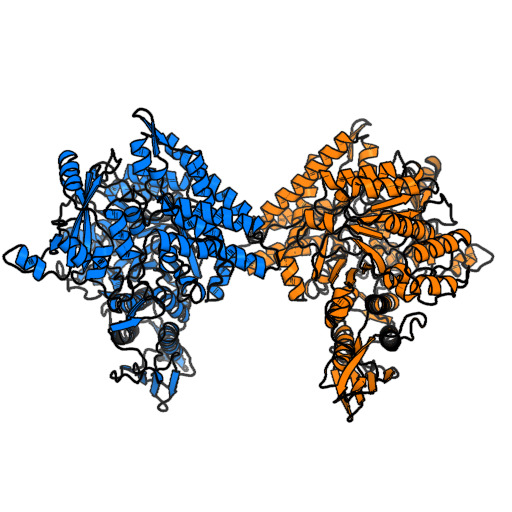PHE B O 1
ATOM 6071 N N . ILE B 1 10 ? 34.781 -9.609 -13.633 1 97.5 10 ILE B N 1
ATOM 6072 C CA . ILE B 1 10 ? 34.344 -10.805 -14.328 1 97.5 10 ILE B CA 1
ATOM 6073 C C . ILE B 1 10 ? 35.531 -11.586 -14.852 1 97.5 10 ILE B C 1
ATOM 6075 O O . ILE B 1 10 ? 35.5 -12.82 -14.891 1 97.5 10 ILE B O 1
ATOM 6079 N N . SER B 1 11 ? 36.625 -10.93 -15.195 1 96.81 11 SER B N 1
ATOM 6080 C CA . SER B 1 11 ? 37.812 -11.555 -15.789 1 96.81 11 SER B CA 1
ATOM 6081 C C . SER B 1 11 ? 38.5 -12.492 -14.805 1 96.81 11 SER B C 1
ATOM 6083 O O . SER B 1 11 ? 39.281 -13.352 -15.203 1 96.81 11 SER B O 1
ATOM 6085 N N . LYS B 1 12 ? 38.156 -12.398 -13.586 1 97.62 12 LYS B N 1
ATOM 6086 C CA . LYS B 1 12 ? 38.781 -13.234 -12.555 1 97.62 12 LYS B CA 1
ATOM 6087 C C . LYS B 1 12 ? 38.188 -14.648 -12.586 1 97.62 12 LYS B C 1
ATOM 6089 O O . LYS B 1 12 ? 38.75 -15.562 -11.977 1 97.62 12 LYS B O 1
ATOM 6094 N N . TYR B 1 13 ? 37.188 -14.875 -13.281 1 97.81 13 TYR B N 1
ATOM 6095 C CA . TYR B 1 13 ? 36.469 -16.156 -13.289 1 97.81 13 TYR B CA 1
ATOM 6096 C C . TYR B 1 13 ? 36.656 -16.875 -14.617 1 97.81 13 TYR B C 1
ATOM 6098 O O . TYR B 1 13 ? 36.688 -16.25 -15.672 1 97.81 13 TYR B O 1
ATOM 6106 N N . PRO B 1 14 ? 36.781 -18.281 -14.555 1 96.88 14 PRO B N 1
ATOM 6107 C CA . PRO B 1 14 ? 36.688 -19.031 -15.805 1 96.88 14 PRO B CA 1
ATOM 6108 C C . PRO B 1 14 ? 35.281 -19.094 -16.375 1 96.88 14 PRO B C 1
ATOM 6110 O O . PRO B 1 14 ? 34.344 -18.594 -15.766 1 96.88 14 PRO B O 1
ATOM 6113 N N . ASP B 1 15 ? 35.156 -19.719 -17.438 1 95.81 15 ASP B N 1
ATOM 6114 C CA . ASP B 1 15 ? 33.875 -19.766 -18.125 1 95.81 15 ASP B CA 1
ATOM 6115 C C . ASP B 1 15 ? 32.875 -20.625 -17.359 1 95.81 15 ASP B C 1
ATOM 6117 O O . ASP B 1 15 ? 31.656 -20.406 -17.453 1 95.81 15 ASP B O 1
ATOM 6121 N N . PHE B 1 16 ? 33.438 -21.656 -16.688 1 96.19 16 PHE B N 1
ATOM 6122 C CA . PHE B 1 16 ? 32.688 -22.562 -15.852 1 96.19 16 PHE B CA 1
ATOM 6123 C C . PHE B 1 16 ? 33.438 -22.844 -14.547 1 96.19 16 PHE B C 1
ATOM 6125 O O . PHE B 1 16 ? 34.656 -22.891 -14.523 1 96.19 16 PHE B O 1
ATOM 6132 N N . PRO B 1 17 ? 32.656 -23 -13.484 1 97 17 PRO B N 1
ATOM 6133 C CA . PRO B 1 17 ? 33.375 -23.438 -12.281 1 97 17 PRO B CA 1
ATOM 6134 C C . PRO B 1 17 ? 33.906 -24.859 -12.406 1 97 17 PRO B C 1
ATOM 6136 O O . PRO B 1 17 ? 33.25 -25.703 -13.055 1 97 17 PRO B O 1
ATOM 6139 N N . SER B 1 18 ? 34.938 -25.172 -11.695 1 94 18 SER B N 1
ATOM 6140 C CA . SER B 1 18 ? 35.625 -26.453 -11.852 1 94 18 SER B CA 1
ATOM 6141 C C . SER B 1 18 ? 34.781 -27.609 -11.344 1 94 18 SER B C 1
ATOM 6143 O O . SER B 1 18 ? 34.906 -28.734 -11.828 1 94 18 SER B O 1
ATOM 6145 N N . HIS B 1 19 ? 33.938 -27.344 -10.469 1 93.25 19 HIS B N 1
ATOM 6146 C CA . HIS B 1 19 ? 33.188 -28.438 -9.836 1 93.25 19 HIS B CA 1
ATOM 6147 C C . HIS B 1 19 ? 31.875 -28.688 -10.555 1 93.25 19 HIS B C 1
ATOM 6149 O O . HIS B 1 19 ? 31.094 -29.547 -10.141 1 93.25 19 HIS B O 1
ATOM 6155 N N . MET B 1 20 ? 31.547 -27.969 -11.602 1 94.12 20 MET B N 1
ATOM 6156 C CA . MET B 1 20 ? 30.375 -28.281 -12.422 1 94.12 20 MET B CA 1
ATOM 6157 C C . MET B 1 20 ? 30.609 -29.531 -13.25 1 94.12 20 MET B C 1
ATOM 6159 O O . MET B 1 20 ? 31.469 -29.547 -14.125 1 94.12 20 MET B O 1
ATOM 6163 N N . ASN B 1 21 ? 29.781 -30.578 -13.094 1 91.06 21 ASN B N 1
ATOM 6164 C CA . ASN B 1 21 ? 30.031 -31.875 -13.727 1 91.06 21 ASN B CA 1
ATOM 6165 C C . ASN B 1 21 ? 29.438 -31.922 -15.141 1 91.06 21 ASN B C 1
ATOM 6167 O O . ASN B 1 21 ? 28.859 -30.938 -15.609 1 91.06 21 ASN B O 1
ATOM 6171 N N . ALA B 1 22 ? 29.516 -32.969 -15.75 1 90 22 ALA B N 1
ATOM 6172 C CA . ALA B 1 22 ? 29.125 -33.125 -17.156 1 90 22 ALA B CA 1
ATOM 6173 C C . ALA B 1 22 ? 27.625 -33 -17.328 1 90 22 ALA B C 1
ATOM 6175 O O . ALA B 1 22 ? 27.141 -32.406 -18.297 1 90 22 ALA B O 1
ATOM 6176 N N . LEU B 1 23 ? 26.906 -33.562 -16.406 1 91.19 23 LEU B N 1
ATOM 6177 C CA . LEU B 1 23 ? 25.453 -33.438 -16.453 1 91.19 23 LEU B CA 1
ATOM 6178 C C . LEU B 1 23 ? 25.016 -31.984 -16.375 1 91.19 23 LEU B C 1
ATOM 6180 O O . LEU B 1 23 ? 24.219 -31.516 -17.203 1 91.19 23 LEU B O 1
ATOM 6184 N N . GLY B 1 24 ? 25.562 -31.328 -15.43 1 93.56 24 GLY B N 1
ATOM 6185 C CA . GLY B 1 24 ? 25.234 -29.922 -15.25 1 93.56 24 GLY B CA 1
ATOM 6186 C C . GLY B 1 24 ? 25.531 -29.062 -16.469 1 93.56 24 GLY B C 1
ATOM 6187 O O . GLY B 1 24 ? 24.703 -28.25 -16.891 1 93.56 24 GLY B O 1
ATOM 6188 N N . LYS B 1 25 ? 26.672 -29.188 -17 1 92.88 25 LYS B N 1
ATOM 6189 C CA . LYS B 1 25 ? 27.062 -28.438 -18.188 1 92.88 25 LYS B CA 1
ATOM 6190 C C . LYS B 1 25 ? 26.141 -28.734 -19.375 1 92.88 25 LYS B C 1
ATOM 6192 O O . LYS B 1 25 ? 25.703 -27.828 -20.078 1 92.88 25 LYS B O 1
ATOM 6197 N N . PHE B 1 26 ? 25.875 -29.984 -19.5 1 90.38 26 PHE B N 1
ATOM 6198 C CA . PHE B 1 26 ? 25.031 -30.406 -20.609 1 90.38 26 PHE B CA 1
ATOM 6199 C C . PHE B 1 26 ? 23.641 -29.797 -20.484 1 90.38 26 PHE B C 1
ATOM 6201 O O . PHE B 1 26 ? 23.109 -29.234 -21.438 1 90.38 26 PHE B O 1
ATOM 6208 N N . VAL B 1 27 ? 23.078 -29.922 -19.359 1 91.38 27 VAL B N 1
ATOM 6209 C CA . VAL B 1 27 ? 21.719 -29.422 -19.141 1 91.38 27 VAL B CA 1
ATOM 6210 C C . VAL B 1 27 ? 21.688 -27.906 -19.266 1 91.38 27 VAL B C 1
ATOM 6212 O O . VAL B 1 27 ? 20.734 -27.344 -19.797 1 91.38 27 VAL B O 1
ATOM 6215 N N . TYR B 1 28 ? 22.688 -27.25 -18.812 1 94.12 28 TYR B N 1
ATOM 6216 C CA . TYR B 1 28 ? 22.797 -25.812 -18.969 1 94.12 28 TYR B CA 1
ATOM 6217 C C . TYR B 1 28 ? 22.766 -25.422 -20.438 1 94.12 28 TYR B C 1
ATOM 6219 O O . TYR B 1 28 ? 21.969 -24.562 -20.844 1 94.12 28 TYR B O 1
ATOM 6227 N N . PHE B 1 29 ? 23.578 -26.016 -21.203 1 90.62 29 PHE B N 1
ATOM 6228 C CA . PHE B 1 29 ? 23.656 -25.672 -22.625 1 90.62 29 PHE B CA 1
ATOM 6229 C C . PHE B 1 29 ? 22.344 -25.969 -23.328 1 90.62 29 PHE B C 1
ATOM 6231 O O . PHE B 1 29 ? 21.953 -25.25 -24.25 1 90.62 29 PHE B O 1
ATOM 6238 N N . ARG B 1 30 ? 21.781 -26.922 -22.859 1 84.38 30 ARG B N 1
ATOM 6239 C CA . ARG B 1 30 ? 20.547 -27.344 -23.5 1 84.38 30 ARG B CA 1
ATOM 6240 C C . ARG B 1 30 ? 19.406 -26.391 -23.172 1 84.38 30 ARG B C 1
ATOM 6242 O O . ARG B 1 30 ? 18.531 -26.125 -24 1 84.38 30 ARG B O 1
ATOM 6249 N N . THR B 1 31 ? 19.422 -25.844 -22.016 1 87.19 31 THR B N 1
ATOM 6250 C CA . THR B 1 31 ? 18.203 -25.219 -21.516 1 87.19 31 THR B CA 1
ATOM 6251 C C . THR B 1 31 ? 18.375 -23.719 -21.375 1 87.19 31 THR B C 1
ATOM 6253 O O . THR B 1 31 ? 17.438 -22.953 -21.641 1 87.19 31 THR B O 1
ATOM 6256 N N . TYR B 1 32 ? 19.578 -23.203 -20.953 1 90.5 32 TYR B N 1
ATOM 6257 C CA . TYR B 1 32 ? 19.656 -21.812 -20.516 1 90.5 32 TYR B CA 1
ATOM 6258 C C . TYR B 1 32 ? 20.656 -21.047 -21.359 1 90.5 32 TYR B C 1
ATOM 6260 O O . TYR B 1 32 ? 20.688 -19.812 -21.328 1 90.5 32 TYR B O 1
ATOM 6268 N N . SER B 1 33 ? 21.5 -21.75 -22.109 1 91.31 33 SER B N 1
ATOM 6269 C CA . SER B 1 33 ? 22.547 -21.078 -22.859 1 91.31 33 SER B CA 1
ATOM 6270 C C . SER B 1 33 ? 22.016 -20.484 -24.156 1 91.31 33 SER B C 1
ATOM 6272 O O . SER B 1 33 ? 21.547 -21.234 -25.031 1 91.31 33 SER B O 1
ATOM 6274 N N . ARG B 1 34 ? 22.047 -19.234 -24.266 1 87.12 34 ARG B N 1
ATOM 6275 C CA . ARG B 1 34 ? 21.547 -18.547 -25.469 1 87.12 34 ARG B CA 1
ATOM 6276 C C . ARG B 1 34 ? 22.656 -18.391 -26.5 1 87.12 34 ARG B C 1
ATOM 6278 O O . ARG B 1 34 ? 23.828 -18.25 -26.156 1 87.12 34 ARG B O 1
ATOM 6285 N N . PHE B 1 35 ? 22.266 -18.328 -27.734 1 83.12 35 PHE B N 1
ATOM 6286 C CA . PHE B 1 35 ? 23.203 -18.094 -28.812 1 83.12 35 PHE B CA 1
ATOM 6287 C C . PHE B 1 35 ? 23.516 -16.594 -28.938 1 83.12 35 PHE B C 1
ATOM 6289 O O . PHE B 1 35 ? 22.609 -15.773 -28.953 1 83.12 35 PHE B O 1
ATOM 6296 N N . LEU B 1 36 ? 24.719 -16.312 -29 1 86.81 36 LEU B N 1
ATOM 6297 C CA . LEU B 1 36 ? 25.188 -14.953 -29.219 1 86.81 36 LEU B CA 1
ATOM 6298 C C . LEU B 1 36 ? 25.625 -14.742 -30.656 1 86.81 36 LEU B C 1
ATOM 6300 O O . LEU B 1 36 ? 26.734 -15.094 -31.047 1 86.81 36 LEU B O 1
ATOM 6304 N N . PRO B 1 37 ? 24.797 -14.086 -31.344 1 81.38 37 PRO B N 1
ATOM 6305 C CA . PRO B 1 37 ? 25.125 -13.922 -32.75 1 81.38 37 PRO B CA 1
ATOM 6306 C C . PRO B 1 37 ? 26.438 -13.195 -33 1 81.38 37 PRO B C 1
ATOM 6308 O O . PRO B 1 37 ? 27.203 -13.562 -33.906 1 81.38 37 PRO B O 1
ATOM 6311 N N . ASN B 1 38 ? 26.734 -12.289 -32.25 1 83.88 38 ASN B N 1
ATOM 6312 C CA . ASN B 1 38 ? 27.938 -11.484 -32.438 1 83.88 38 ASN B CA 1
ATOM 6313 C C . ASN B 1 38 ? 29.203 -12.297 -32.125 1 83.88 38 ASN B C 1
ATOM 6315 O O . ASN B 1 38 ? 30.281 -11.969 -32.625 1 83.88 38 ASN B O 1
ATOM 6319 N N . LYS B 1 39 ? 29.047 -13.375 -31.422 1 87.94 39 LYS B N 1
ATOM 6320 C CA . LYS B 1 39 ? 30.203 -14.195 -31.062 1 87.94 39 LYS B CA 1
ATOM 6321 C C . LYS B 1 39 ? 30.172 -15.531 -31.781 1 87.94 39 LYS B C 1
ATOM 6323 O O . LYS B 1 39 ? 31.156 -16.297 -31.734 1 87.94 39 LYS B O 1
ATOM 6328 N N . GLY B 1 40 ? 29.062 -15.852 -32.344 1 82.81 40 GLY B N 1
ATOM 6329 C CA . GLY B 1 40 ? 28.922 -17.062 -33.125 1 82.81 40 GLY B CA 1
ATOM 6330 C C . GLY B 1 40 ? 28.922 -18.328 -32.312 1 82.81 40 GLY B C 1
ATOM 6331 O O . GLY B 1 40 ? 29.375 -19.375 -32.75 1 82.81 40 GLY B O 1
ATOM 6332 N N . ARG B 1 41 ? 28.625 -18.188 -31.094 1 87.44 41 ARG B N 1
ATOM 6333 C CA . ARG B 1 41 ? 28.578 -19.312 -30.172 1 87.44 41 ARG B CA 1
ATOM 6334 C C . ARG B 1 41 ? 27.516 -19.109 -29.109 1 87.44 41 ARG B C 1
ATOM 6336 O O . ARG B 1 41 ? 26.938 -18.031 -29 1 87.44 41 ARG B O 1
ATOM 6343 N N . ARG B 1 42 ? 27.266 -20.188 -28.344 1 88.69 42 ARG B N 1
ATOM 6344 C CA . ARG B 1 42 ? 26.359 -20.078 -27.203 1 88.69 42 ARG B CA 1
ATOM 6345 C C . ARG B 1 42 ? 27.062 -19.391 -26.016 1 88.69 42 ARG B C 1
ATOM 6347 O O . ARG B 1 42 ? 28.281 -19.359 -25.953 1 88.69 42 ARG B O 1
ATOM 6354 N N . GLU B 1 43 ? 26.266 -18.906 -25.125 1 93.12 43 GLU B N 1
ATOM 6355 C CA . GLU B 1 43 ? 26.766 -18.328 -23.875 1 93.12 43 GLU B CA 1
ATOM 6356 C C . GLU B 1 43 ? 27.469 -19.359 -23.016 1 93.12 43 GLU B C 1
ATOM 6358 O O . GLU B 1 43 ? 27.109 -20.547 -23.031 1 93.12 43 GLU B O 1
ATOM 6363 N N . THR B 1 44 ? 28.422 -18.875 -22.359 1 94.88 44 THR B N 1
ATOM 6364 C CA . THR B 1 44 ? 28.969 -19.656 -21.266 1 94.88 44 THR B CA 1
ATOM 6365 C C . THR B 1 44 ? 28.188 -19.438 -19.969 1 94.88 44 THR B C 1
ATOM 6367 O O . THR B 1 44 ? 27.391 -18.5 -19.891 1 94.88 44 THR B O 1
ATOM 6370 N N . TRP B 1 45 ? 28.438 -20.297 -19.031 1 97.44 45 TRP B N 1
ATOM 6371 C CA . TRP B 1 45 ? 27.781 -20.141 -17.734 1 97.44 45 TRP B CA 1
ATOM 6372 C C . TRP B 1 45 ? 28.125 -18.812 -17.109 1 97.44 45 TRP B C 1
ATOM 6374 O O . TRP B 1 45 ? 27.266 -18.125 -16.547 1 97.44 45 TRP B O 1
ATOM 6384 N N . LYS B 1 46 ? 29.359 -18.359 -17.203 1 97.94 46 LYS B N 1
ATOM 6385 C CA . LYS B 1 46 ? 29.828 -17.062 -16.719 1 97.94 46 LYS B CA 1
ATOM 6386 C C . LYS B 1 46 ? 29.016 -15.922 -17.312 1 97.94 46 LYS B C 1
ATOM 6388 O O . LYS B 1 46 ? 28.609 -15 -16.609 1 97.94 46 LYS B O 1
ATOM 6393 N N . GLU B 1 47 ? 28.797 -15.969 -18.562 1 96.44 47 GLU B N 1
ATOM 6394 C CA . GLU B 1 47 ? 28.078 -14.914 -19.281 1 96.44 47 GLU B CA 1
ATOM 6395 C C . GLU B 1 47 ? 26.609 -14.875 -18.875 1 96.44 47 GLU B C 1
ATOM 6397 O O . GLU B 1 47 ? 26.031 -13.797 -18.734 1 96.44 47 GLU B O 1
ATOM 6402 N N . THR B 1 48 ? 26 -16.047 -18.719 1 97.19 48 THR B N 1
ATOM 6403 C CA . THR B 1 48 ? 24.625 -16.125 -18.266 1 97.19 48 THR B CA 1
ATOM 6404 C C . THR B 1 48 ? 24.484 -15.555 -16.859 1 97.19 48 THR B C 1
ATOM 6406 O O . THR B 1 48 ? 23.578 -14.758 -16.594 1 97.19 48 THR B O 1
ATOM 6409 N N . CYS B 1 49 ? 25.406 -15.922 -15.984 1 98.31 49 CYS B N 1
ATOM 6410 C CA . CYS B 1 49 ? 25.375 -15.414 -14.617 1 98.31 49 CYS B CA 1
ATOM 6411 C C . CYS B 1 49 ? 25.516 -13.898 -14.586 1 98.31 49 CYS B C 1
ATOM 6413 O O . CYS B 1 49 ? 24.844 -13.227 -13.805 1 98.31 49 CYS B O 1
ATOM 6415 N N . ARG B 1 50 ? 26.344 -13.406 -15.453 1 97.81 50 ARG B N 1
ATOM 6416 C CA . ARG B 1 50 ? 26.594 -11.969 -15.492 1 97.81 50 ARG B CA 1
ATOM 6417 C C . ARG B 1 50 ? 25.328 -11.211 -15.906 1 97.81 50 ARG B C 1
ATOM 6419 O O . ARG B 1 50 ? 24.891 -10.297 -15.211 1 97.81 50 ARG B O 1
ATOM 6426 N N . ARG B 1 51 ? 24.734 -11.523 -17.031 1 96.19 51 ARG B N 1
ATOM 6427 C CA . ARG B 1 51 ? 23.578 -10.766 -17.531 1 96.19 51 ARG B CA 1
ATOM 6428 C C . ARG B 1 51 ? 22.391 -10.922 -16.609 1 96.19 51 ARG B C 1
ATOM 6430 O O . ARG B 1 51 ? 21.625 -9.969 -16.391 1 96.19 51 ARG B O 1
ATOM 6437 N N . ALA B 1 52 ? 22.203 -12.133 -16.109 1 97.44 52 ALA B N 1
ATOM 6438 C CA . ALA B 1 52 ? 21.062 -12.352 -15.211 1 97.44 52 ALA B CA 1
ATOM 6439 C C . ALA B 1 52 ? 21.219 -11.547 -13.922 1 97.44 52 ALA B C 1
ATOM 6441 O O . ALA B 1 52 ? 20.25 -10.977 -13.422 1 97.44 52 ALA B O 1
ATOM 6442 N N . THR B 1 53 ? 22.453 -11.492 -13.406 1 98.38 53 THR B N 1
ATOM 6443 C CA . THR B 1 53 ? 22.719 -10.711 -12.203 1 98.38 53 THR B CA 1
ATOM 6444 C C . THR B 1 53 ? 22.516 -9.219 -12.469 1 98.38 53 THR B C 1
ATOM 6446 O O . THR B 1 53 ? 21.906 -8.516 -11.664 1 98.38 53 THR B O 1
ATOM 6449 N N . GLU B 1 54 ? 23.047 -8.781 -13.625 1 97.5 54 GLU B N 1
ATOM 6450 C CA . GLU B 1 54 ? 22.875 -7.383 -14.023 1 97.5 54 GLU B CA 1
ATOM 6451 C C . GLU B 1 54 ? 21.391 -7.012 -14.102 1 97.5 54 GLU B C 1
ATOM 6453 O O . GLU B 1 54 ? 21 -5.93 -13.656 1 97.5 54 GLU B O 1
ATOM 6458 N N . TYR B 1 55 ? 20.641 -7.848 -14.625 1 97.12 55 TYR B N 1
ATOM 6459 C CA . TYR B 1 55 ? 19.219 -7.602 -14.75 1 97.12 55 TYR B CA 1
ATOM 6460 C C . TYR B 1 55 ? 18.547 -7.527 -13.383 1 97.12 55 TYR B C 1
ATOM 6462 O O . TYR B 1 55 ? 17.828 -6.566 -13.086 1 97.12 55 TYR B O 1
ATOM 6470 N N . ASN B 1 56 ? 18.812 -8.5 -12.602 1 98.19 56 ASN B N 1
ATOM 6471 C CA . ASN B 1 56 ? 18.172 -8.617 -11.297 1 98.19 56 ASN B CA 1
ATOM 6472 C C . ASN B 1 56 ? 18.516 -7.438 -10.391 1 98.19 56 ASN B C 1
ATOM 6474 O O . ASN B 1 56 ? 17.625 -6.746 -9.898 1 98.19 56 ASN B O 1
ATOM 6478 N N . VAL B 1 57 ? 19.812 -7.137 -10.203 1 98.31 57 VAL B N 1
ATOM 6479 C CA . VAL B 1 57 ? 20.219 -6.039 -9.328 1 98.31 57 VAL B CA 1
ATOM 6480 C C . VAL B 1 57 ? 19.875 -4.703 -9.984 1 98.31 57 VAL B C 1
ATOM 6482 O O . VAL B 1 57 ? 19.531 -3.738 -9.289 1 98.31 57 VAL B O 1
ATOM 6485 N N . GLY B 1 58 ? 19.859 -4.645 -11.305 1 97.31 58 GLY B N 1
ATOM 6486 C CA . GLY B 1 58 ? 19.484 -3.447 -12.039 1 97.31 58 GLY B CA 1
ATOM 6487 C C . GLY B 1 58 ? 18.047 -3.016 -11.789 1 97.31 58 GLY B C 1
ATOM 6488 O O . GLY B 1 58 ? 17.734 -1.829 -11.891 1 97.31 58 GLY B O 1
ATOM 6489 N N . LEU B 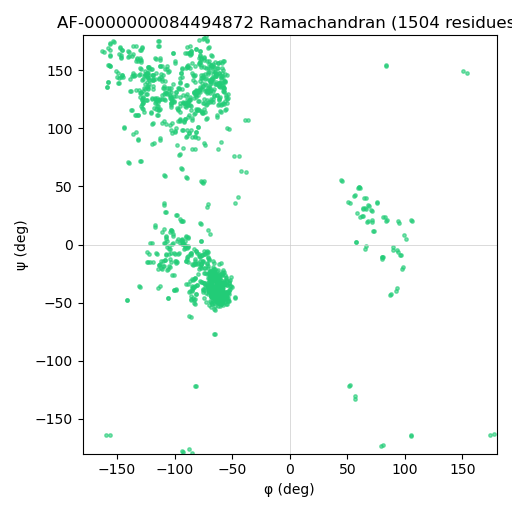1 59 ? 17.172 -3.939 -11.5 1 97.75 59 LEU B N 1
ATOM 6490 C CA . LEU B 1 59 ? 15.781 -3.611 -11.195 1 97.75 59 LEU B CA 1
ATOM 6491 C C . LEU B 1 59 ? 15.703 -2.703 -9.969 1 97.75 59 LEU B C 1
ATOM 6493 O O . LEU B 1 59 ? 14.883 -1.779 -9.93 1 97.75 59 LEU B O 1
ATOM 6497 N N . ALA B 1 60 ? 16.5 -2.955 -8.961 1 97.88 60 ALA B N 1
ATOM 6498 C CA . ALA B 1 60 ? 16.531 -2.117 -7.766 1 97.88 60 ALA B CA 1
ATOM 6499 C C . ALA B 1 60 ? 17.031 -0.712 -8.086 1 97.88 60 ALA B C 1
ATOM 6501 O O . ALA B 1 60 ? 16.469 0.278 -7.602 1 97.88 60 ALA B O 1
ATOM 6502 N N . VAL B 1 61 ? 18.047 -0.6 -8.914 1 97.12 61 VAL B N 1
ATOM 6503 C CA . VAL B 1 61 ? 18.609 0.689 -9.305 1 97.12 61 VAL B CA 1
ATOM 6504 C C . VAL B 1 61 ? 17.562 1.516 -10.031 1 97.12 61 VAL B C 1
ATOM 6506 O O . VAL B 1 61 ? 17.312 2.674 -9.688 1 97.12 61 VAL B O 1
ATOM 6509 N N . LYS B 1 62 ? 16.891 0.904 -11 1 95.94 62 LYS B N 1
ATOM 6510 C CA . LYS B 1 62 ? 15.852 1.574 -11.773 1 95.94 62 LYS B CA 1
ATOM 6511 C C . LYS B 1 62 ? 14.703 2.02 -10.875 1 95.94 62 LYS B C 1
ATOM 6513 O O . LYS B 1 62 ? 14.148 3.105 -11.055 1 95.94 62 LYS B O 1
ATOM 6518 N N . HIS B 1 63 ? 14.336 1.192 -9.945 1 96.38 63 HIS B N 1
ATOM 6519 C CA . HIS B 1 63 ? 13.25 1.492 -9.023 1 96.38 63 HIS B CA 1
ATOM 6520 C C . HIS B 1 63 ? 13.57 2.715 -8.172 1 96.38 63 HIS B C 1
ATOM 6522 O O . HIS B 1 63 ? 12.75 3.619 -8.031 1 96.38 63 HIS B O 1
ATOM 6528 N N . LEU B 1 64 ? 14.719 2.773 -7.578 1 94.44 64 LEU B N 1
ATOM 6529 C CA . LEU B 1 64 ? 15.117 3.891 -6.73 1 94.44 64 LEU B CA 1
ATOM 6530 C C . LEU B 1 64 ? 15.117 5.199 -7.516 1 94.44 64 LEU B C 1
ATOM 6532 O O . LEU B 1 64 ? 14.656 6.227 -7.016 1 94.44 64 LEU B O 1
ATOM 6536 N N . GLU B 1 65 ? 15.578 5.168 -8.758 1 92.62 65 GLU B N 1
ATOM 6537 C CA . GLU B 1 65 ? 15.523 6.344 -9.617 1 92.62 65 GLU B CA 1
ATOM 6538 C C . GLU B 1 65 ? 14.086 6.781 -9.875 1 92.62 65 GLU B C 1
ATOM 6540 O O . GLU B 1 65 ? 13.773 7.973 -9.82 1 92.62 65 GLU B O 1
ATOM 6545 N N . LYS B 1 66 ? 13.273 5.859 -10.078 1 91.31 66 LYS B N 1
ATOM 6546 C CA . LYS B 1 66 ? 11.875 6.129 -10.406 1 91.31 66 LYS B CA 1
ATOM 6547 C C . LYS B 1 66 ? 11.156 6.812 -9.242 1 91.31 66 LYS B C 1
ATOM 6549 O O . LYS B 1 66 ? 10.336 7.707 -9.453 1 91.31 66 LYS B O 1
ATOM 6554 N N . ILE B 1 67 ? 11.445 6.414 -8.039 1 89.38 67 ILE B N 1
ATOM 6555 C CA . ILE B 1 67 ? 10.727 6.957 -6.895 1 89.38 67 ILE B CA 1
ATOM 6556 C C . ILE B 1 67 ? 11.438 8.203 -6.375 1 89.38 67 ILE B C 1
ATOM 6558 O O . ILE B 1 67 ? 11.102 8.719 -5.305 1 89.38 67 ILE B O 1
ATOM 6562 N N . GLY B 1 68 ? 12.492 8.711 -7.062 1 85.75 68 GLY B N 1
ATOM 6563 C CA . GLY B 1 68 ? 13.156 9.969 -6.77 1 85.75 68 GLY B CA 1
ATOM 6564 C C . GLY B 1 68 ? 14.211 9.852 -5.688 1 85.75 68 GLY B C 1
ATOM 6565 O O . GLY B 1 68 ? 14.562 10.844 -5.047 1 85.75 68 GLY B O 1
ATOM 6566 N N . TYR B 1 69 ? 14.727 8.672 -5.414 1 89.44 69 TYR B N 1
ATOM 6567 C CA . TYR B 1 69 ? 15.797 8.469 -4.441 1 89.44 69 TYR B CA 1
ATOM 6568 C C . TYR B 1 69 ? 17.156 8.492 -5.113 1 89.44 69 TYR B C 1
ATOM 6570 O O . TYR B 1 69 ? 17.281 8.148 -6.293 1 89.44 69 TYR B O 1
ATOM 6578 N N . ALA B 1 70 ? 18.156 8.883 -4.367 1 89.25 70 ALA B N 1
ATOM 6579 C CA . ALA B 1 70 ? 19.531 8.789 -4.852 1 89.25 70 ALA B CA 1
ATOM 6580 C C . ALA B 1 70 ? 20.016 7.34 -4.859 1 89.25 70 ALA B C 1
ATOM 6582 O O . ALA B 1 70 ? 19.719 6.574 -3.939 1 89.25 70 ALA B O 1
ATOM 6583 N N . VAL B 1 71 ? 20.734 6.895 -5.914 1 92.88 71 VAL B N 1
ATOM 6584 C CA . VAL B 1 71 ? 21.234 5.535 -6.055 1 92.88 71 VAL B CA 1
ATOM 6585 C C . VAL B 1 71 ? 22.672 5.469 -5.562 1 92.88 71 VAL B C 1
ATOM 6587 O O . VAL B 1 71 ? 23.531 6.223 -6.027 1 92.88 71 VAL B O 1
ATOM 6590 N N . ASP B 1 72 ? 22.969 4.617 -4.574 1 93.38 72 ASP B N 1
ATOM 6591 C CA . ASP B 1 72 ? 24.312 4.273 -4.156 1 93.38 72 ASP B CA 1
ATOM 6592 C C . ASP B 1 72 ? 24.906 3.186 -5.047 1 93.38 72 ASP B C 1
ATOM 6594 O O . ASP B 1 72 ? 24.812 1.997 -4.727 1 93.38 72 ASP B O 1
ATOM 6598 N N . TYR B 1 73 ? 25.578 3.447 -6.012 1 94.38 73 TYR B N 1
ATOM 6599 C CA . TYR B 1 73 ? 26.062 2.51 -7.02 1 94.38 73 TYR B CA 1
ATOM 6600 C C . TYR B 1 73 ? 27.109 1.577 -6.438 1 94.38 73 TYR B C 1
ATOM 6602 O O . TYR B 1 73 ? 27.219 0.413 -6.836 1 94.38 73 TYR B O 1
ATOM 6610 N N . ASP B 1 74 ? 27.891 2.016 -5.477 1 95.06 74 ASP B N 1
ATOM 6611 C CA . ASP B 1 74 ? 28.906 1.162 -4.863 1 95.06 74 ASP B CA 1
ATOM 6612 C C . ASP B 1 74 ? 28.25 0.009 -4.098 1 95.06 74 ASP B C 1
ATOM 6614 O O . ASP B 1 74 ? 28.719 -1.131 -4.18 1 95.06 74 ASP B O 1
ATOM 6618 N N . LYS B 1 75 ? 27.312 0.365 -3.422 1 95.81 75 LYS B N 1
ATOM 6619 C CA . LYS B 1 75 ? 26.594 -0.656 -2.658 1 95.81 75 LYS B CA 1
ATOM 6620 C C . LYS B 1 75 ? 25.953 -1.688 -3.582 1 95.81 75 LYS B C 1
ATOM 6622 O O . LYS B 1 75 ? 26.031 -2.891 -3.324 1 95.81 75 LYS B O 1
ATOM 6627 N N . HIS B 1 76 ? 25.328 -1.235 -4.637 1 97.19 76 HIS B N 1
ATOM 6628 C CA . HIS B 1 76 ? 24.672 -2.135 -5.582 1 97.19 76 HIS B CA 1
ATOM 6629 C C . HIS B 1 76 ? 25.703 -2.959 -6.355 1 97.19 76 HIS B C 1
ATOM 6631 O O . HIS B 1 76 ? 25.453 -4.129 -6.664 1 97.19 76 HIS B O 1
ATOM 6637 N N . ARG B 1 77 ? 26.859 -2.418 -6.621 1 97.38 77 ARG B N 1
ATOM 6638 C CA . ARG B 1 77 ? 27.938 -3.154 -7.266 1 97.38 77 ARG B CA 1
ATOM 6639 C C . ARG B 1 77 ? 28.438 -4.281 -6.371 1 97.38 77 ARG B C 1
ATOM 6641 O O . ARG B 1 77 ? 28.625 -5.41 -6.828 1 97.38 77 ARG B O 1
ATOM 6648 N N . ALA B 1 78 ? 28.625 -3.998 -5.145 1 97.75 78 ALA B N 1
ATOM 6649 C CA . ALA B 1 78 ? 29.078 -5.012 -4.199 1 97.75 78 ALA B CA 1
ATOM 6650 C C . ALA B 1 78 ? 28.094 -6.164 -4.102 1 97.75 78 ALA B C 1
ATOM 6652 O O . ALA B 1 78 ? 28.484 -7.332 -4.066 1 97.75 78 ALA B O 1
ATOM 6653 N N . GLU B 1 79 ? 26.875 -5.832 -4.051 1 97.62 79 GLU B N 1
ATOM 6654 C CA . GLU B 1 79 ? 25.828 -6.855 -3.982 1 97.62 79 GLU B CA 1
ATOM 6655 C C . GLU B 1 79 ? 25.797 -7.695 -5.258 1 97.62 79 GLU B C 1
ATOM 6657 O O . GLU B 1 79 ? 25.641 -8.914 -5.199 1 97.62 79 GLU B O 1
ATOM 6662 N N . ALA B 1 80 ? 25.906 -7.035 -6.387 1 98.44 80 ALA B N 1
ATOM 6663 C CA . ALA B 1 80 ? 25.938 -7.738 -7.664 1 98.44 80 ALA B CA 1
ATOM 6664 C C . ALA B 1 80 ? 27.109 -8.711 -7.727 1 98.44 80 ALA B C 1
ATOM 6666 O O . ALA B 1 80 ? 26.969 -9.844 -8.188 1 98.44 80 ALA B O 1
ATOM 6667 N N . GLU B 1 81 ? 28.25 -8.289 -7.234 1 98.56 81 GLU B N 1
ATOM 6668 C CA . GLU B 1 81 ? 29.453 -9.125 -7.254 1 98.56 81 GLU B CA 1
ATOM 6669 C C . GLU B 1 81 ? 29.281 -10.359 -6.367 1 98.56 81 GLU B C 1
ATOM 6671 O O . GLU B 1 81 ? 29.625 -11.469 -6.77 1 98.56 81 GLU B O 1
ATOM 6676 N N . GLU B 1 82 ? 28.75 -10.172 -5.246 1 98.19 82 GLU B N 1
ATOM 6677 C CA . GLU B 1 82 ? 28.516 -11.281 -4.332 1 98.19 82 GLU B CA 1
ATOM 6678 C C . GLU B 1 82 ? 27.5 -12.266 -4.902 1 98.19 82 GLU B C 1
ATOM 6680 O O . GLU B 1 82 ? 27.672 -13.484 -4.789 1 98.19 82 GLU B O 1
ATOM 6685 N N . PHE B 1 83 ? 26.469 -11.75 -5.441 1 98.19 83 PHE B N 1
ATOM 6686 C CA . PHE B 1 83 ? 25.422 -12.586 -6 1 98.19 83 PHE B CA 1
ATOM 6687 C C . PHE B 1 83 ? 25.922 -13.352 -7.223 1 98.19 83 PHE B C 1
ATOM 6689 O O . PHE B 1 83 ? 25.625 -14.531 -7.391 1 98.19 83 PHE B O 1
ATOM 6696 N N . PHE B 1 84 ? 26.703 -12.672 -8.102 1 98.31 84 PHE B N 1
ATOM 6697 C CA . PHE B 1 84 ? 27.344 -13.328 -9.234 1 98.31 84 PHE B CA 1
ATOM 6698 C C . PHE B 1 84 ? 28.203 -14.5 -8.781 1 98.31 84 PHE B C 1
ATOM 6700 O O . PHE B 1 84 ? 28.094 -15.602 -9.328 1 98.31 84 PHE B O 1
ATOM 6707 N N . ASP B 1 85 ? 28.984 -14.25 -7.762 1 98.75 85 ASP B N 1
ATOM 6708 C CA . ASP B 1 85 ? 29.875 -15.281 -7.254 1 98.75 85 ASP B CA 1
ATOM 6709 C C . ASP B 1 85 ? 29.094 -16.5 -6.762 1 98.75 85 ASP B C 1
ATOM 6711 O O . ASP B 1 85 ? 29.453 -17.641 -7.035 1 98.75 85 ASP B O 1
ATOM 6715 N N . SER B 1 86 ? 28.078 -16.234 -6.082 1 98.38 86 SER B N 1
ATOM 6716 C CA . SER B 1 86 ? 27.25 -17.312 -5.531 1 98.38 86 SER B CA 1
ATOM 6717 C C . SER B 1 86 ? 26.594 -18.125 -6.641 1 98.38 86 SER B C 1
ATOM 6719 O O . SER B 1 86 ? 26.594 -19.359 -6.594 1 98.38 86 SER B O 1
ATOM 6721 N N . MET B 1 87 ? 26.016 -17.5 -7.602 1 98.25 87 MET B N 1
ATOM 6722 C CA . MET B 1 87 ? 25.359 -18.188 -8.711 1 98.25 87 MET B CA 1
ATOM 6723 C C . MET B 1 87 ? 26.375 -18.922 -9.57 1 98.25 87 MET B C 1
ATOM 6725 O O . MET B 1 87 ? 26.156 -20.078 -9.938 1 98.25 87 MET B O 1
ATOM 6729 N N . PHE B 1 88 ? 27.516 -18.266 -9.828 1 98.62 88 PHE B N 1
ATOM 6730 C CA . PHE B 1 88 ? 28.578 -18.875 -10.633 1 98.62 88 PHE B CA 1
ATOM 6731 C C . PHE B 1 88 ? 29.047 -20.188 -10.008 1 98.62 88 PHE B C 1
ATOM 6733 O O . PHE B 1 88 ? 29.281 -21.172 -10.711 1 98.62 88 PHE B O 1
ATOM 6740 N N . ASN B 1 89 ? 29.094 -20.203 -8.75 1 98.44 89 ASN B N 1
ATOM 6741 C CA . ASN B 1 89 ? 29.594 -21.375 -8.047 1 98.44 89 ASN B CA 1
ATOM 6742 C C . ASN B 1 89 ? 28.469 -22.312 -7.645 1 98.44 89 ASN B C 1
ATOM 6744 O O . ASN B 1 89 ? 28.609 -23.094 -6.703 1 98.44 89 ASN B O 1
ATOM 6748 N N . LEU B 1 90 ? 27.344 -22.234 -8.258 1 98.25 90 LEU B N 1
ATOM 6749 C CA . LEU B 1 90 ? 26.203 -23.156 -8.188 1 98.25 90 LEU B CA 1
ATOM 6750 C C . LEU B 1 90 ? 25.625 -23.203 -6.777 1 98.25 90 LEU B C 1
ATOM 6752 O O . LEU B 1 90 ? 25.031 -24.203 -6.375 1 98.25 90 LEU B O 1
ATOM 6756 N N . ARG B 1 91 ? 25.828 -22.125 -5.984 1 98.5 91 ARG B N 1
ATOM 6757 C CA . ARG B 1 91 ? 25.344 -22.094 -4.609 1 98.5 91 ARG B CA 1
ATOM 6758 C C . ARG B 1 91 ? 23.875 -21.672 -4.57 1 98.5 91 ARG B C 1
ATOM 6760 O O . ARG B 1 91 ? 23.156 -22 -3.629 1 98.5 91 ARG B O 1
ATOM 6767 N N . GLN B 1 92 ? 23.469 -20.906 -5.477 1 98.25 92 GLN B N 1
ATOM 6768 C CA . GLN B 1 92 ? 22.078 -20.5 -5.59 1 98.25 92 GLN B CA 1
ATOM 6769 C C . GLN B 1 92 ? 21.734 -20.094 -7.02 1 98.25 92 GLN B C 1
ATOM 6771 O O . GLN B 1 92 ? 22.641 -19.891 -7.844 1 98.25 92 GLN B O 1
ATOM 6776 N N . PHE B 1 93 ? 20.484 -19.938 -7.355 1 98.44 93 PHE B N 1
ATOM 6777 C CA . PHE B 1 93 ? 20.031 -19.672 -8.719 1 98.44 93 PHE B CA 1
ATOM 6778 C C . PHE B 1 93 ? 18.828 -18.734 -8.719 1 98.44 93 PHE B C 1
ATOM 6780 O O . PHE B 1 93 ? 17.969 -18.812 -7.828 1 98.44 93 PHE B O 1
ATOM 6787 N N . LEU B 1 94 ? 18.781 -17.875 -9.719 1 98.19 94 LEU B N 1
ATOM 6788 C CA . LEU B 1 94 ? 17.516 -17.234 -10.086 1 98.19 94 LEU B CA 1
ATOM 6789 C C . LEU B 1 94 ? 16.578 -18.25 -10.75 1 98.19 94 LEU B C 1
ATOM 6791 O O . LEU B 1 94 ? 16.953 -19.406 -10.961 1 98.19 94 LEU B O 1
ATOM 6795 N N . SER B 1 95 ? 15.414 -17.781 -11.023 1 96.62 95 SER B N 1
ATOM 6796 C CA . SER B 1 95 ? 14.492 -18.672 -11.719 1 96.62 95 SER B CA 1
ATOM 6797 C C . SER B 1 95 ? 15.039 -19.078 -13.086 1 96.62 95 SER B C 1
ATOM 6799 O O . SER B 1 95 ? 15.773 -18.312 -13.719 1 96.62 95 SER B O 1
ATOM 6801 N N . GLY B 1 96 ? 14.711 -20.297 -13.523 1 94.75 96 GLY B N 1
ATOM 6802 C CA . GLY B 1 96 ? 15.141 -20.719 -14.852 1 94.75 96 GLY B CA 1
ATOM 6803 C C . GLY B 1 96 ? 14.758 -19.734 -15.938 1 94.75 96 GLY B C 1
ATOM 6804 O O . GLY B 1 96 ? 15.555 -19.469 -16.844 1 94.75 96 GLY B O 1
ATOM 6805 N N . ARG B 1 97 ? 13.641 -19.078 -15.789 1 93.69 97 ARG B N 1
ATOM 6806 C CA . ARG B 1 97 ? 13.172 -18.109 -16.781 1 93.69 97 ARG B CA 1
ATOM 6807 C C . ARG B 1 97 ? 14.047 -16.859 -16.766 1 93.69 97 ARG B C 1
ATOM 6809 O O . ARG B 1 97 ? 14.352 -16.312 -17.828 1 93.69 97 ARG B O 1
ATOM 6816 N N . THR B 1 98 ? 14.43 -16.438 -15.625 1 96.25 98 THR B N 1
ATOM 6817 C CA . THR B 1 98 ? 15.297 -15.273 -15.539 1 96.25 98 THR B CA 1
ATOM 6818 C C . THR B 1 98 ? 16.688 -15.602 -16.062 1 96.25 98 THR B C 1
ATOM 6820 O O . THR B 1 98 ? 17.344 -14.75 -16.688 1 96.25 98 THR B O 1
ATOM 6823 N N . LEU B 1 99 ? 17.156 -16.828 -15.789 1 95.81 99 LEU B N 1
ATOM 6824 C CA . LEU B 1 99 ? 18.422 -17.234 -16.375 1 95.81 99 LEU B CA 1
ATOM 6825 C C . LEU B 1 99 ? 18.359 -17.203 -17.891 1 95.81 99 LEU B C 1
ATOM 6827 O O . LEU B 1 99 ? 19.359 -16.891 -18.547 1 95.81 99 LEU B O 1
ATOM 6831 N N . TRP B 1 100 ? 17.219 -17.438 -18.359 1 91.44 100 TRP B N 1
ATOM 6832 C CA . TRP B 1 100 ? 17.047 -17.5 -19.812 1 91.44 100 TRP B CA 1
ATOM 6833 C C . TRP B 1 100 ? 16.891 -16.109 -20.406 1 91.44 100 TRP B C 1
ATOM 6835 O O . TRP B 1 100 ? 17.578 -15.766 -21.375 1 91.44 100 TRP B O 1
ATOM 6845 N N . VAL B 1 101 ? 16.031 -15.227 -19.812 1 92.69 101 VAL B N 1
ATOM 6846 C CA . VAL B 1 101 ? 15.664 -14.016 -20.547 1 92.69 101 VAL B CA 1
ATOM 6847 C C . VAL B 1 101 ? 16.266 -12.797 -19.844 1 92.69 101 VAL B C 1
ATOM 6849 O O . VAL B 1 101 ? 16.359 -11.719 -20.453 1 92.69 101 VAL B O 1
ATOM 6852 N N . GLY B 1 102 ? 16.625 -12.898 -18.609 1 93.94 102 GLY B N 1
ATOM 6853 C CA . GLY B 1 102 ? 17.078 -11.727 -17.875 1 93.94 102 GLY B CA 1
ATOM 6854 C C . GLY B 1 102 ? 18.297 -11.062 -18.5 1 93.94 102 GLY B C 1
ATOM 6855 O O . GLY B 1 102 ? 19.344 -11.703 -18.672 1 93.94 102 GLY B O 1
ATOM 6856 N N . GLY B 1 103 ? 18.172 -9.82 -18.875 1 92.25 103 GLY B N 1
ATOM 6857 C CA . GLY B 1 103 ? 19.281 -9.062 -19.406 1 92.25 103 GLY B CA 1
ATOM 6858 C C . GLY B 1 103 ? 19.672 -9.477 -20.812 1 92.25 103 GLY B C 1
ATOM 6859 O O . GLY B 1 103 ? 20.766 -9.133 -21.281 1 92.25 103 GLY B O 1
ATOM 6860 N N . SER B 1 104 ? 18.906 -10.219 -21.422 1 88.25 104 SER B N 1
ATOM 6861 C CA . SER B 1 104 ? 19.234 -10.695 -22.766 1 88.25 104 SER B CA 1
ATOM 6862 C C . SER B 1 104 ? 19.25 -9.547 -23.766 1 88.25 104 SER B C 1
ATOM 6864 O O . SER B 1 104 ? 18.656 -8.492 -23.516 1 88.25 104 SER B O 1
ATOM 6866 N N . GLU B 1 105 ? 19.969 -9.602 -24.828 1 79.19 105 GLU B N 1
ATOM 6867 C CA . GLU B 1 105 ? 20.281 -8.555 -25.797 1 79.19 105 GLU B CA 1
ATOM 6868 C C . GLU B 1 105 ? 19.016 -8 -26.453 1 79.19 105 GLU B C 1
ATOM 6870 O O . GLU B 1 105 ? 18.969 -6.832 -26.828 1 79.19 105 GLU B O 1
ATOM 6875 N N . ASN B 1 106 ? 17.984 -8.656 -26.547 1 78.81 106 ASN B N 1
ATOM 6876 C CA . ASN B 1 106 ? 16.797 -8.203 -27.234 1 78.81 106 ASN B CA 1
ATOM 6877 C C . ASN B 1 106 ? 15.812 -7.535 -26.281 1 78.81 106 ASN B C 1
ATOM 6879 O O . ASN B 1 106 ? 14.727 -7.109 -26.688 1 78.81 106 ASN B O 1
ATOM 6883 N N . GLY B 1 107 ? 16.219 -7.422 -25.125 1 84.88 107 GLY B N 1
ATOM 6884 C CA . GLY B 1 107 ? 15.398 -6.742 -24.125 1 84.88 107 GLY B CA 1
ATOM 6885 C C . GLY B 1 107 ? 14.094 -7.457 -23.844 1 84.88 107 GLY B C 1
ATOM 6886 O O . GLY B 1 107 ? 13.07 -6.816 -23.594 1 84.88 107 GLY B O 1
ATOM 6887 N N . VAL B 1 108 ? 14.086 -8.703 -23.953 1 86.19 108 VAL B N 1
ATOM 6888 C CA . VAL B 1 108 ? 12.875 -9.508 -23.797 1 86.19 108 VAL B CA 1
ATOM 6889 C C . VAL B 1 108 ? 12.328 -9.328 -22.375 1 86.19 108 VAL B C 1
ATOM 6891 O O . VAL B 1 108 ? 11.117 -9.148 -22.188 1 86.19 108 VAL B O 1
ATOM 6894 N N . ALA B 1 109 ? 13.188 -9.312 -21.422 1 90.81 109 ALA B N 1
ATOM 6895 C CA . ALA B 1 109 ? 12.758 -9.227 -20.031 1 90.81 109 ALA B CA 1
ATOM 6896 C C . ALA B 1 109 ? 12.148 -7.863 -19.734 1 90.81 109 ALA B C 1
ATOM 6898 O O . ALA B 1 109 ? 11.305 -7.738 -18.844 1 90.81 109 ALA B O 1
ATOM 6899 N N . ASP B 1 110 ? 12.492 -6.824 -20.484 1 90.69 110 ASP B N 1
ATOM 6900 C CA . ASP B 1 110 ? 11.961 -5.48 -20.266 1 90.69 110 ASP B CA 1
ATOM 6901 C C . ASP B 1 110 ? 10.609 -5.305 -20.969 1 90.69 110 ASP B C 1
ATOM 6903 O O . ASP B 1 110 ? 9.719 -4.645 -20.438 1 90.69 110 ASP B O 1
ATOM 6907 N N . LYS B 1 111 ? 10.508 -5.914 -22.078 1 91.44 111 LYS B N 1
ATOM 6908 C CA . LYS B 1 111 ? 9.281 -5.797 -22.859 1 91.44 111 LYS B CA 1
ATOM 6909 C C . LYS B 1 111 ? 8.203 -6.738 -22.328 1 91.44 111 LYS B C 1
ATOM 6911 O O . LYS B 1 111 ? 7.016 -6.406 -22.359 1 91.44 111 LYS B O 1
ATOM 6916 N N . TYR B 1 112 ? 8.727 -7.93 -21.859 1 94.38 112 TYR B N 1
ATOM 6917 C CA . TYR B 1 112 ? 7.828 -8.969 -21.375 1 94.38 112 TYR B CA 1
ATOM 6918 C C . TYR B 1 112 ? 8.258 -9.469 -20 1 94.38 112 TYR B C 1
ATOM 6920 O O . TYR B 1 112 ? 8.648 -10.633 -19.859 1 94.38 112 TYR B O 1
ATOM 6928 N N . PRO B 1 113 ? 8.039 -8.617 -19.031 1 96.62 113 PRO B N 1
ATOM 6929 C CA . PRO B 1 113 ? 8.492 -9.016 -17.703 1 96.62 113 PRO B CA 1
ATOM 6930 C C . PRO B 1 113 ? 7.832 -10.305 -17.203 1 96.62 113 PRO B C 1
ATOM 6932 O O . PRO B 1 113 ? 8.43 -11.047 -16.422 1 96.62 113 PRO B O 1
ATOM 6935 N N . LEU B 1 114 ? 6.672 -10.641 -17.672 1 97.25 114 LEU B N 1
ATOM 6936 C CA . LEU B 1 114 ? 5.984 -11.859 -17.266 1 97.25 114 LEU B CA 1
ATOM 6937 C C . LEU B 1 114 ? 6.781 -13.102 -17.672 1 97.25 114 LEU B C 1
ATOM 6939 O O . LEU B 1 114 ? 6.664 -14.156 -17.047 1 97.25 114 LEU B O 1
ATOM 6943 N N . ALA B 1 115 ? 7.637 -12.961 -18.656 1 94.38 115 ALA B N 1
ATOM 6944 C CA . ALA B 1 115 ? 8.43 -14.07 -19.172 1 94.38 115 ALA B CA 1
ATOM 6945 C C . ALA B 1 115 ? 9.484 -14.508 -18.156 1 94.38 115 ALA B C 1
ATOM 6947 O O . ALA B 1 115 ? 10.086 -15.578 -18.297 1 94.38 115 ALA B O 1
ATOM 6948 N N . ASN B 1 116 ? 9.703 -13.695 -17.109 1 96 116 ASN B N 1
ATOM 6949 C CA . ASN B 1 116 ? 10.695 -14.023 -16.094 1 96 116 ASN B CA 1
ATOM 6950 C C . ASN B 1 116 ? 10.133 -14.992 -15.062 1 96 116 ASN B C 1
ATOM 6952 O O . ASN B 1 116 ? 10.883 -15.562 -14.266 1 96 116 ASN B O 1
ATOM 6956 N N . PHE B 1 117 ? 8.82 -15.188 -15.07 1 96.56 117 PHE B N 1
ATOM 6957 C CA . PHE B 1 117 ? 8.18 -15.984 -14.031 1 96.56 117 PHE B CA 1
ATOM 6958 C C . PHE B 1 117 ? 7.793 -17.359 -14.555 1 96.56 117 PHE B C 1
ATOM 6960 O O . PHE B 1 117 ? 7.199 -17.469 -15.633 1 96.56 117 PHE B O 1
ATOM 6967 N N . ASN B 1 118 ? 8.086 -18.359 -13.781 1 92.12 118 ASN B N 1
ATOM 6968 C CA . ASN B 1 118 ? 7.938 -19.75 -14.227 1 92.12 118 ASN B CA 1
ATOM 6969 C C . ASN B 1 118 ? 6.469 -20.125 -14.367 1 92.12 118 ASN B C 1
ATOM 6971 O O . ASN B 1 118 ? 6.105 -20.891 -15.266 1 92.12 118 ASN B O 1
ATOM 6975 N N . CYS B 1 119 ? 5.711 -19.641 -13.438 1 95.88 119 CYS B N 1
ATOM 6976 C CA . CYS B 1 119 ? 4.316 -20.078 -13.422 1 95.88 119 CYS B CA 1
ATOM 6977 C C . CYS B 1 119 ? 3.406 -18.969 -12.922 1 95.88 119 CYS B C 1
ATOM 6979 O O . CYS B 1 119 ? 3.883 -17.906 -12.5 1 95.88 119 CYS B O 1
ATOM 6981 N N . SER B 1 120 ? 2.135 -19.203 -13.094 1 98 120 SER B N 1
ATOM 6982 C CA . SER B 1 120 ? 1.084 -18.266 -12.742 1 98 120 SER B CA 1
ATOM 6983 C C . SER B 1 120 ? -0.229 -18.969 -12.438 1 98 120 SER B C 1
ATOM 6985 O O . SER B 1 120 ? -0.293 -20.203 -12.477 1 98 120 SER B O 1
ATOM 6987 N N . PHE B 1 121 ? -1.22 -18.156 -12.008 1 98.44 121 PHE B N 1
ATOM 6988 C CA . PHE B 1 121 ? -2.547 -18.703 -11.75 1 98.44 121 PHE B CA 1
ATOM 6989 C C . PHE B 1 121 ? -3.623 -17.656 -12.008 1 98.44 121 PHE B C 1
ATOM 6991 O O . PHE B 1 121 ? -3.414 -16.469 -11.75 1 98.44 121 PHE B O 1
ATOM 6998 N N . LEU B 1 122 ? -4.801 -18.125 -12.555 1 98.62 122 LEU B N 1
ATOM 6999 C CA . LEU B 1 122 ? -5.957 -17.234 -12.633 1 98.62 122 LEU B CA 1
ATOM 7000 C C . LEU B 1 122 ? -7.258 -18.031 -12.555 1 98.62 122 LEU B C 1
ATOM 7002 O O . LEU B 1 122 ? -7.297 -19.203 -12.93 1 98.62 122 LEU B O 1
ATOM 7006 N N . ASN B 1 123 ? -8.25 -17.406 -12.008 1 98.62 123 ASN B N 1
ATOM 7007 C CA . ASN B 1 123 ? -9.633 -17.859 -12.125 1 98.62 123 ASN B CA 1
ATOM 7008 C C . ASN B 1 123 ? -10.219 -17.5 -13.484 1 98.62 123 ASN B C 1
ATOM 7010 O O . ASN B 1 123 ? -10 -16.406 -13.992 1 98.62 123 ASN B O 1
ATOM 7014 N N . ILE B 1 124 ? -10.875 -18.406 -14.109 1 98.75 124 ILE B N 1
ATOM 7015 C CA . ILE B 1 124 ? -11.602 -18.078 -15.328 1 98.75 124 ILE B CA 1
ATOM 7016 C C . ILE B 1 124 ? -13.008 -17.594 -14.969 1 98.75 124 ILE B C 1
ATOM 7018 O O . ILE B 1 124 ? -13.922 -18.406 -14.797 1 98.75 124 ILE B O 1
ATOM 7022 N N . ARG B 1 125 ? -13.172 -16.312 -14.891 1 97.56 125 ARG B N 1
ATOM 7023 C CA . ARG B 1 125 ? -14.445 -15.719 -14.508 1 97.56 125 ARG B CA 1
ATOM 7024 C C . ARG B 1 125 ? -15.039 -14.906 -15.648 1 97.56 125 ARG B C 1
ATOM 7026 O O . ARG B 1 125 ? -16.203 -14.5 -15.594 1 97.56 125 ARG B O 1
ATOM 7033 N N . SER B 1 126 ? -14.273 -14.734 -16.688 1 97.88 126 SER B N 1
ATOM 7034 C CA . SER B 1 126 ? -14.688 -14.07 -17.906 1 97.88 126 SER B CA 1
ATOM 7035 C C . SER B 1 126 ? -14.016 -14.695 -19.125 1 97.88 126 SER B C 1
ATOM 7037 O O . SER B 1 126 ? -12.992 -15.375 -19 1 97.88 126 SER B O 1
ATOM 7039 N N . TRP B 1 127 ? -14.594 -14.453 -20.297 1 98.06 127 TRP B N 1
ATOM 7040 C CA . TRP B 1 127 ? -14.023 -15 -21.516 1 98.06 127 TRP B CA 1
ATOM 7041 C C . TRP B 1 127 ? -12.656 -14.383 -21.812 1 98.06 127 TRP B C 1
ATOM 7043 O O . TRP B 1 127 ? -11.781 -15.031 -22.375 1 98.06 127 TRP B O 1
ATOM 7053 N N . SER B 1 128 ? -12.484 -13.141 -21.359 1 97.12 128 SER B N 1
ATOM 7054 C CA . SER B 1 128 ? -11.219 -12.445 -21.547 1 97.12 128 SER B CA 1
ATOM 7055 C C . SER B 1 128 ? -10.094 -13.117 -20.766 1 97.12 128 SER B C 1
ATOM 7057 O O . SER B 1 128 ? -8.922 -13 -21.125 1 97.12 128 SER B O 1
ATOM 7059 N N . ASP B 1 129 ? -10.445 -13.844 -19.672 1 98.5 129 ASP B N 1
ATOM 7060 C CA . ASP B 1 129 ? -9.453 -14.547 -18.875 1 98.5 129 ASP B CA 1
ATOM 7061 C C . ASP B 1 129 ? -8.742 -15.625 -19.688 1 98.5 129 ASP B C 1
ATOM 7063 O O . ASP B 1 129 ? -7.574 -15.93 -19.438 1 98.5 129 ASP B O 1
ATOM 7067 N N . LEU B 1 130 ? -9.422 -16.203 -20.672 1 98.69 130 LEU B N 1
ATOM 7068 C CA . LEU B 1 130 ? -8.805 -17.188 -21.547 1 98.69 130 LEU B CA 1
ATOM 7069 C C . LEU B 1 130 ? -7.758 -16.531 -22.453 1 98.69 130 LEU B C 1
ATOM 7071 O O . LEU B 1 130 ? -6.789 -17.172 -22.859 1 98.69 130 LEU B O 1
ATOM 7075 N N . GLY B 1 131 ? -7.977 -15.25 -22.75 1 98.44 131 GLY B N 1
ATOM 7076 C CA . GLY B 1 131 ? -6.934 -14.492 -23.438 1 98.44 131 GLY B CA 1
ATOM 7077 C C . GLY B 1 131 ? -5.672 -14.344 -22.609 1 98.44 131 GLY B C 1
ATOM 7078 O O . GLY B 1 131 ? -4.562 -14.461 -23.125 1 98.44 131 GLY B O 1
ATOM 7079 N N . ASP B 1 132 ? -5.867 -14.07 -21.281 1 98.38 132 ASP B N 1
ATOM 7080 C CA . ASP B 1 132 ? -4.719 -13.992 -20.391 1 98.38 132 ASP B CA 1
ATOM 7081 C C . ASP B 1 132 ? -3.984 -15.328 -20.312 1 98.38 132 ASP B C 1
ATOM 7083 O O . ASP B 1 132 ? -2.754 -15.367 -20.344 1 98.38 132 ASP B O 1
ATOM 7087 N N . LEU B 1 133 ? -4.762 -16.391 -20.188 1 98.5 133 LEU B N 1
ATOM 7088 C CA . LEU B 1 133 ? -4.172 -17.719 -20.156 1 98.5 133 LEU B CA 1
ATOM 7089 C C . LEU B 1 133 ? -3.303 -17.953 -21.391 1 98.5 133 LEU B C 1
ATOM 7091 O O . LEU B 1 133 ? -2.164 -18.422 -21.266 1 98.5 133 LEU B O 1
ATOM 7095 N N . PHE B 1 134 ? -3.801 -17.578 -22.594 1 97.5 134 PHE B N 1
ATOM 7096 C CA . PHE B 1 134 ? -3.086 -17.734 -23.844 1 97.5 134 PHE B CA 1
ATOM 7097 C C . PHE B 1 134 ? -1.807 -16.906 -23.844 1 97.5 134 PHE B C 1
ATOM 7099 O O . PHE B 1 134 ? -0.738 -17.406 -24.203 1 97.5 134 PHE B O 1
ATOM 7106 N N . TYR B 1 135 ? -1.951 -15.672 -23.359 1 97 135 TYR B N 1
ATOM 7107 C CA . TYR B 1 135 ? -0.817 -14.75 -23.344 1 97 135 TYR B CA 1
ATOM 7108 C C . TYR B 1 135 ? 0.308 -15.289 -22.469 1 97 135 TYR B C 1
ATOM 7110 O O . TYR B 1 135 ? 1.473 -15.289 -22.875 1 97 135 TYR B O 1
ATOM 7118 N N . LEU B 1 136 ? -0.038 -15.711 -21.312 1 97.12 136 LEU B N 1
ATOM 7119 C CA . LEU B 1 136 ? 0.951 -16.219 -20.375 1 97.12 136 LEU B CA 1
ATOM 7120 C C . LEU B 1 136 ? 1.686 -17.422 -20.953 1 97.12 136 LEU B C 1
ATOM 7122 O O . LEU B 1 136 ? 2.912 -17.516 -20.859 1 97.12 136 LEU B O 1
ATOM 7126 N N . LEU B 1 137 ? 0.958 -18.312 -21.562 1 95 137 LEU B N 1
ATOM 7127 C CA . LEU B 1 137 ? 1.589 -19.484 -22.156 1 95 137 LEU B CA 1
ATOM 7128 C C . LEU B 1 137 ? 2.514 -19.078 -23.297 1 95 137 LEU B C 1
ATOM 7130 O O . LEU B 1 137 ? 3.59 -19.6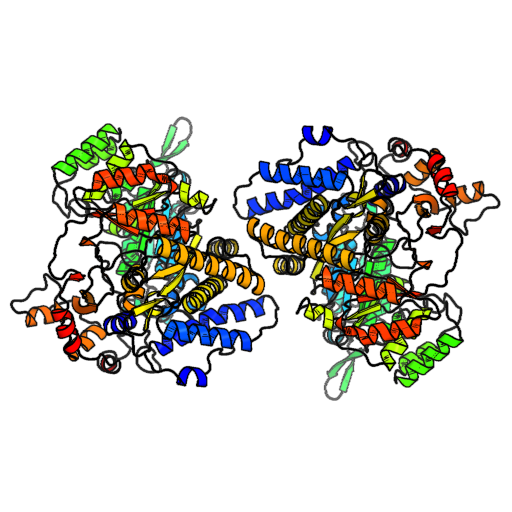56 -23.469 1 95 137 LEU B O 1
ATOM 7134 N N . LEU B 1 138 ? 2.109 -18.031 -24.062 1 92.25 138 LEU B N 1
ATOM 7135 C CA . LEU B 1 138 ? 2.9 -17.578 -25.203 1 92.25 138 LEU B CA 1
ATOM 7136 C C . LEU B 1 138 ? 4.211 -16.953 -24.734 1 92.25 138 LEU B C 1
ATOM 7138 O O . LEU B 1 138 ? 5.215 -17 -25.438 1 92.25 138 LEU B O 1
ATOM 7142 N N . VAL B 1 139 ? 4.148 -16.391 -23.5 1 92 139 VAL B N 1
ATOM 7143 C CA . VAL B 1 139 ? 5.383 -15.766 -23.047 1 92 139 VAL B CA 1
ATOM 7144 C C . VAL B 1 139 ? 6.184 -16.766 -22.203 1 92 139 VAL B C 1
ATOM 7146 O O . VAL B 1 139 ? 7.223 -16.422 -21.641 1 92 139 VAL B O 1
ATOM 7149 N N . GLY B 1 140 ? 5.73 -17.969 -22.078 1 89.25 140 GLY B N 1
ATOM 7150 C CA . GLY B 1 140 ? 6.516 -19.062 -21.516 1 89.25 140 GLY B CA 1
ATOM 7151 C C . GLY B 1 140 ? 6.184 -19.328 -20.062 1 89.25 140 GLY B C 1
ATOM 7152 O O . GLY B 1 140 ? 6.828 -20.156 -19.422 1 89.25 140 GLY B O 1
ATOM 7153 N N . THR B 1 141 ? 5.16 -18.719 -19.484 1 93.69 141 THR B N 1
ATOM 7154 C CA . THR B 1 141 ? 4.754 -18.891 -18.094 1 93.69 141 THR B CA 1
ATOM 7155 C C . THR B 1 141 ? 3.701 -19.984 -17.969 1 93.69 141 THR B C 1
ATOM 7157 O O . THR B 1 141 ? 2.67 -19.938 -18.641 1 93.69 141 THR B O 1
ATOM 7160 N N . GLY B 1 142 ? 4.004 -21.031 -17.156 1 95.06 142 GLY B N 1
ATOM 7161 C CA . GLY B 1 142 ? 2.975 -22.016 -16.859 1 95.06 142 GLY B CA 1
ATOM 7162 C C . GLY B 1 142 ? 1.747 -21.422 -16.203 1 95.06 142 GLY B C 1
ATOM 7163 O O . GLY B 1 142 ? 1.835 -20.391 -15.531 1 95.06 142 GLY B O 1
ATOM 7164 N N . VAL B 1 143 ? 0.573 -22.125 -16.344 1 97.69 143 VAL B N 1
ATOM 7165 C CA . VAL B 1 143 ? -0.646 -21.484 -15.875 1 97.69 143 VAL B CA 1
ATOM 7166 C C . VAL B 1 143 ? -1.514 -22.5 -15.125 1 97.69 143 VAL B C 1
ATOM 7168 O O . VAL B 1 143 ? -1.905 -23.516 -15.688 1 97.69 143 VAL B O 1
ATOM 7171 N N . GLY B 1 144 ? -1.68 -22.219 -13.875 1 98.31 144 GLY B N 1
ATOM 7172 C CA . GLY B 1 144 ? -2.838 -22.812 -13.227 1 98.31 144 GLY B CA 1
ATOM 7173 C C . GLY B 1 144 ? -4.121 -22.047 -13.477 1 98.31 144 GLY B C 1
ATOM 7174 O O . GLY B 1 144 ? -4.125 -20.812 -13.453 1 98.31 144 GLY B O 1
ATOM 7175 N N . PHE B 1 145 ? -5.203 -22.719 -13.836 1 98.56 145 PHE B N 1
ATOM 7176 C CA . PHE B 1 145 ? -6.477 -22.031 -14.008 1 98.56 145 PHE B CA 1
ATOM 7177 C C . PHE B 1 145 ? -7.613 -22.828 -13.367 1 98.56 145 PHE B C 1
ATOM 7179 O O . PHE B 1 145 ? -7.543 -24.047 -13.273 1 98.56 145 PHE B O 1
ATOM 7186 N N . LYS B 1 146 ? -8.516 -22.109 -12.867 1 98.75 146 LYS B N 1
ATOM 7187 C CA . LYS B 1 146 ? -9.633 -22.672 -12.109 1 98.75 146 LYS B CA 1
ATOM 7188 C C . LYS B 1 146 ? -10.969 -22.203 -12.672 1 98.75 146 LYS B C 1
ATOM 7190 O O . LYS B 1 146 ? -11.117 -21.031 -13.031 1 98.75 146 LYS B O 1
ATOM 7195 N N . CYS B 1 147 ? -11.852 -23.047 -12.828 1 98.56 147 CYS B N 1
ATOM 7196 C CA . CYS B 1 147 ? -13.25 -22.734 -13.117 1 98.56 147 CYS B CA 1
ATOM 7197 C C . CYS B 1 147 ? -14.188 -23.562 -12.258 1 98.56 147 CYS B C 1
ATOM 7199 O O . CYS B 1 147 ? -14.289 -24.781 -12.43 1 98.56 147 CYS B O 1
ATOM 7201 N N . THR B 1 148 ? -14.828 -22.922 -11.391 1 98.12 148 THR B N 1
ATOM 7202 C CA . THR B 1 148 ? -15.836 -23.594 -10.57 1 98.12 148 THR B CA 1
ATOM 7203 C C . THR B 1 148 ? -17.188 -23.578 -11.273 1 98.12 148 THR B C 1
ATOM 7205 O O . THR B 1 148 ? -17.375 -22.891 -12.281 1 98.12 148 THR B O 1
ATOM 7208 N N . LYS B 1 149 ? -18.062 -24.422 -10.75 1 97.12 149 LYS B N 1
ATOM 7209 C CA . LYS B 1 149 ? -19.422 -24.375 -11.273 1 97.12 149 LYS B CA 1
ATOM 7210 C C . LYS B 1 149 ? -20.016 -22.984 -11.172 1 97.12 149 LYS B C 1
ATOM 7212 O O . LYS B 1 149 ? -20.672 -22.5 -12.094 1 97.12 149 LYS B O 1
ATOM 7217 N N . ALA B 1 150 ? -19.75 -22.344 -10.078 1 97.5 150 ALA B N 1
ATOM 7218 C CA . ALA B 1 150 ? -20.25 -20.984 -9.891 1 97.5 150 ALA B CA 1
ATOM 7219 C C . ALA B 1 150 ? -19.641 -20.031 -10.914 1 97.5 150 ALA B C 1
ATOM 7221 O O . ALA B 1 150 ? -20.328 -19.156 -11.438 1 97.5 150 ALA B O 1
ATOM 7222 N N . PHE B 1 151 ? -18.297 -20.141 -11.195 1 97.88 151 PHE B N 1
ATOM 7223 C CA . PHE B 1 151 ? -17.641 -19.297 -12.188 1 97.88 151 PHE B CA 1
ATOM 7224 C C . PHE B 1 151 ? -18.266 -19.484 -13.555 1 97.88 151 PHE B C 1
ATOM 7226 O O . PHE B 1 151 ? -18.562 -18.5 -14.25 1 97.88 151 PHE B O 1
ATOM 7233 N N . ALA B 1 152 ? -18.453 -20.719 -13.953 1 97.25 152 ALA B N 1
ATOM 7234 C CA . ALA B 1 152 ? -19.047 -21.047 -15.25 1 97.25 152 ALA B CA 1
ATOM 7235 C C . ALA B 1 152 ? -20.453 -20.453 -15.383 1 97.25 152 ALA B C 1
ATOM 7237 O O . ALA B 1 152 ? -20.812 -19.922 -16.438 1 97.25 152 ALA B O 1
ATOM 7238 N N . ASP B 1 153 ? -21.188 -20.578 -14.312 1 95.62 153 ASP B N 1
ATOM 7239 C CA . ASP B 1 153 ? -22.562 -20.062 -14.289 1 95.62 153 ASP B CA 1
ATOM 7240 C C . ASP B 1 153 ? -22.562 -18.547 -14.484 1 95.62 153 ASP B C 1
ATOM 7242 O O . ASP B 1 153 ? -23.516 -17.984 -15.031 1 95.62 153 ASP B O 1
ATOM 7246 N N . GLU B 1 154 ? -21.516 -17.906 -14.039 1 95.75 154 GLU B N 1
ATOM 7247 C CA . GLU B 1 154 ? -21.438 -16.453 -14.086 1 95.75 154 GLU B CA 1
ATOM 7248 C C . GLU B 1 154 ? -20.859 -15.969 -15.406 1 95.75 154 GLU B C 1
ATOM 7250 O O . GLU B 1 154 ? -20.969 -14.789 -15.75 1 95.75 154 GLU B O 1
ATOM 7255 N N . LEU B 1 155 ? -20.312 -16.844 -16.25 1 96.94 155 LEU B N 1
ATOM 7256 C CA . LEU B 1 155 ? -19.766 -16.469 -17.547 1 96.94 155 LEU B CA 1
ATOM 7257 C C . LEU B 1 155 ? -20.891 -16.016 -18.484 1 96.94 155 LEU B C 1
ATOM 7259 O O . LEU B 1 155 ? -21.969 -16.594 -18.484 1 96.94 155 LEU B O 1
ATOM 7263 N N . ALA B 1 156 ? -20.609 -15.023 -19.312 1 96.5 156 ALA B N 1
ATOM 7264 C CA . ALA B 1 156 ? -21.578 -14.594 -20.312 1 96.5 156 ALA B CA 1
ATOM 7265 C C . ALA B 1 156 ? -21.953 -15.758 -21.234 1 96.5 156 ALA B C 1
ATOM 7267 O O . ALA B 1 156 ? -21.094 -16.516 -21.672 1 96.5 156 ALA B O 1
ATOM 7268 N N . PRO B 1 157 ? -23.266 -15.883 -21.484 1 97.19 157 PRO B N 1
ATOM 7269 C CA . PRO B 1 157 ? -23.641 -16.891 -22.469 1 97.19 157 PRO B CA 1
ATOM 7270 C C . PRO B 1 157 ? -23 -16.656 -23.828 1 97.19 157 PRO B C 1
ATOM 7272 O O . PRO B 1 157 ? -22.734 -15.516 -24.203 1 97.19 157 PRO B O 1
ATOM 7275 N N . ILE B 1 158 ? -22.766 -17.703 -24.609 1 97.56 158 ILE B N 1
ATOM 7276 C CA . ILE B 1 158 ? -22.016 -17.594 -25.844 1 97.56 158 ILE B CA 1
ATOM 7277 C C . ILE B 1 158 ? -22.812 -18.219 -26.984 1 97.56 158 ILE B C 1
ATOM 7279 O O . ILE B 1 158 ? -23.453 -19.25 -26.812 1 97.56 158 ILE B O 1
ATOM 7283 N N . ARG B 1 159 ? -22.766 -17.609 -28.156 1 96.19 159 ARG B N 1
ATOM 7284 C CA . ARG B 1 159 ? -23.531 -18.078 -29.312 1 96.19 159 ARG B CA 1
ATOM 7285 C C . ARG B 1 159 ? -22.859 -19.297 -29.938 1 96.19 159 ARG B C 1
ATOM 7287 O O . ARG B 1 159 ? -21.625 -19.328 -30.078 1 96.19 159 ARG B O 1
ATOM 7294 N N . THR B 1 160 ? -23.641 -20.234 -30.406 1 94.5 160 THR B N 1
ATOM 7295 C CA . THR B 1 160 ? -23.094 -21.438 -31.031 1 94.5 160 THR B CA 1
ATOM 7296 C C . THR B 1 160 ? -23.609 -21.578 -32.469 1 94.5 160 THR B C 1
ATOM 7298 O O . THR B 1 160 ? -23.234 -22.531 -33.156 1 94.5 160 THR B O 1
ATOM 7301 N N . ASN B 1 161 ? -24.406 -20.625 -32.938 1 94.5 161 ASN B N 1
ATOM 7302 C CA . ASN B 1 161 ? -24.922 -20.641 -34.312 1 94.5 161 ASN B CA 1
ATOM 7303 C C . ASN B 1 161 ? -23.984 -19.922 -35.281 1 94.5 161 ASN B C 1
ATOM 7305 O O . ASN B 1 161 ? -24.391 -18.953 -35.906 1 94.5 161 ASN B O 1
ATOM 7309 N N . PHE B 1 162 ? -22.844 -20.281 -35.375 1 96.44 162 PHE B N 1
ATOM 7310 C CA . PHE B 1 162 ? -21.875 -19.688 -36.281 1 96.44 162 PHE B CA 1
ATOM 7311 C C . PHE B 1 162 ? -21.125 -20.766 -37.062 1 96.44 162 PHE B C 1
ATOM 7313 O O . PHE B 1 162 ? -21.156 -21.938 -36.688 1 96.44 162 PHE B O 1
ATOM 7320 N N . THR B 1 163 ? -20.562 -20.453 -38.188 1 96.56 163 THR B N 1
ATOM 7321 C CA . THR B 1 163 ? -19.672 -21.281 -38.969 1 96.56 163 THR B CA 1
ATOM 7322 C C . THR B 1 163 ? -18.281 -20.656 -39.062 1 96.56 163 THR B C 1
ATOM 7324 O O . THR B 1 163 ? -18.156 -19.469 -39.406 1 96.56 163 THR B O 1
ATOM 7327 N N . LEU B 1 164 ? -17.344 -21.422 -38.656 1 97.44 164 LEU B N 1
ATOM 7328 C CA . LEU B 1 164 ? -15.961 -20.969 -38.719 1 97.44 164 LEU B CA 1
ATOM 7329 C C . LEU B 1 164 ? -15.289 -21.391 -40 1 97.44 164 LEU B C 1
ATOM 7331 O O . LEU B 1 164 ? -15.398 -22.547 -40.406 1 97.44 164 LEU B O 1
ATOM 7335 N N . HIS B 1 165 ? -14.672 -20.422 -40.688 1 96.38 165 HIS B N 1
ATOM 7336 C CA . HIS B 1 165 ? -13.914 -20.672 -41.906 1 96.38 165 HIS B CA 1
ATOM 7337 C C . HIS B 1 165 ? -12.438 -20.359 -41.688 1 96.38 165 HIS B C 1
ATOM 7339 O O . HIS B 1 165 ? -12.062 -19.188 -41.594 1 96.38 165 HIS B O 1
ATOM 7345 N N . ASN B 1 166 ? -11.617 -21.375 -41.688 1 95.5 166 ASN B N 1
ATOM 7346 C CA . ASN B 1 166 ? -10.172 -21.156 -41.719 1 95.5 166 ASN B CA 1
ATOM 7347 C C . ASN B 1 166 ? -9.672 -20.906 -43.125 1 95.5 166 ASN B C 1
ATOM 7349 O O . ASN B 1 166 ? -9.672 -21.828 -43.969 1 95.5 166 ASN B O 1
ATOM 7353 N N . GLU B 1 167 ? -9.258 -19.812 -43.312 1 91.94 167 GLU B N 1
ATOM 7354 C CA . GLU B 1 167 ? -8.781 -19.484 -44.656 1 91.94 167 GLU B CA 1
ATOM 7355 C C . GLU B 1 167 ? -7.469 -20.203 -44.969 1 91.94 167 GLU B C 1
ATOM 7357 O O . GLU B 1 167 ? -6.684 -20.484 -44.062 1 91.94 167 GLU B O 1
ATOM 7362 N N . SER B 1 168 ? -7.293 -20.453 -46.281 1 93.19 168 SER B N 1
ATOM 7363 C CA . SER B 1 168 ? -6.023 -21.016 -46.719 1 93.19 168 SER B CA 1
ATOM 7364 C C . SER B 1 168 ? -4.871 -20.047 -46.469 1 93.19 168 SER B C 1
ATOM 7366 O O . SER B 1 168 ? -5.031 -18.828 -46.594 1 93.19 168 SER B O 1
ATOM 7368 N N . TYR B 1 169 ? -3.805 -20.578 -46.156 1 95.25 169 TYR B N 1
ATOM 7369 C CA . TYR B 1 169 ? -2.639 -19.781 -45.812 1 95.25 169 TYR B CA 1
ATOM 7370 C C . TYR B 1 169 ? -1.861 -19.359 -47.031 1 95.25 169 TYR B C 1
ATOM 7372 O O . TYR B 1 169 ? -1.316 -20.188 -47.75 1 95.25 169 TYR B O 1
ATOM 7380 N N . ASP B 1 170 ? -1.902 -18.141 -47.375 1 94.06 170 ASP B N 1
ATOM 7381 C CA . ASP B 1 170 ? -1.111 -17.469 -48.406 1 94.06 170 ASP B CA 1
ATOM 7382 C C . ASP B 1 170 ? -0.279 -16.344 -47.812 1 94.06 170 ASP B C 1
ATOM 7384 O O . ASP B 1 170 ? -0.686 -15.18 -47.844 1 94.06 170 ASP B O 1
ATOM 7388 N N . PRO B 1 171 ? 0.883 -16.688 -47.344 1 94.12 171 PRO B N 1
ATOM 7389 C CA . PRO B 1 171 ? 1.661 -15.719 -46.562 1 94.12 171 PRO B CA 1
ATOM 7390 C C . PRO B 1 171 ? 2.01 -14.461 -47.375 1 94.12 171 PRO B C 1
ATOM 7392 O O . PRO B 1 171 ? 2.336 -14.555 -48.562 1 94.12 171 PRO B O 1
ATOM 7395 N N . VAL B 1 172 ? 1.873 -13.422 -46.719 1 94.56 172 VAL B N 1
ATOM 7396 C CA . VAL B 1 172 ? 2.277 -12.148 -47.312 1 94.56 172 VAL B CA 1
ATOM 7397 C C . VAL B 1 172 ? 3.744 -11.875 -47 1 94.56 172 VAL B C 1
ATOM 7399 O O . VAL B 1 172 ? 4.336 -12.539 -46.125 1 94.56 172 VAL B O 1
ATOM 7402 N N . ALA B 1 173 ? 4.277 -10.82 -47.688 1 92.31 173 ALA B N 1
ATOM 7403 C CA . ALA B 1 173 ? 5.656 -10.422 -47.406 1 92.31 173 ALA B CA 1
ATOM 7404 C C . ALA B 1 173 ? 5.797 -9.898 -45.969 1 92.31 173 ALA B C 1
ATOM 7406 O O . ALA B 1 173 ? 4.852 -9.352 -45.406 1 92.31 173 ALA B O 1
ATOM 7407 N N . LYS B 1 174 ? 6.918 -10.102 -45.469 1 91.38 174 LYS B N 1
ATOM 7408 C CA . LYS B 1 174 ? 7.184 -9.703 -44.062 1 91.38 174 LYS B CA 1
ATOM 7409 C C . LYS B 1 174 ? 6.801 -8.242 -43.844 1 91.38 174 LYS B C 1
ATOM 7411 O O . LYS B 1 174 ? 6.234 -7.906 -42.812 1 91.38 174 LYS B O 1
ATOM 7416 N N . SER B 1 175 ? 7.027 -7.422 -44.75 1 90.81 175 SER B N 1
ATOM 7417 C CA . SER B 1 175 ? 6.789 -5.988 -44.625 1 90.81 175 SER B CA 1
ATOM 7418 C C . SER B 1 175 ? 5.297 -5.672 -44.625 1 90.81 175 SER B C 1
ATOM 7420 O O . SER B 1 175 ? 4.883 -4.594 -44.188 1 90.81 175 SER B O 1
ATOM 7422 N N . GLU B 1 176 ? 4.488 -6.574 -45.031 1 93.94 176 GLU B N 1
ATOM 7423 C CA . GLU B 1 176 ? 3.053 -6.344 -45.188 1 93.94 176 GLU B CA 1
ATOM 7424 C C . GLU B 1 176 ? 2.273 -7.012 -44.031 1 93.94 176 GLU B C 1
ATOM 7426 O O . GLU B 1 176 ? 1.052 -6.875 -43.969 1 93.94 176 GLU B O 1
ATOM 7431 N N . ARG B 1 177 ? 2.941 -7.711 -43.188 1 95.69 177 ARG B N 1
ATOM 7432 C CA . ARG B 1 177 ? 2.281 -8.438 -42.094 1 95.69 177 ARG B CA 1
ATOM 7433 C C . ARG B 1 177 ? 1.701 -7.473 -41.094 1 95.69 177 ARG B C 1
ATOM 7435 O O . ARG B 1 177 ? 2.318 -6.453 -40.75 1 95.69 177 ARG B O 1
ATOM 7442 N N . LEU B 1 178 ? 0.489 -7.816 -40.625 1 96.31 178 LEU B N 1
ATOM 7443 C CA . LEU B 1 178 ? -0.08 -7.102 -39.5 1 96.31 178 LEU B CA 1
ATOM 7444 C C . LEU B 1 178 ? 0.541 -7.574 -38.188 1 96.31 178 LEU B C 1
ATOM 7446 O O . LEU B 1 178 ? 0.744 -8.773 -38 1 96.31 178 LEU B O 1
ATOM 7450 N N . GLU B 1 179 ? 0.873 -6.66 -37.344 1 94.38 179 GLU B N 1
ATOM 7451 C CA . GLU B 1 179 ? 1.348 -7.016 -36 1 94.38 179 GLU B CA 1
ATOM 7452 C C . GLU B 1 179 ? 0.183 -7.316 -35.062 1 94.38 179 GLU B C 1
ATOM 7454 O O . GLU B 1 179 ? 0.243 -8.258 -34.281 1 94.38 179 GLU B O 1
ATOM 7459 N N . HIS B 1 180 ? -0.858 -6.461 -35.156 1 97.12 180 HIS B N 1
ATOM 7460 C CA . HIS B 1 180 ? -2.08 -6.605 -34.375 1 97.12 180 HIS B CA 1
ATOM 7461 C C . HIS B 1 180 ? -3.223 -7.141 -35.25 1 97.12 180 HIS B C 1
ATOM 7463 O O . HIS B 1 180 ? -3.264 -6.898 -36.438 1 97.12 180 HIS B O 1
ATOM 7469 N N . THR B 1 181 ? -4.059 -7.863 -34.562 1 97.88 181 THR B N 1
ATOM 7470 C CA . THR B 1 181 ? -5.215 -8.445 -35.25 1 97.88 181 THR B CA 1
ATOM 7471 C C . THR B 1 181 ? -6.215 -7.359 -35.656 1 97.88 181 THR B C 1
ATOM 7473 O O . THR B 1 181 ? -6.441 -6.414 -34.875 1 97.88 181 THR B O 1
ATOM 7476 N N . GLU B 1 182 ? -6.777 -7.527 -36.812 1 97.81 182 GLU B N 1
ATOM 7477 C CA . GLU B 1 182 ? -7.789 -6.594 -37.281 1 97.81 182 GLU B CA 1
ATOM 7478 C C . GLU B 1 182 ? -9.094 -7.316 -37.625 1 97.81 182 GLU B C 1
ATOM 7480 O O . GLU B 1 182 ? -9.07 -8.477 -38.062 1 97.81 182 GLU B O 1
ATOM 7485 N N . LEU B 1 183 ? -10.133 -6.66 -37.344 1 97.25 183 LEU B N 1
ATOM 7486 C CA . LEU B 1 183 ? -11.445 -7.145 -37.781 1 97.25 183 LEU B CA 1
ATOM 7487 C C . LEU B 1 183 ? -11.875 -6.484 -39.062 1 97.25 183 LEU B C 1
ATOM 7489 O O . LEU B 1 183 ? -11.672 -5.285 -39.281 1 97.25 183 LEU B O 1
ATOM 7493 N N . ARG B 1 184 ? -12.383 -7.242 -40 1 96.94 184 ARG B N 1
ATOM 7494 C CA . ARG B 1 184 ? -12.906 -6.734 -41.281 1 96.94 184 ARG B CA 1
ATOM 7495 C C . ARG B 1 184 ? -14.32 -7.25 -41.531 1 96.94 184 ARG B C 1
ATOM 7497 O O . ARG B 1 184 ? -14.547 -8.461 -41.562 1 96.94 184 ARG B O 1
ATOM 7504 N N . GLU B 1 185 ? -15.133 -6.395 -41.688 1 96.62 185 GLU B N 1
ATOM 7505 C CA . GLU B 1 185 ? -16.484 -6.789 -42.094 1 96.62 185 GLU B CA 1
ATOM 7506 C C . GLU B 1 185 ? -16.547 -7.086 -43.594 1 96.62 185 GLU B C 1
ATOM 7508 O O . GLU B 1 185 ? -16.312 -6.203 -44.406 1 96.62 185 GLU B O 1
ATOM 7513 N N . ILE B 1 186 ? -16.812 -8.211 -43.969 1 96.69 186 ILE B N 1
ATOM 7514 C CA . ILE B 1 186 ? -16.875 -8.625 -45.344 1 96.69 186 ILE B CA 1
ATOM 7515 C C . ILE B 1 186 ? -18.281 -8.336 -45.906 1 96.69 186 ILE B C 1
ATOM 7517 O O . ILE B 1 186 ? -18.406 -7.844 -47.031 1 96.69 186 ILE B O 1
ATOM 7521 N N . ASN B 1 187 ? -19.375 -8.664 -45.125 1 95.19 187 ASN B N 1
ATOM 7522 C CA . ASN B 1 187 ? -20.766 -8.352 -45.406 1 95.19 187 ASN B CA 1
ATOM 7523 C C . ASN B 1 187 ? -21.625 -8.398 -44.156 1 95.19 187 ASN B C 1
ATOM 7525 O O . ASN B 1 187 ? -21.078 -8.383 -43.031 1 95.19 187 ASN B O 1
ATOM 7529 N N . GLU B 1 188 ? -22.891 -8.453 -44.312 1 94.12 188 GLU B N 1
ATOM 7530 C CA . GLU B 1 188 ? -23.812 -8.297 -43.188 1 94.12 188 GLU B CA 1
ATOM 7531 C C . GLU B 1 188 ? -23.734 -9.492 -42.219 1 94.12 188 GLU B C 1
ATOM 7533 O O . GLU B 1 188 ? -24.047 -9.367 -41.031 1 94.12 188 GLU B O 1
ATOM 7538 N N . THR B 1 189 ? -23.297 -10.594 -42.656 1 96.25 189 THR B N 1
ATOM 7539 C CA . THR B 1 189 ? -23.344 -11.797 -41.844 1 96.25 189 THR B CA 1
ATOM 7540 C C . THR B 1 189 ? -21.953 -12.391 -41.656 1 96.25 189 THR B C 1
ATOM 7542 O O . THR B 1 189 ? -21.781 -13.383 -40.938 1 96.25 189 THR B O 1
ATOM 7545 N N . THR B 1 190 ? -21 -11.828 -42.375 1 97.38 190 THR B N 1
ATOM 7546 C CA . THR B 1 190 ? -19.672 -12.422 -42.406 1 97.38 190 THR B CA 1
ATOM 7547 C C . THR B 1 190 ? -18.625 -11.43 -41.875 1 97.38 190 THR B C 1
ATOM 7549 O O . THR B 1 190 ? -18.562 -10.289 -42.344 1 97.38 190 THR B O 1
ATOM 7552 N N . ILE B 1 191 ? -17.875 -11.82 -40.906 1 97.62 191 ILE B N 1
ATOM 7553 C CA . ILE B 1 191 ? -16.781 -11.023 -40.344 1 97.62 191 ILE B CA 1
ATOM 7554 C C . ILE B 1 191 ? -15.469 -11.805 -40.438 1 97.62 191 ILE B C 1
ATOM 7556 O O . ILE B 1 191 ? -15.469 -13.031 -40.344 1 97.62 191 ILE B O 1
ATOM 7560 N N . GLU B 1 192 ? -14.391 -11.086 -40.75 1 98.12 192 GLU B N 1
ATOM 7561 C CA . GLU B 1 192 ? -13.07 -11.688 -40.875 1 98.12 192 GLU B CA 1
ATOM 7562 C C . GLU B 1 192 ? -12.125 -11.203 -39.781 1 98.12 192 GLU B C 1
ATOM 7564 O O . GLU B 1 192 ? -12.031 -10.008 -39.531 1 98.12 192 GLU B O 1
ATOM 7569 N N . ILE B 1 193 ? -11.57 -12.156 -39.094 1 98.62 193 ILE B N 1
ATOM 7570 C CA . ILE B 1 193 ? -10.492 -11.883 -38.156 1 98.62 193 ILE B CA 1
ATOM 7571 C C . ILE B 1 193 ? -9.141 -12.102 -38.844 1 98.62 193 ILE B C 1
ATOM 7573 O O . ILE B 1 193 ? -8.758 -13.234 -39.125 1 98.62 193 ILE B O 1
ATOM 7577 N N . VAL B 1 194 ? -8.422 -11.031 -39.125 1 98.25 194 VAL B N 1
ATOM 7578 C CA . VAL B 1 194 ? -7.086 -11.133 -39.688 1 98.25 194 VAL B CA 1
ATOM 7579 C C . VAL B 1 194 ? -6.039 -11.172 -38.594 1 98.25 194 VAL B C 1
ATOM 7581 O O . VAL B 1 194 ? -5.738 -10.141 -37.969 1 98.25 194 VAL B O 1
ATOM 7584 N N . VAL B 1 195 ? -5.477 -12.328 -38.438 1 98.25 195 VAL B N 1
ATOM 7585 C CA . VAL B 1 195 ? -4.625 -12.578 -37.281 1 98.25 195 VAL B CA 1
ATOM 7586 C C . VAL B 1 195 ? -3.305 -11.828 -37.438 1 98.25 195 VAL B C 1
ATOM 7588 O O . VAL B 1 195 ? -2.664 -11.906 -38.5 1 98.25 195 VAL B O 1
ATOM 7591 N N . GLY B 1 196 ? -2.961 -11.172 -36.375 1 97.19 196 GLY B N 1
ATOM 7592 C CA . GLY B 1 196 ? -1.683 -10.477 -36.375 1 97.19 196 GLY B CA 1
ATOM 7593 C C . GLY B 1 196 ? -0.505 -11.391 -36.125 1 97.19 196 GLY B C 1
ATOM 7594 O O . GLY B 1 196 ? -0.652 -12.422 -35.469 1 97.19 196 GLY B O 1
ATOM 7595 N N . ASP B 1 197 ? 0.709 -10.93 -36.625 1 94.81 197 ASP B N 1
ATOM 7596 C CA . ASP B 1 197 ? 1.931 -11.719 -36.469 1 94.81 197 ASP B CA 1
ATOM 7597 C C . ASP B 1 197 ? 2.707 -11.305 -35.219 1 94.81 197 ASP B C 1
ATOM 7599 O O . ASP B 1 197 ? 3.836 -10.812 -35.344 1 94.81 197 ASP B O 1
ATOM 7603 N N . SER B 1 198 ? 2.152 -11.516 -34.125 1 92.56 198 SER B N 1
ATOM 7604 C CA . SER B 1 198 ? 2.744 -11.289 -32.812 1 92.56 198 SER B CA 1
ATOM 7605 C C . SER B 1 198 ? 1.994 -12.055 -31.719 1 92.56 198 SER B C 1
ATOM 7607 O O . SER B 1 198 ? 0.907 -12.578 -31.969 1 92.56 198 SER B O 1
ATOM 7609 N N . LYS B 1 199 ? 2.549 -12.188 -30.562 1 92.31 199 LYS B N 1
ATOM 7610 C CA . LYS B 1 199 ? 1.846 -12.805 -29.438 1 92.31 199 LYS B CA 1
ATOM 7611 C C . LYS B 1 199 ? 0.56 -12.055 -29.109 1 92.31 199 LYS B C 1
ATOM 7613 O O . LYS B 1 199 ? -0.464 -12.672 -28.812 1 92.31 199 LYS B O 1
ATOM 7618 N N . GLU B 1 200 ? 0.658 -10.727 -29.141 1 95.06 200 GLU B N 1
ATOM 7619 C CA . GLU B 1 200 ? -0.517 -9.883 -28.922 1 95.06 200 GLU B CA 1
ATOM 7620 C C . GLU B 1 200 ? -1.575 -10.133 -29.984 1 95.06 200 GLU B C 1
ATOM 7622 O O . GLU B 1 200 ? -2.764 -10.242 -29.688 1 95.06 200 GLU B O 1
ATOM 7627 N N . GLY B 1 201 ? -1.096 -10.203 -31.25 1 97.06 201 GLY B N 1
ATOM 7628 C CA . GLY B 1 201 ? -2.018 -10.477 -32.344 1 97.06 201 GLY B CA 1
ATOM 7629 C C . GLY B 1 201 ? -2.752 -11.789 -32.188 1 97.06 201 GLY B C 1
ATOM 7630 O O . GLY B 1 201 ? -3.959 -11.867 -32.438 1 97.06 201 GLY B O 1
ATOM 7631 N N . TRP B 1 202 ? -2.002 -12.859 -31.812 1 96.75 202 TRP B N 1
ATOM 7632 C CA . TRP B 1 202 ? -2.61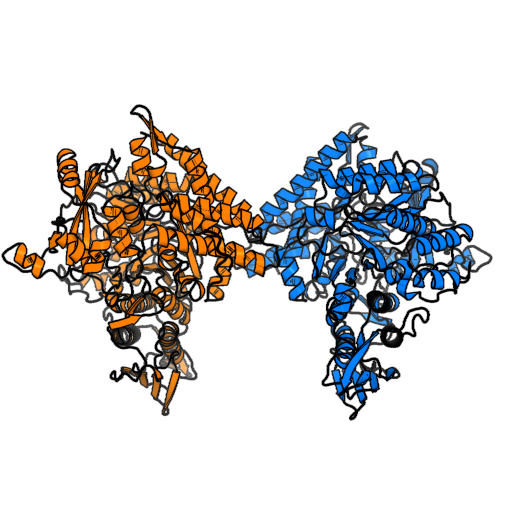7 -14.164 -31.609 1 96.75 202 TRP B CA 1
ATOM 7633 C C . TRP B 1 202 ? -3.678 -14.094 -30.516 1 96.75 202 TRP B C 1
ATOM 7635 O O . TRP B 1 202 ? -4.797 -14.578 -30.688 1 96.75 202 TRP B O 1
ATOM 7645 N N . VAL B 1 203 ? -3.377 -13.445 -29.422 1 98.06 203 VAL B N 1
ATOM 7646 C CA . VAL B 1 203 ? -4.277 -13.344 -28.281 1 98.06 203 VAL B CA 1
ATOM 7647 C C . VAL B 1 203 ? -5.492 -12.492 -28.656 1 98.06 203 VAL B C 1
ATOM 7649 O O . VAL B 1 203 ? -6.621 -12.82 -28.281 1 98.06 203 VAL B O 1
ATOM 7652 N N . GLU B 1 204 ? -5.23 -11.445 -29.375 1 98.31 204 GLU B N 1
ATOM 7653 C CA . GLU B 1 204 ? -6.312 -10.57 -29.812 1 98.31 204 GLU B CA 1
ATOM 7654 C C . GLU B 1 204 ? -7.301 -11.336 -30.688 1 98.31 204 GLU B C 1
ATOM 7656 O O . GLU B 1 204 ? -8.516 -11.117 -30.609 1 98.31 204 GLU B O 1
ATOM 7661 N N . SER B 1 205 ? -6.777 -12.141 -31.531 1 98.56 205 SER B N 1
ATOM 7662 C CA . SER B 1 205 ? -7.668 -12.914 -32.375 1 98.56 205 SER B CA 1
ATOM 7663 C C . SER B 1 205 ? -8.617 -13.781 -31.562 1 98.56 205 SER B C 1
ATOM 7665 O O . SER B 1 205 ? -9.812 -13.867 -31.875 1 98.56 205 SER B O 1
ATOM 7667 N N . LEU B 1 206 ? -8.07 -14.391 -30.547 1 98.5 206 LEU B N 1
ATOM 7668 C CA . LEU B 1 206 ? -8.891 -15.219 -29.672 1 98.5 206 LEU B CA 1
ATOM 7669 C C . LEU B 1 206 ? -9.914 -14.367 -28.938 1 98.5 206 LEU B C 1
ATOM 7671 O O . LEU B 1 206 ? -11.086 -14.75 -28.812 1 98.5 206 LEU B O 1
ATOM 7675 N N . ARG B 1 207 ? -9.516 -13.266 -28.375 1 98.06 207 ARG B N 1
ATOM 7676 C CA . ARG B 1 207 ? -10.406 -12.367 -27.656 1 98.06 207 ARG B CA 1
ATOM 7677 C C . ARG B 1 207 ? -11.531 -11.875 -28.562 1 98.06 207 ARG B C 1
ATOM 7679 O O . ARG B 1 207 ? -12.695 -11.852 -28.156 1 98.06 207 ARG B O 1
ATOM 7686 N N . TYR B 1 208 ? -11.141 -11.469 -29.766 1 98.06 208 TYR B N 1
ATOM 7687 C CA . TYR B 1 208 ? -12.141 -11.008 -30.719 1 98.06 208 TYR B CA 1
ATOM 7688 C C . TYR B 1 208 ? -13.133 -12.117 -31.062 1 98.06 208 TYR B C 1
ATOM 7690 O O . TYR B 1 208 ? -14.328 -11.867 -31.188 1 98.06 208 TYR B O 1
ATOM 7698 N N . PHE B 1 209 ? -12.625 -13.273 -31.234 1 98.31 209 PHE B N 1
ATOM 7699 C CA . PHE B 1 209 ? -13.492 -14.414 -31.516 1 98.31 209 PHE B CA 1
ATOM 7700 C C . PHE B 1 209 ? -14.555 -14.562 -30.438 1 98.31 209 PHE B C 1
ATOM 7702 O O . PHE B 1 209 ? -15.75 -14.641 -30.734 1 98.31 209 PHE B O 1
ATOM 7709 N N . PHE B 1 210 ? -14.141 -14.586 -29.156 1 98.25 210 PHE B N 1
ATOM 7710 C CA . PHE B 1 210 ? -15.086 -14.719 -28.062 1 98.25 210 PHE B CA 1
ATOM 7711 C C . PHE B 1 210 ? -15.992 -13.5 -27.969 1 98.25 210 PHE B C 1
ATOM 7713 O O . PHE B 1 210 ? -17.172 -13.625 -27.656 1 98.25 210 PHE B O 1
ATOM 7720 N N . ASP B 1 211 ? -15.445 -12.352 -28.234 1 97.44 211 ASP B N 1
ATOM 7721 C CA . ASP B 1 211 ? -16.234 -11.125 -28.172 1 97.44 211 ASP B CA 1
ATOM 7722 C C . ASP B 1 211 ? -17.375 -11.164 -29.203 1 97.44 211 ASP B C 1
ATOM 7724 O O . ASP B 1 211 ? -18.516 -10.805 -28.875 1 97.44 211 ASP B O 1
ATOM 7728 N N . ILE B 1 212 ? -17.047 -11.547 -30.375 1 97.56 212 ILE B N 1
ATOM 7729 C CA . ILE B 1 212 ? -18.031 -11.633 -31.453 1 97.56 212 ILE B CA 1
ATOM 7730 C C . ILE B 1 212 ? -19.156 -12.57 -31.047 1 97.56 212 ILE B C 1
ATOM 7732 O O . ILE B 1 212 ? -20.328 -12.305 -31.328 1 97.56 212 ILE B O 1
ATOM 7736 N N . LEU B 1 213 ? -18.844 -13.555 -30.328 1 97.69 213 LEU B N 1
ATOM 7737 C CA . LEU B 1 213 ? -19.812 -14.602 -30.016 1 97.69 213 LEU B CA 1
ATOM 7738 C C . LEU B 1 213 ? -20.578 -14.266 -28.734 1 97.69 213 LEU B C 1
ATOM 7740 O O . LEU B 1 213 ? -21.594 -14.891 -28.438 1 97.69 213 LEU B O 1
ATOM 7744 N N . THR B 1 214 ? -20.125 -13.297 -27.938 1 97.19 214 THR B N 1
ATOM 7745 C CA . THR B 1 214 ? -20.797 -13 -26.688 1 97.19 214 THR B CA 1
ATOM 7746 C C . THR B 1 214 ? -21.453 -11.625 -26.719 1 97.19 214 THR B C 1
ATOM 7748 O O . THR B 1 214 ? -22.344 -11.328 -25.922 1 97.19 214 THR B O 1
ATOM 7751 N N . ASP B 1 215 ? -21.031 -10.781 -27.688 1 95 215 ASP B N 1
ATOM 7752 C CA . ASP B 1 215 ? -21.547 -9.422 -27.797 1 95 215 ASP B CA 1
ATOM 7753 C C . ASP B 1 215 ? -22.875 -9.398 -28.562 1 95 215 ASP B C 1
ATOM 7755 O O . ASP B 1 215 ? -22.969 -9.891 -29.688 1 95 215 ASP B O 1
ATOM 7759 N N . LYS B 1 216 ? -23.828 -8.766 -28.031 1 92.88 216 LYS B N 1
ATOM 7760 C CA . LYS B 1 216 ? -25.141 -8.688 -28.641 1 92.88 216 LYS B CA 1
ATOM 7761 C C . LYS B 1 216 ? -25.094 -7.887 -29.953 1 92.88 216 LYS B C 1
ATOM 7763 O O . LYS B 1 216 ? -25.859 -8.156 -30.875 1 92.88 216 LYS B O 1
ATOM 7768 N N . GLY B 1 217 ? -24.219 -6.953 -30.094 1 93.25 217 GLY B N 1
ATOM 7769 C CA . GLY B 1 217 ? -24.078 -6.137 -31.281 1 93.25 217 GLY B CA 1
ATOM 7770 C C . GLY B 1 217 ? -23.484 -6.891 -32.469 1 93.25 217 GLY B C 1
ATOM 7771 O O . GLY B 1 217 ? -23.516 -6.406 -33.594 1 93.25 217 GLY B O 1
ATOM 7772 N N . SER B 1 218 ? -23.062 -8.148 -32.25 1 94.62 218 SER B N 1
ATOM 7773 C CA . SER B 1 218 ? -22.406 -8.93 -33.281 1 94.62 218 SER B CA 1
ATOM 7774 C C . SER B 1 218 ? -23.219 -10.164 -33.656 1 94.62 218 SER B C 1
ATOM 7776 O O . SER B 1 218 ? -22.703 -11.086 -34.281 1 94.62 218 SER B O 1
ATOM 7778 N N . GLU B 1 219 ? -24.438 -10.211 -33.281 1 94.38 219 GLU B N 1
ATOM 7779 C CA . GLU B 1 219 ? -25.266 -11.398 -33.438 1 94.38 219 GLU B CA 1
ATOM 7780 C C . GLU B 1 219 ? -25.516 -11.719 -34.906 1 94.38 219 GLU B C 1
ATOM 7782 O O . GLU B 1 219 ? -25.781 -12.875 -35.25 1 94.38 219 GLU B O 1
ATOM 7787 N N . ASP B 1 220 ? -25.406 -10.688 -35.719 1 94.75 220 ASP B N 1
ATOM 7788 C CA . ASP B 1 220 ? -25.703 -10.883 -37.125 1 94.75 220 ASP B CA 1
ATOM 7789 C C . ASP B 1 220 ? -24.578 -11.648 -37.812 1 94.75 220 ASP B C 1
ATOM 7791 O O . ASP B 1 220 ? -24.797 -12.234 -38.875 1 94.75 220 ASP B O 1
ATOM 7795 N N . TYR B 1 221 ? -23.453 -11.656 -37.25 1 96.38 221 TYR B N 1
ATOM 7796 C CA . TYR B 1 221 ? -22.312 -12.352 -37.844 1 96.38 221 TYR B CA 1
ATOM 7797 C C . TYR B 1 221 ? -22.391 -13.844 -37.562 1 96.38 221 TYR B C 1
ATOM 7799 O O . TYR B 1 221 ? -21.906 -14.32 -36.531 1 96.38 221 TYR B O 1
ATOM 7807 N N . THR B 1 222 ? -22.828 -14.609 -38.531 1 96.81 222 THR B N 1
ATOM 7808 C CA . THR B 1 222 ? -22.969 -16.047 -38.375 1 96.81 222 THR B CA 1
ATOM 7809 C C . THR B 1 222 ? -21.828 -16.781 -39.062 1 96.81 222 THR B C 1
ATOM 7811 O O . THR B 1 222 ? -21.672 -18 -38.906 1 96.81 222 THR B O 1
ATOM 7814 N N . HIS B 1 223 ? -21.109 -16.062 -39.906 1 97.25 223 HIS B N 1
ATOM 7815 C CA . HIS B 1 223 ? -19.906 -16.594 -40.531 1 97.25 223 HIS B CA 1
ATOM 7816 C C . HIS B 1 223 ? -18.672 -15.844 -40.062 1 97.25 223 HIS B C 1
ATOM 7818 O O . HIS B 1 223 ? -18.578 -14.617 -40.219 1 97.25 223 HIS B O 1
ATOM 7824 N N . ILE B 1 224 ? -17.797 -16.578 -39.531 1 98.12 224 ILE B N 1
ATOM 7825 C CA . ILE B 1 224 ? -16.547 -15.992 -39.031 1 98.12 224 ILE B CA 1
ATOM 7826 C C . ILE B 1 224 ? -15.367 -16.578 -39.812 1 98.12 224 ILE B C 1
ATOM 7828 O O . ILE B 1 224 ? -15.164 -17.797 -39.812 1 98.12 224 ILE B O 1
ATOM 7832 N N . ILE B 1 225 ? -14.617 -15.758 -40.531 1 98 225 ILE B N 1
ATOM 7833 C CA . ILE B 1 225 ? -13.43 -16.156 -41.25 1 98 225 ILE B CA 1
ATOM 7834 C C . ILE B 1 225 ? -12.172 -15.82 -40.469 1 98 225 ILE B C 1
ATOM 7836 O O . ILE B 1 225 ? -12.047 -14.711 -39.938 1 98 225 ILE B O 1
ATOM 7840 N N . ILE B 1 226 ? -11.328 -16.781 -40.281 1 98.56 226 ILE B N 1
ATOM 7841 C CA . ILE B 1 226 ? -10.016 -16.469 -39.719 1 98.56 226 ILE B CA 1
ATOM 7842 C C . ILE B 1 226 ? -8.961 -16.469 -40.812 1 98.56 226 ILE B C 1
ATOM 7844 O O . ILE B 1 226 ? -8.773 -17.469 -41.5 1 98.56 226 ILE B O 1
ATOM 7848 N N . ASN B 1 227 ? -8.328 -15.352 -40.969 1 97.81 227 ASN B N 1
ATOM 7849 C CA . ASN B 1 227 ? -7.266 -15.148 -41.938 1 97.81 227 ASN B CA 1
ATOM 7850 C C . ASN B 1 227 ? -5.891 -15.172 -41.281 1 97.81 227 ASN B C 1
ATOM 7852 O O . ASN B 1 227 ? -5.609 -14.367 -40.406 1 97.81 227 ASN B O 1
ATOM 7856 N N . TYR B 1 228 ? -5.004 -16.047 -41.812 1 97.81 228 TYR B N 1
ATOM 7857 C CA . TYR B 1 228 ? -3.713 -16.281 -41.156 1 97.81 228 TYR B CA 1
ATOM 7858 C C . TYR B 1 228 ? -2.578 -15.711 -42 1 97.81 228 TYR B C 1
ATOM 7860 O O . TYR B 1 228 ? -1.404 -15.984 -41.75 1 97.81 228 TYR B O 1
ATOM 7868 N N . ASP B 1 229 ? -2.85 -14.961 -43 1 96.81 229 ASP B N 1
ATOM 7869 C CA . ASP B 1 229 ? -1.875 -14.586 -44 1 96.81 229 ASP B CA 1
ATOM 7870 C C . ASP B 1 229 ? -0.749 -13.742 -43.406 1 96.81 229 ASP B C 1
ATOM 7872 O O . ASP B 1 229 ? 0.375 -13.75 -43.906 1 96.81 229 ASP B O 1
ATOM 7876 N N . SER B 1 230 ? -1.092 -13.109 -42.406 1 96.44 230 SER B N 1
ATOM 7877 C CA . SER B 1 230 ? -0.069 -12.273 -41.781 1 96.44 230 SER B CA 1
ATOM 7878 C C . SER B 1 230 ? 0.814 -13.094 -40.844 1 96.44 230 SER B C 1
ATOM 7880 O O . SER B 1 230 ? 1.889 -12.641 -40.438 1 96.44 230 SER B O 1
ATOM 7882 N N . VAL B 1 231 ? 0.426 -14.242 -40.438 1 96.06 231 VAL B N 1
ATOM 7883 C CA . VAL B 1 231 ? 1.179 -15.078 -39.5 1 96.06 231 VAL B CA 1
ATOM 7884 C C . VAL B 1 231 ? 2.424 -15.625 -40.188 1 96.06 231 VAL B C 1
ATOM 7886 O O . VAL B 1 231 ? 2.348 -16.125 -41.312 1 96.06 231 VAL B O 1
ATOM 7889 N N . ARG B 1 232 ? 3.553 -15.531 -39.594 1 93.75 232 ARG B N 1
ATOM 7890 C CA . ARG B 1 232 ? 4.805 -15.984 -40.188 1 93.75 232 ARG B CA 1
ATOM 7891 C C . ARG B 1 232 ? 4.777 -17.484 -40.438 1 93.75 232 ARG B C 1
ATOM 7893 O O . ARG B 1 232 ? 4.141 -18.234 -39.688 1 93.75 232 ARG B O 1
ATOM 7900 N N . PRO B 1 233 ? 5.496 -17.938 -41.406 1 91.38 233 PRO B N 1
ATOM 7901 C CA . PRO B 1 233 ? 5.469 -19.359 -41.75 1 91.38 233 PRO B CA 1
ATOM 7902 C C . PRO B 1 233 ? 6.234 -20.219 -40.75 1 91.38 233 PRO B C 1
ATOM 7904 O O . PRO B 1 233 ? 7.078 -19.719 -40 1 91.38 233 PRO B O 1
ATOM 7907 N N . ASN B 1 234 ? 5.977 -21.406 -40.75 1 87.12 234 ASN B N 1
ATOM 7908 C CA . ASN B 1 234 ? 6.676 -22.406 -39.938 1 87.12 234 ASN B CA 1
ATOM 7909 C C . ASN B 1 234 ? 8.18 -22.391 -40.219 1 87.12 234 ASN B C 1
ATOM 7911 O O . ASN B 1 234 ? 8.594 -22.359 -41.406 1 87.12 234 ASN B O 1
ATOM 7915 N N . GLY B 1 235 ? 8.875 -22.359 -39.125 1 77.12 235 GLY B N 1
ATOM 7916 C CA . GLY B 1 235 ? 10.32 -22.469 -39.281 1 77.12 235 GLY B CA 1
ATOM 7917 C C . GLY B 1 235 ? 11.016 -21.109 -39.25 1 77.12 235 GLY B C 1
ATOM 7918 O O . GLY B 1 235 ? 12.234 -21.047 -39.062 1 77.12 235 GLY B O 1
ATOM 7919 N N . GLU B 1 236 ? 10.172 -20.109 -39.5 1 82.94 236 GLU B N 1
ATOM 7920 C CA . GLU B 1 236 ? 10.789 -18.781 -39.438 1 82.94 236 GLU B CA 1
ATOM 7921 C C . GLU B 1 236 ? 11.344 -18.516 -38.031 1 82.94 236 GLU B C 1
ATOM 7923 O O . GLU B 1 236 ? 10.727 -18.875 -37.031 1 82.94 236 GLU B O 1
ATOM 7928 N N . ARG B 1 237 ? 12.391 -17.797 -37.906 1 75.38 237 ARG B N 1
ATOM 7929 C CA . ARG B 1 237 ? 13.086 -17.531 -36.656 1 75.38 237 ARG B CA 1
ATOM 7930 C C . ARG B 1 237 ? 12.32 -16.5 -35.844 1 75.38 237 ARG B C 1
ATOM 7932 O O . ARG B 1 237 ? 11.805 -15.523 -36.375 1 75.38 237 ARG B O 1
ATOM 7939 N N . LEU B 1 238 ? 12.289 -16.781 -34.594 1 77.56 238 LEU B N 1
ATOM 7940 C CA . LEU B 1 238 ? 11.734 -15.82 -33.656 1 77.56 238 LEU B CA 1
ATOM 7941 C C . LEU B 1 238 ? 12.828 -14.922 -33.094 1 77.56 238 LEU B C 1
ATOM 7943 O O . LEU B 1 238 ? 13.719 -15.391 -32.375 1 77.56 238 LEU B O 1
ATOM 7947 N N . ASN B 1 239 ? 12.711 -13.672 -33.25 1 69.81 239 ASN B N 1
ATOM 7948 C CA . ASN B 1 239 ? 13.789 -12.742 -32.938 1 69.81 239 ASN B CA 1
ATOM 7949 C C . ASN B 1 239 ? 13.82 -12.398 -31.469 1 69.81 239 ASN B C 1
ATOM 7951 O O . ASN B 1 239 ? 14.898 -12.211 -30.891 1 69.81 239 ASN B O 1
ATOM 7955 N N . THR B 1 240 ? 12.711 -12.305 -30.922 1 72.88 240 THR B N 1
ATOM 7956 C CA . THR B 1 240 ? 12.648 -11.789 -29.562 1 72.88 240 THR B CA 1
ATOM 7957 C C . THR B 1 240 ? 12.945 -12.891 -28.547 1 72.88 240 THR B C 1
ATOM 7959 O O . THR B 1 240 ? 13.867 -12.758 -27.734 1 72.88 240 THR B O 1
ATOM 7962 N N . PHE B 1 241 ? 12.375 -14.008 -28.531 1 72.75 241 PHE B N 1
ATOM 7963 C CA . PHE B 1 241 ? 12.508 -15.062 -27.531 1 72.75 241 PHE B CA 1
ATOM 7964 C C . PHE B 1 241 ? 13.484 -16.141 -28 1 72.75 241 PHE B C 1
ATOM 7966 O O . PHE B 1 241 ? 13.977 -16.922 -27.203 1 72.75 241 PHE B O 1
ATOM 7973 N N . GLY B 1 242 ? 13.805 -16.094 -29.375 1 68 242 GLY B N 1
ATOM 7974 C CA . GLY B 1 242 ? 14.609 -17.156 -29.938 1 68 242 GLY B CA 1
ATOM 7975 C C . GLY B 1 242 ? 13.797 -18.375 -30.312 1 68 242 GLY B C 1
ATOM 7976 O O . GLY B 1 242 ? 12.641 -18.516 -29.922 1 68 242 GLY B O 1
ATOM 7977 N N . GLY B 1 243 ? 14.227 -19.219 -31.281 1 68.94 243 GLY B N 1
ATOM 7978 C CA . GLY B 1 243 ? 13.523 -20.391 -31.766 1 68.94 243 GLY B CA 1
ATOM 7979 C C . GLY B 1 243 ? 12.891 -20.188 -33.125 1 68.94 243 GLY B C 1
ATOM 7980 O O . GLY B 1 243 ? 13.281 -19.297 -33.875 1 68.94 243 GLY B O 1
ATOM 7981 N N . THR B 1 244 ? 12 -21.109 -33.375 1 72.44 244 THR B N 1
ATOM 7982 C CA . THR B 1 244 ? 11.344 -21.047 -34.688 1 72.44 244 THR B CA 1
ATOM 7983 C C . THR B 1 244 ? 9.828 -21.016 -34.531 1 72.44 244 THR B C 1
ATOM 7985 O O . THR B 1 244 ? 9.281 -21.578 -33.562 1 72.44 244 THR B O 1
ATOM 7988 N N . ALA B 1 245 ? 9.297 -20.391 -35.438 1 81.81 245 ALA B N 1
ATOM 7989 C CA . ALA B 1 245 ? 7.844 -20.234 -35.406 1 81.81 245 ALA B CA 1
ATOM 7990 C C . ALA B 1 245 ? 7.133 -21.531 -35.781 1 81.81 245 ALA B C 1
ATOM 7992 O O . ALA B 1 245 ? 7.66 -22.328 -36.562 1 81.81 245 ALA B O 1
ATOM 7993 N N . SER B 1 246 ? 6.004 -21.703 -35.312 1 82.94 246 SER B N 1
ATOM 7994 C CA . SER B 1 246 ? 5.203 -22.906 -35.531 1 82.94 246 SER B CA 1
ATOM 7995 C C . SER B 1 246 ? 4.32 -22.75 -36.781 1 82.94 246 SER B C 1
ATOM 7997 O O . SER B 1 246 ? 3.762 -23.734 -37.281 1 82.94 246 SER B O 1
ATOM 7999 N N . GLY B 1 247 ? 4.203 -21.516 -37.25 1 88.94 247 GLY B N 1
ATOM 8000 C CA . GLY B 1 247 ? 3.285 -21.281 -38.375 1 88.94 247 GLY B CA 1
ATOM 8001 C C . GLY B 1 247 ? 1.839 -21.172 -37.906 1 88.94 247 GLY B C 1
ATOM 8002 O O . GLY B 1 247 ? 1.551 -21.125 -36.719 1 88.94 247 GLY B O 1
ATOM 8003 N N . PRO B 1 248 ? 0.939 -21.109 -38.812 1 93.06 248 PRO B N 1
ATOM 8004 C CA . PRO B 1 248 ? -0.46 -20.828 -38.469 1 93.06 248 PRO B CA 1
ATOM 8005 C C . PRO B 1 248 ? -1.234 -22.078 -38.062 1 93.06 248 PRO B C 1
ATOM 8007 O O . PRO B 1 248 ? -2.338 -21.984 -37.531 1 93.06 248 PRO B O 1
ATOM 8010 N N . GLU B 1 249 ? -0.724 -23.25 -38.375 1 92.12 249 GLU B N 1
ATOM 8011 C CA . GLU B 1 249 ? -1.468 -24.5 -38.219 1 92.12 249 GLU B CA 1
ATOM 8012 C C . GLU B 1 249 ? -1.956 -24.688 -36.781 1 92.12 249 GLU B C 1
ATOM 8014 O O . GLU B 1 249 ? -3.111 -25.047 -36.562 1 92.12 249 GLU B O 1
ATOM 8019 N N . PRO B 1 250 ? -1.117 -24.453 -35.844 1 92 250 PRO B N 1
ATOM 8020 C CA . PRO B 1 250 ? -1.604 -24.625 -34.469 1 92 250 PRO B CA 1
ATOM 8021 C C . PRO B 1 250 ? -2.781 -23.703 -34.125 1 92 250 PRO B C 1
ATOM 8023 O O . PRO B 1 250 ? -3.689 -24.094 -33.406 1 92 250 PRO B O 1
ATOM 8026 N N . LEU B 1 251 ? -2.816 -22.531 -34.656 1 94.88 251 LEU B N 1
ATOM 8027 C CA . LEU B 1 251 ? -3.926 -21.609 -34.469 1 94.88 251 LEU B CA 1
ATOM 8028 C C . LEU B 1 251 ? -5.199 -22.141 -35.125 1 94.88 251 LEU B C 1
ATOM 8030 O O . LEU B 1 251 ? -6.281 -22.047 -34.531 1 94.88 251 LEU B O 1
ATOM 8034 N N . MET B 1 252 ? -5.008 -22.641 -36.312 1 96.06 252 MET B N 1
ATOM 8035 C CA . MET B 1 252 ? -6.145 -23.203 -37.031 1 96.06 252 MET B CA 1
ATOM 8036 C C . MET B 1 252 ? -6.789 -24.328 -36.219 1 96.06 252 MET B C 1
ATOM 8038 O O . MET B 1 252 ? -8.016 -24.375 -36.094 1 96.06 252 MET B O 1
ATOM 8042 N N . GLU B 1 253 ? -5.914 -25.109 -35.688 1 94.38 253 GLU B N 1
ATOM 8043 C CA . GLU B 1 253 ? -6.398 -26.234 -34.906 1 94.38 253 GLU B CA 1
ATOM 8044 C C . GLU B 1 253 ? -7.086 -25.766 -33.625 1 94.38 253 GLU B C 1
ATOM 8046 O O . GLU B 1 253 ? -8.078 -26.359 -33.188 1 94.38 253 GLU B O 1
ATOM 8051 N N . MET B 1 254 ? -6.582 -24.781 -33 1 96.31 254 MET B N 1
ATOM 8052 C CA . MET B 1 254 ? -7.16 -24.234 -31.781 1 96.31 254 MET B CA 1
ATOM 8053 C C . MET B 1 254 ? -8.57 -23.719 -32.031 1 96.31 254 MET B C 1
ATOM 8055 O O . MET B 1 254 ? -9.5 -24.078 -31.312 1 96.31 254 MET B O 1
ATOM 8059 N N . PHE B 1 255 ? -8.766 -22.875 -33.094 1 97.88 255 PHE B N 1
ATOM 8060 C CA . PHE B 1 255 ? -10.078 -22.312 -33.344 1 97.88 255 PHE B CA 1
ATOM 8061 C C . PHE B 1 255 ? -11.062 -23.391 -33.75 1 97.88 255 PHE B C 1
ATOM 8063 O O . PHE B 1 255 ? -12.227 -23.375 -33.344 1 97.88 255 PHE B O 1
ATOM 8070 N N . ALA B 1 256 ? -10.578 -24.297 -34.562 1 97.31 256 ALA B N 1
ATOM 8071 C CA . ALA B 1 256 ? -11.445 -25.406 -34.938 1 97.31 256 ALA B CA 1
ATOM 8072 C C . ALA B 1 256 ? -11.859 -26.234 -33.719 1 97.31 256 ALA B C 1
ATOM 8074 O O . ALA B 1 256 ? -13.008 -26.656 -33.625 1 97.31 256 ALA B O 1
ATOM 8075 N N . GLY B 1 257 ? -10.883 -26.5 -32.906 1 97.25 257 GLY B N 1
ATOM 8076 C CA . GLY B 1 257 ? -11.172 -27.219 -31.688 1 97.25 257 GLY B CA 1
ATOM 8077 C C . GLY B 1 257 ? -12.18 -26.5 -30.797 1 97.25 257 GLY B C 1
ATOM 8078 O O . GLY B 1 257 ? -13.086 -27.125 -30.25 1 97.25 257 GLY B O 1
ATOM 8079 N N . ILE B 1 258 ? -12.07 -25.203 -30.625 1 97.94 258 ILE B N 1
ATOM 8080 C CA . ILE B 1 258 ? -12.969 -24.422 -29.781 1 97.94 258 ILE B CA 1
ATOM 8081 C C . ILE B 1 258 ? -14.383 -24.469 -30.359 1 97.94 258 ILE B C 1
ATOM 8083 O O . ILE B 1 258 ? -15.359 -24.594 -29.625 1 97.94 258 ILE B O 1
ATOM 8087 N N . GLU B 1 259 ? -14.445 -24.312 -31.688 1 97.56 259 GLU B N 1
ATOM 8088 C CA . GLU B 1 259 ? -15.758 -24.469 -32.312 1 97.56 259 GLU B CA 1
ATOM 8089 C C . GLU B 1 259 ? -16.391 -25.797 -31.953 1 97.56 259 GLU B C 1
ATOM 8091 O O . GLU B 1 259 ? -17.578 -25.859 -31.625 1 97.56 259 GLU B O 1
ATOM 8096 N N . ARG B 1 260 ? -15.609 -26.844 -32.031 1 97.06 260 ARG B N 1
ATOM 8097 C CA . ARG B 1 260 ? -16.125 -28.172 -31.703 1 97.06 260 ARG B CA 1
ATOM 8098 C C . ARG B 1 260 ? -16.562 -28.266 -30.25 1 97.06 260 ARG B C 1
ATOM 8100 O O . ARG B 1 260 ? -17.516 -28.969 -29.922 1 97.06 260 ARG B O 1
ATOM 8107 N N . VAL B 1 261 ? -15.852 -27.625 -29.328 1 97.25 261 VAL B N 1
ATOM 8108 C CA . VAL B 1 261 ? -16.25 -27.594 -27.922 1 97.25 261 VAL B CA 1
ATOM 8109 C C . VAL B 1 261 ? -17.609 -26.922 -27.781 1 97.25 261 VAL B C 1
ATOM 8111 O O . VAL B 1 261 ? -18.516 -27.453 -27.141 1 97.25 261 VAL B O 1
ATOM 8114 N N . LEU B 1 262 ? -17.766 -25.781 -28.422 1 96.38 262 LEU B N 1
ATOM 8115 C CA . LEU B 1 262 ? -18.969 -24.984 -28.297 1 96.38 262 LEU B CA 1
ATOM 8116 C C . LEU B 1 262 ? -20.156 -25.672 -28.953 1 96.38 262 LEU B C 1
ATOM 8118 O O . LEU B 1 262 ? -21.297 -25.438 -28.562 1 96.38 262 LEU B O 1
ATOM 8122 N N . LYS B 1 263 ? -19.906 -26.484 -29.906 1 94.56 263 LYS B N 1
ATOM 8123 C CA . LYS B 1 263 ? -20.984 -27.188 -30.609 1 94.56 263 LYS B CA 1
ATOM 8124 C C . LYS B 1 263 ? -21.172 -28.594 -30.047 1 94.56 263 LYS B C 1
ATOM 8126 O O . LYS B 1 263 ? -21.906 -29.406 -30.625 1 94.56 263 LYS B O 1
ATOM 8131 N N . ASN B 1 264 ? -20.438 -28.922 -29 1 93.25 264 ASN B N 1
ATOM 8132 C CA . ASN B 1 264 ? -20.516 -30.203 -28.312 1 93.25 264 ASN B CA 1
ATOM 8133 C C . ASN B 1 264 ? -20.078 -31.344 -29.203 1 93.25 264 ASN B C 1
ATOM 8135 O O . ASN B 1 264 ? -20.672 -32.438 -29.188 1 93.25 264 ASN B O 1
ATOM 8139 N N . GLU B 1 265 ? -19.062 -31.109 -29.953 1 93.75 265 GLU B N 1
ATOM 8140 C CA . GLU B 1 265 ? -18.594 -32.094 -30.906 1 93.75 265 GLU B CA 1
ATOM 8141 C C . GLU B 1 265 ? -17.25 -32.688 -30.484 1 93.75 265 GLU B C 1
ATOM 8143 O O . GLU B 1 265 ? -16.859 -33.75 -30.953 1 93.75 265 GLU B O 1
ATOM 8148 N N . ILE B 1 266 ? -16.578 -32.031 -29.641 1 92.5 266 ILE B N 1
ATOM 8149 C CA . ILE B 1 266 ? -15.234 -32.469 -29.266 1 92.5 266 ILE B CA 1
ATOM 8150 C C . ILE B 1 266 ? -15.32 -33.719 -28.422 1 92.5 266 ILE B C 1
ATOM 8152 O O . ILE B 1 266 ? -14.469 -34.625 -28.531 1 92.5 266 ILE B O 1
ATOM 8156 N N . ASP B 1 267 ? -16.25 -33.781 -27.594 1 90.31 267 ASP B N 1
ATOM 8157 C CA . ASP B 1 267 ? -16.594 -34.938 -26.766 1 90.31 267 ASP B CA 1
ATOM 8158 C C . ASP B 1 267 ? -18.109 -35.188 -26.797 1 90.31 267 ASP B C 1
ATOM 8160 O O . ASP B 1 267 ? -18.859 -34.625 -25.984 1 90.31 267 ASP B O 1
ATOM 8164 N N . PRO B 1 268 ? -18.469 -36.031 -27.594 1 82.06 268 PRO B N 1
ATOM 8165 C CA . PRO B 1 268 ? -19.906 -36.25 -27.797 1 82.06 268 PRO B CA 1
ATOM 8166 C C . PRO B 1 268 ? -20.578 -36.906 -26.609 1 82.06 268 PRO B C 1
ATOM 8168 O O . PRO B 1 268 ? -21.812 -36.938 -26.516 1 82.06 268 PRO B O 1
ATOM 8171 N N . SER B 1 269 ? -19.797 -37.406 -25.734 1 82.81 269 SER B N 1
ATOM 8172 C CA . SER B 1 269 ? -20.375 -38.062 -24.562 1 82.81 269 SER B CA 1
ATOM 8173 C C . SER B 1 269 ? -20.891 -37.062 -23.562 1 82.81 269 SER B C 1
ATOM 8175 O O . SER B 1 269 ? -21.656 -37.406 -22.656 1 82.81 269 SER B O 1
ATOM 8177 N N . LEU B 1 270 ? -20.531 -35.844 -23.688 1 89.25 270 LEU B N 1
ATOM 8178 C CA . LEU B 1 270 ? -20.953 -34.781 -22.766 1 89.25 270 LEU B CA 1
ATOM 8179 C C . LEU B 1 270 ? -22.406 -34.375 -23.031 1 89.25 270 LEU B C 1
ATOM 8181 O O . LEU B 1 270 ? -22.859 -34.438 -24.172 1 89.25 270 LEU B O 1
ATOM 8185 N N . ALA B 1 271 ? -23.078 -34.031 -21.953 1 89.31 271 ALA B N 1
ATOM 8186 C CA . ALA B 1 271 ? -24.359 -33.375 -22.141 1 89.31 271 ALA B CA 1
ATOM 8187 C C . ALA B 1 271 ? -24.219 -32.094 -22.969 1 89.31 271 ALA B C 1
ATOM 8189 O O . ALA B 1 271 ? -23.188 -31.438 -22.906 1 89.31 271 ALA B O 1
ATOM 8190 N N . PRO B 1 272 ? -25.203 -31.859 -23.75 1 91.75 272 PRO B N 1
ATOM 8191 C CA . PRO B 1 272 ? -25.156 -30.594 -24.5 1 91.75 272 PRO B CA 1
ATOM 8192 C C . PRO B 1 272 ? -25.062 -29.375 -23.578 1 91.75 272 PRO B C 1
ATOM 8194 O O . PRO B 1 272 ? -25.438 -29.453 -22.406 1 91.75 272 PRO B O 1
ATOM 8197 N N . LEU B 1 273 ? -24.578 -28.281 -24.125 1 94.12 273 LEU B N 1
ATOM 8198 C CA . LEU B 1 273 ? -24.547 -27.016 -23.391 1 94.12 273 LEU B CA 1
ATOM 8199 C C . LEU B 1 273 ? -25.953 -26.562 -23.031 1 94.12 273 LEU B C 1
ATOM 8201 O O . LEU B 1 273 ? -26.922 -26.875 -23.734 1 94.12 273 LEU B O 1
ATOM 8205 N N . ASP B 1 274 ? -26 -25.781 -22.016 1 92.25 274 ASP B N 1
ATOM 8206 C CA . ASP B 1 274 ? -27.312 -25.328 -21.562 1 92.25 274 ASP B CA 1
ATOM 8207 C C . ASP B 1 274 ? -27.797 -24.156 -22.422 1 92.25 274 ASP B C 1
ATOM 8209 O O . ASP B 1 274 ? -27.109 -23.156 -22.578 1 92.25 274 ASP B O 1
ATOM 8213 N N . ARG B 1 275 ? -29.078 -24.281 -22.875 1 92.81 275 ARG B N 1
ATOM 8214 C CA . ARG B 1 275 ? -29.656 -23.25 -23.734 1 92.81 275 ARG B CA 1
ATOM 8215 C C . ARG B 1 275 ? -30.172 -22.078 -22.922 1 92.81 275 ARG B C 1
ATOM 8217 O O . ARG B 1 275 ? -30.688 -22.266 -21.812 1 92.81 275 ARG B O 1
ATOM 8224 N N . VAL B 1 276 ? -29.922 -20.906 -23.484 1 93.06 276 VAL B N 1
ATOM 8225 C CA . VAL B 1 276 ? -30.484 -19.688 -22.906 1 93.06 276 VAL B CA 1
ATOM 8226 C C . VAL B 1 276 ? -31.859 -19.422 -23.516 1 93.06 276 VAL B C 1
ATOM 8228 O O . VAL B 1 276 ? -32 -19.422 -24.75 1 93.06 276 VAL B O 1
ATOM 8231 N N . TRP B 1 277 ? -32.812 -19.203 -22.75 1 91.44 277 TRP B N 1
ATOM 8232 C CA . TRP B 1 277 ? -34.188 -19 -23.203 1 91.44 277 TRP B CA 1
ATOM 8233 C C . TRP B 1 277 ? -34.656 -17.578 -22.922 1 91.44 277 TRP B C 1
ATOM 8235 O O . TRP B 1 277 ? -34.156 -16.938 -21.969 1 91.44 277 TRP B O 1
ATOM 8245 N N . ILE B 1 278 ? -35.406 -17.031 -23.766 1 87.44 278 ILE B N 1
ATOM 8246 C CA . ILE B 1 278 ? -36.031 -15.727 -23.531 1 87.44 278 ILE B CA 1
ATOM 8247 C C . ILE B 1 278 ? -37.562 -15.875 -23.547 1 87.44 278 ILE B C 1
ATOM 8249 O O . ILE B 1 278 ? -38.094 -16.719 -24.281 1 87.44 278 ILE B O 1
ATOM 8253 N N . SER B 1 279 ? -38.125 -15.078 -22.734 1 84.62 279 SER B N 1
ATOM 8254 C CA . SER B 1 279 ? -39.594 -15.094 -22.656 1 84.62 279 SER B CA 1
ATOM 8255 C C . SER B 1 279 ? -40.188 -14.383 -23.859 1 84.62 279 SER B C 1
ATOM 8257 O O . SER B 1 279 ? -39.75 -13.297 -24.25 1 84.62 279 SER B O 1
ATOM 8259 N N . ASN B 1 280 ? -40.844 -15.008 -24.672 1 81.81 280 ASN B N 1
ATOM 8260 C CA . ASN B 1 280 ? -41.656 -14.461 -25.75 1 81.81 280 ASN B CA 1
ATOM 8261 C C . ASN B 1 280 ? -43.125 -14.719 -25.516 1 81.81 280 ASN B C 1
ATOM 8263 O O . ASN B 1 280 ? -43.719 -15.625 -26.125 1 81.81 280 ASN B O 1
ATOM 8267 N N . GLY B 1 281 ? -43.844 -13.734 -24.828 1 70.56 281 GLY B N 1
ATOM 8268 C CA . GLY B 1 281 ? -45.188 -13.992 -24.406 1 70.56 281 GLY B CA 1
ATOM 8269 C C . GLY B 1 281 ? -45.344 -15.219 -23.516 1 70.56 281 GLY B C 1
ATOM 8270 O O . GLY B 1 281 ? -44.562 -15.391 -22.562 1 70.56 281 GLY B O 1
ATOM 8271 N N . PRO B 1 282 ? -46.344 -16.156 -23.859 1 74.38 282 PRO B N 1
ATOM 8272 C CA . PRO B 1 282 ? -46.594 -17.344 -23.047 1 74.38 282 PRO B CA 1
ATOM 8273 C C . PRO B 1 282 ? -45.562 -18.453 -23.297 1 74.38 282 PRO B C 1
ATOM 8275 O O . PRO B 1 282 ? -45.531 -19.438 -22.547 1 74.38 282 PRO B O 1
ATOM 8278 N N . ALA B 1 283 ? -44.75 -18.234 -24.297 1 78.31 283 ALA B N 1
ATOM 8279 C CA . ALA B 1 283 ? -43.812 -19.297 -24.625 1 78.31 283 ALA B CA 1
ATOM 8280 C C . ALA B 1 283 ? -42.375 -18.828 -24.469 1 78.31 283 ALA B C 1
ATOM 8282 O O . ALA B 1 283 ? -42.094 -17.625 -24.484 1 78.31 283 ALA B O 1
ATOM 8283 N N . SER B 1 284 ? -41.5 -19.688 -23.969 1 84.5 284 SER B N 1
ATOM 8284 C CA . SER B 1 284 ? -40.062 -19.453 -23.984 1 84.5 284 SER B CA 1
ATOM 8285 C C . SER B 1 284 ? -39.438 -19.984 -25.266 1 84.5 284 SER B C 1
ATOM 8287 O O . SER B 1 284 ? -39.75 -21.078 -25.719 1 84.5 284 SER B O 1
ATOM 8289 N N . VAL B 1 285 ? -38.75 -19.172 -25.984 1 88.19 285 VAL B N 1
ATOM 8290 C CA . VAL B 1 285 ? -38.062 -19.594 -27.203 1 88.19 285 VAL B CA 1
ATOM 8291 C C . VAL B 1 285 ? -36.562 -19.609 -26.969 1 88.19 285 VAL B C 1
ATOM 8293 O O . VAL B 1 285 ? -36.031 -18.75 -26.25 1 88.19 285 VAL B O 1
ATOM 8296 N N . PRO B 1 286 ? -35.938 -20.656 -27.547 1 89.25 286 PRO B N 1
ATOM 8297 C CA . PRO B 1 286 ? -34.5 -20.719 -27.391 1 89.25 286 PRO B CA 1
ATOM 8298 C C . PRO B 1 286 ? -33.75 -19.641 -28.188 1 89.25 286 PRO B C 1
ATOM 8300 O O . PRO B 1 286 ? -34.188 -19.297 -29.297 1 89.25 286 PRO B O 1
ATOM 8303 N N . THR B 1 287 ? -32.75 -19.125 -27.641 1 91.06 287 THR B N 1
ATOM 8304 C CA . THR B 1 287 ? -31.891 -18.188 -28.328 1 91.06 287 THR B CA 1
ATOM 8305 C C . THR B 1 287 ? -30.703 -18.906 -28.984 1 91.06 287 THR B C 1
ATOM 8307 O O . THR B 1 287 ? -30.625 -20.141 -28.938 1 91.06 287 THR B O 1
ATOM 8310 N N . ALA B 1 288 ? -29.844 -18.172 -29.594 1 92.38 288 ALA B N 1
ATOM 8311 C CA . ALA B 1 288 ? -28.641 -18.719 -30.203 1 92.38 288 ALA B CA 1
ATOM 8312 C C . ALA B 1 288 ? -27.531 -18.891 -29.156 1 92.38 288 ALA B C 1
ATOM 8314 O O . ALA B 1 288 ? -26.5 -19.516 -29.438 1 92.38 288 ALA B O 1
ATOM 8315 N N . TYR B 1 289 ? -27.797 -18.438 -27.891 1 94.81 289 TYR B N 1
ATOM 8316 C CA . TYR B 1 289 ? -26.797 -18.453 -26.828 1 94.81 289 TYR B CA 1
ATOM 8317 C C . TYR B 1 289 ? -26.922 -19.703 -25.984 1 94.81 289 TYR B C 1
ATOM 8319 O O . TYR B 1 289 ? -28.031 -20.219 -25.781 1 94.81 289 TYR B O 1
ATOM 8327 N N . GLN B 1 290 ? -25.844 -20.172 -25.5 1 95.88 290 GLN B N 1
ATOM 8328 C CA . GLN B 1 290 ? -25.75 -21.297 -24.562 1 95.88 290 GLN B CA 1
ATOM 8329 C C . GLN B 1 290 ? -24.766 -21 -23.438 1 95.88 290 GLN B C 1
ATOM 8331 O O . GLN B 1 290 ? -23.984 -20.047 -23.531 1 95.88 290 GLN B O 1
ATOM 8336 N N . ARG B 1 291 ? -24.859 -21.812 -22.344 1 96.44 291 ARG B N 1
ATOM 8337 C CA . ARG B 1 291 ? -23.969 -21.672 -21.203 1 96.44 291 ARG B CA 1
ATOM 8338 C C . ARG B 1 291 ? -23 -22.844 -21.125 1 96.44 291 ARG B C 1
ATOM 8340 O O . ARG B 1 291 ? -23.406 -24 -21.266 1 96.44 291 ARG B O 1
ATOM 8347 N N . VAL B 1 292 ? -21.797 -22.5 -20.891 1 97.25 292 VAL B N 1
ATOM 8348 C CA . VAL B 1 292 ? -20.766 -23.531 -20.781 1 97.25 292 VAL B CA 1
ATOM 8349 C C . VAL B 1 292 ? -20.703 -24.031 -19.344 1 97.25 292 VAL B C 1
ATOM 8351 O O . VAL B 1 292 ? -21.266 -23.422 -18.438 1 97.25 292 VAL B O 1
ATOM 8354 N N . ARG B 1 293 ? -20.094 -25.109 -19.078 1 97.19 293 ARG B N 1
ATOM 8355 C CA . ARG B 1 293 ? -19.734 -25.703 -17.797 1 97.19 293 ARG B CA 1
ATOM 8356 C C . ARG B 1 293 ? -18.219 -25.75 -17.625 1 97.19 293 ARG B C 1
ATOM 8358 O O . ARG B 1 293 ? -17.469 -25.484 -18.562 1 97.19 293 ARG B O 1
ATOM 8365 N N . PRO B 1 294 ? -17.719 -26.109 -16.406 1 97.94 294 PRO B N 1
ATOM 8366 C CA . PRO B 1 294 ? -16.266 -26.125 -16.188 1 97.94 294 PRO B CA 1
ATOM 8367 C C . PRO B 1 294 ? -15.516 -27.016 -17.172 1 97.94 294 PRO B C 1
ATOM 8369 O O . PRO B 1 294 ? -14.414 -26.672 -17.594 1 97.94 294 PRO B O 1
ATOM 8372 N N . ILE B 1 295 ? -16.062 -28.109 -17.609 1 97.31 295 ILE B N 1
ATOM 8373 C CA . ILE B 1 295 ? -15.422 -29.062 -18.5 1 97.31 295 ILE B CA 1
ATOM 8374 C C . ILE B 1 295 ? -15.133 -28.391 -19.844 1 97.31 295 ILE B C 1
ATOM 8376 O O . ILE B 1 295 ? -14.117 -28.688 -20.484 1 97.31 295 ILE B O 1
ATOM 8380 N N . HIS B 1 296 ? -16.047 -27.531 -20.281 1 98 296 HIS B N 1
ATOM 8381 C CA . HIS B 1 296 ? -15.836 -26.828 -21.547 1 98 296 HIS B CA 1
ATOM 8382 C C . HIS B 1 296 ? -14.672 -25.844 -21.438 1 98 296 HIS B C 1
ATOM 8384 O O . HIS B 1 296 ? -13.906 -25.672 -22.375 1 98 296 HIS B O 1
ATOM 8390 N N . ILE B 1 297 ? -14.57 -25.203 -20.234 1 98.38 297 ILE B N 1
ATOM 8391 C CA . ILE B 1 297 ? -13.461 -24.297 -19.984 1 98.38 297 ILE B CA 1
ATOM 8392 C C . ILE B 1 297 ? -12.156 -25.078 -19.891 1 98.38 297 ILE B C 1
ATOM 8394 O O . ILE B 1 297 ? -11.125 -24.625 -20.406 1 98.38 297 ILE B O 1
ATOM 8398 N N . LEU B 1 298 ? -12.164 -26.219 -19.25 1 98.38 298 LEU B N 1
ATOM 8399 C CA . LEU B 1 298 ? -11.023 -27.125 -19.219 1 98.38 298 LEU B CA 1
ATOM 8400 C C . LEU B 1 298 ? -10.555 -27.453 -20.641 1 98.38 298 LEU B C 1
ATOM 8402 O O . LEU B 1 298 ? -9.359 -27.344 -20.938 1 98.38 298 LEU B O 1
ATOM 8406 N N . ASP B 1 299 ? -11.484 -27.797 -21.5 1 98.12 299 ASP B N 1
ATOM 8407 C CA . ASP B 1 299 ? -11.156 -28.156 -22.875 1 98.12 299 ASP B CA 1
ATOM 8408 C C . ASP B 1 299 ? -10.57 -26.969 -23.625 1 98.12 299 ASP B C 1
ATOM 8410 O O . ASP B 1 299 ? -9.547 -27.094 -24.297 1 98.12 299 ASP B O 1
ATOM 8414 N N . ILE B 1 300 ? -11.227 -25.844 -23.531 1 98.5 300 ILE B N 1
ATOM 8415 C CA . ILE B 1 300 ? -10.758 -24.672 -24.25 1 98.5 300 ILE B CA 1
ATOM 8416 C C . ILE B 1 300 ? -9.359 -24.281 -23.766 1 98.5 300 ILE B C 1
ATOM 8418 O O . ILE B 1 300 ? -8.469 -24 -24.562 1 98.5 300 ILE B O 1
ATOM 8422 N N . GLY B 1 301 ? -9.188 -24.281 -22.406 1 98.19 301 GLY B N 1
ATOM 8423 C CA . GLY B 1 301 ? -7.867 -24 -21.875 1 98.19 301 GLY B CA 1
ATOM 8424 C C . GLY B 1 301 ? -6.801 -24.953 -22.391 1 98.19 301 GLY B C 1
ATOM 8425 O O . GLY B 1 301 ? -5.691 -24.531 -22.719 1 98.19 301 GLY B O 1
ATOM 8426 N N . ASN B 1 302 ? -7.094 -26.203 -22.484 1 96.75 302 ASN B N 1
ATOM 8427 C CA . ASN B 1 302 ? -6.145 -27.219 -22.938 1 96.75 302 ASN B CA 1
ATOM 8428 C C . ASN B 1 302 ? -5.879 -27.078 -24.438 1 96.75 302 ASN B C 1
ATOM 8430 O O . ASN B 1 302 ? -4.77 -27.359 -24.906 1 96.75 302 ASN B O 1
ATOM 8434 N N . LEU B 1 303 ? -6.879 -26.688 -25.188 1 96.94 303 LEU B N 1
ATOM 8435 C CA . LEU B 1 303 ? -6.676 -26.438 -26.609 1 96.94 303 LEU B CA 1
ATOM 8436 C C . LEU B 1 303 ? -5.711 -25.266 -26.828 1 96.94 303 LEU B C 1
ATOM 8438 O O . LEU B 1 303 ? -4.871 -25.312 -27.734 1 96.94 303 LEU B O 1
ATOM 8442 N N . ILE B 1 304 ? -5.871 -24.281 -25.969 1 96.44 304 ILE B N 1
ATOM 8443 C CA . ILE B 1 304 ? -4.949 -23.156 -26.016 1 96.44 304 ILE B CA 1
ATOM 8444 C C . ILE B 1 304 ? -3.537 -23.641 -25.672 1 96.44 304 ILE B C 1
ATOM 8446 O O . ILE B 1 304 ? -2.578 -23.297 -26.375 1 96.44 304 ILE B O 1
ATOM 8450 N N . GLY B 1 305 ? -3.426 -24.406 -24.625 1 94.31 305 GLY B N 1
ATOM 8451 C CA . GLY B 1 305 ? -2.131 -24.969 -24.281 1 94.31 305 GLY B CA 1
ATOM 8452 C C . GLY B 1 305 ? -1.521 -25.812 -25.391 1 94.31 305 GLY B C 1
ATOM 8453 O O . GLY B 1 305 ? -0.319 -25.719 -25.641 1 94.31 305 GLY B O 1
ATOM 8454 N N . ASN B 1 306 ? -2.334 -26.594 -26.016 1 91.38 306 ASN B N 1
ATOM 8455 C CA . ASN B 1 306 ? -1.886 -27.438 -27.125 1 91.38 306 ASN B CA 1
ATOM 8456 C C . ASN B 1 306 ? -1.359 -26.609 -28.281 1 91.38 306 ASN B C 1
ATOM 8458 O O . ASN B 1 306 ? -0.387 -27 -28.938 1 91.38 306 ASN B O 1
ATOM 8462 N N . ASN B 1 307 ? -1.991 -25.562 -28.594 1 90.56 307 ASN B N 1
ATOM 8463 C CA . ASN B 1 307 ? -1.548 -24.625 -29.625 1 90.56 307 ASN B CA 1
ATOM 8464 C C . ASN B 1 307 ? -0.117 -24.156 -29.375 1 90.56 307 ASN B C 1
ATOM 8466 O O . ASN B 1 307 ? 0.692 -24.109 -30.312 1 90.56 307 ASN B O 1
ATOM 8470 N N . VAL B 1 308 ? 0.155 -23.906 -28.156 1 87.12 308 VAL B N 1
ATOM 8471 C CA . VAL B 1 308 ? 1.45 -23.328 -27.781 1 87.12 308 VAL B CA 1
ATOM 8472 C C . VAL B 1 308 ? 2.525 -24.422 -27.859 1 87.12 308 VAL B C 1
ATOM 8474 O O . VAL B 1 308 ? 3.646 -24.156 -28.312 1 87.12 308 VAL B O 1
ATOM 8477 N N . VAL B 1 309 ? 2.279 -25.641 -27.469 1 75 309 VAL B N 1
ATOM 8478 C CA . VAL B 1 309 ? 3.23 -26.75 -27.469 1 75 309 VAL B CA 1
ATOM 8479 C C . VAL B 1 309 ? 3.588 -27.125 -28.891 1 75 309 VAL B C 1
ATOM 8481 O O . VAL B 1 309 ? 4.766 -27.25 -29.234 1 75 309 VAL B O 1
ATOM 8484 N N . VAL B 1 310 ? 2.611 -27.312 -29.703 1 61.47 310 VAL B N 1
ATOM 8485 C CA . VAL B 1 310 ? 2.809 -27.75 -31.078 1 61.47 310 VAL B CA 1
ATOM 8486 C C . VAL B 1 310 ? 3.52 -26.656 -31.875 1 61.47 310 VAL B C 1
ATOM 8488 O O . VAL B 1 310 ? 4.25 -26.953 -32.812 1 61.47 310 VAL B O 1
ATOM 8491 N N . GLY B 1 311 ? 3.285 -25.484 -31.531 1 52.72 311 GLY B N 1
ATOM 8492 C CA . GLY B 1 311 ? 3.891 -24.375 -32.25 1 52.72 311 GLY B CA 1
ATOM 8493 C C . GLY B 1 311 ? 5.383 -24.234 -32 1 52.72 311 GLY B C 1
ATOM 8494 O O . GLY B 1 311 ? 6.051 -23.406 -32.594 1 52.72 311 GLY B O 1
ATOM 8495 N N . GLY B 1 312 ? 5.953 -25.25 -31.391 1 51.53 312 GLY B N 1
ATOM 8496 C CA . GLY B 1 312 ? 7.402 -25.312 -31.281 1 51.53 312 GLY B CA 1
ATOM 8497 C C . GLY B 1 312 ? 7.938 -24.438 -30.156 1 51.53 312 GLY B C 1
ATOM 8498 O O . GLY B 1 312 ? 9.156 -24.266 -30.031 1 51.53 312 GLY B O 1
ATOM 8499 N N . VAL B 1 313 ? 7.09 -23.641 -29.688 1 45.72 313 VAL B N 1
ATOM 8500 C CA . VAL B 1 313 ? 7.703 -22.688 -28.781 1 45.72 313 VAL B CA 1
ATOM 8501 C C . VAL B 1 313 ? 8.242 -23.422 -27.547 1 45.72 313 VAL B C 1
ATOM 8503 O O . VAL B 1 313 ? 9.375 -23.188 -27.125 1 45.72 313 VAL B O 1
ATOM 8506 N N . ARG B 1 314 ? 7.652 -23.828 -26.656 1 52.53 314 ARG B N 1
ATOM 8507 C CA . ARG B 1 314 ? 8.07 -24.469 -25.406 1 52.53 314 ARG B CA 1
ATOM 8508 C C . ARG B 1 314 ? 6.938 -25.312 -24.828 1 52.53 314 ARG B C 1
ATOM 8510 O O . ARG B 1 314 ? 5.785 -25.188 -25.25 1 52.53 314 ARG B O 1
ATOM 8517 N N . ARG B 1 315 ? 7.355 -26.219 -24.109 1 54.94 315 ARG B N 1
ATOM 8518 C CA . ARG B 1 315 ? 6.465 -27.031 -23.266 1 54.94 315 ARG B CA 1
ATOM 8519 C C . ARG B 1 315 ? 5.648 -26.156 -22.328 1 54.94 315 ARG B C 1
ATOM 8521 O O . ARG B 1 315 ? 6.117 -25.109 -21.891 1 54.94 315 ARG B O 1
ATOM 8528 N N . THR B 1 316 ? 4.344 -26.266 -22.391 1 74.06 316 THR B N 1
ATOM 8529 C CA . THR B 1 316 ? 3.463 -25.516 -21.5 1 74.06 316 THR B CA 1
ATOM 8530 C C . THR B 1 316 ? 3.08 -26.375 -20.297 1 74.06 316 THR B C 1
ATOM 8532 O O . THR B 1 316 ? 3.221 -27.594 -20.312 1 74.06 316 THR B O 1
ATOM 8535 N N . ALA B 1 317 ? 2.98 -25.766 -19.188 1 86 317 ALA B N 1
ATOM 8536 C CA . ALA B 1 317 ? 2.527 -26.391 -17.953 1 86 317 ALA B CA 1
ATOM 8537 C C . ALA B 1 317 ? 1.201 -25.797 -17.484 1 86 317 ALA B C 1
ATOM 8539 O O . ALA B 1 317 ? 1.088 -24.578 -17.312 1 86 317 ALA B O 1
ATOM 8540 N N . GLU B 1 318 ? 0.212 -26.656 -17.484 1 95.31 318 GLU B N 1
ATOM 8541 C CA . GLU B 1 318 ? -1.09 -26.219 -16.984 1 95.31 318 GLU B CA 1
ATOM 8542 C C . GLU B 1 318 ? -1.59 -27.141 -15.875 1 95.31 318 GLU B C 1
ATOM 8544 O O . GLU B 1 318 ? -1.257 -28.328 -15.844 1 95.31 318 GLU B O 1
ATOM 8549 N N . ILE B 1 319 ? -2.236 -26.594 -14.984 1 96.69 319 ILE B N 1
ATOM 8550 C CA . ILE B 1 319 ? -3.041 -27.328 -14.016 1 96.69 319 ILE B CA 1
ATOM 8551 C C . ILE B 1 319 ? -4.457 -26.766 -13.984 1 96.69 319 ILE B C 1
ATOM 8553 O O . ILE B 1 319 ? -4.648 -25.547 -14.086 1 96.69 319 ILE B O 1
ATOM 8557 N N . PHE B 1 320 ? -5.441 -27.578 -14.047 1 97.94 320 PHE B N 1
ATOM 8558 C CA . PHE B 1 320 ? -6.828 -27.156 -13.914 1 97.94 320 PHE B CA 1
ATOM 8559 C C . PHE B 1 320 ? -7.371 -27.516 -12.531 1 97.94 320 PHE B C 1
ATOM 8561 O O . PHE B 1 320 ? -7.246 -28.656 -12.078 1 97.94 320 PHE B O 1
ATOM 8568 N N . LEU B 1 321 ? -7.91 -26.578 -11.812 1 98.5 321 LEU B N 1
ATOM 8569 C CA . LEU B 1 321 ? -8.531 -26.781 -10.508 1 98.5 321 LEU B CA 1
ATOM 8570 C C . LEU B 1 321 ? -10.055 -26.75 -10.617 1 98.5 321 LEU B C 1
ATOM 8572 O O . LEU B 1 321 ? -10.609 -25.797 -11.188 1 98.5 321 LEU B O 1
ATOM 8576 N N . CYS B 1 322 ? -10.75 -27.734 -10.109 1 97.75 322 CYS B N 1
ATOM 8577 C CA . CYS B 1 322 ? -12.203 -27.828 -10.18 1 97.75 322 CYS B CA 1
ATOM 8578 C C . CYS B 1 322 ? -12.805 -28.062 -8.797 1 97.75 322 CYS B C 1
ATOM 8580 O O . CYS B 1 322 ? -12.078 -28.359 -7.844 1 97.75 322 CYS B O 1
ATOM 8582 N N . ASP B 1 323 ? -14.078 -27.953 -8.758 1 97.44 323 ASP B N 1
ATOM 8583 C CA . ASP B 1 323 ? -14.828 -28.219 -7.535 1 97.44 323 ASP B CA 1
ATOM 8584 C C . ASP B 1 323 ? -14.82 -29.703 -7.203 1 97.44 323 ASP B C 1
ATOM 8586 O O . ASP B 1 323 ? -14.703 -30.547 -8.102 1 97.44 323 ASP B O 1
ATOM 8590 N N . ALA B 1 324 ? -15.008 -29.984 -5.91 1 96.44 324 ALA B N 1
ATOM 8591 C CA . ALA B 1 324 ? -15.023 -31.359 -5.434 1 96.44 324 ALA B CA 1
ATOM 8592 C C . ALA B 1 324 ? -16.234 -32.125 -5.973 1 96.44 324 ALA B C 1
ATOM 8594 O O . ALA B 1 324 ? -16.219 -33.344 -6.055 1 96.44 324 ALA B O 1
ATOM 8595 N N . ASP B 1 325 ? -17.281 -31.406 -6.391 1 95.31 325 ASP B N 1
ATOM 8596 C CA . ASP B 1 325 ? -18.484 -32.094 -6.879 1 95.31 325 ASP B CA 1
ATOM 8597 C C . ASP B 1 325 ? -18.609 -31.953 -8.391 1 95.31 325 ASP B C 1
ATOM 8599 O O . ASP B 1 325 ? -19.672 -32.219 -8.961 1 95.31 325 ASP B O 1
ATOM 8603 N N . ASP B 1 326 ? -17.641 -31.391 -9.062 1 96.06 326 ASP B N 1
ATOM 8604 C CA . ASP B 1 326 ? -17.625 -31.312 -10.516 1 96.06 326 ASP B CA 1
ATOM 8605 C C . ASP B 1 326 ? -17.109 -32.625 -11.133 1 96.06 326 ASP B C 1
ATOM 8607 O O . ASP B 1 326 ? -15.984 -32.656 -11.625 1 96.06 326 ASP B O 1
ATOM 8611 N N . TYR B 1 327 ? -17.953 -33.562 -11.242 1 94.56 327 TYR B N 1
ATOM 8612 C CA . TYR B 1 327 ? -17.547 -34.906 -11.641 1 94.56 327 TYR B CA 1
ATOM 8613 C C . TYR B 1 327 ? -17.219 -34.938 -13.125 1 94.56 327 TYR B C 1
ATOM 8615 O O . TYR B 1 327 ? -16.391 -35.75 -13.562 1 94.56 327 TYR B O 1
ATOM 8623 N N . GLU B 1 328 ? -17.766 -34.031 -13.977 1 93.38 328 GLU B N 1
ATOM 8624 C CA . GLU B 1 328 ? -17.391 -33.969 -15.383 1 93.38 328 GLU B CA 1
ATOM 8625 C C . GLU B 1 328 ? -15.898 -33.688 -15.547 1 93.38 328 GLU B C 1
ATOM 8627 O O . GLU B 1 328 ? -15.203 -34.344 -16.328 1 93.38 328 GLU B O 1
ATOM 8632 N N . SER B 1 329 ? -15.477 -32.75 -14.773 1 95.44 329 SER B N 1
ATOM 8633 C CA . SER B 1 329 ? -14.07 -32.344 -14.844 1 95.44 329 SER B CA 1
ATOM 8634 C C . SER B 1 329 ? -13.18 -33.375 -14.18 1 95.44 329 SER B C 1
ATOM 8636 O O . SER B 1 329 ? -12.078 -33.656 -14.656 1 95.44 329 SER B O 1
ATOM 8638 N N . ILE B 1 330 ? -13.617 -33.938 -13.062 1 95.19 330 ILE B N 1
ATOM 8639 C CA . ILE B 1 330 ? -12.844 -34.906 -12.312 1 95.19 330 ILE B CA 1
ATOM 8640 C C . ILE B 1 330 ? -12.555 -36.125 -13.203 1 95.19 330 ILE B C 1
ATOM 8642 O O . ILE B 1 330 ? -11.445 -36.656 -13.18 1 95.19 330 ILE B O 1
ATOM 8646 N N . PHE B 1 331 ? -13.492 -36.5 -14.078 1 92.06 331 PHE B N 1
ATOM 8647 C CA . PHE B 1 331 ? -13.352 -37.688 -14.906 1 92.06 331 PHE B CA 1
ATOM 8648 C C . PHE B 1 331 ? -12.93 -37.312 -16.312 1 92.06 331 PHE B C 1
ATOM 8650 O O . PHE B 1 331 ? -12.961 -38.156 -17.219 1 92.06 331 PHE B O 1
ATOM 8657 N N . ALA B 1 332 ? -12.609 -36.062 -16.547 1 92.81 332 ALA B N 1
ATOM 8658 C CA . ALA B 1 332 ? -12.305 -35.562 -17.875 1 92.81 332 ALA B CA 1
ATOM 8659 C C . ALA B 1 332 ? -11.211 -36.375 -18.547 1 92.81 332 ALA B C 1
ATOM 8661 O O . ALA B 1 332 ? -11.234 -36.594 -19.75 1 92.81 332 ALA B O 1
ATOM 8662 N N . LYS B 1 333 ? -10.258 -36.844 -17.797 1 89.56 333 LYS B N 1
ATOM 8663 C CA . LYS B 1 333 ? -9.109 -37.531 -18.375 1 89.56 333 LYS B CA 1
ATOM 8664 C C . LYS B 1 333 ? -9.188 -39.062 -18.109 1 89.56 333 LYS B C 1
ATOM 8666 O O . LYS B 1 333 ? -8.258 -39.781 -18.438 1 89.56 333 LYS B O 1
ATOM 8671 N N . TYR B 1 334 ? -10.258 -39.469 -17.5 1 86.88 334 TYR B N 1
ATOM 8672 C CA . TYR B 1 334 ? -10.391 -40.906 -17.203 1 86.88 334 TYR B CA 1
ATOM 8673 C C . TYR B 1 334 ? -10.406 -41.719 -18.469 1 86.88 334 TYR B C 1
ATOM 8675 O O . TYR B 1 334 ? -11.203 -41.469 -19.391 1 86.88 334 TYR B O 1
ATOM 8683 N N . GLY B 1 335 ? -9.5 -42.625 -18.656 1 78.75 335 GLY B N 1
ATOM 8684 C CA . GLY B 1 335 ? -9.5 -43.562 -19.766 1 78.75 335 GLY B CA 1
ATOM 8685 C C . GLY B 1 335 ? -8.688 -43.094 -20.953 1 78.75 335 GLY B C 1
ATOM 8686 O O . GLY B 1 335 ? -8.555 -43.812 -21.953 1 78.75 335 GLY B O 1
ATOM 8687 N N . ILE B 1 336 ? -8.219 -41.906 -20.906 1 80.81 336 ILE B N 1
ATOM 8688 C CA . ILE B 1 336 ? -7.504 -41.344 -22.047 1 80.81 336 ILE B CA 1
ATOM 8689 C C . ILE B 1 336 ? -6.207 -42.125 -22.281 1 80.81 336 ILE B C 1
ATOM 8691 O O . ILE B 1 336 ? -5.758 -42.25 -23.422 1 80.81 336 ILE B O 1
ATOM 8695 N N . ASN B 1 337 ? -5.648 -42.719 -21.203 1 70.31 337 ASN B N 1
ATOM 8696 C CA . ASN B 1 337 ? -4.406 -43.5 -21.328 1 70.31 337 ASN B CA 1
ATOM 8697 C C . ASN B 1 337 ? -4.672 -44.969 -21.609 1 70.31 337 ASN B C 1
ATOM 8699 O O . ASN B 1 337 ? -3.75 -45.719 -21.922 1 70.31 337 ASN B O 1
ATOM 8703 N N . GLY B 1 338 ? -5.918 -45.438 -21.703 1 64.69 338 GLY B N 1
ATOM 8704 C CA . GLY B 1 338 ? -6.344 -46.75 -22.094 1 64.69 338 GLY B CA 1
ATOM 8705 C C . GLY B 1 338 ? -5.934 -47.844 -21.109 1 64.69 338 GLY B C 1
ATOM 8706 O O . GLY B 1 338 ? -6.047 -49.031 -21.406 1 64.69 338 GLY B O 1
ATOM 8707 N N . VAL B 1 339 ? -5.266 -47.562 -20.094 1 61.22 339 VAL B N 1
ATOM 8708 C CA . VAL B 1 339 ? -4.699 -48.625 -19.266 1 61.22 339 VAL B CA 1
ATOM 8709 C C . VAL B 1 339 ? -5.605 -48.875 -18.062 1 61.22 339 VAL B C 1
ATOM 8711 O O . VAL B 1 339 ? -5.75 -48 -17.188 1 61.22 339 VAL B O 1
ATOM 8714 N N . TRP B 1 340 ? -6.703 -49.75 -18.188 1 66.44 340 TRP B N 1
ATOM 8715 C CA . TRP B 1 340 ? -7.473 -50.031 -16.984 1 66.44 340 TRP B CA 1
ATOM 8716 C C . TRP B 1 340 ? -7.527 -51.531 -16.719 1 66.44 340 TRP B C 1
ATOM 8718 O O . TRP B 1 340 ? -7.543 -52.344 -17.641 1 66.44 340 TRP B O 1
ATOM 8728 N N . ASN B 1 341 ? -7.312 -51.688 -15.477 1 72.88 341 ASN B N 1
ATOM 8729 C CA . ASN B 1 341 ? -7.695 -53.031 -14.984 1 72.88 341 ASN B CA 1
ATOM 8730 C C . ASN B 1 341 ? -9.211 -53.156 -14.883 1 72.88 341 ASN B C 1
ATOM 8732 O O . ASN B 1 341 ? -9.891 -52.281 -14.328 1 72.88 341 ASN B O 1
ATOM 8736 N N . GLU B 1 342 ? -9.742 -54.094 -15.555 1 79.62 342 GLU B N 1
ATOM 8737 C CA . GLU B 1 342 ? -11.188 -54.312 -15.594 1 79.62 342 GLU B CA 1
ATOM 8738 C C . GLU B 1 342 ? -11.789 -54.281 -14.195 1 79.62 342 GLU B C 1
ATOM 8740 O O . GLU B 1 342 ? -12.859 -53.688 -13.992 1 79.62 342 GLU B O 1
ATOM 8745 N N . ALA B 1 343 ? -11.133 -54.938 -13.336 1 83.75 343 ALA B N 1
ATOM 8746 C CA . ALA B 1 343 ? -11.648 -55 -11.969 1 83.75 343 ALA B CA 1
ATOM 8747 C C . ALA B 1 343 ? -11.695 -53.625 -11.344 1 83.75 343 ALA B C 1
ATOM 8749 O O . ALA B 1 343 ? -12.664 -53.281 -10.656 1 83.75 343 ALA B O 1
ATOM 8750 N N . GLN B 1 344 ? -10.727 -52.906 -11.562 1 83.12 344 GLN B N 1
ATOM 8751 C CA . GLN B 1 344 ? -10.656 -51.562 -11.016 1 83.12 344 GLN B CA 1
ATOM 8752 C C . GLN B 1 344 ? -11.703 -50.656 -11.656 1 83.12 344 GLN B C 1
ATOM 8754 O O . GLN B 1 344 ? -12.32 -49.812 -10.977 1 83.12 344 GLN B O 1
ATOM 8759 N N . HIS B 1 345 ? -11.883 -50.719 -12.938 1 88.31 345 HIS B N 1
ATOM 8760 C CA . HIS B 1 345 ? -12.883 -49.969 -13.656 1 88.31 345 HIS B CA 1
ATOM 8761 C C . HIS B 1 345 ? -14.289 -50.25 -13.125 1 88.31 345 HIS B C 1
ATOM 8763 O O . HIS B 1 345 ? -15.086 -49.312 -12.93 1 88.31 345 HIS B O 1
ATOM 8769 N N . ARG B 1 346 ? -14.539 -51.5 -12.852 1 89.12 346 ARG B N 1
ATOM 8770 C CA . ARG B 1 346 ? -15.836 -51.875 -12.305 1 89.12 346 ARG B CA 1
ATOM 8771 C C . ARG B 1 346 ? -16.047 -51.312 -10.914 1 89.12 346 ARG B C 1
ATOM 8773 O O . ARG B 1 346 ? -17.141 -50.875 -10.57 1 89.12 346 ARG B O 1
ATOM 8780 N N . LYS B 1 347 ? -15 -51.406 -10.195 1 91.06 347 LYS B N 1
ATOM 8781 C CA . LYS B 1 347 ? -15.078 -50.844 -8.844 1 91.06 347 LYS B CA 1
ATOM 8782 C C . LYS B 1 347 ? -15.406 -49.375 -8.883 1 91.06 347 LYS B C 1
ATOM 8784 O O . LYS B 1 347 ? -16.234 -48.875 -8.094 1 91.06 347 LYS B O 1
ATOM 8789 N N . ILE B 1 348 ? -14.781 -48.625 -9.742 1 91.44 348 ILE B N 1
ATOM 8790 C CA . ILE B 1 348 ? -15.008 -47.188 -9.875 1 91.44 348 ILE B CA 1
ATOM 8791 C C . ILE B 1 348 ? -16.453 -46.906 -10.281 1 91.44 348 ILE B C 1
ATOM 8793 O O . ILE B 1 348 ? -17.109 -46.031 -9.742 1 91.44 348 ILE B O 1
ATOM 8797 N N . ILE B 1 349 ? -16.938 -47.719 -11.188 1 92.44 349 ILE B N 1
ATOM 8798 C CA . ILE B 1 349 ? -18.328 -47.594 -11.617 1 92.44 349 ILE B CA 1
ATOM 8799 C C . ILE B 1 349 ? -19.266 -47.781 -10.43 1 92.44 349 ILE B C 1
ATOM 8801 O O . ILE B 1 349 ? -20.203 -47.031 -10.234 1 92.44 349 ILE B O 1
ATOM 8805 N N . GLU B 1 350 ? -19 -48.75 -9.672 1 93 350 GLU B N 1
ATOM 8806 C CA . GLU B 1 350 ? -19.812 -49.031 -8.5 1 93 350 GLU B CA 1
ATOM 8807 C C . GLU B 1 350 ? -19.781 -47.906 -7.504 1 93 350 GLU B C 1
ATOM 8809 O O . GLU B 1 350 ? -20.797 -47.531 -6.93 1 93 350 GLU B O 1
ATOM 8814 N N . GLN B 1 351 ? -18.625 -47.406 -7.262 1 93.5 351 GLN B N 1
ATOM 8815 C CA . GLN B 1 351 ? -18.484 -46.281 -6.328 1 93.5 351 GLN B CA 1
ATOM 8816 C C . GLN B 1 351 ? -19.219 -45.062 -6.828 1 93.5 351 GLN B C 1
ATOM 8818 O O . GLN B 1 351 ? -19.859 -44.344 -6.047 1 93.5 351 GLN B O 1
ATOM 8823 N N . VAL B 1 352 ? -19.062 -44.781 -8.117 1 93.25 352 VAL B N 1
ATOM 8824 C CA . VAL B 1 352 ? -19.734 -43.625 -8.727 1 93.25 352 VAL B CA 1
ATOM 8825 C C . VAL B 1 352 ? -21.25 -43.781 -8.609 1 93.25 352 VAL B C 1
ATOM 8827 O O . VAL B 1 352 ? -21.953 -42.812 -8.312 1 93.25 352 VAL B O 1
ATOM 8830 N N . LYS B 1 353 ? -21.734 -44.969 -8.805 1 93.25 353 LYS B N 1
ATOM 8831 C CA . LYS B 1 353 ? -23.156 -45.25 -8.641 1 93.25 353 LYS B CA 1
ATOM 8832 C C . LYS B 1 353 ? -23.594 -45.031 -7.191 1 93.25 353 LYS B C 1
ATOM 8834 O O . LYS B 1 353 ? -24.656 -44.469 -6.941 1 93.25 353 LYS B O 1
ATOM 8839 N N . ALA B 1 354 ? -22.781 -45.5 -6.375 1 92.81 354 ALA B N 1
ATOM 8840 C CA . ALA B 1 354 ? -23.094 -45.375 -4.953 1 92.81 354 ALA B CA 1
ATOM 8841 C C . ALA B 1 354 ? -23.172 -43.906 -4.535 1 92.81 354 ALA B C 1
ATOM 8843 O O . ALA B 1 354 ? -23.953 -43.562 -3.648 1 92.81 354 ALA B O 1
ATOM 8844 N N . LEU B 1 355 ? -22.391 -43.125 -5.148 1 91.69 355 LEU B N 1
ATOM 8845 C CA . LEU B 1 355 ? -22.375 -41.688 -4.848 1 91.69 355 LEU B CA 1
ATOM 8846 C C . LEU B 1 355 ? -23.516 -40.969 -5.562 1 91.69 355 LEU B C 1
ATOM 8848 O O . LEU B 1 355 ? -23.719 -39.75 -5.363 1 91.69 355 LEU B O 1
ATOM 8852 N N . GLY B 1 356 ? -24.25 -41.594 -6.418 1 89.62 356 GLY B N 1
ATOM 8853 C CA . GLY B 1 356 ? -25.422 -41.062 -7.09 1 89.62 356 GLY B CA 1
ATOM 8854 C C . GLY B 1 356 ? -25.078 -40.219 -8.312 1 89.62 356 GLY B C 1
ATOM 8855 O O . GLY B 1 356 ? -25.859 -39.375 -8.734 1 89.62 356 GLY B O 1
ATOM 8856 N N . ILE B 1 357 ? -23.906 -40.5 -8.836 1 89.62 357 ILE B N 1
ATOM 8857 C CA . ILE B 1 357 ? -23.484 -39.75 -10.016 1 89.62 357 ILE B CA 1
ATOM 8858 C C . ILE B 1 357 ? -23.797 -40.531 -11.281 1 89.62 357 ILE B C 1
ATOM 8860 O O . ILE B 1 357 ? -22.906 -41.062 -11.945 1 89.62 357 ILE B O 1
ATOM 8864 N N . THR B 1 358 ? -24.984 -40.562 -11.703 1 87.5 358 THR B N 1
ATOM 8865 C CA . THR B 1 358 ? -25.547 -41.469 -12.703 1 87.5 358 THR B CA 1
ATOM 8866 C C . THR B 1 358 ? -24.984 -41.156 -14.086 1 87.5 358 THR B C 1
ATOM 8868 O O . THR B 1 358 ? -24.672 -42.094 -14.844 1 87.5 358 THR B O 1
ATOM 8871 N N . GLU B 1 359 ? -24.875 -40 -14.391 1 85.44 359 GLU B N 1
ATOM 8872 C CA . GLU B 1 359 ? -24.406 -39.625 -15.719 1 85.44 359 GLU B CA 1
ATOM 8873 C C . GLU B 1 359 ? -22.969 -40.125 -15.945 1 85.44 359 GLU B C 1
ATOM 8875 O O . GLU B 1 359 ? -22.656 -40.625 -17.016 1 85.44 359 GLU B O 1
ATOM 8880 N N . VAL B 1 360 ? -22.172 -40 -14.938 1 88.69 360 VAL B N 1
ATOM 8881 C CA . VAL B 1 360 ? -20.781 -40.469 -15.039 1 88.69 360 VAL B CA 1
ATOM 8882 C C . VAL B 1 360 ? -20.75 -42 -15.086 1 88.69 360 VAL B C 1
ATOM 8884 O O . VAL B 1 360 ? -19.984 -42.562 -15.852 1 88.69 360 VAL B O 1
ATOM 8887 N N . ALA B 1 361 ? -21.594 -42.594 -14.305 1 90.38 361 ALA B N 1
ATOM 8888 C CA . ALA B 1 361 ? -21.656 -44.031 -14.312 1 90.38 361 ALA B CA 1
ATOM 8889 C C . ALA B 1 361 ? -21.984 -44.562 -15.703 1 90.38 361 ALA B C 1
ATOM 8891 O O . ALA B 1 361 ? -21.359 -45.531 -16.172 1 90.38 361 ALA B O 1
ATOM 8892 N N . THR B 1 362 ? -22.906 -43.938 -16.312 1 89.06 362 THR B N 1
ATOM 8893 C CA . THR B 1 362 ? -23.344 -44.344 -17.656 1 89.06 362 THR B CA 1
ATOM 8894 C C . THR B 1 362 ? -22.203 -44.188 -18.656 1 89.06 362 THR B C 1
ATOM 8896 O O . THR B 1 362 ? -21.969 -45.062 -19.484 1 89.06 362 THR B O 1
ATOM 8899 N N . MET B 1 363 ? -21.594 -43.094 -18.578 1 86.19 363 MET B N 1
ATOM 8900 C CA . MET B 1 363 ? -20.469 -42.844 -19.453 1 86.19 363 MET B CA 1
ATOM 8901 C C . MET B 1 363 ? -19.375 -43.875 -19.266 1 86.19 363 MET B C 1
ATOM 8903 O O . MET B 1 363 ? -18.844 -44.406 -20.234 1 86.19 363 MET B O 1
ATOM 8907 N N . LEU B 1 364 ? -19.047 -44.219 -18.047 1 87.94 364 LEU B N 1
ATOM 8908 C CA . LEU B 1 364 ? -18 -45.188 -17.719 1 87.94 364 LEU B CA 1
ATOM 8909 C C . LEU B 1 364 ? -18.344 -46.562 -18.219 1 87.94 364 LEU B C 1
ATOM 8911 O O . LEU B 1 364 ? -17.469 -47.281 -18.719 1 87.94 364 LEU B O 1
ATOM 8915 N N . GLU B 1 365 ? -19.578 -46.875 -18.141 1 88.56 365 GLU B N 1
ATOM 8916 C CA . GLU B 1 365 ? -20.016 -48.188 -18.578 1 88.56 365 GLU B CA 1
ATOM 8917 C C . GLU B 1 365 ? -19.891 -48.344 -20.094 1 88.56 365 GLU B C 1
ATOM 8919 O O . GLU B 1 365 ? -19.688 -49.469 -20.594 1 88.56 365 GLU B O 1
ATOM 8924 N N . GLY B 1 366 ? -19.953 -47.281 -20.75 1 83.75 366 GLY B N 1
ATOM 8925 C CA . GLY B 1 366 ? -19.891 -47.312 -22.203 1 83.75 366 GLY B CA 1
ATOM 8926 C C . GLY B 1 366 ? -18.469 -47.25 -22.75 1 83.75 366 GLY B C 1
ATOM 8927 O O . GLY B 1 366 ? -18.266 -47.406 -23.953 1 83.75 366 GLY B O 1
ATOM 8928 N N . LEU B 1 367 ? -17.5 -47.156 -21.922 1 83.75 367 LEU B N 1
ATOM 8929 C CA . LEU B 1 367 ? -16.125 -47.031 -22.359 1 83.75 367 LEU B CA 1
ATOM 8930 C C . LEU B 1 367 ? -15.516 -48.375 -22.672 1 83.75 367 LEU B C 1
ATOM 8932 O O . LEU B 1 367 ? -15.656 -49.312 -21.891 1 83.75 367 LEU B O 1
ATOM 8936 N N . ALA B 1 368 ? -14.867 -48.438 -23.891 1 78.5 368 ALA B N 1
ATOM 8937 C CA . ALA B 1 368 ? -14.164 -49.656 -24.266 1 78.5 368 ALA B CA 1
ATOM 8938 C C . ALA B 1 368 ? -12.898 -49.844 -23.422 1 78.5 368 ALA B C 1
ATOM 8940 O O . ALA B 1 368 ? -12.148 -48.875 -23.219 1 78.5 368 ALA B O 1
ATOM 8941 N N . LEU B 1 369 ? -12.758 -51 -22.984 1 73.44 369 LEU B N 1
ATOM 8942 C CA . LEU B 1 369 ? -11.586 -51.281 -22.156 1 73.44 369 LEU B CA 1
ATOM 8943 C C . LEU B 1 369 ? -10.367 -51.562 -23.031 1 73.44 369 LEU B C 1
ATOM 8945 O O . LEU B 1 369 ? -10.484 -52.094 -24.125 1 73.44 369 LEU B O 1
ATOM 8949 N N . ASN B 1 370 ? -9.125 -51.156 -22.578 1 68.62 370 ASN B N 1
ATOM 8950 C CA . ASN B 1 370 ? -7.828 -51.438 -23.172 1 68.62 370 ASN B CA 1
ATOM 8951 C C . ASN B 1 370 ? -7.734 -50.875 -24.594 1 68.62 370 ASN B C 1
ATOM 8953 O O . ASN B 1 370 ? -7.242 -51.562 -25.5 1 68.62 370 ASN B O 1
ATOM 8957 N N . ASP B 1 371 ? -8.477 -49.906 -24.953 1 73.31 371 ASP B N 1
ATOM 8958 C CA . ASP B 1 371 ? -8.398 -49.219 -26.234 1 73.31 371 ASP B CA 1
ATOM 8959 C C . ASP B 1 371 ? -7.828 -47.812 -26.047 1 73.31 371 ASP B C 1
ATOM 8961 O O . ASP B 1 371 ? -8.508 -46.906 -25.531 1 73.31 371 ASP B O 1
ATOM 8965 N N . PRO B 1 372 ? -6.57 -47.719 -26.484 1 68.56 372 PRO B N 1
ATOM 8966 C CA . PRO B 1 372 ? -5.973 -46.406 -26.328 1 68.56 372 PRO B CA 1
ATOM 8967 C C . PRO B 1 372 ? -6.715 -45.312 -27.109 1 68.56 372 PRO B C 1
ATOM 8969 O O . PRO B 1 372 ? -6.531 -44.125 -26.859 1 68.56 372 PRO B O 1
ATOM 8972 N N . ASN B 1 373 ? -7.551 -45.75 -28.062 1 71.94 373 ASN B N 1
ATOM 8973 C CA . ASN B 1 373 ? -8.289 -44.781 -28.875 1 71.94 373 ASN B CA 1
ATOM 8974 C C . ASN B 1 373 ? -9.742 -44.656 -28.438 1 71.94 373 ASN B C 1
ATOM 8976 O O . ASN B 1 373 ? -10.562 -44.094 -29.141 1 71.94 373 ASN B O 1
ATOM 8980 N N . ALA B 1 374 ? -9.93 -45.25 -27.266 1 74.31 374 ALA B N 1
ATOM 8981 C CA . ALA B 1 374 ? -11.312 -45.219 -26.781 1 74.31 374 ALA B CA 1
ATOM 8982 C C . ALA B 1 374 ? -11.789 -43.781 -26.578 1 74.31 374 ALA B C 1
ATOM 8984 O O . ALA B 1 374 ? -12.969 -43.469 -26.797 1 74.31 374 ALA B O 1
ATOM 8985 N N . ARG B 1 375 ? -10.906 -42.875 -26.156 1 81.44 375 ARG B N 1
ATOM 8986 C CA . ARG B 1 375 ? -11.203 -41.469 -25.969 1 81.44 375 ARG B CA 1
ATOM 8987 C C . ARG B 1 375 ? -10.141 -40.594 -26.609 1 81.44 375 ARG B C 1
ATOM 8989 O O . ARG B 1 375 ? -9.164 -40.219 -25.969 1 81.44 375 ARG B O 1
ATOM 8996 N N . PRO B 1 376 ? -10.305 -40.219 -27.875 1 82.19 376 PRO B N 1
ATOM 8997 C CA . PRO B 1 376 ? -9.312 -39.438 -28.594 1 82.19 376 PRO B CA 1
ATOM 8998 C C . PRO B 1 376 ? -9.336 -37.938 -28.188 1 82.19 376 PRO B C 1
ATOM 9000 O O . PRO B 1 376 ? -9.516 -37.094 -29.047 1 82.19 376 PRO B O 1
ATOM 9003 N N . LEU B 1 377 ? -9.211 -37.719 -26.891 1 90.12 377 LEU B N 1
ATOM 9004 C CA . LEU B 1 377 ? -9.211 -36.375 -26.297 1 90.12 377 LEU B CA 1
ATOM 9005 C C . LEU B 1 377 ? -7.812 -36 -25.797 1 90.12 377 LEU B C 1
ATOM 9007 O O . LEU B 1 377 ? -7.641 -35.625 -24.641 1 90.12 377 LEU B O 1
ATOM 9011 N N . HIS B 1 378 ? -6.832 -35.969 -26.672 1 84.81 378 HIS B N 1
ATOM 9012 C CA . HIS B 1 378 ? -5.418 -35.875 -26.328 1 84.81 378 HIS B CA 1
ATOM 9013 C C . HIS B 1 378 ? -5.09 -34.469 -25.812 1 84.81 378 HIS B C 1
ATOM 9015 O O . HIS B 1 378 ? -4.152 -34.281 -25.031 1 84.81 378 HIS B O 1
ATOM 9021 N N . HIS B 1 379 ? -5.93 -33.469 -26.25 1 89.62 379 HIS B N 1
ATOM 9022 C CA . HIS B 1 379 ? -5.672 -32.125 -25.781 1 89.62 379 HIS B CA 1
ATOM 9023 C C . HIS B 1 379 ? -5.801 -32.031 -24.266 1 89.62 379 HIS B C 1
ATOM 9025 O O . HIS B 1 379 ? -5.176 -31.156 -23.641 1 89.62 379 HIS B O 1
ATOM 9031 N N . ARG B 1 380 ? -6.57 -32.906 -23.609 1 92.75 380 ARG B N 1
ATOM 9032 C CA . ARG B 1 380 ? -6.82 -32.844 -22.172 1 92.75 380 ARG B CA 1
ATOM 9033 C C . ARG B 1 380 ? -5.574 -33.25 -21.391 1 92.75 380 ARG B C 1
ATOM 9035 O O . ARG B 1 380 ? -5.512 -33.031 -20.172 1 92.75 380 ARG B O 1
ATOM 9042 N N . ARG B 1 381 ? -4.527 -33.719 -22.031 1 86.81 381 ARG B N 1
ATOM 9043 C CA . ARG B 1 381 ? -3.266 -34.062 -21.391 1 86.81 381 ARG B CA 1
ATOM 9044 C C . ARG B 1 381 ? -2.439 -32.812 -21.078 1 86.81 381 ARG B C 1
ATOM 9046 O O . ARG B 1 381 ? -1.471 -32.875 -20.328 1 86.81 381 ARG B O 1
ATOM 9053 N N . MET B 1 382 ? -2.898 -31.688 -21.625 1 88.69 382 MET B N 1
ATOM 9054 C CA . MET B 1 382 ? -2.121 -30.469 -21.469 1 88.69 382 MET B CA 1
ATOM 9055 C C . MET B 1 382 ? -2.129 -29.984 -20.031 1 88.69 382 MET B C 1
ATOM 9057 O O . MET B 1 382 ? -1.198 -29.312 -19.594 1 88.69 382 MET B O 1
ATOM 9061 N N . SER B 1 383 ? -3.123 -30.375 -19.266 1 91.81 383 SER B N 1
ATOM 9062 C CA . SER B 1 383 ? -3.184 -29.953 -17.875 1 91.81 383 SER B CA 1
ATOM 9063 C C . SER B 1 383 ? -3.17 -31.141 -16.922 1 91.81 383 SER B C 1
ATOM 9065 O O . SER B 1 383 ? -3.691 -32.219 -17.25 1 91.81 383 SER B O 1
ATOM 9067 N N . ASN B 1 384 ? -2.447 -30.938 -15.789 1 89.44 384 ASN B N 1
ATOM 9068 C CA . ASN B 1 384 ? -2.658 -31.812 -14.641 1 89.44 384 ASN B CA 1
ATOM 9069 C C . ASN B 1 384 ? -3.814 -31.328 -13.773 1 89.44 384 ASN B C 1
ATOM 9071 O O . ASN B 1 384 ? -3.762 -30.234 -13.211 1 89.44 384 ASN B O 1
ATOM 9075 N N . ASN B 1 385 ? -4.812 -32.125 -13.625 1 90.81 385 ASN B N 1
ATOM 9076 C CA . ASN B 1 385 ? -6.027 -31.656 -12.969 1 90.81 385 ASN B CA 1
ATOM 9077 C C . ASN B 1 385 ? -6.035 -32 -11.484 1 90.81 385 ASN B C 1
ATOM 9079 O O . ASN B 1 385 ? -5.5 -33.031 -11.078 1 90.81 385 ASN B O 1
ATOM 9083 N N . SER B 1 386 ? -6.465 -31.125 -10.695 1 95.81 386 SER B N 1
ATOM 9084 C CA . SER B 1 386 ? -6.578 -31.328 -9.258 1 95.81 386 SER B CA 1
ATOM 9085 C C . SER B 1 386 ? -7.918 -30.828 -8.727 1 95.81 386 SER B C 1
ATOM 9087 O O . SER B 1 386 ? -8.492 -29.891 -9.281 1 95.81 386 SER B O 1
ATOM 9089 N N . VAL B 1 387 ? -8.422 -31.531 -7.707 1 97.06 387 VAL B N 1
ATOM 9090 C CA . VAL B 1 387 ? -9.609 -31.047 -7 1 97.06 387 VAL B CA 1
ATOM 9091 C C . VAL B 1 387 ? -9.211 -30 -5.973 1 97.06 387 VAL B C 1
ATOM 9093 O O . VAL B 1 387 ? -8.289 -30.203 -5.18 1 97.06 387 VAL B O 1
ATOM 9096 N N . ALA B 1 388 ? -9.828 -28.891 -6.035 1 98 388 ALA B N 1
ATOM 9097 C CA . ALA B 1 388 ? -9.609 -27.828 -5.051 1 98 388 ALA B CA 1
ATOM 9098 C C . ALA B 1 388 ? -10.633 -27.922 -3.922 1 98 388 ALA B C 1
ATOM 9100 O O . ALA B 1 388 ? -11.727 -27.344 -4.02 1 98 388 ALA B O 1
ATOM 9101 N N . PHE B 1 389 ? -10.234 -28.516 -2.818 1 97.75 389 PHE B N 1
ATOM 9102 C CA . PHE B 1 389 ? -11.148 -28.734 -1.697 1 97.75 389 PHE B CA 1
ATOM 9103 C C . PHE B 1 389 ? -11.281 -27.469 -0.864 1 97.75 389 PHE B C 1
ATOM 9105 O O . PHE B 1 389 ? -10.281 -26.844 -0.486 1 97.75 389 PHE B O 1
ATOM 9112 N N . THR B 1 390 ? -12.469 -27.078 -0.57 1 96.38 390 THR B N 1
ATOM 9113 C CA . THR B 1 390 ? -12.711 -25.938 0.305 1 96.38 390 THR B CA 1
ATOM 9114 C C . THR B 1 390 ? -13 -26.406 1.729 1 96.38 390 THR B C 1
ATOM 9116 O O . THR B 1 390 ? -13.062 -25.578 2.652 1 96.38 390 THR B O 1
ATOM 9119 N N . GLU B 1 391 ? -13.273 -27.625 1.871 1 95.75 391 GLU B N 1
ATOM 9120 C CA . GLU B 1 391 ? -13.453 -28.297 3.158 1 95.75 391 GLU B CA 1
ATOM 9121 C C . GLU B 1 391 ? -13.016 -29.75 3.09 1 95.75 391 GLU B C 1
ATOM 9123 O O . GLU B 1 391 ? -12.812 -30.297 2.002 1 95.75 391 GLU B O 1
ATOM 9128 N N . LYS B 1 392 ? -12.812 -30.375 4.238 1 94.88 392 LYS B N 1
ATOM 9129 C CA . LYS B 1 392 ? -12.445 -31.797 4.301 1 94.88 392 LYS B CA 1
ATOM 9130 C C . LYS B 1 392 ? -13.484 -32.656 3.607 1 94.88 392 LYS B C 1
ATOM 9132 O O . LYS B 1 392 ? -14.672 -32.594 3.916 1 94.88 392 LYS B O 1
ATOM 9137 N N . PRO B 1 393 ? -13.117 -33.469 2.516 1 95.94 393 PRO B N 1
ATOM 9138 C CA . PRO B 1 393 ? -14.086 -34.312 1.812 1 95.94 393 PRO B CA 1
ATOM 9139 C C . PRO B 1 393 ? -14.602 -35.469 2.676 1 95.94 393 PRO B C 1
ATOM 9141 O O . PRO B 1 393 ? -14 -35.781 3.705 1 95.94 393 PRO B O 1
ATOM 9144 N N . SER B 1 394 ? -15.758 -36.062 2.254 1 94.62 394 SER B N 1
ATOM 9145 C CA . SER B 1 394 ? -16.234 -37.281 2.885 1 94.62 394 SER B CA 1
ATOM 9146 C C . SER B 1 394 ? -15.266 -38.438 2.635 1 94.62 394 SER B C 1
ATOM 9148 O O . SER B 1 394 ? -14.484 -38.406 1.68 1 94.62 394 SER B O 1
ATOM 9150 N N . SER B 1 395 ? -15.344 -39.344 3.473 1 94.75 395 SER B N 1
ATOM 9151 C CA . SER B 1 395 ? -14.5 -40.531 3.324 1 94.75 395 SER B CA 1
ATOM 9152 C C . SER B 1 395 ? -14.789 -41.25 2.016 1 94.75 395 SER B C 1
ATOM 9154 O O . SER B 1 395 ? -13.883 -41.812 1.4 1 94.75 395 SER B O 1
ATOM 9156 N N . GLU B 1 396 ? -16.031 -41.25 1.603 1 94.06 396 GLU B N 1
ATOM 9157 C CA . GLU B 1 396 ? -16.438 -41.906 0.371 1 94.06 396 GLU B CA 1
ATOM 9158 C C . GLU B 1 396 ? -15.828 -41.25 -0.852 1 94.06 396 GLU B C 1
ATOM 9160 O O . GLU B 1 396 ? -15.297 -41.906 -1.742 1 94.06 396 GLU B O 1
ATOM 9165 N N . LEU B 1 397 ? -15.93 -39.938 -0.884 1 94.62 397 LEU B N 1
ATOM 9166 C CA . LEU B 1 397 ? -15.352 -39.219 -2.004 1 94.62 397 LEU B CA 1
ATOM 9167 C C . LEU B 1 397 ? -13.836 -39.375 -2.039 1 94.62 397 LEU B C 1
ATOM 9169 O O . LEU B 1 397 ? -13.25 -39.562 -3.109 1 94.62 397 LEU B O 1
ATOM 9173 N N . LEU B 1 398 ? -13.227 -39.25 -0.865 1 95.38 398 LEU B N 1
ATOM 9174 C CA . LEU B 1 398 ? -11.781 -39.438 -0.782 1 95.38 398 LEU B CA 1
ATOM 9175 C C . LEU B 1 398 ? -11.359 -40.812 -1.306 1 95.38 398 LEU B C 1
ATOM 9177 O O . LEU B 1 398 ? -10.391 -40.906 -2.053 1 95.38 398 LEU B O 1
ATOM 9181 N N . ASN B 1 399 ? -12.102 -41.781 -0.878 1 95.31 399 ASN B N 1
ATOM 9182 C CA . ASN B 1 399 ? -11.797 -43.156 -1.317 1 95.31 399 ASN B CA 1
ATOM 9183 C C . ASN B 1 399 ? -11.938 -43.281 -2.83 1 95.31 399 ASN B C 1
ATOM 9185 O O . ASN B 1 399 ? -11.109 -43.938 -3.473 1 95.31 399 ASN B O 1
ATOM 9189 N N . LEU B 1 400 ? -12.953 -42.75 -3.379 1 93.75 400 LEU B N 1
ATOM 9190 C CA . LEU B 1 400 ? -13.141 -42.781 -4.824 1 93.75 400 LEU B CA 1
ATOM 9191 C C . LEU B 1 400 ? -11.938 -42.156 -5.543 1 93.75 400 LEU B C 1
ATOM 9193 O O . LEU B 1 400 ? -11.422 -42.75 -6.5 1 93.75 400 LEU B O 1
ATOM 9197 N N . LEU B 1 401 ? -11.531 -41.031 -5.145 1 93.94 401 LEU B N 1
ATOM 9198 C CA . LEU B 1 401 ? -10.422 -40.344 -5.773 1 93.94 401 LEU B CA 1
ATOM 9199 C C . LEU B 1 401 ? -9.133 -41.156 -5.66 1 93.94 401 LEU B C 1
ATOM 9201 O O . LEU B 1 401 ? -8.352 -41.219 -6.609 1 93.94 401 LEU B O 1
ATOM 9205 N N . PHE B 1 402 ? -8.859 -41.719 -4.5 1 93.44 402 PHE B N 1
ATOM 9206 C CA . PHE B 1 402 ? -7.66 -42.531 -4.32 1 93.44 402 PHE B CA 1
ATOM 9207 C C . PHE B 1 402 ? -7.695 -43.75 -5.234 1 93.44 402 PHE B C 1
ATOM 9209 O O . PHE B 1 402 ? -6.66 -44.156 -5.766 1 93.44 402 PHE B O 1
ATOM 9216 N N . GLU B 1 403 ? -8.891 -44.312 -5.34 1 90.38 403 GLU B N 1
ATOM 9217 C CA . GLU B 1 403 ? -9.023 -45.438 -6.262 1 90.38 403 GLU B CA 1
ATOM 9218 C C . GLU B 1 403 ? -8.695 -45 -7.691 1 90.38 403 GLU B C 1
ATOM 9220 O O . GLU B 1 403 ? -8.023 -45.75 -8.422 1 90.38 403 GLU B O 1
ATOM 9225 N N . MET B 1 404 ? -9.219 -43.906 -8.086 1 89 404 MET B N 1
ATOM 9226 C CA . MET B 1 404 ? -8.953 -43.375 -9.422 1 89 404 MET B CA 1
ATOM 9227 C C . MET B 1 404 ? -7.461 -43.125 -9.617 1 89 404 MET B C 1
ATOM 9229 O O . MET B 1 404 ? -6.91 -43.469 -10.672 1 89 404 MET B O 1
ATOM 9233 N N . MET B 1 405 ? -6.77 -42.625 -8.633 1 88.38 405 MET B N 1
ATOM 9234 C CA . MET B 1 405 ? -5.363 -42.25 -8.727 1 88.38 405 MET B CA 1
ATOM 9235 C C . MET B 1 405 ? -4.477 -43.469 -8.875 1 88.38 405 MET B C 1
ATOM 9237 O O . MET B 1 405 ? -3.432 -43.406 -9.531 1 88.38 405 MET B O 1
ATOM 9241 N N . GLN B 1 406 ? -4.859 -44.5 -8.281 1 85.12 406 GLN B N 1
ATOM 9242 C CA . GLN B 1 406 ? -4.078 -45.719 -8.375 1 85.12 406 GLN B CA 1
ATOM 9243 C C . GLN B 1 406 ? -3.875 -46.156 -9.828 1 85.12 406 GLN B C 1
ATOM 9245 O O . GLN B 1 406 ? -2.82 -46.656 -10.195 1 85.12 406 GLN B O 1
ATOM 9250 N N . SER B 1 407 ? -4.871 -45.844 -10.594 1 75.25 407 SER B N 1
ATOM 9251 C CA . SER B 1 407 ? -4.812 -46.25 -11.984 1 75.25 407 SER B CA 1
ATOM 9252 C C . SER B 1 407 ? -4.402 -45.094 -12.898 1 75.25 407 SER B C 1
ATOM 9254 O O . SER B 1 407 ? -3.633 -45.281 -13.844 1 75.25 407 SER B O 1
ATOM 9256 N N . GLU B 1 408 ? -4.871 -43.875 -12.664 1 75.62 408 GLU B N 1
ATOM 9257 C CA . GLU B 1 408 ? -4.75 -42.781 -13.594 1 75.62 408 GLU B CA 1
ATOM 9258 C C . GLU B 1 408 ? -3.701 -41.781 -13.117 1 75.62 408 GLU B C 1
ATOM 9260 O O . GLU B 1 408 ? -3.199 -40.969 -13.914 1 75.62 408 GLU B O 1
ATOM 9265 N N . GLY B 1 409 ? -3.354 -41.719 -11.812 1 79.94 409 GLY B N 1
ATOM 9266 C CA . GLY B 1 409 ? -2.443 -40.75 -11.234 1 79.94 409 GLY B CA 1
ATOM 9267 C C . GLY B 1 409 ? -3.107 -39.406 -10.945 1 79.94 409 GLY B C 1
ATOM 9268 O O . GLY B 1 409 ? -2.506 -38.531 -10.32 1 79.94 409 GLY B O 1
ATOM 9269 N N . GLU B 1 410 ? -4.289 -39.219 -11.43 1 86.69 410 GLU B N 1
ATOM 9270 C CA . GLU B 1 410 ? -5.066 -38 -11.242 1 86.69 410 GLU B CA 1
ATOM 9271 C C . GLU B 1 410 ? -6.477 -38.312 -10.742 1 86.69 410 GLU B C 1
ATOM 9273 O O . GLU B 1 410 ? -6.949 -39.438 -10.875 1 86.69 410 GLU B O 1
ATOM 9278 N N . PRO B 1 411 ? -7.078 -37.344 -10.156 1 90.88 411 PRO B N 1
ATOM 9279 C CA . PRO B 1 411 ? -6.727 -35.938 -9.906 1 90.88 411 PRO B CA 1
ATOM 9280 C C . PRO B 1 411 ? -5.832 -35.781 -8.68 1 90.88 411 PRO B C 1
ATOM 9282 O O . PRO B 1 411 ? -5.844 -36.625 -7.781 1 90.88 411 PRO B O 1
ATOM 9285 N N . GLY B 1 412 ? -5.027 -34.688 -8.672 1 92.06 412 GLY B N 1
ATOM 9286 C CA . GLY B 1 412 ? -4.312 -34.281 -7.469 1 92.06 412 GLY B CA 1
ATOM 9287 C C . GLY B 1 412 ? -5.199 -33.625 -6.438 1 92.06 412 GLY B C 1
ATOM 9288 O O . GLY B 1 412 ? -6.41 -33.5 -6.637 1 92.06 412 GLY B O 1
ATOM 9289 N N . PHE B 1 413 ? -4.578 -33.281 -5.242 1 94.38 413 PHE B N 1
ATOM 9290 C CA . PHE B 1 413 ? -5.316 -32.688 -4.152 1 94.38 413 PHE B CA 1
ATOM 9291 C C . PHE B 1 413 ? -4.781 -31.281 -3.859 1 94.38 413 PHE B C 1
ATOM 9293 O O . PHE B 1 413 ? -3.578 -31.094 -3.654 1 94.38 413 PHE B O 1
ATOM 9300 N N . VAL B 1 414 ? -5.602 -30.359 -3.865 1 97.12 414 VAL B N 1
ATOM 9301 C CA . VAL B 1 414 ? -5.324 -29 -3.377 1 97.12 414 VAL B CA 1
ATOM 9302 C C . VAL B 1 414 ? -6.281 -28.656 -2.236 1 97.12 414 VAL B C 1
ATOM 9304 O O . VAL B 1 414 ? -7.5 -28.656 -2.42 1 97.12 414 VAL B O 1
ATOM 9307 N N . ASN B 1 415 ? -5.738 -28.5 -1.043 1 98 415 ASN B N 1
ATOM 9308 C CA . ASN B 1 415 ? -6.504 -28.094 0.135 1 98 415 ASN B CA 1
ATOM 9309 C C . ASN B 1 415 ? -6.543 -26.578 0.288 1 98 415 ASN B C 1
ATOM 9311 O O . ASN B 1 415 ? -5.695 -26 0.969 1 98 415 ASN B O 1
ATOM 9315 N N . LEU B 1 416 ? -7.559 -25.969 -0.247 1 97.56 416 LEU B N 1
ATOM 9316 C CA . LEU B 1 416 ? -7.668 -24.516 -0.213 1 97.56 416 LEU B CA 1
ATOM 9317 C C . LEU B 1 416 ? -7.957 -24.016 1.203 1 97.56 416 LEU B C 1
ATOM 9319 O O . LEU B 1 416 ? -7.676 -22.859 1.534 1 97.56 416 LEU B O 1
ATOM 9323 N N . GLU B 1 417 ? -8.531 -24.859 2.062 1 96.19 417 GLU B N 1
ATOM 9324 C CA . GLU B 1 417 ? -8.742 -24.5 3.461 1 96.19 417 GLU B CA 1
ATOM 9325 C C . GLU B 1 417 ? -7.418 -24.188 4.156 1 96.19 417 GLU B C 1
ATOM 9327 O O . GLU B 1 417 ? -7.281 -23.156 4.816 1 96.19 417 GLU B O 1
ATOM 9332 N N . GLU B 1 418 ? -6.496 -25.094 4.012 1 96.5 418 GLU B N 1
ATOM 9333 C CA . GLU B 1 418 ? -5.18 -24.875 4.602 1 96.5 418 GLU B CA 1
ATOM 9334 C C . GLU B 1 418 ? -4.445 -23.734 3.906 1 96.5 418 GLU B C 1
ATOM 9336 O O . GLU B 1 418 ? -3.754 -22.953 4.555 1 96.5 418 GLU B O 1
ATOM 9341 N N . ALA B 1 419 ? -4.535 -23.688 2.592 1 97.56 419 ALA B N 1
ATOM 9342 C CA . ALA B 1 419 ? -3.932 -22.578 1.858 1 97.56 419 ALA B CA 1
ATOM 9343 C C . ALA B 1 419 ? -4.406 -21.234 2.408 1 97.56 419 ALA B C 1
ATOM 9345 O O . ALA B 1 419 ? -3.609 -20.297 2.568 1 97.56 419 ALA B O 1
ATOM 9346 N N . ARG B 1 420 ? -5.68 -21.156 2.773 1 95.25 420 ARG B N 1
ATOM 9347 C CA . ARG B 1 420 ? -6.277 -19.906 3.225 1 95.25 420 ARG B CA 1
ATOM 9348 C C . ARG B 1 420 ? -5.887 -19.609 4.668 1 95.25 420 ARG B C 1
ATOM 9350 O O . ARG B 1 420 ? -6.016 -18.469 5.121 1 95.25 420 ARG B O 1
ATOM 9357 N N . ARG B 1 421 ? -5.453 -20.578 5.422 1 94.12 421 ARG B N 1
ATOM 9358 C CA . ARG B 1 421 ? -4.855 -20.297 6.727 1 94.12 421 ARG B CA 1
ATOM 9359 C C . ARG B 1 421 ? -3.512 -19.594 6.574 1 94.12 421 ARG B C 1
ATOM 9361 O O . ARG B 1 421 ? -3.137 -18.781 7.414 1 94.12 421 ARG B O 1
ATOM 9368 N N . ARG B 1 422 ? -2.85 -19.859 5.512 1 94.12 422 ARG B N 1
ATOM 9369 C CA . ARG B 1 422 ? -1.546 -19.266 5.227 1 94.12 422 ARG B CA 1
ATOM 9370 C C . ARG B 1 422 ? -1.695 -17.938 4.488 1 94.12 422 ARG B C 1
ATOM 9372 O O . ARG B 1 422 ? -0.927 -17 4.719 1 94.12 422 ARG B O 1
ATOM 9379 N N . ARG B 1 423 ? -2.662 -17.859 3.695 1 94.5 423 ARG B N 1
ATOM 9380 C CA . ARG B 1 423 ? -3.018 -16.688 2.902 1 94.5 423 ARG B CA 1
ATOM 9381 C C . ARG B 1 423 ? -4.531 -16.547 2.781 1 94.5 423 ARG B C 1
ATOM 9383 O O . ARG B 1 423 ? -5.148 -17.172 1.907 1 94.5 423 ARG B O 1
ATOM 9390 N N . PRO B 1 424 ? -5.152 -15.773 3.479 1 89.19 424 PRO B N 1
ATOM 9391 C CA . PRO B 1 424 ? -6.613 -15.727 3.574 1 89.19 424 PRO B CA 1
ATOM 9392 C C . PRO B 1 424 ? -7.285 -15.508 2.223 1 89.19 424 PRO B C 1
ATOM 9394 O O . PRO B 1 424 ? -8.422 -15.945 2.02 1 89.19 424 PRO B O 1
ATOM 9397 N N . ASN B 1 425 ? -6.637 -14.953 1.254 1 92.44 425 ASN B N 1
ATOM 9398 C CA . ASN B 1 425 ? -7.25 -14.727 -0.049 1 92.44 425 ASN B CA 1
ATOM 9399 C C . ASN B 1 425 ? -6.703 -15.68 -1.104 1 92.44 425 ASN B C 1
ATOM 9401 O O . ASN B 1 425 ? -6.637 -15.336 -2.285 1 92.44 425 ASN B O 1
ATOM 9405 N N . ALA B 1 426 ? -6.273 -16.844 -0.675 1 96.38 426 ALA B N 1
ATOM 9406 C CA . ALA B 1 426 ? -5.789 -17.859 -1.607 1 96.38 426 ALA B CA 1
ATOM 9407 C C . ALA B 1 426 ? -6.914 -18.359 -2.512 1 96.38 426 ALA B C 1
ATOM 9409 O O . ALA B 1 426 ? -7.992 -18.703 -2.031 1 96.38 426 ALA B O 1
ATOM 9410 N N . GLU B 1 427 ? -6.684 -18.359 -3.867 1 97.44 427 GLU B N 1
ATOM 9411 C CA . GLU B 1 427 ? -7.668 -18.812 -4.84 1 97.44 427 GLU B CA 1
ATOM 9412 C C . GLU B 1 427 ? -7.18 -20.078 -5.555 1 97.44 427 GLU B C 1
ATOM 9414 O O . GLU B 1 427 ? -7.98 -20.828 -6.105 1 97.44 427 GLU B O 1
ATOM 9419 N N . GLY B 1 428 ? -5.945 -20.281 -5.527 1 98 428 GLY B N 1
ATOM 9420 C CA . GLY B 1 428 ? -5.375 -21.453 -6.191 1 98 428 GLY B CA 1
ATOM 9421 C C . GLY B 1 428 ? -3.859 -21.5 -6.117 1 98 428 GLY B C 1
ATOM 9422 O O . GLY B 1 428 ? -3.26 -20.922 -5.211 1 98 428 GLY B O 1
ATOM 9423 N N . LEU B 1 429 ? -3.25 -22.297 -6.945 1 97.81 429 LEU B N 1
ATOM 9424 C CA . LEU B 1 429 ? -1.807 -22.516 -6.961 1 97.81 429 LEU B CA 1
ATOM 9425 C C . LEU B 1 429 ? -1.29 -22.609 -8.391 1 97.81 429 LEU B C 1
ATOM 9427 O O . LEU B 1 429 ? -2.072 -22.797 -9.328 1 97.81 429 LEU B O 1
ATOM 9431 N N . ASN B 1 430 ? -0.025 -22.438 -8.562 1 97.12 430 ASN B N 1
ATOM 9432 C CA . ASN B 1 430 ? 0.615 -22.641 -9.859 1 97.12 430 ASN B CA 1
ATOM 9433 C C . ASN B 1 430 ? 0.665 -24.109 -10.242 1 97.12 430 ASN B C 1
ATOM 9435 O O . ASN B 1 430 ? 0.335 -24.984 -9.43 1 97.12 430 ASN B O 1
ATOM 9439 N N . PRO B 1 431 ? 1.005 -24.422 -11.453 1 95.69 431 PRO B N 1
ATOM 9440 C CA . PRO B 1 431 ? 0.939 -25.797 -11.945 1 95.69 431 PRO B CA 1
ATOM 9441 C C . PRO B 1 431 ? 1.751 -26.781 -11.094 1 95.69 431 PRO B C 1
ATOM 9443 O O . PRO B 1 431 ? 1.32 -27.906 -10.867 1 95.69 431 PRO B O 1
ATOM 9446 N N . CYS B 1 432 ? 2.855 -26.328 -10.555 1 93.62 432 CYS B N 1
ATOM 9447 C CA . CYS B 1 432 ? 3.672 -27.219 -9.727 1 93.62 432 CYS B CA 1
ATOM 9448 C C . CYS B 1 432 ? 3.176 -27.219 -8.289 1 93.62 432 CYS B C 1
ATOM 9450 O O . CYS B 1 432 ? 3.676 -27.984 -7.457 1 93.62 432 CYS B O 1
ATOM 9452 N N . VAL B 1 433 ? 2.287 -26.391 -7.98 1 96.69 433 VAL B N 1
ATOM 9453 C CA . VAL B 1 433 ? 1.532 -26.359 -6.73 1 96.69 433 VAL B CA 1
ATOM 9454 C C . VAL B 1 433 ? 2.459 -25.969 -5.582 1 96.69 433 VAL B C 1
ATOM 9456 O O . VAL B 1 433 ? 2.35 -26.516 -4.477 1 96.69 433 VAL B O 1
ATOM 9459 N N . GLU B 1 434 ? 3.455 -25.125 -5.809 1 97.12 434 GLU B N 1
ATOM 9460 C CA . GLU B 1 434 ? 4.301 -24.719 -4.688 1 97.12 434 GLU B CA 1
ATOM 9461 C C . GLU B 1 434 ? 3.965 -23.297 -4.23 1 97.12 434 GLU B C 1
ATOM 9463 O O . GLU B 1 434 ? 4.363 -22.875 -3.139 1 97.12 434 GLU B O 1
ATOM 9468 N N . ILE B 1 435 ? 3.344 -22.547 -5.023 1 98.38 435 ILE B N 1
ATOM 9469 C CA . ILE B 1 435 ? 3.07 -21.156 -4.676 1 98.38 435 ILE B CA 1
ATOM 9470 C C . ILE B 1 435 ? 1.567 -20.953 -4.496 1 98.38 435 ILE B C 1
ATOM 9472 O O . ILE B 1 435 ? 0.78 -21.281 -5.391 1 98.38 435 ILE B O 1
ATOM 9476 N N . ILE B 1 436 ? 1.154 -20.453 -3.35 1 98.56 436 ILE B N 1
ATOM 9477 C CA . ILE B 1 436 ? -0.234 -20.109 -3.066 1 98.56 436 ILE B CA 1
ATOM 9478 C C . ILE B 1 436 ? -0.57 -18.766 -3.701 1 98.56 436 ILE B C 1
ATOM 9480 O O . ILE B 1 436 ? 0.057 -17.75 -3.387 1 98.56 436 ILE B O 1
ATOM 9484 N N . LEU B 1 437 ? -1.595 -18.734 -4.539 1 98.44 437 LEU B N 1
ATOM 9485 C CA . LEU B 1 437 ? -1.814 -17.547 -5.352 1 98.44 437 LEU B CA 1
ATOM 9486 C C . LEU B 1 437 ? -3.266 -17.078 -5.266 1 98.44 437 LEU B C 1
ATOM 9488 O O . LEU B 1 437 ? -4.168 -17.906 -5.066 1 98.44 437 LEU B O 1
ATOM 9492 N N . ASP B 1 438 ? -3.5 -15.781 -5.328 1 97 438 ASP B N 1
ATOM 9493 C CA . ASP B 1 438 ? -4.754 -15.188 -5.785 1 97 438 ASP B CA 1
ATOM 9494 C C . ASP B 1 438 ? -4.848 -15.211 -7.312 1 97 438 ASP B C 1
ATOM 9496 O O . ASP B 1 438 ? -3.885 -15.586 -7.988 1 97 438 ASP B O 1
ATOM 9500 N N . SER B 1 439 ? -6.055 -14.961 -7.844 1 97.69 439 SER B N 1
ATOM 9501 C CA . SER B 1 439 ? -6.156 -14.812 -9.289 1 97.69 439 SER B CA 1
ATOM 9502 C C . SER B 1 439 ? -5.238 -13.703 -9.797 1 97.69 439 SER B C 1
ATOM 9504 O O . SER B 1 439 ? -5.043 -12.688 -9.125 1 97.69 439 SER B O 1
ATOM 9506 N N . TYR B 1 440 ? -4.582 -13.961 -11.023 1 98.31 440 TYR B N 1
ATOM 9507 C CA . TYR B 1 440 ? -3.682 -13.039 -11.703 1 98.31 440 TYR B CA 1
ATOM 9508 C C . TYR B 1 440 ? -2.359 -12.906 -10.953 1 98.31 440 TYR B C 1
ATOM 9510 O O . TYR B 1 440 ? -1.765 -11.828 -10.906 1 98.31 440 TYR B O 1
ATOM 9518 N N . GLY B 1 441 ? -1.985 -13.977 -10.258 1 98.06 441 GLY B N 1
ATOM 9519 C CA . GLY B 1 441 ? -0.709 -14.008 -9.562 1 98.06 441 GLY B CA 1
ATOM 9520 C C . GLY B 1 441 ? 0.366 -14.766 -10.32 1 98.06 441 GLY B C 1
ATOM 9521 O O . GLY B 1 441 ? 0.061 -15.617 -11.156 1 98.06 441 GLY B O 1
ATOM 9522 N N . VAL B 1 442 ? 1.634 -14.5 -10.047 1 98.12 442 VAL B N 1
ATOM 9523 C CA . VAL B 1 442 ? 2.762 -15.18 -10.672 1 98.12 442 VAL B CA 1
ATOM 9524 C C . VAL B 1 442 ? 3.646 -15.812 -9.602 1 98.12 442 VAL B C 1
ATOM 9526 O O . VAL B 1 442 ? 3.676 -15.352 -8.453 1 98.12 442 VAL B O 1
ATOM 9529 N N . CYS B 1 443 ? 4.309 -16.828 -9.945 1 96.5 443 CYS B N 1
ATOM 9530 C CA . CYS B 1 443 ? 5.258 -17.453 -9.031 1 96.5 443 CYS B CA 1
ATOM 9531 C C . CYS B 1 443 ? 6.656 -16.875 -9.219 1 96.5 443 CYS B C 1
ATOM 9533 O O . CYS B 1 443 ? 7.191 -16.891 -10.328 1 96.5 443 CYS B O 1
ATOM 9535 N N . ASN B 1 444 ? 7.207 -16.344 -8.242 1 97.56 444 ASN B N 1
ATOM 9536 C CA . ASN B 1 444 ? 8.531 -15.727 -8.172 1 97.56 444 ASN B CA 1
ATOM 9537 C C . ASN B 1 444 ? 9.516 -16.594 -7.398 1 97.56 444 ASN B C 1
ATOM 9539 O O . ASN B 1 444 ? 9.508 -16.609 -6.168 1 97.56 444 ASN B O 1
ATOM 9543 N N . LEU B 1 445 ? 10.43 -17.297 -8.172 1 98.06 445 LEU B N 1
ATOM 9544 C CA . LEU B 1 445 ? 11.18 -18.359 -7.535 1 98.06 445 LEU B CA 1
ATOM 9545 C C . LEU B 1 445 ? 12.672 -18.078 -7.566 1 98.06 445 LEU B C 1
ATOM 9547 O O . LEU B 1 445 ? 13.18 -17.5 -8.531 1 98.06 445 LEU B O 1
ATOM 9551 N N . THR B 1 446 ? 13.344 -18.406 -6.555 1 98.44 446 THR B N 1
ATOM 9552 C CA . THR B 1 446 ? 14.789 -18.531 -6.418 1 98.44 446 THR B CA 1
ATOM 9553 C C . THR B 1 446 ? 15.148 -19.844 -5.719 1 98.44 446 THR B C 1
ATOM 9555 O O . THR B 1 446 ? 14.297 -20.469 -5.094 1 98.44 446 THR B O 1
ATOM 9558 N N . THR B 1 447 ? 16.391 -20.328 -5.863 1 98.44 447 THR B N 1
ATOM 9559 C CA . THR B 1 447 ? 16.75 -21.625 -5.301 1 98.44 447 THR B CA 1
ATOM 9560 C C . THR B 1 447 ? 18.141 -21.562 -4.66 1 98.44 447 THR B C 1
ATOM 9562 O O . THR B 1 447 ? 19.078 -21.062 -5.262 1 98.44 447 THR B O 1
ATOM 9565 N N . VAL B 1 448 ? 18.25 -22.078 -3.453 1 98.69 448 VAL B N 1
ATOM 9566 C CA . VAL B 1 448 ? 19.531 -22.281 -2.787 1 98.69 448 VAL B CA 1
ATOM 9567 C C . VAL B 1 448 ? 19.891 -23.766 -2.822 1 98.69 448 VAL B C 1
ATOM 9569 O O . VAL B 1 448 ? 19.062 -24.625 -2.553 1 98.69 448 VAL B O 1
ATOM 9572 N N . ASN B 1 449 ? 21.094 -24.094 -3.201 1 98.25 449 ASN B N 1
ATOM 9573 C CA . ASN B 1 449 ? 21.625 -25.453 -3.299 1 98.25 449 ASN B CA 1
ATOM 9574 C C . ASN B 1 449 ? 22.422 -25.828 -2.051 1 98.25 449 ASN B C 1
ATOM 9576 O O . ASN B 1 449 ? 23.594 -25.484 -1.928 1 98.25 449 ASN B O 1
ATOM 9580 N N . LEU B 1 450 ? 21.891 -26.656 -1.225 1 97.75 450 LEU B N 1
ATOM 9581 C CA . LEU B 1 450 ? 22.469 -26.953 0.083 1 97.75 450 LEU B CA 1
ATOM 9582 C C . LEU B 1 450 ? 23.766 -27.734 -0.058 1 97.75 450 LEU B C 1
ATOM 9584 O O . LEU B 1 450 ? 24.672 -27.609 0.766 1 97.75 450 LEU B O 1
ATOM 9588 N N . VAL B 1 451 ? 23.875 -28.547 -1.041 1 96.19 451 VAL B N 1
ATOM 9589 C CA . VAL B 1 451 ? 25.016 -29.453 -1.208 1 96.19 451 VAL B CA 1
ATOM 9590 C C . VAL B 1 451 ? 26.297 -28.625 -1.292 1 96.19 451 VAL B C 1
ATOM 9592 O O . VAL B 1 451 ? 27.344 -29.062 -0.802 1 96.19 451 VAL B O 1
ATOM 9595 N N . GLN B 1 452 ? 26.234 -27.453 -1.85 1 97 452 GLN B N 1
ATOM 9596 C CA . GLN B 1 452 ? 27.422 -26.625 -2.064 1 97 452 GLN B CA 1
ATOM 9597 C C . GLN B 1 452 ? 27.922 -26.031 -0.755 1 97 452 GLN B C 1
ATOM 9599 O O . GLN B 1 452 ? 29.031 -25.484 -0.697 1 97 452 GLN B O 1
ATOM 9604 N N . PHE B 1 453 ? 27.188 -26.188 0.29 1 98.06 453 PHE B N 1
ATOM 9605 C CA . PHE B 1 453 ? 27.578 -25.656 1.582 1 98.06 453 PHE B CA 1
ATOM 9606 C C . PHE B 1 453 ? 28.078 -26.75 2.508 1 98.06 453 PHE B C 1
ATOM 9608 O O . PHE B 1 453 ? 28.391 -26.5 3.67 1 98.06 453 PHE B O 1
ATOM 9615 N N . VAL B 1 454 ? 28.062 -28.016 2.045 1 96.06 454 VAL B N 1
ATOM 9616 C CA . VAL B 1 454 ? 28.656 -29.109 2.779 1 96.06 454 VAL B CA 1
ATOM 9617 C C . VAL B 1 454 ? 30.156 -29.156 2.521 1 96.06 454 VAL B C 1
ATOM 9619 O O . VAL B 1 454 ? 30.594 -29.141 1.368 1 96.06 454 VAL B O 1
ATOM 9622 N N . LYS B 1 455 ? 30.875 -29.219 3.539 1 94.38 455 LYS B N 1
ATOM 9623 C CA . LYS B 1 455 ? 32.312 -29.234 3.463 1 94.38 455 LYS B CA 1
ATOM 9624 C C . LYS B 1 455 ? 32.906 -30.469 4.148 1 94.38 455 LYS B C 1
ATOM 9626 O O . LYS B 1 455 ? 32.312 -30.984 5.102 1 94.38 455 LYS B O 1
ATOM 9631 N N . GLU B 1 456 ? 33.906 -30.938 3.568 1 91.06 456 GLU B N 1
ATOM 9632 C CA . GLU B 1 456 ? 34.625 -32.031 4.184 1 91.06 456 GLU B CA 1
ATOM 9633 C C . GLU B 1 456 ? 35.906 -31.547 4.895 1 91.06 456 GLU B C 1
ATOM 9635 O O . GLU B 1 456 ? 36.75 -30.906 4.277 1 91.06 456 GLU B O 1
ATOM 9640 N N . ILE B 1 457 ? 35.938 -31.844 6.117 1 89.62 457 ILE B N 1
ATOM 9641 C CA . ILE B 1 457 ? 37.094 -31.516 6.922 1 89.62 457 ILE B CA 1
ATOM 9642 C C . ILE B 1 457 ? 37.594 -32.781 7.66 1 89.62 457 ILE B C 1
ATOM 9644 O O . ILE B 1 457 ? 36.844 -33.344 8.477 1 89.62 457 ILE B O 1
ATOM 9648 N N . ASN B 1 458 ? 38.844 -33.188 7.457 1 90.88 458 ASN B N 1
ATOM 9649 C CA . ASN B 1 458 ? 39.469 -34.344 8.086 1 90.88 458 ASN B CA 1
ATOM 9650 C C . ASN B 1 458 ? 38.594 -35.594 7.945 1 90.88 458 ASN B C 1
ATOM 9652 O O . ASN B 1 458 ? 38.375 -36.312 8.914 1 90.88 458 ASN B O 1
ATOM 9656 N N . GLY B 1 459 ? 37.906 -35.781 6.844 1 86.56 459 GLY B N 1
ATOM 9657 C CA . GLY B 1 459 ? 37.156 -36.969 6.543 1 86.56 459 GLY B CA 1
ATOM 9658 C C . GLY B 1 459 ? 35.719 -36.906 7.035 1 86.56 459 GLY B C 1
ATOM 9659 O O . GLY B 1 459 ? 34.938 -37.844 6.844 1 86.56 459 GLY B O 1
ATOM 9660 N N . GLU B 1 460 ? 35.469 -35.781 7.672 1 90.5 460 GLU B N 1
ATOM 9661 C CA . GLU B 1 460 ? 34.094 -35.594 8.164 1 90.5 460 GLU B CA 1
ATOM 9662 C C . GLU B 1 460 ? 33.375 -34.5 7.418 1 90.5 460 GLU B C 1
ATOM 9664 O O . GLU B 1 460 ? 34 -33.5 7.004 1 90.5 460 GLU B O 1
ATOM 9669 N N . TYR B 1 461 ? 32.062 -34.688 7.25 1 92.12 461 TYR B N 1
ATOM 9670 C CA . TYR B 1 461 ? 31.266 -33.688 6.527 1 92.12 461 TYR B CA 1
ATOM 9671 C C . TYR B 1 461 ? 30.531 -32.75 7.492 1 92.12 461 TYR B C 1
ATOM 9673 O O . TYR B 1 461 ? 30 -33.219 8.508 1 92.12 461 TYR B O 1
ATOM 9681 N N . TYR B 1 462 ? 30.672 -31.453 7.219 1 93.69 462 TYR B N 1
ATOM 9682 C CA . TYR B 1 462 ? 29.953 -30.438 7.965 1 93.69 462 TYR B CA 1
ATOM 9683 C C . TYR B 1 462 ? 29.25 -29.469 7.027 1 93.69 462 TYR B C 1
ATOM 9685 O O . TYR B 1 462 ? 29.625 -29.344 5.855 1 93.69 462 TYR B O 1
ATOM 9693 N N . ILE B 1 463 ? 28.234 -28.75 7.555 1 96.06 463 ILE B N 1
ATOM 9694 C CA . ILE B 1 463 ? 27.531 -27.781 6.723 1 96.06 463 ILE B CA 1
ATOM 9695 C C . ILE B 1 463 ? 27.922 -26.359 7.152 1 96.06 463 ILE B C 1
ATOM 9697 O O . ILE B 1 463 ? 28 -26.062 8.352 1 96.06 463 ILE B O 1
ATOM 9701 N N . ASP B 1 464 ? 28.297 -25.484 6.262 1 97.38 464 ASP B N 1
ATOM 9702 C CA . ASP B 1 464 ? 28.594 -24.078 6.465 1 97.38 464 ASP B CA 1
ATOM 9703 C C . ASP B 1 464 ? 27.297 -23.281 6.66 1 97.38 464 ASP B C 1
ATOM 9705 O O . ASP B 1 464 ? 26.828 -22.609 5.734 1 97.38 464 ASP B O 1
ATOM 9709 N N . VAL B 1 465 ? 26.859 -23.219 7.887 1 97.75 465 VAL B N 1
ATOM 9710 C CA . VAL B 1 465 ? 25.578 -22.625 8.219 1 97.75 465 VAL B CA 1
ATOM 9711 C C . VAL B 1 465 ? 25.609 -21.125 7.918 1 97.75 465 VAL B C 1
ATOM 9713 O O . VAL B 1 465 ? 24.641 -20.578 7.391 1 97.75 465 VAL B O 1
ATOM 9716 N N . LYS B 1 466 ? 26.688 -20.438 8.234 1 97.5 466 LYS B N 1
ATOM 9717 C CA . LYS B 1 466 ? 26.797 -19 8.008 1 97.5 466 LYS B CA 1
ATOM 9718 C C . LYS B 1 466 ? 26.672 -18.672 6.523 1 97.5 466 LYS B C 1
ATOM 9720 O O . LYS B 1 466 ? 25.891 -17.781 6.148 1 97.5 466 LYS B O 1
ATOM 9725 N N . GLY B 1 467 ? 27.453 -19.375 5.703 1 98.06 467 GLY B N 1
ATOM 9726 C CA . GLY B 1 467 ? 27.375 -19.172 4.266 1 98.06 467 GLY B CA 1
ATOM 9727 C C . GLY B 1 467 ? 26 -19.5 3.699 1 98.06 467 GLY B C 1
ATOM 9728 O O . GLY B 1 467 ? 25.516 -18.797 2.807 1 98.06 467 GLY B O 1
ATOM 9729 N N . LEU B 1 468 ? 25.469 -20.5 4.246 1 98.62 468 LEU B N 1
ATOM 9730 C CA . LEU B 1 468 ? 24.141 -20.922 3.799 1 98.62 468 LEU B CA 1
ATOM 9731 C C . LEU B 1 468 ? 23.094 -19.875 4.129 1 98.62 468 LEU B C 1
ATOM 9733 O O . LEU B 1 468 ? 22.234 -19.562 3.299 1 98.62 468 LEU B O 1
ATOM 9737 N N . LEU B 1 469 ? 23.156 -19.328 5.289 1 98.69 469 LEU B N 1
ATOM 9738 C CA . LEU B 1 469 ? 22.203 -18.297 5.691 1 98.69 469 LEU B CA 1
ATOM 9739 C C . LEU B 1 469 ? 22.375 -17.047 4.828 1 98.69 469 LEU B C 1
ATOM 9741 O O . LEU B 1 469 ? 21.391 -16.406 4.469 1 98.69 469 LEU B O 1
ATOM 9745 N N . GLU B 1 470 ? 23.562 -16.688 4.508 1 98.25 470 GLU B N 1
ATOM 9746 C CA . GLU B 1 470 ? 23.812 -15.547 3.633 1 98.25 470 GLU B CA 1
ATOM 9747 C C . GLU B 1 470 ? 23.219 -15.766 2.244 1 98.25 470 GLU B C 1
ATOM 9749 O O . GLU B 1 470 ? 22.625 -14.859 1.662 1 98.25 470 GLU B O 1
ATOM 9754 N N . ALA B 1 471 ? 23.406 -16.969 1.739 1 98.62 471 ALA B N 1
ATOM 9755 C CA . ALA B 1 471 ? 22.812 -17.297 0.445 1 98.62 471 ALA B CA 1
ATOM 9756 C C . ALA B 1 471 ? 21.297 -17.203 0.494 1 98.62 471 ALA B C 1
ATOM 9758 O O . ALA B 1 471 ? 20.672 -16.75 -0.462 1 98.62 471 ALA B O 1
ATOM 9759 N N . GLN B 1 472 ? 20.766 -17.641 1.611 1 98.75 472 GLN B N 1
ATOM 9760 C CA . GLN B 1 472 ? 19.328 -17.578 1.791 1 98.75 472 GLN B CA 1
ATOM 9761 C C . GLN B 1 472 ? 18.844 -16.125 1.804 1 98.75 472 GLN B C 1
ATOM 9763 O O . GLN B 1 472 ? 17.781 -15.812 1.24 1 98.75 472 GLN B O 1
ATOM 9768 N N . ARG B 1 473 ? 19.578 -15.242 2.41 1 98.62 473 ARG B N 1
ATOM 9769 C CA . ARG B 1 473 ? 19.25 -13.82 2.414 1 98.62 473 ARG B CA 1
ATOM 9770 C C . ARG B 1 473 ? 19.328 -13.234 1.009 1 98.62 473 ARG B C 1
ATOM 9772 O O . ARG B 1 473 ? 18.453 -12.469 0.6 1 98.62 473 ARG B O 1
ATOM 9779 N N . HIS B 1 474 ? 20.344 -13.617 0.281 1 98.62 474 HIS B N 1
ATOM 9780 C CA . HIS B 1 474 ? 20.484 -13.156 -1.096 1 98.62 474 HIS B CA 1
ATOM 9781 C C . HIS B 1 474 ? 19.344 -13.664 -1.965 1 98.62 474 HIS B C 1
ATOM 9783 O O . HIS B 1 474 ? 18.891 -12.961 -2.877 1 98.62 474 HIS B O 1
ATOM 9789 N N . SER B 1 475 ? 18.938 -14.852 -1.646 1 98.75 475 SER B N 1
ATOM 9790 C CA . SER B 1 475 ? 17.812 -15.422 -2.371 1 98.75 475 SER B CA 1
ATOM 9791 C C . SER B 1 475 ? 16.547 -14.594 -2.17 1 98.75 475 SER B C 1
ATOM 9793 O O . SER B 1 475 ? 15.828 -14.305 -3.129 1 98.75 475 SER B O 1
ATOM 9795 N N . ALA B 1 476 ? 16.312 -14.195 -0.963 1 98.81 476 ALA B N 1
ATOM 9796 C CA . ALA B 1 476 ? 15.156 -13.352 -0.648 1 98.81 476 ALA B CA 1
ATOM 9797 C C . ALA B 1 476 ? 15.258 -12 -1.349 1 98.81 476 ALA B C 1
ATOM 9799 O O . ALA B 1 476 ? 14.281 -11.516 -1.91 1 98.81 476 ALA B O 1
ATOM 9800 N N . ARG B 1 477 ? 16.453 -11.367 -1.359 1 98.75 477 ARG B N 1
ATOM 9801 C CA . ARG B 1 477 ? 16.672 -10.078 -2.018 1 98.75 477 ARG B CA 1
ATOM 9802 C C . ARG B 1 477 ? 16.406 -10.18 -3.518 1 98.75 477 ARG B C 1
ATOM 9804 O O . ARG B 1 477 ? 15.75 -9.32 -4.102 1 98.75 477 ARG B O 1
ATOM 9811 N N . ALA B 1 478 ? 16.969 -11.242 -4.094 1 98.81 478 ALA B N 1
ATOM 9812 C CA . ALA B 1 478 ? 16.797 -11.438 -5.527 1 98.81 478 ALA B CA 1
ATOM 9813 C C . ALA B 1 478 ? 15.328 -11.586 -5.891 1 98.81 478 ALA B C 1
ATOM 9815 O O . ALA B 1 478 ? 14.859 -11.016 -6.883 1 98.81 478 ALA B O 1
ATOM 9816 N N . GLY B 1 479 ? 14.641 -12.406 -5.105 1 98.69 479 GLY B N 1
ATOM 9817 C CA . GLY B 1 479 ? 13.211 -12.555 -5.324 1 98.69 479 GLY B CA 1
ATOM 9818 C C . GLY B 1 479 ? 12.453 -11.242 -5.219 1 98.69 479 GLY B C 1
ATOM 9819 O O . GLY B 1 479 ? 11.562 -10.969 -6.023 1 98.69 479 GLY B O 1
ATOM 9820 N N . LEU B 1 480 ? 12.781 -10.438 -4.215 1 98.75 480 LEU B N 1
ATOM 9821 C CA . LEU B 1 480 ? 12.094 -9.164 -4.027 1 98.75 480 LEU B CA 1
ATOM 9822 C C . LEU B 1 480 ? 12.352 -8.227 -5.199 1 98.75 480 LEU B C 1
ATOM 9824 O O . LEU B 1 480 ? 11.438 -7.535 -5.656 1 98.75 480 LEU B O 1
ATOM 9828 N N . ARG B 1 481 ? 13.586 -8.148 -5.758 1 98.62 481 ARG B N 1
ATOM 9829 C CA . ARG B 1 481 ? 13.914 -7.289 -6.895 1 98.62 481 ARG B CA 1
ATOM 9830 C C . ARG B 1 481 ? 13.078 -7.656 -8.117 1 98.62 481 ARG B C 1
ATOM 9832 O O . ARG B 1 481 ? 12.68 -6.781 -8.883 1 98.62 481 ARG B O 1
ATOM 9839 N N . MET B 1 482 ? 12.766 -8.961 -8.203 1 98.44 482 MET B N 1
ATOM 9840 C CA . MET B 1 482 ? 11.961 -9.383 -9.344 1 98.44 482 MET B CA 1
ATOM 9841 C C . MET B 1 482 ? 10.547 -8.812 -9.266 1 98.44 482 MET B C 1
ATOM 9843 O O . MET B 1 482 ? 9.898 -8.609 -10.289 1 98.44 482 MET B O 1
ATOM 9847 N N . THR B 1 483 ? 10.047 -8.484 -8.062 1 98.31 483 THR B N 1
ATOM 9848 C CA . THR B 1 483 ? 8.719 -7.914 -7.898 1 98.31 483 THR B CA 1
ATOM 9849 C C . THR B 1 483 ? 8.703 -6.445 -8.305 1 98.31 483 THR B C 1
ATOM 9851 O O . THR B 1 483 ? 7.641 -5.824 -8.367 1 98.31 483 THR B O 1
ATOM 9854 N N . LEU B 1 484 ? 9.906 -5.863 -8.555 1 97.88 484 LEU B N 1
ATOM 9855 C CA . LEU B 1 484 ? 9.992 -4.465 -8.961 1 97.88 484 LEU B CA 1
ATOM 9856 C C . LEU B 1 484 ? 9.695 -4.309 -10.453 1 97.88 484 LEU B C 1
ATOM 9858 O O . LEU B 1 484 ? 9.445 -3.199 -10.93 1 97.88 484 LEU B O 1
ATOM 9862 N N . ALA B 1 485 ? 9.75 -5.41 -11.172 1 96.06 485 ALA B N 1
ATOM 9863 C CA . ALA B 1 485 ? 9.422 -5.363 -12.594 1 96.06 485 ALA B CA 1
ATOM 9864 C C . ALA B 1 485 ? 7.938 -5.07 -12.805 1 96.06 485 ALA B C 1
ATOM 9866 O O . ALA B 1 485 ? 7.074 -5.75 -12.242 1 96.06 485 ALA B O 1
ATOM 9867 N N . GLU B 1 486 ? 7.68 -4.043 -13.523 1 95.75 486 GLU B N 1
ATOM 9868 C CA . GLU B 1 486 ? 6.297 -3.727 -13.867 1 95.75 486 GLU B CA 1
ATOM 9869 C C . GLU B 1 486 ? 5.762 -4.676 -14.938 1 95.75 486 GLU B C 1
ATOM 9871 O O . GLU B 1 486 ? 6.273 -4.707 -16.062 1 95.75 486 GLU B O 1
ATOM 9876 N N . LEU B 1 487 ? 4.766 -5.418 -14.562 1 97.75 487 LEU B N 1
ATOM 9877 C CA . LEU B 1 487 ? 4.215 -6.391 -15.5 1 97.75 487 LEU B CA 1
ATOM 9878 C C . LEU B 1 487 ? 3.404 -5.695 -16.594 1 97.75 487 LEU B C 1
ATOM 9880 O O . LEU B 1 487 ? 2.758 -4.68 -16.328 1 97.75 487 LEU B O 1
ATOM 9884 N N . GLU B 1 488 ? 3.416 -6.223 -17.766 1 96.19 488 GLU B N 1
ATOM 9885 C CA . GLU B 1 488 ? 2.834 -5.57 -18.938 1 96.19 488 GLU B CA 1
ATOM 9886 C C . GLU B 1 488 ? 1.314 -5.699 -18.938 1 96.19 488 GLU B C 1
ATOM 9888 O O . GLU B 1 488 ? 0.624 -4.949 -19.625 1 96.19 488 GLU B O 1
ATOM 9893 N N . LEU B 1 489 ? 0.802 -6.645 -18.125 1 97.06 489 LEU B N 1
ATOM 9894 C CA . LEU B 1 489 ? -0.637 -6.691 -17.891 1 97.06 489 LEU B CA 1
ATOM 9895 C C . LEU B 1 489 ? -0.998 -6 -16.578 1 97.06 489 LEU B C 1
ATOM 9897 O O . LEU B 1 489 ? -0.656 -6.488 -15.508 1 97.06 489 LEU B O 1
ATOM 9901 N N . SER B 1 490 ? -1.79 -4.914 -16.672 1 95.62 490 SER B N 1
ATOM 9902 C CA . SER B 1 490 ? -1.969 -3.99 -15.555 1 95.62 490 SER B CA 1
ATOM 9903 C C . SER B 1 490 ? -2.617 -4.684 -14.359 1 95.62 490 SER B C 1
ATOM 9905 O O . SER B 1 490 ? -2.199 -4.484 -13.219 1 95.62 490 SER B O 1
ATOM 9907 N N . HIS B 1 491 ? -3.723 -5.438 -14.555 1 95.19 491 HIS B N 1
ATOM 9908 C CA . HIS B 1 491 ? -4.41 -6.059 -13.43 1 95.19 491 HIS B CA 1
ATOM 9909 C C . HIS B 1 491 ? -3.547 -7.137 -12.781 1 95.19 491 HIS B C 1
ATOM 9911 O O . HIS B 1 491 ? -3.699 -7.434 -11.594 1 95.19 491 HIS B O 1
ATOM 9917 N N . TRP B 1 492 ? -2.541 -7.824 -13.609 1 98.06 492 TRP B N 1
ATOM 9918 C CA . TRP B 1 492 ? -1.546 -8.727 -13.031 1 98.06 492 TRP B CA 1
ATOM 9919 C C . TRP B 1 492 ? -0.512 -7.953 -12.227 1 98.06 492 TRP B C 1
ATOM 9921 O O . TRP B 1 492 ? -0.068 -8.414 -11.172 1 98.06 492 TRP B O 1
ATOM 9931 N N . ASN B 1 493 ? -0.131 -6.758 -12.711 1 97.44 493 ASN B N 1
ATOM 9932 C CA . ASN B 1 493 ? 0.807 -5.895 -12 1 97.44 493 ASN B CA 1
ATOM 9933 C C . ASN B 1 493 ? 0.251 -5.461 -10.648 1 97.44 493 ASN B C 1
ATOM 9935 O O . ASN B 1 493 ? 0.984 -5.406 -9.656 1 97.44 493 ASN B O 1
ATOM 9939 N N . ASP B 1 494 ? -1.068 -5.137 -10.602 1 94 494 ASP B N 1
ATOM 9940 C CA . ASP B 1 494 ? -1.695 -4.715 -9.352 1 94 494 ASP B CA 1
ATOM 9941 C C . ASP B 1 494 ? -1.565 -5.793 -8.281 1 94 494 ASP B C 1
ATOM 9943 O O . ASP B 1 494 ? -1.254 -5.492 -7.129 1 94 494 ASP B O 1
ATOM 9947 N N . VAL B 1 495 ? -1.812 -7.043 -8.656 1 96.31 495 VAL B N 1
ATOM 9948 C CA . VAL B 1 495 ? -1.738 -8.156 -7.715 1 96.31 495 VAL B CA 1
ATOM 9949 C C . VAL B 1 495 ? -0.293 -8.359 -7.266 1 96.31 495 VAL B C 1
ATOM 9951 O O . VAL B 1 495 ? -0.03 -8.586 -6.086 1 96.31 495 VAL B O 1
ATOM 9954 N N . GLN B 1 496 ? 0.647 -8.266 -8.203 1 97.06 496 GLN B N 1
ATOM 9955 C CA . GLN B 1 496 ? 2.057 -8.406 -7.852 1 97.06 496 GLN B CA 1
ATOM 9956 C C . GLN B 1 496 ? 2.486 -7.324 -6.863 1 97.06 496 GLN B C 1
ATOM 9958 O O . GLN B 1 496 ? 3.176 -7.609 -5.883 1 97.06 496 GLN B O 1
ATOM 9963 N N . GLN B 1 497 ? 2.117 -6.043 -7.125 1 93.88 497 GLN B N 1
ATOM 9964 C CA . GLN B 1 497 ? 2.504 -4.934 -6.258 1 93.88 497 GLN B CA 1
ATOM 9965 C C . GLN B 1 497 ? 1.885 -5.078 -4.871 1 93.88 497 GLN B C 1
ATOM 9967 O O . GLN B 1 497 ? 2.51 -4.727 -3.869 1 93.88 497 GLN B O 1
ATOM 9972 N N . ARG B 1 498 ? 0.677 -5.598 -4.824 1 92.69 498 ARG B N 1
ATOM 9973 C CA . ARG B 1 498 ? -0.042 -5.789 -3.566 1 92.69 498 ARG B CA 1
ATOM 9974 C C . ARG B 1 498 ? 0.616 -6.871 -2.717 1 92.69 498 ARG B C 1
ATOM 9976 O O . ARG B 1 498 ? 0.777 -6.703 -1.506 1 92.69 498 ARG B O 1
ATOM 9983 N N . ASP B 1 499 ? 0.992 -8.023 -3.369 1 96.56 499 ASP B N 1
ATOM 9984 C CA . ASP B 1 499 ? 1.375 -9.211 -2.617 1 96.56 499 ASP B CA 1
ATOM 9985 C C . ASP B 1 499 ? 2.895 -9.328 -2.512 1 96.56 499 ASP B C 1
ATOM 9987 O O . ASP B 1 499 ? 3.418 -9.781 -1.492 1 96.56 499 ASP B O 1
ATOM 9991 N N . ARG B 1 500 ? 3.627 -8.969 -3.645 1 97.31 500 ARG B N 1
ATOM 9992 C CA . ARG B 1 500 ? 5.078 -9.062 -3.771 1 97.31 500 ARG B CA 1
ATOM 9993 C C . ARG B 1 500 ? 5.59 -10.398 -3.236 1 97.31 500 ARG B C 1
ATOM 9995 O O . ARG B 1 500 ? 6.488 -10.43 -2.393 1 97.31 500 ARG B O 1
ATOM 10002 N N . LEU B 1 501 ? 5.012 -11.492 -3.787 1 98.25 501 LEU B N 1
ATOM 10003 C CA . LEU B 1 501 ? 5.332 -12.844 -3.33 1 98.25 501 LEU B CA 1
ATOM 10004 C C . LEU B 1 501 ? 6.766 -13.211 -3.688 1 98.25 501 LEU B C 1
ATOM 10006 O O . LEU B 1 501 ? 7.25 -12.867 -4.77 1 98.25 501 LEU B O 1
ATOM 10010 N N . LEU B 1 502 ? 7.398 -13.891 -2.771 1 98.62 502 LEU B N 1
ATOM 10011 C CA . LEU B 1 502 ? 8.664 -14.562 -3.033 1 98.62 502 LEU B CA 1
ATOM 10012 C C . LEU B 1 502 ? 8.5 -16.078 -2.967 1 98.62 502 LEU B C 1
ATOM 10014 O O . LEU B 1 502 ? 7.492 -16.578 -2.455 1 98.62 502 LEU B O 1
ATOM 10018 N N . GLY B 1 503 ? 9.328 -16.766 -3.5 1 98.5 503 GLY B N 1
ATOM 10019 C CA . GLY B 1 503 ? 9.438 -18.219 -3.402 1 98.5 503 GLY B CA 1
ATOM 10020 C C . GLY B 1 503 ? 10.867 -18.703 -3.309 1 98.5 503 GLY B C 1
ATOM 10021 O O . GLY B 1 503 ? 11.383 -19.312 -4.25 1 98.5 503 GLY B O 1
ATOM 10022 N N . THR B 1 504 ? 11.453 -18.438 -2.186 1 98.62 504 THR B N 1
ATOM 10023 C CA . THR B 1 504 ? 12.812 -18.938 -1.974 1 98.62 504 THR B CA 1
ATOM 10024 C C . THR B 1 504 ? 12.805 -20.438 -1.753 1 98.62 504 THR B C 1
ATOM 10026 O O . THR B 1 504 ? 12.359 -20.922 -0.711 1 98.62 504 THR B O 1
ATOM 10029 N N . SER B 1 505 ? 13.273 -21.125 -2.715 1 98.5 505 SER B N 1
ATOM 10030 C CA . SER B 1 505 ? 13.258 -22.578 -2.693 1 98.5 505 SER B CA 1
ATOM 10031 C C . SER B 1 505 ? 14.633 -23.141 -2.33 1 98.5 505 SER B C 1
ATOM 10033 O O . SER B 1 505 ? 15.617 -22.406 -2.312 1 98.5 505 SER B O 1
ATOM 10035 N N . LEU B 1 506 ? 14.609 -24.469 -1.963 1 98.44 506 LEU B N 1
ATOM 10036 C CA . LEU B 1 506 ? 15.82 -25.234 -1.647 1 98.44 506 LEU B CA 1
ATOM 10037 C C . LEU B 1 506 ? 15.93 -26.469 -2.539 1 98.44 506 LEU B C 1
ATOM 10039 O O . LEU B 1 506 ? 14.922 -27.031 -2.955 1 98.44 506 LEU B O 1
ATOM 10043 N N . THR B 1 507 ? 17.109 -26.828 -2.832 1 96.94 507 THR B N 1
ATOM 10044 C CA . THR B 1 507 ? 17.375 -28.078 -3.529 1 96.94 507 THR B CA 1
ATOM 10045 C C . THR B 1 507 ? 18.609 -28.766 -2.965 1 96.94 507 THR B C 1
ATOM 10047 O O . THR B 1 507 ? 19.297 -28.219 -2.1 1 96.94 507 THR B O 1
ATOM 10050 N N . GLY B 1 508 ? 18.797 -30.031 -3.299 1 95.75 508 GLY B N 1
ATOM 10051 C CA . GLY B 1 508 ? 19.906 -30.781 -2.746 1 95.75 508 GLY B CA 1
ATOM 10052 C C . GLY B 1 508 ? 19.766 -31.047 -1.259 1 95.75 508 GLY B C 1
ATOM 10053 O O . GLY B 1 508 ? 20.75 -31.344 -0.578 1 95.75 508 GLY B O 1
ATOM 10054 N N . VAL B 1 509 ? 18.578 -30.969 -0.73 1 95.94 509 VAL B N 1
ATOM 10055 C CA . VAL B 1 509 ? 18.344 -31 0.709 1 95.94 509 VAL B CA 1
ATOM 10056 C C . VAL B 1 509 ? 18.625 -32.406 1.253 1 95.94 509 VAL B C 1
ATOM 10058 O O . VAL B 1 509 ? 19.406 -32.562 2.195 1 95.94 509 VAL B O 1
ATOM 10061 N N . LYS B 1 510 ? 18.047 -33.406 0.677 1 93.75 510 LYS B N 1
ATOM 10062 C CA . LYS B 1 510 ? 18.188 -34.75 1.2 1 93.75 510 LYS B CA 1
ATOM 10063 C C . LYS B 1 510 ? 19.609 -35.281 0.989 1 93.75 510 LYS B C 1
ATOM 10065 O O . LYS B 1 510 ? 20.125 -36.031 1.811 1 93.75 510 LYS B O 1
ATOM 10070 N N . ASP B 1 511 ? 20.188 -34.875 -0.128 1 93.25 511 ASP B N 1
ATOM 10071 C CA . ASP B 1 511 ? 21.578 -35.219 -0.337 1 93.25 511 ASP B CA 1
ATOM 10072 C C . ASP B 1 511 ? 22.469 -34.625 0.746 1 93.25 511 ASP B C 1
ATOM 10074 O O . ASP B 1 511 ? 23.297 -35.312 1.336 1 93.25 511 ASP B O 1
ATOM 10078 N N . ALA B 1 512 ? 22.312 -33.312 0.999 1 95.56 512 ALA B N 1
ATOM 10079 C CA . ALA B 1 512 ? 23.125 -32.625 1.998 1 95.56 512 ALA B CA 1
ATOM 10080 C C . ALA B 1 512 ? 22.938 -33.25 3.379 1 95.56 512 ALA B C 1
ATOM 10082 O O . ALA B 1 512 ? 23.906 -33.531 4.086 1 95.56 512 ALA B O 1
ATOM 10083 N N . PHE B 1 513 ? 21.719 -33.562 3.754 1 94.19 513 PHE B N 1
ATOM 10084 C CA . PHE B 1 513 ? 21.438 -34.094 5.074 1 94.19 513 PHE B CA 1
ATOM 10085 C C . PHE B 1 513 ? 22 -35.5 5.211 1 94.19 513 PHE B C 1
ATOM 10087 O O . PHE B 1 513 ? 22.422 -35.906 6.293 1 94.19 513 PHE B O 1
ATOM 10094 N N . ALA B 1 514 ? 21.906 -36.25 4.141 1 91.44 514 ALA B N 1
ATOM 10095 C CA . ALA B 1 514 ? 22.484 -37.594 4.156 1 91.44 514 ALA B CA 1
ATOM 10096 C C . ALA B 1 514 ? 24 -37.531 4.328 1 91.44 514 ALA B C 1
ATOM 10098 O O . ALA B 1 514 ? 24.578 -38.312 5.086 1 91.44 514 ALA B O 1
ATOM 10099 N N . MET B 1 515 ? 24.609 -36.656 3.666 1 90.75 515 MET B N 1
ATOM 10100 C CA . MET B 1 515 ? 26.062 -36.5 3.721 1 90.75 515 MET B CA 1
ATOM 10101 C C . MET B 1 515 ? 26.531 -36.156 5.137 1 90.75 515 MET B C 1
ATOM 10103 O O . MET B 1 515 ? 27.547 -36.656 5.594 1 90.75 515 MET B O 1
ATOM 10107 N N . ILE B 1 516 ? 25.75 -35.344 5.828 1 94 516 ILE B N 1
ATOM 10108 C CA . ILE B 1 516 ? 26.203 -34.875 7.125 1 94 516 ILE B CA 1
ATOM 10109 C C . ILE B 1 516 ? 25.516 -35.656 8.242 1 94 516 ILE B C 1
ATOM 10111 O O . ILE B 1 516 ? 25.703 -35.344 9.422 1 94 516 ILE B O 1
ATOM 10115 N N . ASP B 1 517 ? 24.688 -36.594 7.91 1 92 517 ASP B N 1
ATOM 10116 C CA . ASP B 1 517 ? 24.016 -37.5 8.828 1 92 517 ASP B CA 1
ATOM 10117 C C . ASP B 1 517 ? 23.156 -36.75 9.836 1 92 517 ASP B C 1
ATOM 10119 O O . ASP B 1 517 ? 23.297 -36.938 11.047 1 92 517 ASP B O 1
ATOM 10123 N N . TYR B 1 518 ? 22.391 -35.875 9.359 1 92.69 518 TYR B N 1
ATOM 10124 C CA . TYR B 1 518 ? 21.5 -35.094 10.203 1 92.69 518 TYR B CA 1
ATOM 10125 C C . TYR B 1 518 ? 20.328 -35.938 10.695 1 92.69 518 TYR B C 1
ATOM 10127 O O . TYR B 1 518 ? 19.781 -36.719 9.938 1 92.69 518 TYR B O 1
ATOM 10135 N N . THR B 1 519 ? 19.984 -35.656 11.906 1 92.88 519 THR B N 1
ATOM 10136 C CA . THR B 1 519 ? 18.75 -36.188 12.453 1 92.88 519 THR B CA 1
ATOM 10137 C C . THR B 1 519 ? 17.547 -35.344 12.016 1 92.88 519 THR B C 1
ATOM 10139 O O . THR B 1 519 ? 17.719 -34.25 11.484 1 92.88 519 THR B O 1
ATOM 10142 N N . GLU B 1 520 ? 16.391 -35.906 12.273 1 92.12 520 GLU B N 1
ATOM 10143 C CA . GLU B 1 520 ? 15.172 -35.188 11.961 1 92.12 520 GLU B CA 1
ATOM 10144 C C . GLU B 1 520 ? 15.109 -33.875 12.734 1 92.12 520 GLU B C 1
ATOM 10146 O O . GLU B 1 520 ? 14.664 -32.844 12.203 1 92.12 520 GLU B O 1
ATOM 10151 N N . GLU B 1 521 ? 15.555 -33.875 13.898 1 95.5 521 GLU B N 1
ATOM 10152 C CA . GLU B 1 521 ? 15.539 -32.688 14.742 1 95.5 521 GLU B CA 1
ATOM 10153 C C . GLU B 1 521 ? 16.5 -31.641 14.211 1 95.5 521 GLU B C 1
ATOM 10155 O O . GLU B 1 521 ? 16.172 -30.453 14.188 1 95.5 521 GLU B O 1
ATOM 10160 N N . GLU B 1 522 ? 17.641 -32.062 13.844 1 95.94 522 GLU B N 1
ATOM 10161 C CA . GLU B 1 522 ? 18.641 -31.141 13.297 1 95.94 522 GLU B CA 1
ATOM 10162 C C . GLU B 1 522 ? 18.156 -30.531 11.977 1 95.94 522 GLU B C 1
ATOM 10164 O O . GLU B 1 522 ? 18.375 -29.359 11.711 1 95.94 522 GLU B O 1
ATOM 10169 N N . GLU B 1 523 ? 17.578 -31.406 11.172 1 95.94 523 GLU B N 1
ATOM 10170 C CA . GLU B 1 523 ? 16.984 -30.922 9.93 1 95.94 523 GLU B CA 1
ATOM 10171 C C . GLU B 1 523 ? 15.953 -29.828 10.195 1 95.94 523 GLU B C 1
ATOM 10173 O O . GLU B 1 523 ? 15.969 -28.781 9.555 1 95.94 523 GLU B O 1
ATOM 10178 N N . SER B 1 524 ? 15.117 -30.062 11.164 1 97.25 524 SER B N 1
ATOM 10179 C CA . SER B 1 524 ? 14.062 -29.125 11.531 1 97.25 524 SER B CA 1
ATOM 10180 C C . SER B 1 524 ? 14.641 -27.781 11.977 1 97.25 524 SER B C 1
ATOM 10182 O O . SER B 1 524 ? 14.156 -26.719 11.578 1 97.25 524 SER B O 1
ATOM 10184 N N . GLN B 1 525 ? 15.656 -27.797 12.758 1 97.62 525 GLN B N 1
ATOM 10185 C CA . GLN B 1 525 ? 16.281 -26.578 13.273 1 97.62 525 GLN B CA 1
ATOM 10186 C C . GLN B 1 525 ? 16.891 -25.75 12.148 1 97.62 525 GLN B C 1
ATOM 10188 O O . GLN B 1 525 ? 16.766 -24.531 12.125 1 97.62 525 GLN B O 1
ATOM 10193 N N . LEU B 1 526 ? 17.578 -26.422 11.297 1 98.06 526 LEU B N 1
ATOM 10194 C CA . LEU B 1 526 ? 18.203 -25.719 10.18 1 98.06 526 LEU B CA 1
ATOM 10195 C C . LEU B 1 526 ? 17.141 -25.094 9.273 1 98.06 526 LEU B C 1
ATOM 10197 O O . LEU B 1 526 ? 17.297 -23.969 8.797 1 98.06 526 LEU B O 1
ATOM 10201 N N . LEU B 1 527 ? 16.094 -25.859 9.008 1 98.44 527 LEU B N 1
ATOM 10202 C CA . LEU B 1 527 ? 15 -25.375 8.18 1 98.44 527 LEU B CA 1
ATOM 10203 C C . LEU B 1 527 ? 14.375 -24.125 8.789 1 98.44 527 LEU B C 1
ATOM 10205 O O . LEU B 1 527 ? 14.109 -23.141 8.078 1 98.44 527 LEU B O 1
ATOM 10209 N N . GLU B 1 528 ? 14.211 -24.125 10.062 1 98.44 528 GLU B N 1
ATOM 10210 C CA . GLU B 1 528 ? 13.664 -22.969 10.766 1 98.44 528 GLU B CA 1
ATOM 10211 C C . GLU B 1 528 ? 14.57 -21.75 10.617 1 98.44 528 GLU B C 1
ATOM 10213 O O . GLU B 1 528 ? 14.094 -20.641 10.391 1 98.44 528 GLU B O 1
ATOM 10218 N N . LEU B 1 529 ? 15.844 -21.969 10.789 1 98.5 529 LEU B N 1
ATOM 10219 C CA . LEU B 1 529 ? 16.812 -20.891 10.656 1 98.5 529 LEU B CA 1
ATOM 10220 C C . LEU B 1 529 ? 16.781 -20.297 9.25 1 98.5 529 LEU B C 1
ATOM 10222 O O . LEU B 1 529 ? 16.844 -19.078 9.086 1 98.5 529 LEU B O 1
ATOM 10226 N N . LEU B 1 530 ? 16.703 -21.125 8.281 1 98.75 530 LEU B N 1
ATOM 10227 C CA . LEU B 1 530 ? 16.688 -20.672 6.895 1 98.75 530 LEU B CA 1
ATOM 10228 C C . LEU B 1 530 ? 15.398 -19.891 6.598 1 98.75 530 LEU B C 1
ATOM 10230 O O . LEU B 1 530 ? 15.438 -18.859 5.93 1 98.75 530 LEU B O 1
ATOM 10234 N N . GLY B 1 531 ? 14.281 -20.438 7.066 1 98.75 531 GLY B N 1
ATOM 10235 C CA . GLY B 1 531 ? 13.023 -19.719 6.898 1 98.75 531 GLY B CA 1
ATOM 10236 C C . GLY B 1 531 ? 13.039 -18.328 7.52 1 98.75 531 GLY B C 1
ATOM 10237 O O . GLY B 1 531 ? 12.609 -17.359 6.887 1 98.75 531 GLY B O 1
ATOM 10238 N N . LYS B 1 532 ? 13.602 -18.234 8.68 1 98.38 532 LYS B N 1
ATOM 10239 C CA . LYS B 1 532 ? 13.688 -16.969 9.398 1 98.38 532 LYS B CA 1
ATOM 10240 C C . LYS B 1 532 ? 14.602 -15.992 8.68 1 98.38 532 LYS B C 1
ATOM 10242 O O . LYS B 1 532 ? 14.297 -14.797 8.578 1 98.38 532 LYS B O 1
ATOM 10247 N N . ALA B 1 533 ? 15.727 -16.453 8.195 1 98.69 533 ALA B N 1
ATOM 10248 C CA . ALA B 1 533 ? 16.672 -15.609 7.477 1 98.69 533 ALA B CA 1
ATOM 10249 C C . ALA B 1 533 ? 16.031 -14.992 6.238 1 98.69 533 ALA B C 1
ATOM 10251 O O . ALA B 1 533 ? 16.219 -13.805 5.961 1 98.69 533 ALA B O 1
ATOM 10252 N N . ALA B 1 534 ? 15.312 -15.797 5.535 1 98.75 534 ALA B N 1
ATOM 10253 C CA . ALA B 1 534 ? 14.656 -15.312 4.328 1 98.75 534 ALA B CA 1
ATOM 10254 C C . ALA B 1 534 ? 13.578 -14.281 4.668 1 98.75 534 ALA B C 1
ATOM 10256 O O . ALA B 1 534 ? 13.516 -13.219 4.055 1 98.75 534 ALA B O 1
ATOM 10257 N N . ARG B 1 535 ? 12.781 -14.539 5.676 1 98.31 535 ARG B N 1
ATOM 10258 C CA . ARG B 1 535 ? 11.68 -13.672 6.086 1 98.31 535 ARG B CA 1
ATOM 10259 C C . ARG B 1 535 ? 12.203 -12.328 6.574 1 98.31 535 ARG B C 1
ATOM 10261 O O . ARG B 1 535 ? 11.742 -11.273 6.121 1 98.31 535 ARG B O 1
ATOM 10268 N N . GLU B 1 536 ? 13.156 -12.336 7.402 1 97.88 536 GLU B N 1
ATOM 10269 C CA . GLU B 1 536 ? 13.711 -11.117 7.984 1 97.88 536 GLU B CA 1
ATOM 10270 C C . GLU B 1 536 ? 14.367 -10.25 6.918 1 97.88 536 GLU B C 1
ATOM 10272 O O . GLU B 1 536 ? 14.203 -9.023 6.914 1 97.88 536 GLU B O 1
ATOM 10277 N N . GLU B 1 537 ? 15.094 -10.898 6.039 1 98.5 537 GLU B N 1
ATOM 10278 C CA . GLU B 1 537 ? 15.773 -10.141 4.988 1 98.5 537 GLU B CA 1
ATOM 10279 C C . GLU B 1 537 ? 14.773 -9.539 4.008 1 98.5 537 GLU B C 1
ATOM 10281 O O . GLU B 1 537 ? 14.945 -8.406 3.551 1 98.5 537 GLU B O 1
ATOM 10286 N N . ALA B 1 538 ? 13.789 -10.32 3.697 1 98.31 538 ALA B N 1
ATOM 10287 C CA . ALA B 1 538 ? 12.758 -9.82 2.797 1 98.31 538 ALA B CA 1
ATOM 10288 C C . ALA B 1 538 ? 12.094 -8.562 3.365 1 98.31 538 ALA B C 1
ATOM 10290 O O . ALA B 1 538 ? 11.922 -7.57 2.656 1 98.31 538 ALA B O 1
ATOM 10291 N N . ASP B 1 539 ? 11.766 -8.555 4.633 1 96.69 539 ASP B N 1
ATOM 10292 C CA . ASP B 1 539 ? 11.125 -7.422 5.289 1 96.69 539 ASP B CA 1
ATOM 10293 C C . ASP B 1 539 ? 12.062 -6.219 5.355 1 96.69 539 ASP B C 1
ATOM 10295 O O . ASP B 1 539 ? 11.648 -5.09 5.074 1 96.69 539 ASP B O 1
ATOM 10299 N N . ARG B 1 540 ? 13.266 -6.43 5.719 1 96.38 540 ARG B N 1
ATOM 10300 C CA . ARG B 1 540 ? 14.25 -5.359 5.828 1 96.38 540 ARG B CA 1
ATOM 10301 C C . ARG B 1 540 ? 14.492 -4.699 4.477 1 96.38 540 ARG B C 1
ATOM 10303 O O . ARG B 1 540 ? 14.523 -3.473 4.375 1 96.38 540 ARG B O 1
ATOM 10310 N N . TYR B 1 541 ? 14.711 -5.496 3.438 1 97.56 541 TYR B N 1
ATOM 10311 C CA . TYR B 1 541 ? 15.016 -4.988 2.104 1 97.56 541 TYR B CA 1
ATOM 10312 C C . TYR B 1 541 ? 13.82 -4.258 1.512 1 97.56 541 TYR B C 1
ATOM 10314 O O . TYR B 1 541 ? 13.984 -3.273 0.785 1 97.56 541 TYR B O 1
ATOM 10322 N N . ALA B 1 542 ? 12.617 -4.762 1.789 1 97.25 542 ALA B N 1
ATOM 10323 C CA . ALA B 1 542 ? 11.414 -4.07 1.345 1 97.25 542 ALA B CA 1
ATOM 10324 C C . ALA B 1 542 ? 11.359 -2.65 1.901 1 97.25 542 ALA B C 1
ATOM 10326 O O . ALA B 1 542 ? 11.008 -1.708 1.185 1 97.25 542 ALA B O 1
ATOM 10327 N N . LYS B 1 543 ? 11.68 -2.463 3.125 1 92.62 543 LYS B N 1
ATOM 10328 C CA . LYS B 1 543 ? 11.719 -1.139 3.738 1 92.62 543 LYS B CA 1
ATOM 10329 C C . LYS B 1 543 ? 12.758 -0.251 3.059 1 92.62 543 LYS B C 1
ATOM 10331 O O . LYS B 1 543 ? 12.5 0.923 2.787 1 92.62 543 LYS B O 1
ATOM 10336 N N . GLU B 1 544 ? 13.93 -0.847 2.811 1 93.31 544 GLU B N 1
ATOM 10337 C CA . GLU B 1 544 ? 15.008 -0.114 2.152 1 93.31 544 GLU B CA 1
ATOM 10338 C C . GLU B 1 544 ? 14.57 0.39 0.779 1 93.31 544 GLU B C 1
ATOM 10340 O O . GLU B 1 544 ? 14.898 1.517 0.395 1 93.31 544 GLU B O 1
ATOM 10345 N N . LEU B 1 545 ? 13.797 -0.423 0.061 1 95.88 545 LEU B N 1
ATOM 10346 C CA . LEU B 1 545 ? 13.391 -0.1 -1.304 1 95.88 545 LEU B CA 1
ATOM 10347 C C . LEU B 1 545 ? 12.07 0.664 -1.312 1 95.88 545 LEU B C 1
ATOM 10349 O O . LEU B 1 545 ? 11.602 1.085 -2.371 1 95.88 545 LEU B O 1
ATOM 10353 N N . ARG B 1 546 ? 11.516 0.843 -0.136 1 93.75 546 ARG B N 1
ATOM 10354 C CA . ARG B 1 546 ? 10.25 1.555 0.003 1 93.75 546 ARG B CA 1
ATOM 10355 C C . ARG B 1 546 ? 9.141 0.854 -0.775 1 93.75 546 ARG B C 1
ATOM 10357 O O . ARG B 1 546 ? 8.414 1.492 -1.539 1 93.75 546 ARG B O 1
ATOM 10364 N N . VAL B 1 547 ? 8.992 -0.406 -0.601 1 96.44 547 VAL B N 1
ATOM 10365 C CA . VAL B 1 547 ? 7.891 -1.177 -1.165 1 96.44 547 VAL B CA 1
ATOM 10366 C C . VAL B 1 547 ? 7.234 -2.014 -0.071 1 96.44 547 VAL B C 1
ATOM 10368 O O . VAL B 1 547 ? 7.754 -2.109 1.043 1 96.44 547 VAL B O 1
ATOM 10371 N N . ILE B 1 548 ? 6.094 -2.574 -0.335 1 95 548 ILE B N 1
ATOM 10372 C CA . ILE B 1 548 ? 5.332 -3.389 0.604 1 95 548 ILE B CA 1
ATOM 10373 C C . ILE B 1 548 ? 6.121 -4.648 0.955 1 95 548 ILE B C 1
ATOM 10375 O O . ILE B 1 548 ? 6.727 -5.27 0.081 1 95 548 ILE B O 1
ATOM 10379 N N . SER B 1 549 ? 6.152 -5.078 2.213 1 96.12 549 SER B N 1
ATOM 10380 C CA . SER B 1 549 ? 6.773 -6.336 2.619 1 96.12 549 SER B CA 1
ATOM 10381 C C . SER B 1 549 ? 6.094 -7.527 1.954 1 96.12 549 SER B C 1
ATOM 10383 O O . SER B 1 549 ? 4.867 -7.578 1.863 1 96.12 549 SER B O 1
ATOM 10385 N N . PRO B 1 550 ? 6.875 -8.492 1.506 1 97.81 550 PRO B N 1
ATOM 10386 C CA . PRO B 1 550 ? 6.277 -9.641 0.827 1 97.81 550 PRO B CA 1
ATOM 10387 C C . PRO B 1 550 ? 5.297 -10.406 1.714 1 97.81 550 PRO B C 1
ATOM 10389 O O . PRO B 1 550 ? 5.555 -10.602 2.904 1 97.81 550 PRO B O 1
ATOM 10392 N N . LEU B 1 551 ? 4.176 -10.844 1.141 1 97.06 551 LEU B N 1
ATOM 10393 C CA . LEU B 1 551 ? 3.135 -11.555 1.876 1 97.06 551 LEU B CA 1
ATOM 10394 C C . LEU B 1 551 ? 3.611 -12.945 2.293 1 97.06 551 LEU B C 1
ATOM 10396 O O . LEU B 1 551 ? 3.43 -13.344 3.443 1 97.06 551 LEU B O 1
ATOM 10400 N N . LEU B 1 552 ? 4.188 -13.688 1.354 1 98.44 552 LEU B N 1
ATOM 10401 C CA . LEU B 1 552 ? 4.801 -14.992 1.603 1 98.44 552 LEU B CA 1
ATOM 10402 C C . LEU B 1 552 ? 6.199 -15.055 1.006 1 98.44 552 LEU B C 1
ATOM 10404 O O . LEU B 1 552 ? 6.465 -14.453 -0.037 1 98.44 552 LEU B O 1
ATOM 10408 N N . VAL B 1 553 ? 7.156 -15.883 1.585 1 98.69 553 VAL B N 1
ATOM 10409 C CA . VAL B 1 553 ? 8.562 -15.711 1.233 1 98.69 553 VAL B CA 1
ATOM 10410 C C . VAL B 1 553 ? 9.172 -17.062 0.855 1 98.69 553 VAL B C 1
ATOM 10412 O O . VAL B 1 553 ? 10.031 -17.125 -0.026 1 98.69 553 VAL B O 1
ATOM 10415 N N . THR B 1 554 ? 8.781 -18.156 1.518 1 98.81 554 THR B N 1
ATOM 10416 C CA . THR B 1 554 ? 9.531 -19.391 1.346 1 98.81 554 THR B CA 1
ATOM 10417 C C . THR B 1 554 ? 8.641 -20.484 0.75 1 98.81 554 THR B C 1
ATOM 10419 O O . THR B 1 554 ? 7.441 -20.531 1.024 1 98.81 554 THR B O 1
ATOM 10422 N N . THR B 1 555 ? 9.211 -21.297 -0.029 1 98.56 555 THR B N 1
ATOM 10423 C CA . THR B 1 555 ? 8.586 -22.438 -0.684 1 98.56 555 THR B CA 1
ATOM 10424 C C . THR B 1 555 ? 9.625 -23.5 -1.045 1 98.56 555 THR B C 1
ATOM 10426 O O . THR B 1 555 ? 10.82 -23.297 -0.814 1 98.56 555 THR B O 1
ATOM 10429 N N . VAL B 1 556 ? 9.203 -24.625 -1.505 1 98.12 556 VAL B N 1
ATOM 10430 C CA . VAL B 1 556 ? 10.07 -25.625 -2.133 1 98.12 556 VAL B CA 1
ATOM 10431 C C . VAL B 1 556 ? 9.453 -26.094 -3.451 1 98.12 556 VAL B C 1
ATOM 10433 O O . VAL B 1 556 ? 8.344 -26.625 -3.469 1 98.12 556 VAL B O 1
ATOM 10436 N N . LYS B 1 557 ? 10.062 -25.75 -4.488 1 95.69 557 LYS B N 1
ATOM 10437 C CA . LYS B 1 557 ? 9.594 -26.188 -5.797 1 95.69 557 LYS B CA 1
ATOM 10438 C C . LYS B 1 557 ? 10.219 -27.531 -6.184 1 95.69 557 LYS B C 1
ATOM 10440 O O . LYS B 1 557 ? 11.289 -27.891 -5.688 1 95.69 557 LYS B O 1
ATOM 10445 N N . PRO B 1 558 ? 9.492 -28.219 -7.004 1 90.5 558 PRO B N 1
ATOM 10446 C CA . PRO B 1 558 ? 10.227 -29.312 -7.633 1 90.5 558 PRO B CA 1
ATOM 10447 C C . PRO B 1 558 ? 11.32 -28.828 -8.578 1 90.5 558 PRO B C 1
ATOM 10449 O O . PRO B 1 558 ? 11.148 -27.828 -9.266 1 90.5 558 PRO B O 1
ATOM 10452 N N . GLU B 1 559 ? 12.477 -29.312 -8.297 1 86.62 559 GLU B N 1
ATOM 10453 C CA . GLU B 1 559 ? 13.594 -28.828 -9.109 1 86.62 559 GLU B CA 1
ATOM 10454 C C . GLU B 1 559 ? 13.945 -29.828 -10.203 1 86.62 559 GLU B C 1
ATOM 10456 O O . GLU B 1 559 ? 14.648 -30.812 -9.953 1 86.62 559 GLU B O 1
ATOM 10461 N N . GLY B 1 560 ? 13.438 -29.562 -11.367 1 81.31 560 GLY B N 1
ATOM 10462 C CA . GLY B 1 560 ? 13.766 -30.484 -12.453 1 81.31 560 GLY B CA 1
ATOM 10463 C C . GLY B 1 560 ? 15.055 -30.125 -13.164 1 81.31 560 GLY B C 1
ATOM 10464 O O . GLY B 1 560 ? 16.094 -30.734 -12.914 1 81.31 560 GLY B O 1
ATOM 10465 N N . THR B 1 561 ? 15.07 -28.969 -13.734 1 86.81 561 THR B N 1
ATOM 10466 C CA . THR B 1 561 ? 16.188 -28.594 -14.586 1 86.81 561 THR B CA 1
ATOM 10467 C C . THR B 1 561 ? 17.328 -28.016 -13.75 1 86.81 561 THR B C 1
ATOM 10469 O O . THR B 1 561 ? 18.484 -28.391 -13.914 1 86.81 561 THR B O 1
ATOM 10472 N N . ILE B 1 562 ? 17.062 -27.25 -12.773 1 92.75 562 ILE B N 1
ATOM 10473 C CA . ILE B 1 562 ? 18.078 -26.547 -12 1 92.75 562 ILE B CA 1
ATOM 10474 C C . ILE B 1 562 ? 18.844 -27.547 -11.125 1 92.75 562 ILE B C 1
ATOM 10476 O O . ILE B 1 562 ? 20.047 -27.422 -10.938 1 92.75 562 ILE B O 1
ATOM 10480 N N . SER B 1 563 ? 18.156 -28.562 -10.625 1 93.31 563 SER B N 1
ATOM 10481 C CA . SER B 1 563 ? 18.859 -29.562 -9.812 1 93.31 563 SER B CA 1
ATOM 10482 C C . SER B 1 563 ? 19.875 -30.344 -10.641 1 93.31 563 SER B C 1
ATOM 10484 O O . SER B 1 563 ? 20.906 -30.781 -10.117 1 93.31 563 SER B O 1
ATOM 10486 N N . GLN B 1 564 ? 19.562 -30.5 -11.922 1 92.19 564 GLN B N 1
ATOM 10487 C CA . GLN B 1 564 ? 20.5 -31.125 -12.836 1 92.19 564 GLN B CA 1
ATOM 10488 C C . GLN B 1 564 ? 21.688 -30.219 -13.125 1 92.19 564 GLN B C 1
ATOM 10490 O O . GLN B 1 564 ? 22.844 -30.656 -13.148 1 92.19 564 GLN B O 1
ATOM 10495 N N . VAL B 1 565 ? 21.375 -28.938 -13.32 1 94.94 565 VAL B N 1
ATOM 10496 C CA . VAL B 1 565 ? 22.438 -27.969 -13.516 1 94.94 565 VAL B CA 1
ATOM 10497 C C . VAL B 1 565 ? 23.344 -27.938 -12.281 1 94.94 565 VAL B C 1
ATOM 10499 O O . VAL B 1 565 ? 24.547 -27.781 -12.398 1 94.94 565 VAL B O 1
ATOM 10502 N N . ALA B 1 566 ? 22.734 -28.156 -11.133 1 95.06 566 ALA B N 1
ATOM 10503 C CA . ALA B 1 566 ? 23.453 -28.156 -9.859 1 95.06 566 ALA B CA 1
ATOM 10504 C C . ALA B 1 566 ? 24.234 -29.453 -9.672 1 95.06 566 ALA B C 1
ATOM 10506 O O . ALA B 1 566 ? 24.844 -29.672 -8.617 1 95.06 566 ALA B O 1
ATOM 10507 N N . GLY B 1 567 ? 24.219 -30.344 -10.648 1 91.94 567 GLY B N 1
ATOM 10508 C CA . GLY B 1 567 ? 25.031 -31.547 -10.594 1 91.94 567 GLY B CA 1
ATOM 10509 C C . GLY B 1 567 ? 24.234 -32.812 -10.297 1 91.94 567 GLY B C 1
ATOM 10510 O O . GLY B 1 567 ? 24.781 -33.781 -9.797 1 91.94 567 GLY B O 1
ATOM 10511 N N . GLY B 1 568 ? 22.922 -32.719 -10.562 1 91.88 568 GLY B N 1
ATOM 10512 C CA . GLY B 1 568 ? 22.078 -33.875 -10.297 1 91.88 568 GLY B CA 1
ATOM 10513 C C . GLY B 1 568 ? 21.781 -34.062 -8.828 1 91.88 568 GLY B C 1
ATOM 10514 O O . GLY B 1 568 ? 21.828 -35.188 -8.32 1 91.88 568 GLY B O 1
ATOM 10515 N N . VAL B 1 569 ? 21.625 -32.969 -8.117 1 92.88 569 VAL B N 1
ATOM 10516 C CA . VAL B 1 569 ? 21.328 -33.062 -6.691 1 92.88 569 VAL B CA 1
ATOM 10517 C C . VAL B 1 569 ? 19.844 -33.406 -6.5 1 92.88 569 VAL B C 1
ATOM 10519 O O . VAL B 1 569 ? 19.047 -33.312 -7.445 1 92.88 569 VAL B O 1
ATOM 10522 N N . SER B 1 570 ? 19.531 -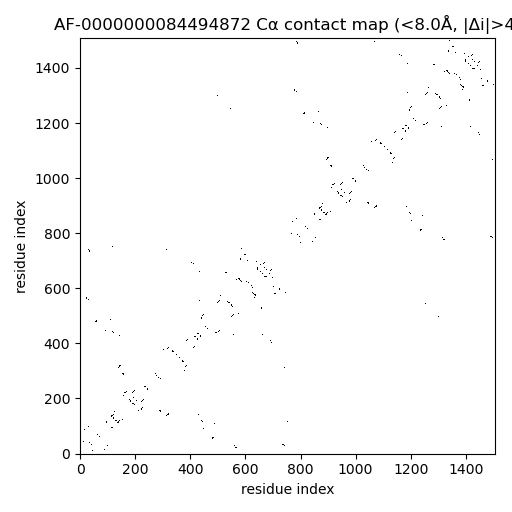33.875 -5.266 1 93 570 SER B N 1
ATOM 10523 C CA . SER B 1 570 ? 18.141 -34.219 -4.977 1 93 570 SER B CA 1
ATOM 10524 C C . SER B 1 570 ? 17.219 -33.031 -5.238 1 93 570 SER B C 1
ATOM 10526 O O . SER B 1 570 ? 17.578 -31.875 -4.957 1 93 570 SER B O 1
ATOM 10528 N N . SER B 1 571 ? 16.062 -33.281 -5.781 1 91.94 571 SER B N 1
ATOM 10529 C CA . SER B 1 571 ? 15.117 -32.25 -6.191 1 91.94 571 SER B CA 1
ATOM 10530 C C . SER B 1 571 ? 14.203 -31.844 -5.035 1 91.94 571 SER B C 1
ATOM 10532 O O . SER B 1 571 ? 13.461 -32.688 -4.508 1 91.94 571 SER B O 1
ATOM 10534 N N . GLY B 1 572 ? 14.188 -30.578 -4.742 1 94.12 572 GLY B N 1
ATOM 10535 C CA . GLY B 1 572 ? 13.312 -30.109 -3.678 1 94.12 572 GLY B CA 1
ATOM 10536 C C . GLY B 1 572 ? 13.484 -30.875 -2.385 1 94.12 572 GLY B C 1
ATOM 10537 O O . GLY B 1 572 ? 14.594 -31.016 -1.877 1 94.12 572 GLY B O 1
ATOM 10538 N N . LEU B 1 573 ? 12.383 -31.469 -1.949 1 93.12 573 LEU B N 1
ATOM 10539 C CA . LEU B 1 573 ? 12.43 -32.219 -0.694 1 93.12 573 LEU B CA 1
ATOM 10540 C C . LEU B 1 573 ? 12.445 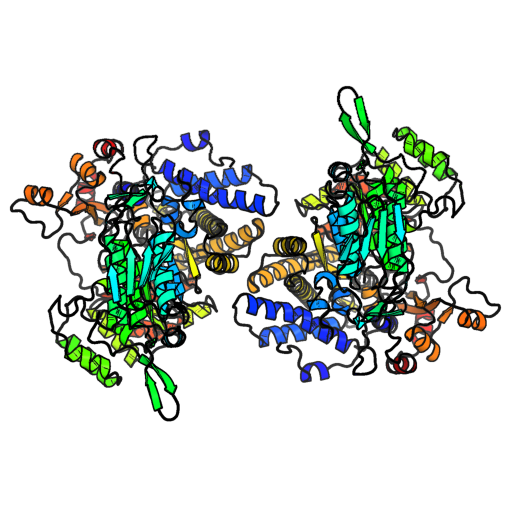-33.719 -0.952 1 93.12 573 LEU B C 1
ATOM 10542 O O . LEU B 1 573 ? 12.305 -34.5 -0.021 1 93.12 573 LEU B O 1
ATOM 10546 N N . HIS B 1 574 ? 12.648 -34.094 -2.234 1 91.44 574 HIS B N 1
ATOM 10547 C CA . HIS B 1 574 ? 12.609 -35.5 -2.611 1 91.44 574 HIS B CA 1
ATOM 10548 C C . HIS B 1 574 ? 13.969 -36.156 -2.434 1 91.44 574 HIS B C 1
ATOM 10550 O O . HIS B 1 574 ? 15.008 -35.5 -2.529 1 91.44 574 HIS B O 1
ATOM 10556 N N . TRP B 1 575 ? 13.883 -37.438 -2.193 1 90.75 575 TRP B N 1
ATOM 10557 C CA . TRP B 1 575 ? 15.109 -38.219 -2.117 1 90.75 575 TRP B CA 1
ATOM 10558 C C . TRP B 1 575 ? 15.68 -38.5 -3.508 1 90.75 575 TRP B C 1
ATOM 10560 O O . TRP B 1 575 ? 14.93 -38.562 -4.484 1 90.75 575 TRP B O 1
ATOM 10570 N N . SER B 1 576 ? 16.922 -38.688 -3.498 1 86.44 576 SER B N 1
ATOM 10571 C CA . SER B 1 576 ? 17.578 -39.094 -4.742 1 86.44 576 SER B CA 1
ATOM 10572 C C . SER B 1 576 ? 17.234 -40.531 -5.09 1 86.44 576 SER B C 1
ATOM 10574 O O . SER B 1 576 ? 16.812 -41.312 -4.227 1 86.44 576 SER B O 1
ATOM 10576 N N . HIS B 1 577 ? 17.359 -40.844 -6.27 1 80.88 577 HIS B N 1
ATOM 10577 C CA . HIS B 1 577 ? 17.016 -42.156 -6.77 1 80.88 577 HIS B CA 1
ATOM 10578 C C . HIS B 1 577 ? 17.938 -43.219 -6.195 1 80.88 577 HIS B C 1
ATOM 10580 O O . HIS B 1 577 ? 17.469 -44.312 -5.801 1 80.88 577 HIS B O 1
ATOM 10586 N N . SER B 1 578 ? 19.172 -42.938 -6.234 1 85.12 578 SER B N 1
ATOM 10587 C CA . SER B 1 578 ? 20.203 -43.844 -5.754 1 85.12 578 SER B CA 1
ATOM 10588 C C . SER B 1 578 ? 21.484 -43.125 -5.402 1 85.12 578 SER B C 1
ATOM 10590 O O . SER B 1 578 ? 21.703 -42 -5.84 1 85.12 578 SER B O 1
ATOM 10592 N N . PRO B 1 579 ? 22.203 -43.75 -4.52 1 85.75 579 PRO B N 1
ATOM 10593 C CA . PRO B 1 579 ? 23.5 -43.156 -4.266 1 85.75 579 PRO B CA 1
ATOM 10594 C C . PRO B 1 579 ? 24.328 -42.969 -5.535 1 85.75 579 PRO B C 1
ATOM 10596 O O . PRO B 1 579 ? 25.016 -41.969 -5.699 1 85.75 579 PRO B O 1
ATOM 10599 N N . TYR B 1 580 ? 24.219 -44.031 -6.34 1 89.75 580 TYR B N 1
ATOM 10600 C CA . TYR B 1 580 ? 24.844 -44 -7.664 1 89.75 580 TYR B CA 1
ATOM 10601 C C . TYR B 1 580 ? 23.844 -44.406 -8.742 1 89.75 580 TYR B C 1
ATOM 10603 O O . TYR B 1 580 ? 23.172 -45.438 -8.602 1 89.75 580 TYR B O 1
ATOM 10611 N N . TYR B 1 581 ? 23.766 -43.625 -9.742 1 88.94 581 TYR B N 1
ATOM 10612 C CA . TYR B 1 581 ? 22.797 -43.969 -10.781 1 88.94 581 TYR B CA 1
ATOM 10613 C C . TYR B 1 581 ? 23.188 -43.344 -12.109 1 88.94 581 TYR B C 1
ATOM 10615 O O . TYR B 1 581 ? 24.062 -42.469 -12.164 1 88.94 581 TYR B O 1
ATOM 10623 N N . ILE B 1 582 ? 22.578 -43.875 -13.164 1 88.81 582 ILE B N 1
ATOM 10624 C CA . ILE B 1 582 ? 22.672 -43.25 -14.484 1 88.81 582 ILE B CA 1
ATOM 10625 C C . ILE B 1 582 ? 21.453 -42.375 -14.742 1 88.81 582 ILE B C 1
ATOM 10627 O O . ILE B 1 582 ? 20.312 -42.844 -14.633 1 88.81 582 ILE B O 1
ATOM 10631 N N . ARG B 1 583 ? 21.703 -41.156 -14.875 1 88.56 583 ARG B N 1
ATOM 10632 C CA . ARG B 1 583 ? 20.672 -40.25 -15.328 1 88.56 583 ARG B CA 1
ATOM 10633 C C . ARG B 1 583 ? 20.625 -40.188 -16.844 1 88.56 583 ARG B C 1
ATOM 10635 O O . ARG B 1 583 ? 21.625 -39.844 -17.484 1 88.56 583 ARG B O 1
ATOM 10642 N N . ARG B 1 584 ? 19.469 -40.406 -17.422 1 87.12 584 ARG B N 1
ATOM 10643 C CA . ARG B 1 584 ? 19.328 -40.406 -18.875 1 87.12 584 ARG B CA 1
ATOM 10644 C C . ARG B 1 584 ? 18.547 -39.156 -19.328 1 87.12 584 ARG B C 1
ATOM 10646 O O . ARG B 1 584 ? 17.484 -38.844 -18.781 1 87.12 584 ARG B O 1
ATOM 10653 N N . ILE B 1 585 ? 19.188 -38.469 -20.203 1 85.69 585 ILE B N 1
ATOM 10654 C CA . ILE B 1 585 ? 18.562 -37.281 -20.766 1 85.69 585 ILE B CA 1
ATOM 10655 C C . ILE B 1 585 ? 18.203 -37.5 -22.234 1 85.69 585 ILE B C 1
ATOM 10657 O O . ILE B 1 585 ? 19 -38.031 -23 1 85.69 585 ILE B O 1
ATOM 10661 N N . ARG B 1 586 ? 16.984 -37.219 -22.531 1 79.94 586 ARG B N 1
ATOM 10662 C CA . ARG B 1 586 ? 16.516 -37.312 -23.922 1 79.94 586 ARG B CA 1
ATOM 10663 C C . ARG B 1 586 ? 16.734 -36 -24.656 1 79.94 586 ARG B C 1
ATOM 10665 O O . ARG B 1 586 ? 16.547 -34.938 -24.094 1 79.94 586 ARG B O 1
ATOM 10672 N N . ILE B 1 587 ? 17.172 -36.062 -25.812 1 79.81 587 ILE B N 1
ATOM 10673 C CA . ILE B 1 587 ? 17.453 -34.906 -26.656 1 79.81 587 ILE B CA 1
ATOM 10674 C C . ILE B 1 587 ? 17.156 -35.219 -28.109 1 79.81 587 ILE B C 1
ATOM 10676 O O . ILE B 1 587 ? 17.266 -36.375 -28.531 1 79.81 587 ILE B O 1
ATOM 10680 N N . ASN B 1 588 ? 16.719 -34.281 -28.766 1 77.88 588 ASN B N 1
ATOM 10681 C CA . ASN B 1 588 ? 16.516 -34.438 -30.203 1 77.88 588 ASN B CA 1
ATOM 10682 C C . ASN B 1 588 ? 17.828 -34.75 -30.922 1 77.88 588 ASN B C 1
ATOM 10684 O O . ASN B 1 588 ? 18.844 -34.094 -30.688 1 77.88 588 ASN B O 1
ATOM 10688 N N . ALA B 1 589 ? 17.703 -35.688 -31.797 1 80.25 589 ALA B N 1
ATOM 10689 C CA . ALA B 1 589 ? 18.906 -36.156 -32.5 1 80.25 589 ALA B CA 1
ATOM 10690 C C . ALA B 1 589 ? 19.5 -35.031 -33.375 1 80.25 589 ALA B C 1
ATOM 10692 O O . ALA B 1 589 ? 20.703 -35 -33.625 1 80.25 589 ALA B O 1
ATOM 10693 N N . ALA B 1 590 ? 18.688 -34.125 -33.75 1 76 590 ALA B N 1
ATOM 10694 C CA . ALA B 1 590 ? 19.141 -33.062 -34.656 1 76 590 ALA B CA 1
ATOM 10695 C C . ALA B 1 590 ? 19.781 -31.922 -33.844 1 76 590 ALA B C 1
ATOM 10697 O O . ALA B 1 590 ? 20.422 -31.047 -34.438 1 76 590 ALA B O 1
ATOM 10698 N N . ASP B 1 591 ? 19.672 -31.984 -32.625 1 77.75 591 ASP B N 1
ATOM 10699 C CA . ASP B 1 591 ? 20.234 -30.938 -31.797 1 77.75 591 ASP B CA 1
ATOM 10700 C C . ASP B 1 591 ? 21.766 -30.906 -31.891 1 77.75 591 ASP B C 1
ATOM 10702 O O . ASP B 1 591 ? 22.406 -31.953 -31.828 1 77.75 591 ASP B O 1
ATOM 10706 N N . PRO B 1 592 ? 22.234 -29.688 -32.062 1 82.06 592 PRO B N 1
ATOM 10707 C CA . PRO B 1 592 ? 23.688 -29.578 -32.125 1 82.06 592 PRO B CA 1
ATOM 10708 C C . PRO B 1 592 ? 24.375 -30.188 -30.891 1 82.06 592 PRO B C 1
ATOM 10710 O O . PRO B 1 592 ? 25.469 -30.734 -31.016 1 82.06 592 PRO B O 1
ATOM 10713 N N . LEU B 1 593 ? 23.781 -30.156 -29.844 1 85.44 593 LEU B N 1
ATOM 10714 C CA . LEU B 1 593 ? 24.359 -30.719 -28.625 1 85.44 593 LEU B CA 1
ATOM 10715 C C . LEU B 1 593 ? 24.422 -32.25 -28.719 1 85.44 593 LEU B C 1
ATOM 10717 O O . LEU B 1 593 ? 25.375 -32.844 -28.219 1 85.44 593 LEU B O 1
ATOM 10721 N N . ALA B 1 594 ? 23.391 -32.812 -29.281 1 85.69 594 ALA B N 1
ATOM 10722 C CA . ALA B 1 594 ? 23.391 -34.25 -29.469 1 85.69 594 ALA B CA 1
ATOM 10723 C C . ALA B 1 594 ? 24.547 -34.688 -30.391 1 85.69 594 ALA B C 1
ATOM 10725 O O . ALA B 1 594 ? 25.25 -35.656 -30.094 1 85.69 594 ALA B O 1
ATOM 10726 N N . LYS B 1 595 ? 24.703 -33.938 -31.359 1 85.88 595 LYS B N 1
ATOM 10727 C CA . LYS B 1 595 ? 25.781 -34.25 -32.312 1 85.88 595 LYS B CA 1
ATOM 10728 C C . LYS B 1 595 ? 27.141 -34.062 -31.641 1 85.88 595 LYS B C 1
ATOM 10730 O O . LYS B 1 595 ? 28.062 -34.875 -31.875 1 85.88 595 LYS B O 1
ATOM 10735 N N . ALA B 1 596 ? 27.219 -33.062 -30.922 1 87 596 ALA B N 1
ATOM 10736 C CA . ALA B 1 596 ? 28.469 -32.781 -30.234 1 87 596 ALA B CA 1
ATOM 10737 C C . ALA B 1 596 ? 28.875 -33.906 -29.297 1 87 596 ALA B C 1
ATOM 10739 O O . ALA B 1 596 ? 30.031 -34.312 -29.266 1 87 596 ALA B O 1
ATOM 10740 N N . VAL B 1 597 ? 27.969 -34.406 -28.547 1 88.38 597 VAL B N 1
ATOM 10741 C CA . VAL B 1 597 ? 28.297 -35.406 -27.547 1 88.38 597 VAL B CA 1
ATOM 10742 C C . VAL B 1 597 ? 28.562 -36.75 -28.234 1 88.38 597 VAL B C 1
ATOM 10744 O O . VAL B 1 597 ? 29.391 -37.531 -27.766 1 88.38 597 VAL B O 1
ATOM 10747 N N . GLN B 1 598 ? 27.891 -37.031 -29.297 1 86.56 598 GLN B N 1
ATOM 10748 C CA . GLN B 1 598 ? 28.203 -38.219 -30.078 1 86.56 598 GLN B CA 1
ATOM 10749 C C . GLN B 1 598 ? 29.625 -38.156 -30.609 1 86.56 598 GLN B C 1
ATOM 10751 O O . GLN B 1 598 ? 30.344 -39.156 -30.625 1 86.56 598 GLN B O 1
ATOM 10756 N N . ASP B 1 599 ? 29.938 -37.031 -31 1 86.94 599 ASP B N 1
ATOM 10757 C CA . ASP B 1 599 ? 31.266 -36.844 -31.594 1 86.94 599 ASP B CA 1
ATOM 10758 C C . ASP B 1 599 ? 32.375 -37.125 -30.562 1 86.94 599 ASP B C 1
ATOM 10760 O O . ASP B 1 599 ? 33.438 -37.594 -30.922 1 86.94 599 ASP B O 1
ATOM 10764 N N . ILE B 1 600 ? 32.188 -36.812 -29.344 1 87.69 600 ILE B N 1
ATOM 10765 C CA . ILE B 1 600 ? 33.25 -37 -28.344 1 87.69 600 ILE B CA 1
ATOM 10766 C C . ILE B 1 600 ? 33.125 -38.375 -27.719 1 87.69 600 ILE B C 1
ATOM 10768 O O . ILE B 1 600 ? 33.844 -38.688 -26.75 1 87.69 600 ILE B O 1
ATOM 10772 N N . GLY B 1 601 ? 32.125 -39.188 -28.094 1 85.19 601 GLY B N 1
ATOM 10773 C CA . GLY B 1 601 ? 32.094 -40.594 -27.734 1 85.19 601 GLY B CA 1
ATOM 10774 C C . GLY B 1 601 ? 31.281 -40.844 -26.469 1 85.19 601 GLY B C 1
ATOM 10775 O O . GLY B 1 601 ? 31.516 -41.844 -25.781 1 85.19 601 GLY B O 1
ATOM 10776 N N . TRP B 1 602 ? 30.469 -39.969 -26.094 1 87.75 602 TRP B N 1
ATOM 10777 C CA . TRP B 1 602 ? 29.594 -40.25 -24.953 1 87.75 602 TRP B CA 1
ATOM 10778 C C . TRP B 1 602 ? 28.625 -41.375 -25.266 1 87.75 602 TRP B C 1
ATOM 10780 O O . TRP B 1 602 ? 28.312 -41.625 -26.422 1 87.75 602 TRP B O 1
ATOM 10790 N N . PRO B 1 603 ? 28.297 -42.094 -24.234 1 85.25 603 PRO B N 1
ATOM 10791 C CA . PRO B 1 603 ? 27.297 -43.156 -24.453 1 85.25 603 PRO B CA 1
ATOM 10792 C C . PRO B 1 603 ? 25.938 -42.594 -24.875 1 85.25 603 PRO B C 1
ATOM 10794 O O . PRO B 1 603 ? 25.281 -41.875 -24.078 1 85.25 603 PRO B O 1
ATOM 10797 N N . VAL B 1 604 ? 25.516 -42.812 -26.094 1 89.12 604 VAL B N 1
ATOM 10798 C CA . VAL B 1 604 ? 24.266 -42.344 -26.672 1 89.12 604 VAL B CA 1
ATOM 10799 C C . VAL B 1 604 ? 23.469 -43.531 -27.188 1 89.12 604 VAL B C 1
ATOM 10801 O O . VAL B 1 604 ? 24.031 -44.469 -27.781 1 89.12 604 VAL B O 1
ATOM 10804 N N . HIS B 1 605 ? 22.219 -43.5 -26.844 1 89.12 605 HIS B N 1
ATOM 10805 C CA . HIS B 1 605 ? 21.328 -44.562 -27.266 1 89.12 605 HIS B CA 1
ATOM 10806 C C . HIS B 1 605 ? 20.156 -44 -28.062 1 89.12 605 HIS B C 1
ATOM 10808 O O . HIS B 1 605 ? 19.797 -42.812 -27.906 1 89.12 605 HIS B O 1
ATOM 10814 N N . ALA B 1 606 ? 19.625 -44.844 -28.938 1 86.88 606 ALA B N 1
ATOM 10815 C CA . ALA B 1 606 ? 18.359 -44.5 -29.594 1 86.88 606 ALA B CA 1
ATOM 10816 C C . ALA B 1 606 ? 17.188 -44.688 -28.641 1 86.88 606 ALA B C 1
ATOM 10818 O O . ALA B 1 606 ? 17.172 -45.656 -27.859 1 86.88 606 ALA B O 1
ATOM 10819 N N . GLU B 1 607 ? 16.312 -43.875 -28.766 1 82 607 GLU B N 1
ATOM 10820 C CA . GLU B 1 607 ? 15.094 -44.062 -27.969 1 82 607 GLU B CA 1
ATOM 10821 C C . GLU B 1 607 ? 14.469 -45.406 -28.219 1 82 607 GLU B C 1
ATOM 10823 O O . GLU B 1 607 ? 14.617 -46 -29.312 1 82 607 GLU B O 1
ATOM 10828 N N . VAL B 1 608 ? 13.859 -46 -27.266 1 74.94 608 VAL B N 1
ATOM 10829 C CA . VAL B 1 608 ? 13.234 -47.312 -27.359 1 74.94 608 VAL B CA 1
ATOM 10830 C C . VAL B 1 608 ? 12.203 -47.312 -28.484 1 74.94 608 VAL B C 1
ATOM 10832 O O . VAL B 1 608 ? 11.406 -46.375 -28.609 1 74.94 608 VAL B O 1
ATOM 10835 N N . GLY B 1 609 ? 12.219 -48.312 -29.266 1 73.25 609 GLY B N 1
ATOM 10836 C CA . GLY B 1 609 ? 11.258 -48.438 -30.344 1 73.25 609 GLY B CA 1
ATOM 10837 C C . GLY B 1 609 ? 11.781 -47.938 -31.672 1 73.25 609 GLY B C 1
ATOM 10838 O O . GLY B 1 609 ? 11.109 -48.062 -32.719 1 73.25 609 GLY B O 1
ATOM 10839 N N . THR B 1 610 ? 12.969 -47.281 -31.672 1 81 610 THR B N 1
ATOM 10840 C CA . THR B 1 610 ? 13.57 -46.812 -32.938 1 81 610 THR B CA 1
ATOM 10841 C C . THR B 1 610 ? 13.852 -48 -33.844 1 81 610 THR B C 1
ATOM 10843 O O . THR B 1 610 ? 14.484 -49 -33.438 1 81 610 THR B O 1
ATOM 10846 N N . PRO B 1 611 ? 13.344 -47.969 -35 1 83.06 611 PRO B N 1
ATOM 10847 C CA . PRO B 1 611 ? 13.531 -49.094 -35.906 1 83.06 611 PRO B CA 1
ATOM 10848 C C . PRO B 1 611 ? 14.984 -49.281 -36.312 1 83.06 611 PRO B C 1
ATOM 10850 O O . PRO B 1 611 ? 15.734 -48.312 -36.438 1 83.06 611 PRO B O 1
ATOM 10853 N N . GLY B 1 612 ? 15.375 -50.469 -36.469 1 84.75 612 GLY B N 1
ATOM 10854 C CA . GLY B 1 612 ? 16.719 -50.844 -36.906 1 84.75 612 GLY B CA 1
ATOM 10855 C C . GLY B 1 612 ? 17.172 -52.188 -36.375 1 84.75 612 GLY B C 1
ATOM 10856 O O . GLY B 1 612 ? 16.812 -52.562 -35.281 1 84.75 612 GLY B O 1
ATOM 10857 N N . GLU B 1 613 ? 17.984 -52.906 -37.094 1 84.19 613 GLU B N 1
ATOM 10858 C CA . GLU B 1 613 ? 18.453 -54.219 -36.719 1 84.19 613 GLU B CA 1
ATOM 10859 C C . GLU B 1 613 ? 19.688 -54.125 -35.844 1 84.19 613 GLU B C 1
ATOM 10861 O O . GLU B 1 613 ? 19.875 -54.969 -34.938 1 84.19 613 GLU B O 1
ATOM 10866 N N . THR B 1 614 ? 20.453 -53.094 -36.094 1 85.25 614 THR B N 1
ATOM 10867 C CA . THR B 1 614 ? 21.672 -52.906 -35.312 1 85.25 614 THR B CA 1
ATOM 10868 C C . THR B 1 614 ? 21.562 -51.594 -34.5 1 85.25 614 THR B C 1
ATOM 10870 O O . THR B 1 614 ? 20.75 -50.719 -34.812 1 85.25 614 THR B O 1
ATOM 10873 N N . GLU B 1 615 ? 22.344 -51.5 -33.5 1 84.88 615 GLU B N 1
ATOM 10874 C CA . GLU B 1 615 ? 22.375 -50.281 -32.688 1 84.88 615 GLU B CA 1
ATOM 10875 C C . GLU B 1 615 ? 22.75 -49.062 -33.531 1 84.88 615 GLU B C 1
ATOM 10877 O O . GLU B 1 615 ? 22.203 -48 -33.344 1 84.88 615 GLU B O 1
ATOM 10882 N N . ALA B 1 616 ? 23.734 -49.281 -34.375 1 85.5 616 ALA B N 1
ATOM 10883 C CA . ALA B 1 616 ? 24.172 -48.188 -35.25 1 85.5 616 ALA B CA 1
ATOM 10884 C C . ALA B 1 616 ? 23.047 -47.719 -36.156 1 85.5 616 ALA B C 1
ATOM 10886 O O . ALA B 1 616 ? 22.891 -46.5 -36.406 1 85.5 616 ALA B O 1
ATOM 10887 N N . GLU B 1 617 ? 22.281 -48.625 -36.625 1 85.94 617 GLU B N 1
ATOM 10888 C CA . GLU B 1 617 ? 21.125 -48.281 -37.469 1 85.94 617 GLU B CA 1
ATOM 10889 C C . GLU B 1 617 ? 20.062 -47.562 -36.656 1 85.94 617 GLU B C 1
ATOM 10891 O O . GLU B 1 617 ? 19.438 -46.594 -37.156 1 85.94 617 GLU B O 1
ATOM 10896 N N . ARG B 1 618 ? 19.859 -48 -35.5 1 86.88 618 ARG B N 1
ATOM 10897 C CA . ARG B 1 618 ? 18.859 -47.375 -34.625 1 86.88 618 ARG B CA 1
ATOM 10898 C C . ARG B 1 618 ? 19.266 -45.938 -34.312 1 86.88 618 ARG B C 1
ATOM 10900 O O . ARG B 1 618 ? 18.422 -45.031 -34.312 1 86.88 618 ARG B O 1
ATOM 10907 N N . ILE B 1 619 ? 20.453 -45.75 -34.062 1 86.5 619 ILE B N 1
ATOM 10908 C CA . ILE B 1 619 ? 20.938 -44.406 -33.75 1 86.5 619 ILE B CA 1
ATOM 10909 C C . ILE B 1 619 ? 20.781 -43.5 -34.969 1 86.5 619 ILE B C 1
ATOM 10911 O O . ILE B 1 619 ? 20.375 -42.344 -34.812 1 86.5 619 ILE B O 1
ATOM 10915 N N . ALA B 1 620 ? 21.109 -44 -36.062 1 83.5 620 ALA B N 1
ATOM 10916 C CA . ALA B 1 620 ? 21 -43.219 -37.312 1 83.5 620 ALA B CA 1
ATOM 10917 C C . ALA B 1 620 ? 19.531 -42.875 -37.594 1 83.5 620 ALA B C 1
ATOM 10919 O O . ALA B 1 620 ? 19.25 -41.812 -38.188 1 83.5 620 ALA B O 1
ATOM 10920 N N . ASN B 1 621 ? 18.672 -43.719 -37.094 1 84.69 621 ASN B N 1
ATOM 10921 C CA . ASN B 1 621 ? 17.25 -43.531 -37.375 1 84.69 621 ASN B CA 1
ATOM 10922 C C . ASN B 1 621 ? 16.547 -42.781 -36.25 1 84.69 621 ASN B C 1
ATOM 10924 O O . ASN B 1 621 ? 15.367 -42.438 -36.375 1 84.69 621 ASN B O 1
ATOM 10928 N N . ALA B 1 622 ? 17.203 -42.562 -35.219 1 84.56 622 ALA B N 1
ATOM 10929 C CA . ALA B 1 622 ? 16.562 -42.031 -34 1 84.56 622 ALA B CA 1
ATOM 10930 C C . ALA B 1 622 ? 16.219 -40.562 -34.156 1 84.56 622 ALA B C 1
ATOM 10932 O O . ALA B 1 622 ? 17.031 -39.781 -34.656 1 84.56 622 ALA B O 1
ATOM 10933 N N . ARG B 1 623 ? 15.023 -40.188 -33.812 1 79.19 623 ARG B N 1
ATOM 10934 C CA . ARG B 1 623 ? 14.625 -38.781 -33.688 1 79.19 623 ARG B CA 1
ATOM 10935 C C . ARG B 1 623 ? 14.984 -38.25 -32.312 1 79.19 623 ARG B C 1
ATOM 10937 O O . ARG B 1 623 ? 15.195 -37.031 -32.156 1 79.19 623 ARG B O 1
ATOM 10944 N N . THR B 1 624 ? 14.969 -39.125 -31.453 1 80.81 624 THR B N 1
ATOM 10945 C CA . THR B 1 624 ? 15.336 -38.812 -30.062 1 80.81 624 THR B CA 1
ATOM 10946 C C . THR B 1 624 ? 16.469 -39.719 -29.594 1 80.81 624 THR B C 1
ATOM 10948 O O . THR B 1 624 ? 16.438 -40.906 -29.797 1 80.81 624 THR B O 1
ATOM 10951 N N . LEU B 1 625 ? 17.422 -39.062 -29.078 1 85.94 625 LEU B N 1
ATOM 10952 C CA . LEU B 1 625 ? 18.562 -39.781 -28.5 1 85.94 625 LEU B CA 1
ATOM 10953 C C . LEU B 1 625 ? 18.531 -39.719 -26.984 1 85.94 625 LEU B C 1
ATOM 10955 O O . LEU B 1 625 ? 17.906 -38.812 -26.406 1 85.94 625 LEU B O 1
ATOM 10959 N N . VAL B 1 626 ? 19.062 -40.688 -26.359 1 87.56 626 VAL B N 1
ATOM 10960 C CA . VAL B 1 626 ? 19.156 -40.781 -24.906 1 87.56 626 VAL B CA 1
ATOM 10961 C C . VAL B 1 626 ? 20.625 -40.781 -24.484 1 87.56 626 VAL B C 1
ATOM 10963 O O . VAL B 1 626 ? 21.391 -41.625 -24.953 1 87.56 626 VAL B O 1
ATOM 10966 N N . ILE B 1 627 ? 21 -39.875 -23.672 1 89 627 ILE B N 1
ATOM 10967 C CA . ILE B 1 627 ? 22.375 -39.781 -23.219 1 89 627 ILE B CA 1
ATOM 10968 C C . ILE B 1 627 ? 22.469 -40.188 -21.75 1 89 627 ILE B C 1
ATOM 10970 O O . ILE B 1 627 ? 21.672 -39.781 -20.922 1 89 627 ILE B O 1
ATOM 10974 N N . ASP B 1 628 ? 23.5 -41 -21.438 1 89.69 628 ASP B N 1
ATOM 10975 C CA . ASP B 1 628 ? 23.703 -41.5 -20.078 1 89.69 628 ASP B CA 1
ATOM 10976 C C . ASP B 1 628 ? 24.703 -40.625 -19.312 1 89.69 628 ASP B C 1
ATOM 10978 O O . ASP B 1 628 ? 25.766 -40.281 -19.828 1 89.69 628 ASP B O 1
ATOM 10982 N N . PHE B 1 629 ? 24.359 -40.312 -18.141 1 90.5 629 PHE B N 1
ATOM 10983 C CA . PHE B 1 629 ? 25.25 -39.594 -17.25 1 90.5 629 PHE B CA 1
ATOM 10984 C C . PHE B 1 629 ? 25.391 -40.312 -15.922 1 90.5 629 PHE B C 1
ATOM 10986 O O . PHE B 1 629 ? 24.422 -40.469 -15.172 1 90.5 629 PHE B O 1
ATOM 10993 N N . PRO B 1 630 ? 26.578 -40.75 -15.617 1 91.12 630 PRO B N 1
ATOM 10994 C CA . PRO B 1 630 ? 26.781 -41.312 -14.281 1 91.12 630 PRO B CA 1
ATOM 10995 C C . PRO B 1 630 ? 26.766 -40.25 -13.18 1 91.12 630 PRO B C 1
ATOM 10997 O O . PRO B 1 630 ? 27.469 -39.25 -13.297 1 91.12 630 PRO B O 1
ATOM 11000 N N . ILE B 1 631 ? 26.031 -40.531 -12.156 1 89.75 631 ILE B N 1
ATOM 11001 C CA . ILE B 1 631 ? 25.875 -39.562 -11.086 1 89.75 631 ILE B CA 1
ATOM 11002 C C . ILE B 1 631 ? 26.125 -40.219 -9.734 1 89.75 631 ILE B C 1
ATOM 11004 O O . ILE B 1 631 ? 25.703 -41.344 -9.508 1 89.75 631 ILE B O 1
ATOM 11008 N N . ALA B 1 632 ? 26.906 -39.562 -8.953 1 86.62 632 ALA B N 1
ATOM 11009 C CA . ALA B 1 632 ? 27.031 -39.938 -7.539 1 86.62 632 ALA B CA 1
ATOM 11010 C C . ALA B 1 632 ? 26.25 -38.969 -6.652 1 86.62 632 ALA B C 1
ATOM 11012 O O . ALA B 1 632 ? 26.5 -37.75 -6.664 1 86.62 632 ALA B O 1
ATOM 11013 N N . SER B 1 633 ? 25.406 -39.656 -5.996 1 81.75 633 SER B N 1
ATOM 11014 C CA . SER B 1 633 ? 24.641 -38.812 -5.066 1 81.75 633 SER B CA 1
ATOM 11015 C C . SER B 1 633 ? 25.094 -39.062 -3.625 1 81.75 633 SER B C 1
ATOM 11017 O O . SER B 1 633 ? 25.844 -40 -3.346 1 81.75 633 SER B O 1
ATOM 11019 N N . GLY B 1 634 ? 24.969 -38.156 -2.703 1 71.62 634 GLY B N 1
ATOM 11020 C CA . GLY B 1 634 ? 25.266 -38.344 -1.292 1 71.62 634 GLY B CA 1
ATOM 11021 C C . GLY B 1 634 ? 24.203 -39.094 -0.543 1 71.62 634 GLY B C 1
ATOM 11022 O O . GLY B 1 634 ? 24.234 -39.188 0.687 1 71.62 634 GLY B O 1
ATOM 11023 N N . ALA B 1 635 ? 23.391 -39.781 -1.361 1 76.5 635 ALA B N 1
ATOM 11024 C CA . ALA B 1 635 ? 22.219 -40.406 -0.749 1 76.5 635 ALA B CA 1
ATOM 11025 C C . ALA B 1 635 ? 22.578 -41.688 -0.018 1 76.5 635 ALA B C 1
ATOM 11027 O O . ALA B 1 635 ? 23.406 -42.469 -0.493 1 76.5 635 ALA B O 1
ATOM 11028 N N . THR B 1 636 ? 22.125 -41.812 1.159 1 78.94 636 THR B N 1
ATOM 11029 C CA . THR B 1 636 ? 22.234 -43.062 1.899 1 78.94 636 THR B CA 1
ATOM 11030 C C . THR B 1 636 ? 20.906 -43.844 1.869 1 78.94 636 THR B C 1
ATOM 11032 O O . THR B 1 636 ? 20.891 -45.062 2.051 1 78.94 636 THR B O 1
ATOM 11035 N N . LYS B 1 637 ? 19.875 -43.156 1.713 1 82.44 637 LYS B N 1
ATOM 11036 C CA . LYS B 1 637 ? 18.516 -43.688 1.507 1 82.44 637 LYS B CA 1
ATOM 11037 C C . LYS B 1 637 ? 17.969 -43.25 0.159 1 82.44 637 LYS B C 1
ATOM 11039 O O . LYS B 1 637 ? 18.188 -42.094 -0.266 1 82.44 637 LYS B O 1
ATOM 11044 N N . THR B 1 638 ? 17.344 -44.219 -0.501 1 79.56 638 THR B N 1
ATOM 11045 C CA . THR B 1 638 ? 16.828 -43.906 -1.829 1 79.56 638 THR B CA 1
ATOM 11046 C C . THR B 1 638 ? 15.297 -43.969 -1.85 1 79.56 638 THR B C 1
ATOM 11048 O O . THR B 1 638 ? 14.68 -44.312 -0.843 1 79.56 638 THR B O 1
ATOM 11051 N N . LYS B 1 639 ? 14.727 -43.594 -3.027 1 77.56 639 LYS B N 1
ATOM 11052 C CA . LYS B 1 639 ? 13.281 -43.625 -3.229 1 77.56 639 LYS B CA 1
ATOM 11053 C C . LYS B 1 639 ? 12.734 -45.031 -2.957 1 77.56 639 LYS B C 1
ATOM 11055 O O . LYS B 1 639 ? 11.602 -45.188 -2.498 1 77.56 639 LYS B O 1
ATOM 11060 N N . ASP B 1 640 ? 13.57 -46 -3.127 1 78.19 640 ASP B N 1
ATOM 11061 C CA . ASP B 1 640 ? 13.148 -47.375 -2.934 1 78.19 640 ASP B CA 1
ATOM 11062 C C . ASP B 1 640 ? 13.109 -47.75 -1.449 1 78.19 640 ASP B C 1
ATOM 11064 O O . ASP B 1 640 ? 12.453 -48.688 -1.057 1 78.19 640 ASP B O 1
ATOM 11068 N N . ASP B 1 641 ? 13.766 -46.906 -0.725 1 83 641 ASP B N 1
ATOM 11069 C CA . ASP B 1 641 ? 13.906 -47.25 0.693 1 83 641 ASP B CA 1
ATOM 11070 C C . ASP B 1 641 ? 12.883 -46.469 1.53 1 83 641 ASP B C 1
ATOM 11072 O O . ASP B 1 641 ? 12.719 -46.75 2.721 1 83 641 ASP B O 1
ATOM 11076 N N . VAL B 1 642 ? 12.266 -45.625 0.887 1 88.56 642 VAL B N 1
ATOM 11077 C CA . VAL B 1 642 ? 11.438 -44.719 1.678 1 88.56 642 VAL B CA 1
ATOM 11078 C C . VAL B 1 642 ? 9.961 -45.062 1.469 1 88.56 642 VAL B C 1
ATOM 11080 O O . VAL B 1 642 ? 9.492 -45.125 0.331 1 88.56 642 VAL B O 1
ATOM 11083 N N . PHE B 1 643 ? 9.32 -45.188 2.508 1 91.69 643 PHE B N 1
ATOM 11084 C CA . PHE B 1 643 ? 7.887 -45.469 2.471 1 91.69 643 PHE B CA 1
ATOM 11085 C C . PHE B 1 643 ? 7.074 -44.188 2.434 1 91.69 643 PHE B C 1
ATOM 11087 O O . PHE B 1 643 ? 7.605 -43.094 2.684 1 91.69 643 PHE B O 1
ATOM 11094 N N . ALA B 1 644 ? 5.809 -44.344 2.078 1 94.19 644 ALA B N 1
ATOM 11095 C CA . ALA B 1 644 ? 4.926 -43.188 1.912 1 94.19 644 ALA B CA 1
ATOM 11096 C C . ALA B 1 644 ? 4.824 -42.375 3.203 1 94.19 644 ALA B C 1
ATOM 11098 O O . ALA B 1 644 ? 4.828 -41.156 3.176 1 94.19 644 ALA B O 1
ATOM 11099 N N . ALA B 1 645 ? 4.797 -43 4.32 1 95.31 645 ALA B N 1
ATOM 11100 C CA . ALA B 1 645 ? 4.668 -42.344 5.609 1 95.31 645 ALA B CA 1
ATOM 11101 C C . ALA B 1 645 ? 5.855 -41.438 5.871 1 95.31 645 ALA B C 1
ATOM 11103 O O . ALA B 1 645 ? 5.695 -40.312 6.395 1 95.31 645 ALA B O 1
ATOM 11104 N N . GLU B 1 646 ? 6.988 -41.906 5.539 1 94.31 646 GLU B N 1
ATOM 11105 C CA . GLU B 1 646 ? 8.203 -41.094 5.719 1 94.31 646 GLU B CA 1
ATOM 11106 C C . GLU B 1 646 ? 8.203 -39.906 4.797 1 94.31 646 GLU B C 1
ATOM 11108 O O . GLU B 1 646 ? 8.68 -38.812 5.172 1 94.31 646 GLU B O 1
ATOM 11113 N N . GLN B 1 647 ? 7.789 -40.062 3.611 1 94.5 647 GLN B N 1
ATOM 11114 C CA . GLN B 1 647 ? 7.676 -38.969 2.672 1 94.5 647 GLN B CA 1
ATOM 11115 C C . GLN B 1 647 ? 6.734 -37.875 3.203 1 94.5 647 GLN B C 1
ATOM 11117 O O . GLN B 1 647 ? 7.043 -36.688 3.139 1 94.5 647 GLN B O 1
ATOM 11122 N N . PHE B 1 648 ? 5.664 -38.312 3.822 1 96.12 648 PHE B N 1
ATOM 11123 C CA . PHE B 1 648 ? 4.719 -37.375 4.426 1 96.12 648 PHE B CA 1
ATOM 11124 C C . PHE B 1 648 ? 5.363 -36.625 5.578 1 96.12 648 PHE B C 1
ATOM 11126 O O . PHE B 1 648 ? 5.16 -35.406 5.723 1 96.12 648 PHE B O 1
ATOM 11133 N N . GLU B 1 649 ? 6.07 -37.344 6.324 1 95.19 649 GLU B N 1
ATOM 11134 C CA . GLU B 1 649 ? 6.715 -36.719 7.469 1 95.19 649 GLU B CA 1
ATOM 11135 C C . GLU B 1 649 ? 7.656 -35.594 7.016 1 95.19 649 GLU B C 1
ATOM 11137 O O . GLU B 1 649 ? 7.711 -34.531 7.641 1 95.19 649 GLU B O 1
ATOM 11142 N N . THR B 1 650 ? 8.383 -35.875 6.004 1 95.25 650 THR B N 1
ATOM 11143 C CA . THR B 1 650 ? 9.273 -34.844 5.441 1 95.25 650 THR B CA 1
ATOM 11144 C C . THR B 1 650 ? 8.469 -33.656 4.941 1 95.25 650 THR B C 1
ATOM 11146 O O . THR B 1 650 ? 8.812 -32.5 5.234 1 95.25 650 THR B O 1
ATOM 11149 N N . TYR B 1 651 ? 7.445 -33.969 4.234 1 96.38 651 TYR B N 1
ATOM 11150 C CA . TYR B 1 651 ? 6.582 -32.906 3.703 1 96.38 651 TYR B CA 1
ATOM 11151 C C . TYR B 1 651 ? 6.027 -32.062 4.824 1 96.38 651 TYR B C 1
ATOM 11153 O O . TYR B 1 651 ? 6.129 -30.828 4.777 1 96.38 651 TYR B O 1
ATOM 11161 N N . PHE B 1 652 ? 5.57 -32.656 5.859 1 96.75 652 PHE B N 1
ATOM 11162 C CA . PHE B 1 652 ? 4.969 -31.938 6.973 1 96.75 652 PHE B CA 1
ATOM 11163 C C . PHE B 1 652 ? 6.02 -31.125 7.715 1 96.75 652 PHE B C 1
ATOM 11165 O O . PHE B 1 652 ? 5.738 -30.016 8.18 1 96.75 652 PHE B O 1
ATOM 11172 N N . ARG B 1 653 ? 7.176 -31.609 7.84 1 96.44 653 ARG B N 1
ATOM 11173 C CA . ARG B 1 653 ? 8.258 -30.891 8.492 1 96.44 653 ARG B CA 1
ATOM 11174 C C . ARG B 1 653 ? 8.594 -29.609 7.734 1 96.44 653 ARG B C 1
ATOM 11176 O O . ARG B 1 653 ? 8.773 -28.547 8.336 1 96.44 653 ARG B O 1
ATOM 11183 N N . PHE B 1 654 ? 8.719 -29.719 6.453 1 97.5 654 PHE B N 1
ATOM 11184 C CA . PHE B 1 654 ? 8.961 -28.531 5.652 1 97.5 654 PHE B CA 1
ATOM 11185 C C . PHE B 1 654 ? 7.828 -27.516 5.82 1 97.5 654 PHE B C 1
ATOM 11187 O O . PHE B 1 654 ? 8.07 -26.312 5.961 1 97.5 654 PHE B O 1
ATOM 11194 N N . GLN B 1 655 ? 6.57 -28 5.785 1 96.81 655 GLN B N 1
ATOM 11195 C CA . GLN B 1 655 ? 5.41 -27.125 5.922 1 96.81 655 GLN B CA 1
ATOM 11196 C C . GLN B 1 655 ? 5.441 -26.375 7.25 1 96.81 655 GLN B C 1
ATOM 11198 O O . GLN B 1 655 ? 5.09 -25.188 7.305 1 96.81 655 GLN B O 1
ATOM 11203 N N . ARG B 1 656 ? 5.949 -26.969 8.242 1 95.81 656 ARG B N 1
ATOM 11204 C CA . ARG B 1 656 ? 5.918 -26.406 9.586 1 95.81 656 ARG B CA 1
ATOM 11205 C C . ARG B 1 656 ? 7.121 -25.5 9.82 1 95.81 656 ARG B C 1
ATOM 11207 O O . ARG B 1 656 ? 6.992 -24.438 10.422 1 95.81 656 ARG B O 1
ATOM 11214 N N . ASP B 1 657 ? 8.258 -25.922 9.344 1 97.38 657 ASP B N 1
ATOM 11215 C CA . ASP B 1 657 ? 9.492 -25.328 9.852 1 97.38 657 ASP B CA 1
ATOM 11216 C C . ASP B 1 657 ? 10.125 -24.406 8.82 1 97.38 657 ASP B C 1
ATOM 11218 O O . ASP B 1 657 ? 11.016 -23.609 9.156 1 97.38 657 ASP B O 1
ATOM 11222 N N . TYR B 1 658 ? 9.617 -24.391 7.625 1 98.25 658 TYR B N 1
ATOM 11223 C CA . TYR B 1 658 ? 10.305 -23.609 6.605 1 98.25 658 TYR B CA 1
ATOM 11224 C C . TYR B 1 658 ? 9.312 -22.906 5.691 1 98.25 658 TYR B C 1
ATOM 11226 O O . TYR B 1 658 ? 9.43 -21.703 5.445 1 98.25 658 TYR B O 1
ATOM 11234 N N . THR B 1 659 ? 8.383 -23.562 5.23 1 98.19 659 THR B N 1
ATOM 11235 C CA . THR B 1 659 ? 7.602 -23.156 4.066 1 98.19 659 THR B CA 1
ATOM 11236 C C . THR B 1 659 ? 6.43 -22.281 4.484 1 98.19 659 THR B C 1
ATOM 11238 O O . THR B 1 659 ? 5.598 -22.688 5.297 1 98.19 659 THR B O 1
ATOM 11241 N N . GLU B 1 660 ? 6.371 -21.062 3.932 1 97.94 660 GLU B N 1
ATOM 11242 C CA . GLU B 1 660 ? 5.191 -20.219 4.094 1 97.94 660 GLU B CA 1
ATOM 11243 C C . GLU B 1 660 ? 4.121 -20.578 3.064 1 97.94 660 GLU B C 1
ATOM 11245 O O . GLU B 1 660 ? 2.926 -20.531 3.367 1 97.94 660 GLU B O 1
ATOM 11250 N N . HIS B 1 661 ? 4.492 -20.922 1.812 1 98.44 661 HIS B N 1
ATOM 11251 C CA . HIS B 1 661 ? 3.596 -21.391 0.762 1 98.44 661 HIS B CA 1
ATOM 11252 C C . HIS B 1 661 ? 3.289 -22.875 0.924 1 98.44 661 HIS B C 1
ATOM 11254 O O . HIS B 1 661 ? 2.789 -23.312 1.968 1 98.44 661 HIS B O 1
ATOM 11260 N N . ASN B 1 662 ? 3.623 -23.594 -0.132 1 98.12 662 ASN B N 1
ATOM 11261 C CA . ASN B 1 662 ? 3.588 -25.047 -0.147 1 98.12 662 ASN B CA 1
ATOM 11262 C C . ASN B 1 662 ? 4.926 -25.641 -0.593 1 98.12 662 ASN B C 1
ATOM 11264 O O . ASN B 1 662 ? 5.68 -24.984 -1.318 1 98.12 662 ASN B O 1
ATOM 11268 N N . SER B 1 663 ? 5.246 -26.734 -0.016 1 97.88 663 SER B N 1
ATOM 11269 C CA . SER B 1 663 ? 6.34 -27.531 -0.547 1 97.88 663 SER B CA 1
ATOM 11270 C C . SER B 1 663 ? 5.832 -28.578 -1.544 1 97.88 663 SER B C 1
ATOM 11272 O O . SER B 1 663 ? 5.219 -29.562 -1.155 1 97.88 663 SER B O 1
ATOM 11274 N N . SER B 1 664 ? 6.105 -28.297 -2.773 1 95.69 664 SER B N 1
ATOM 11275 C CA . SER B 1 664 ? 5.648 -29.234 -3.801 1 95.69 664 SER B CA 1
ATOM 11276 C C . SER B 1 664 ? 6.227 -30.625 -3.58 1 95.69 664 SER B C 1
ATOM 11278 O O . SER B 1 664 ? 7.406 -30.766 -3.252 1 95.69 664 SER B O 1
ATOM 11280 N N . ASN B 1 665 ? 5.316 -31.609 -3.766 1 92.31 665 ASN B N 1
ATOM 11281 C CA . ASN B 1 665 ? 5.758 -32.969 -3.508 1 92.31 665 ASN B CA 1
ATOM 11282 C C . ASN B 1 665 ? 4.895 -34 -4.246 1 92.31 665 ASN B C 1
ATOM 11284 O O . ASN B 1 665 ? 3.693 -33.781 -4.426 1 92.31 665 ASN B O 1
ATOM 11288 N N . THR B 1 666 ? 5.508 -34.938 -4.727 1 89.62 666 THR B N 1
ATOM 11289 C CA . THR B 1 666 ? 4.871 -36.156 -5.238 1 89.62 666 THR B CA 1
ATOM 11290 C C . THR B 1 666 ? 5.23 -37.344 -4.383 1 89.62 666 THR B C 1
ATOM 11292 O O . THR B 1 666 ? 6.402 -37.719 -4.273 1 89.62 666 THR B O 1
ATOM 11295 N N . ILE B 1 667 ? 4.25 -37.906 -3.773 1 92.69 667 ILE B N 1
ATOM 11296 C CA . ILE B 1 667 ? 4.453 -39.062 -2.918 1 92.69 667 ILE B CA 1
ATOM 11297 C C . ILE B 1 667 ? 4.34 -40.344 -3.746 1 92.69 667 ILE B C 1
ATOM 11299 O O . ILE B 1 667 ? 3.32 -40.594 -4.402 1 92.69 667 ILE B O 1
ATOM 11303 N N . HIS B 1 668 ? 5.391 -41.094 -3.752 1 89.31 668 HIS B N 1
ATOM 11304 C CA . HIS B 1 668 ? 5.355 -42.406 -4.375 1 89.31 668 HIS B CA 1
ATOM 11305 C C . HIS B 1 668 ? 4.711 -43.438 -3.453 1 89.31 668 HIS B C 1
ATOM 11307 O O . HIS B 1 668 ? 5.082 -43.531 -2.283 1 89.31 668 HIS B O 1
ATOM 11313 N N . VAL B 1 669 ? 3.756 -44.219 -4.047 1 92.81 669 VAL B N 1
ATOM 11314 C CA . VAL B 1 669 ? 2.955 -45.125 -3.221 1 92.81 669 VAL B CA 1
ATOM 11315 C C . VAL B 1 669 ? 3.074 -46.531 -3.748 1 92.81 669 VAL B C 1
ATOM 11317 O O . VAL B 1 669 ? 2.736 -46.812 -4.902 1 92.81 669 VAL B O 1
ATOM 11320 N N . ARG B 1 670 ? 3.471 -47.406 -2.896 1 91 670 ARG B N 1
ATOM 11321 C CA . ARG B 1 670 ? 3.508 -48.844 -3.232 1 91 670 ARG B CA 1
ATOM 11322 C C . ARG B 1 670 ? 2.113 -49.438 -3.168 1 91 670 ARG B C 1
ATOM 11324 O O . ARG B 1 670 ? 1.222 -48.906 -2.506 1 91 670 ARG B O 1
ATOM 11331 N N . PRO B 1 671 ? 1.949 -50.531 -3.873 1 87.62 671 PRO B N 1
ATOM 11332 C CA . PRO B 1 671 ? 0.613 -51.125 -3.982 1 87.62 671 PRO B CA 1
ATOM 11333 C C . PRO B 1 671 ? -0.044 -51.344 -2.625 1 87.62 671 PRO B C 1
ATOM 11335 O O . PRO B 1 671 ? -1.252 -51.156 -2.477 1 87.62 671 PRO B O 1
ATOM 11338 N N . ASN B 1 672 ? 0.695 -51.688 -1.657 1 91.19 672 ASN B N 1
ATOM 11339 C CA . ASN B 1 672 ? 0.118 -52.031 -0.365 1 91.19 672 ASN B CA 1
ATOM 11340 C C . ASN B 1 672 ? 0.011 -50.812 0.551 1 91.19 672 ASN B C 1
ATOM 11342 O O . ASN B 1 672 ? -0.425 -50.938 1.698 1 91.19 672 ASN B O 1
ATOM 11346 N N . GLU B 1 673 ? 0.364 -49.656 0.081 1 95.06 673 GLU B N 1
ATOM 11347 C CA . GLU B 1 673 ? 0.46 -48.5 0.95 1 95.06 673 GLU B CA 1
ATOM 11348 C C . GLU B 1 673 ? -0.721 -47.562 0.741 1 95.06 673 GLU B C 1
ATOM 11350 O O . GLU B 1 673 ? -0.901 -46.594 1.498 1 95.06 673 GLU B O 1
ATOM 11355 N N . TRP B 1 674 ? -1.606 -47.719 -0.22 1 93.88 674 TRP B N 1
ATOM 11356 C CA . TRP B 1 674 ? -2.629 -46.781 -0.627 1 93.88 674 TRP B CA 1
ATOM 11357 C C . TRP B 1 674 ? -3.605 -46.5 0.512 1 93.88 674 TRP B C 1
ATOM 11359 O O . TRP B 1 674 ? -4.004 -45.344 0.737 1 93.88 674 TRP B O 1
ATOM 11369 N N . GLY B 1 675 ? -3.996 -47.562 1.222 1 94.38 675 GLY B N 1
ATOM 11370 C CA . GLY B 1 675 ? -4.867 -47.375 2.371 1 94.38 675 GLY B CA 1
ATOM 11371 C C . GLY B 1 675 ? -4.258 -46.5 3.438 1 94.38 675 GLY B C 1
ATOM 11372 O O . GLY B 1 675 ? -4.949 -45.656 4.023 1 94.38 675 GLY B O 1
ATOM 11373 N N . GLU B 1 676 ? -3.014 -46.719 3.723 1 96.06 676 GLU B N 1
ATOM 11374 C CA . GLU B 1 676 ? -2.301 -45.906 4.703 1 96.06 676 GLU B CA 1
ATOM 11375 C C . GLU B 1 676 ? -2.217 -44.438 4.258 1 96.06 676 GLU B C 1
ATOM 11377 O O . GLU B 1 676 ? -2.408 -43.531 5.066 1 96.06 676 GLU B O 1
ATOM 11382 N N . VAL B 1 677 ? -1.896 -44.281 3.041 1 96.19 677 VAL B N 1
ATOM 11383 C CA . VAL B 1 677 ? -1.757 -42.938 2.488 1 96.19 677 VAL B CA 1
ATOM 11384 C C . VAL B 1 677 ? -3.086 -42.188 2.604 1 96.19 677 VAL B C 1
ATOM 11386 O O . VAL B 1 677 ? -3.115 -41.031 2.99 1 96.19 677 VAL B O 1
ATOM 11389 N N . GLU B 1 678 ? -4.156 -42.844 2.23 1 96.06 678 GLU B N 1
ATOM 11390 C CA . GLU B 1 678 ? -5.488 -42.281 2.367 1 96.06 678 GLU B CA 1
ATOM 11391 C C . GLU B 1 678 ? -5.758 -41.844 3.805 1 96.06 678 GLU B C 1
ATOM 11393 O O . GLU B 1 678 ? -6.27 -40.75 4.043 1 96.06 678 GLU B O 1
ATOM 11398 N N . SER B 1 679 ? -5.359 -42.625 4.746 1 96.25 679 SER B N 1
ATOM 11399 C CA . SER B 1 679 ? -5.551 -42.344 6.164 1 96.25 679 SER B CA 1
ATOM 11400 C C . SER B 1 679 ? -4.719 -41.156 6.605 1 96.25 679 SER B C 1
ATOM 11402 O O . SER B 1 679 ? -5.191 -40.312 7.359 1 96.25 679 SER B O 1
ATOM 11404 N N . ILE B 1 680 ? -3.49 -41.125 6.188 1 96.81 680 ILE B N 1
ATOM 11405 C CA . ILE B 1 680 ? -2.594 -40.031 6.555 1 96.81 680 ILE B CA 1
ATOM 11406 C C . ILE B 1 680 ? -3.164 -38.688 6.062 1 96.81 680 ILE B C 1
ATOM 11408 O O . ILE B 1 680 ? -3.186 -37.719 6.801 1 96.81 680 ILE B O 1
ATOM 11412 N N . VAL B 1 681 ? -3.66 -38.656 4.805 1 95.69 681 VAL B N 1
ATOM 11413 C CA . VAL B 1 681 ? -4.227 -37.438 4.23 1 95.69 681 VAL B CA 1
ATOM 11414 C C . VAL B 1 681 ? -5.445 -37 5.039 1 95.69 681 VAL B C 1
ATOM 11416 O O . VAL B 1 681 ? -5.586 -35.844 5.371 1 95.69 681 VAL B O 1
ATOM 11419 N N . TYR B 1 682 ? -6.277 -37.969 5.367 1 95.75 682 TYR B N 1
ATOM 11420 C CA . TYR B 1 682 ? -7.504 -37.656 6.09 1 95.75 682 TYR B CA 1
ATOM 11421 C C . TYR B 1 682 ? -7.195 -37.156 7.492 1 95.75 682 TYR B C 1
ATOM 11423 O O . TYR B 1 682 ? -7.781 -36.156 7.941 1 95.75 682 TYR B O 1
ATOM 11431 N N . GLU B 1 683 ? -6.25 -37.781 8.172 1 95.75 683 GLU B N 1
ATOM 11432 C CA . GLU B 1 683 ? -5.949 -37.469 9.57 1 95.75 683 GLU B CA 1
ATOM 11433 C C . GLU B 1 683 ? -5.152 -36.156 9.695 1 95.75 683 GLU B C 1
ATOM 11435 O O . GLU B 1 683 ? -5.23 -35.469 10.711 1 95.75 683 GLU B O 1
ATOM 11440 N N . ASN B 1 684 ? -4.363 -35.906 8.711 1 96.25 684 ASN B N 1
ATOM 11441 C CA . ASN B 1 684 ? -3.518 -34.719 8.734 1 96.25 684 ASN B CA 1
ATOM 11442 C C . ASN B 1 684 ? -3.979 -33.656 7.715 1 96.25 684 ASN B C 1
ATOM 11444 O O . ASN B 1 684 ? -3.156 -33 7.098 1 96.25 684 ASN B O 1
ATOM 11448 N N . TRP B 1 685 ? -5.27 -33.594 7.531 1 94.62 685 TRP B N 1
ATOM 11449 C CA . TRP B 1 685 ? -5.859 -32.719 6.508 1 94.62 685 TRP B CA 1
ATOM 11450 C C . TRP B 1 685 ? -5.402 -31.281 6.676 1 94.62 685 TRP B C 1
ATOM 11452 O O . TRP B 1 685 ? -5.156 -30.578 5.691 1 94.62 685 TRP B O 1
ATOM 11462 N N . ASP B 1 686 ? -5.148 -30.844 7.891 1 92.56 686 ASP B N 1
ATOM 11463 C CA . ASP B 1 686 ? -4.828 -29.438 8.156 1 92.56 686 ASP B CA 1
ATOM 11464 C C . ASP B 1 686 ? -3.326 -29.188 8.023 1 92.56 686 ASP B C 1
ATOM 11466 O O . ASP B 1 686 ? -2.859 -28.062 8.25 1 92.56 686 ASP B O 1
ATOM 11470 N N . ASP B 1 687 ? -2.623 -30.156 7.594 1 91.69 687 ASP B N 1
ATOM 11471 C CA . ASP B 1 687 ? -1.174 -30.016 7.5 1 91.69 687 ASP B CA 1
ATOM 11472 C C . ASP B 1 687 ? -0.721 -29.922 6.047 1 91.69 687 ASP B C 1
ATOM 11474 O O . ASP B 1 687 ? 0.447 -29.641 5.77 1 91.69 687 ASP B O 1
ATOM 11478 N N . PHE B 1 688 ? -1.598 -30.234 5.152 1 92.31 688 PHE B N 1
ATOM 11479 C CA . PHE B 1 688 ? -1.085 -30.188 3.789 1 92.31 688 PHE B CA 1
ATOM 11480 C C . PHE B 1 688 ? -1.88 -29.188 2.955 1 92.31 688 PHE B C 1
ATOM 11482 O O . PHE B 1 688 ? -3.072 -28.984 3.191 1 92.31 688 PHE B O 1
ATOM 11489 N N . VAL B 1 689 ? -1.297 -28.594 1.982 1 96.19 689 VAL B N 1
ATOM 11490 C CA . VAL B 1 689 ? -1.858 -27.625 1.042 1 96.19 689 VAL B CA 1
ATOM 11491 C C . VAL B 1 689 ? -2.061 -28.297 -0.319 1 96.19 689 VAL B C 1
ATOM 11493 O O . VAL B 1 689 ? -3.111 -28.141 -0.944 1 96.19 689 VAL B O 1
ATOM 11496 N N . GLY B 1 690 ? -1.121 -29.031 -0.838 1 95.62 690 GLY B N 1
ATOM 11497 C CA . GLY B 1 690 ? -1.204 -29.734 -2.107 1 95.62 690 GLY B CA 1
ATOM 11498 C C . GLY B 1 690 ? -0.221 -30.891 -2.217 1 95.62 690 GLY B C 1
ATOM 11499 O O . GLY B 1 690 ? 0.944 -30.75 -1.837 1 95.62 690 GLY B O 1
ATOM 11500 N N . VAL B 1 691 ? -0.732 -31.953 -2.699 1 92.69 691 VAL B N 1
ATOM 11501 C CA . VAL B 1 691 ? 0.094 -33.156 -2.826 1 92.69 691 VAL B CA 1
ATOM 11502 C C . VAL B 1 691 ? -0.364 -33.969 -4.031 1 92.69 691 VAL B C 1
ATOM 11504 O O . VAL B 1 691 ? -1.553 -34 -4.359 1 92.69 691 VAL B O 1
ATOM 11507 N N . SER B 1 692 ? 0.533 -34.5 -4.777 1 90.38 692 SER B N 1
ATOM 11508 C CA . SER B 1 692 ? 0.242 -35.469 -5.828 1 90.38 692 SER B CA 1
ATOM 11509 C C . SER B 1 692 ? 0.806 -36.844 -5.484 1 90.38 692 SER B C 1
ATOM 11511 O O . SER B 1 692 ? 1.736 -36.938 -4.684 1 90.38 692 SER B O 1
ATOM 11513 N N . PHE B 1 693 ? 0.186 -37.844 -6.016 1 91.25 693 PHE B N 1
ATOM 11514 C CA . PHE B 1 693 ? 0.567 -39.25 -5.742 1 91.25 693 PHE B CA 1
ATOM 11515 C C . PHE B 1 693 ? 0.91 -39.969 -7.031 1 91.25 693 PHE B C 1
ATOM 11517 O O . PHE B 1 693 ? 0.259 -39.781 -8.055 1 91.25 693 PHE B O 1
ATOM 11524 N N . LEU B 1 694 ? 1.913 -40.719 -6.988 1 85.19 694 LEU B N 1
ATOM 11525 C CA . LEU B 1 694 ? 2.316 -41.562 -8.109 1 85.19 694 LEU B CA 1
ATOM 11526 C C . LEU B 1 694 ? 2.516 -43 -7.664 1 85.19 694 LEU B C 1
ATOM 11528 O O . LEU B 1 694 ? 3.195 -43.25 -6.668 1 85.19 694 LEU B O 1
ATOM 11532 N N . ALA B 1 695 ? 1.83 -43.875 -8.344 1 85.06 695 ALA B N 1
ATOM 11533 C CA . ALA B 1 695 ? 2.002 -45.281 -8.039 1 85.06 695 ALA B CA 1
ATOM 11534 C C . ALA B 1 695 ? 3.432 -45.75 -8.32 1 85.06 695 ALA B C 1
ATOM 11536 O O . ALA B 1 695 ? 4.023 -45.344 -9.336 1 85.06 695 ALA B O 1
ATOM 11537 N N . TYR B 1 696 ? 3.945 -46.344 -7.359 1 80.88 696 TYR B N 1
ATOM 11538 C CA . TYR B 1 696 ? 5.309 -46.875 -7.473 1 80.88 696 TYR B CA 1
ATOM 11539 C C . TYR B 1 696 ? 5.309 -48.375 -7.699 1 80.88 696 TYR B C 1
ATOM 11541 O O . TYR B 1 696 ? 4.926 -49.125 -6.812 1 80.88 696 TYR B O 1
ATOM 11549 N N . ASP B 1 697 ? 5.41 -48.875 -8.977 1 65.75 697 ASP B N 1
ATOM 11550 C CA . ASP B 1 697 ? 5.391 -50.344 -9.211 1 65.75 697 ASP B CA 1
ATOM 11551 C C . ASP B 1 697 ? 6.805 -50.875 -9.352 1 65.75 697 ASP B C 1
ATOM 11553 O O . ASP B 1 697 ? 6.992 -52 -9.82 1 65.75 697 ASP B O 1
ATOM 11557 N N . GLY B 1 698 ? 7.688 -50.188 -8.781 1 56.53 698 GLY B N 1
ATOM 11558 C CA . GLY B 1 698 ? 9.039 -50.719 -8.805 1 56.53 698 GLY B CA 1
ATOM 11559 C C . GLY B 1 698 ? 9.562 -50.969 -10.211 1 56.53 698 GLY B C 1
ATOM 11560 O O . GLY B 1 698 ? 10.539 -51.688 -10.398 1 56.53 698 GLY B O 1
ATOM 11561 N N . GLY B 1 699 ? 8.727 -50.625 -11.258 1 50.62 699 GLY B N 1
ATOM 11562 C CA . GLY B 1 699 ? 9 -51.156 -12.578 1 50.62 699 GLY B CA 1
ATOM 11563 C C . GLY B 1 699 ? 10.234 -50.562 -13.227 1 50.62 699 GLY B C 1
ATOM 11564 O O . GLY B 1 699 ? 10.625 -49.438 -12.906 1 50.62 699 GLY B O 1
ATOM 11565 N N . SER B 1 700 ? 11.062 -51.438 -13.531 1 50.59 700 SER B N 1
ATOM 11566 C CA . SER B 1 700 ? 12.273 -51.188 -14.305 1 50.59 700 SER B CA 1
ATOM 11567 C C . SER B 1 700 ? 11.984 -51.156 -15.797 1 50.59 700 SER B C 1
ATOM 11569 O O . SER B 1 700 ? 11.32 -52.062 -16.312 1 50.59 700 SER B O 1
ATOM 11571 N N . TYR B 1 701 ? 11.711 -50 -16.359 1 54.91 701 TYR B N 1
ATOM 11572 C CA . TYR B 1 701 ? 11.523 -49.906 -17.797 1 54.91 701 TYR B CA 1
ATOM 11573 C C . TYR B 1 701 ? 12.867 -49.75 -18.516 1 54.91 701 TYR B C 1
ATOM 11575 O O . TYR B 1 701 ? 13.844 -49.312 -17.906 1 54.91 701 TYR B O 1
ATOM 11583 N N . GLN B 1 702 ? 12.852 -50.312 -19.703 1 56.12 702 GLN B N 1
ATOM 11584 C CA . GLN B 1 702 ? 14.047 -50.125 -20.516 1 56.12 702 GLN B CA 1
ATOM 11585 C C . GLN B 1 702 ? 14.32 -48.625 -20.734 1 56.12 702 GLN B C 1
ATOM 11587 O O . GLN B 1 702 ? 13.398 -47.875 -21.047 1 56.12 702 GLN B O 1
ATOM 11592 N N . LEU B 1 703 ? 15.586 -48.156 -20.516 1 66.81 703 LEU B N 1
ATOM 11593 C CA . LEU B 1 703 ? 16.062 -46.781 -20.625 1 66.81 703 LEU B CA 1
ATOM 11594 C C . LEU B 1 703 ? 15.266 -45.844 -19.734 1 66.81 703 LEU B C 1
ATOM 11596 O O . LEU B 1 703 ? 14.852 -44.75 -20.156 1 66.81 703 LEU B O 1
ATOM 11600 N N . ALA B 1 704 ? 15.078 -46.438 -18.578 1 71.69 704 ALA B N 1
ATOM 11601 C CA . ALA B 1 704 ? 14.43 -45.594 -17.562 1 71.69 704 ALA B CA 1
ATOM 11602 C C . ALA B 1 704 ? 15.258 -44.344 -17.266 1 71.69 704 ALA B C 1
ATOM 11604 O O . ALA B 1 704 ? 16.484 -44.375 -17.328 1 71.69 704 ALA B O 1
ATOM 11605 N N . PRO B 1 705 ? 14.625 -43.25 -17.016 1 74.12 705 PRO B N 1
ATOM 11606 C CA . PRO B 1 705 ? 15.344 -42 -16.734 1 74.12 705 PRO B CA 1
ATOM 11607 C C . PRO B 1 705 ? 16.391 -42.156 -15.641 1 74.12 705 PRO B C 1
ATOM 11609 O O . PRO B 1 705 ? 17.406 -41.438 -15.648 1 74.12 705 PRO B O 1
ATOM 11612 N N . TYR B 1 706 ? 16.156 -43.031 -14.742 1 79.94 706 TYR B N 1
ATOM 11613 C CA . TYR B 1 706 ? 17.094 -43.344 -13.664 1 79.94 706 TYR B CA 1
ATOM 11614 C C . TYR B 1 706 ? 17.375 -44.812 -13.57 1 79.94 706 TYR B C 1
ATOM 11616 O O . TYR B 1 706 ? 16.438 -45.625 -13.633 1 79.94 706 TYR B O 1
ATOM 11624 N N . GLU B 1 707 ? 18.594 -45.156 -13.578 1 83.69 707 GLU B N 1
ATOM 11625 C CA . GLU B 1 707 ? 19.016 -46.531 -13.383 1 83.69 707 GLU B CA 1
ATOM 11626 C C . GLU B 1 707 ? 20.078 -46.656 -12.305 1 83.69 707 GLU B C 1
ATOM 11628 O O . GLU B 1 707 ? 21.172 -46.062 -12.438 1 83.69 707 GLU B O 1
ATOM 11633 N N . ALA B 1 708 ? 19.766 -47.344 -11.266 1 86.56 708 ALA B N 1
ATOM 11634 C CA . ALA B 1 708 ? 20.734 -47.531 -10.188 1 86.56 708 ALA B CA 1
ATOM 11635 C C . ALA B 1 708 ? 21.938 -48.312 -10.656 1 86.56 708 ALA B C 1
ATOM 11637 O O . ALA B 1 708 ? 21.797 -49.281 -11.414 1 86.56 708 ALA B O 1
ATOM 11638 N N . ILE B 1 709 ? 23.078 -47.938 -10.227 1 88.5 709 ILE B N 1
ATOM 11639 C CA . ILE B 1 709 ? 24.297 -48.656 -10.531 1 88.5 709 ILE B CA 1
ATOM 11640 C C . ILE B 1 709 ? 25.156 -48.781 -9.273 1 88.5 709 ILE B C 1
ATOM 11642 O O . ILE B 1 709 ? 24.828 -48.219 -8.234 1 88.5 709 ILE B O 1
ATOM 11646 N N . THR B 1 710 ? 26.188 -49.562 -9.375 1 89.19 710 THR B N 1
ATOM 11647 C CA . THR B 1 710 ? 27.094 -49.719 -8.25 1 89.19 710 THR B CA 1
ATOM 11648 C C . THR B 1 710 ? 28.141 -48.625 -8.242 1 89.19 710 THR B C 1
ATOM 11650 O O . THR B 1 710 ? 28.312 -47.906 -9.234 1 89.19 710 THR B O 1
ATOM 11653 N N . ARG B 1 711 ? 28.75 -48.531 -7.141 1 90.25 711 ARG B N 1
ATOM 11654 C CA . ARG B 1 711 ? 29.844 -47.562 -7.023 1 90.25 711 ARG B CA 1
ATOM 11655 C C . ARG B 1 711 ? 30.938 -47.812 -8.047 1 90.25 711 ARG B C 1
ATOM 11657 O O . ARG B 1 711 ? 31.469 -46.906 -8.656 1 90.25 711 ARG B O 1
ATOM 11664 N N . GLU B 1 712 ? 31.281 -49.094 -8.188 1 91.81 712 GLU B N 1
ATOM 11665 C CA . GLU B 1 712 ? 32.344 -49.469 -9.125 1 91.81 712 GLU B CA 1
ATOM 11666 C C . GLU B 1 712 ? 31.953 -49.094 -10.555 1 91.81 712 GLU B C 1
ATOM 11668 O O . GLU B 1 712 ? 32.812 -48.594 -11.305 1 91.81 712 GLU B O 1
ATOM 11673 N N . GLN B 1 713 ? 30.766 -49.281 -10.852 1 91.62 713 GLN B N 1
ATOM 11674 C CA . GLN B 1 713 ? 30.297 -48.906 -12.188 1 91.62 713 GLN B CA 1
ATOM 11675 C C . GLN B 1 713 ? 30.344 -47.406 -12.406 1 91.62 713 GLN B C 1
ATOM 11677 O O . GLN B 1 713 ? 30.703 -46.938 -13.484 1 91.62 713 GLN B O 1
ATOM 11682 N N . TYR B 1 714 ? 29.953 -46.75 -11.383 1 91.06 714 TYR B N 1
ATOM 11683 C CA . TYR B 1 714 ? 30 -45.281 -11.453 1 91.06 714 TYR B CA 1
ATOM 11684 C C . TYR B 1 714 ? 31.422 -44.781 -11.719 1 91.06 714 TYR B C 1
ATOM 11686 O O . TYR B 1 714 ? 31.641 -43.938 -12.586 1 91.06 714 TYR B O 1
ATOM 11694 N N . GLU B 1 715 ? 32.281 -45.25 -10.977 1 91.25 715 GLU B N 1
ATOM 11695 C CA . GLU B 1 715 ? 33.656 -44.844 -11.117 1 91.25 715 GLU B CA 1
ATOM 11696 C C . GLU B 1 715 ? 34.219 -45.188 -12.5 1 91.25 715 GLU B C 1
ATOM 11698 O O . GLU B 1 715 ? 34.938 -44.375 -13.094 1 91.25 715 GLU B O 1
ATOM 11703 N N . GLU B 1 716 ? 33.844 -46.312 -12.961 1 90.62 716 GLU B N 1
ATOM 11704 C CA . GLU B 1 716 ? 34.281 -46.75 -14.289 1 90.62 716 GLU B CA 1
ATOM 11705 C C . GLU B 1 716 ? 33.719 -45.812 -15.367 1 90.62 716 GLU B C 1
ATOM 11707 O O . GLU B 1 716 ? 34.438 -45.375 -16.266 1 90.62 716 GLU B O 1
ATOM 11712 N N . LEU B 1 717 ? 32.469 -45.594 -15.25 1 89.38 717 LEU B N 1
ATOM 11713 C CA . LEU B 1 717 ? 31.797 -44.781 -16.25 1 89.38 717 LEU B CA 1
ATOM 11714 C C . LEU B 1 717 ? 32.281 -43.344 -16.188 1 89.38 717 LEU B C 1
ATOM 11716 O O . LEU B 1 717 ? 32.438 -42.688 -17.234 1 89.38 717 LEU B O 1
ATOM 11720 N N . SER B 1 718 ? 32.531 -42.875 -15.008 1 87.75 718 SER B N 1
ATOM 11721 C CA . SER B 1 718 ? 32.938 -41.469 -14.82 1 87.75 718 SER B CA 1
ATOM 11722 C C . SER B 1 718 ? 34.312 -41.219 -15.422 1 87.75 718 SER B C 1
ATOM 11724 O O . SER B 1 718 ? 34.562 -40.156 -15.977 1 87.75 718 SER B O 1
ATOM 11726 N N . VAL B 1 719 ? 35.094 -42.156 -15.242 1 84.62 719 VAL B N 1
ATOM 11727 C CA . VAL B 1 719 ? 36.469 -42.031 -15.758 1 84.62 719 VAL B CA 1
ATOM 11728 C C . VAL B 1 719 ? 36.438 -42.125 -17.281 1 84.62 719 VAL B C 1
ATOM 11730 O O . VAL B 1 719 ? 37.219 -41.438 -17.953 1 84.62 719 VAL B O 1
ATOM 11733 N N . LYS B 1 720 ? 35.594 -42.844 -17.812 1 83.38 720 LYS B N 1
ATOM 11734 C CA . LYS B 1 720 ? 35.531 -43.062 -19.25 1 83.38 720 LYS B CA 1
ATOM 11735 C C . LYS B 1 720 ? 34.875 -41.906 -19.969 1 83.38 720 LYS B C 1
ATOM 11737 O O . LYS B 1 720 ? 35.062 -41.719 -21.172 1 83.38 720 LYS B O 1
ATOM 11742 N N . MET B 1 721 ? 34.156 -41.188 -19.297 1 86.81 721 MET B N 1
ATOM 11743 C CA . MET B 1 721 ? 33.406 -40.125 -19.938 1 86.81 721 MET B CA 1
ATOM 11744 C C . MET B 1 721 ? 34.344 -38.969 -20.312 1 86.81 721 MET B C 1
ATOM 11746 O O . MET B 1 721 ? 35.031 -38.406 -19.469 1 86.81 721 MET B O 1
ATOM 11750 N N . ALA B 1 722 ? 34.312 -38.625 -21.562 1 83.94 722 ALA B N 1
ATOM 11751 C CA . ALA B 1 722 ? 35.156 -37.562 -22.078 1 83.94 722 ALA B CA 1
ATOM 11752 C C . ALA B 1 722 ? 34.688 -36.188 -21.578 1 83.94 722 ALA B C 1
ATOM 11754 O O . ALA B 1 722 ? 33.5 -35.969 -21.344 1 83.94 722 ALA B O 1
ATOM 11755 N N . GLU B 1 723 ? 35.625 -35.312 -21.422 1 83.44 723 GLU B N 1
ATOM 11756 C CA . GLU B 1 723 ? 35.312 -33.969 -21.031 1 83.44 723 GLU B CA 1
ATOM 11757 C C . GLU B 1 723 ? 34.562 -33.219 -22.141 1 83.44 723 GLU B C 1
ATOM 11759 O O . GLU B 1 723 ? 34.938 -33.312 -23.312 1 83.44 723 GLU B O 1
ATOM 11764 N N . PHE B 1 724 ? 33.531 -32.562 -21.844 1 85 724 PHE B N 1
ATOM 11765 C CA . PHE B 1 724 ? 32.781 -31.766 -22.812 1 85 724 PHE B CA 1
ATOM 11766 C C . PHE B 1 724 ? 33.375 -30.375 -22.938 1 85 724 PHE B C 1
ATOM 11768 O O . PHE B 1 724 ? 33.375 -29.594 -21.984 1 85 724 PHE B O 1
ATOM 11775 N N . LYS B 1 725 ? 33.906 -30 -24.078 1 76 725 LYS B N 1
ATOM 11776 C CA . LYS B 1 725 ? 34.406 -28.672 -24.406 1 76 725 LYS B CA 1
ATOM 11777 C C . LYS B 1 725 ? 33.406 -27.906 -25.281 1 76 725 LYS B C 1
ATOM 11779 O O . LYS B 1 725 ? 33.062 -28.375 -26.375 1 76 725 LYS B O 1
ATOM 11784 N N . PRO B 1 726 ? 33 -26.781 -24.875 1 81.38 726 PRO B N 1
ATOM 11785 C CA . PRO B 1 726 ? 31.969 -26.031 -25.578 1 81.38 726 PRO B CA 1
ATOM 11786 C C . PRO B 1 726 ? 32.344 -25.734 -27.031 1 81.38 726 PRO B C 1
ATOM 11788 O O . PRO B 1 726 ? 31.438 -25.562 -27.875 1 81.38 726 PRO B O 1
ATOM 11791 N N . GLU B 1 727 ? 33.531 -25.719 -27.281 1 82 727 GLU B N 1
ATOM 11792 C CA . GLU B 1 727 ? 34 -25.406 -28.625 1 82 727 GLU B CA 1
ATOM 11793 C C . GLU B 1 727 ? 33.469 -26.438 -29.641 1 82 727 GLU B C 1
ATOM 11795 O O . GLU B 1 727 ? 33.312 -26.125 -30.812 1 82 727 GLU B O 1
ATOM 11800 N N . ILE B 1 728 ? 33.25 -27.594 -29.141 1 83.5 728 ILE B N 1
ATOM 11801 C CA . ILE B 1 728 ? 32.781 -28.656 -30.016 1 83.5 728 ILE B CA 1
ATOM 11802 C C . ILE B 1 728 ? 31.422 -28.297 -30.594 1 83.5 728 ILE B C 1
ATOM 11804 O O . ILE B 1 728 ? 31.094 -28.688 -31.719 1 83.5 728 ILE B O 1
ATOM 11808 N N . LEU B 1 729 ? 30.656 -27.594 -29.844 1 85.88 729 LEU B N 1
ATOM 11809 C CA . LEU B 1 729 ? 29.312 -27.203 -30.281 1 85.88 729 LEU B CA 1
ATOM 11810 C C . LEU B 1 729 ? 29.391 -26.312 -31.5 1 85.88 729 LEU B C 1
ATOM 11812 O O . LEU B 1 729 ? 28.453 -26.297 -32.312 1 85.88 729 LEU B O 1
ATOM 11816 N N . GLN B 1 730 ? 30.438 -25.609 -31.594 1 80.62 730 GLN B N 1
ATOM 11817 C CA . GLN B 1 730 ? 30.594 -24.656 -32.688 1 80.62 730 GLN B CA 1
ATOM 11818 C C . GLN B 1 730 ? 30.688 -25.391 -34.031 1 80.62 730 GLN B C 1
ATOM 11820 O O . GLN B 1 730 ? 30.422 -24.812 -35.094 1 80.62 730 GLN B O 1
ATOM 11825 N N . ARG B 1 731 ? 31.078 -26.578 -33.969 1 82.31 731 ARG B N 1
ATOM 11826 C CA . ARG B 1 731 ? 31.203 -27.375 -35.156 1 82.31 731 ARG B CA 1
ATOM 11827 C C . ARG B 1 731 ? 29.828 -27.734 -35.719 1 82.31 731 ARG B C 1
ATOM 11829 O O . ARG B 1 731 ? 29.688 -28.016 -36.906 1 82.31 731 ARG B O 1
ATOM 11836 N N . PHE B 1 732 ? 28.891 -27.641 -34.875 1 81.81 732 PHE B N 1
ATOM 11837 C CA . PHE B 1 732 ? 27.578 -28.172 -35.25 1 81.81 732 PHE B CA 1
ATOM 11838 C C . PHE B 1 732 ? 26.531 -27.062 -35.25 1 81.81 732 PHE B C 1
ATOM 11840 O O . PHE B 1 732 ? 25.406 -27.266 -35.719 1 81.81 732 PHE B O 1
ATOM 11847 N N . GLU B 1 733 ? 26.828 -25.953 -34.656 1 79.38 733 GLU B N 1
ATOM 11848 C CA . GLU B 1 733 ? 25.844 -24.875 -34.531 1 79.38 733 GLU B CA 1
ATOM 11849 C C . GLU B 1 733 ? 26.344 -23.609 -35.219 1 79.38 733 GLU B C 1
ATOM 11851 O O . GLU B 1 733 ? 27.406 -23.078 -34.906 1 79.38 733 GLU B O 1
ATOM 11856 N N . THR B 1 734 ? 25.828 -23.266 -36.438 1 65.56 734 THR B N 1
ATOM 11857 C CA . THR B 1 734 ? 26.234 -22.078 -37.188 1 65.56 734 THR B CA 1
ATOM 11858 C C . THR B 1 734 ? 25.312 -20.891 -36.875 1 65.56 734 THR B C 1
ATOM 11860 O O . THR B 1 734 ? 25.406 -19.844 -37.469 1 65.56 734 THR B O 1
ATOM 11863 N N . GLY B 1 735 ? 24.578 -20.969 -35.688 1 58.97 735 GLY B N 1
ATOM 11864 C CA . GLY B 1 735 ? 23.719 -19.859 -35.312 1 58.97 735 GLY B CA 1
ATOM 11865 C C . GLY B 1 735 ? 22.328 -19.969 -35.906 1 58.97 735 GLY B C 1
ATOM 11866 O O . GLY B 1 735 ? 21.359 -19.5 -35.312 1 58.97 735 GLY B O 1
ATOM 11867 N N . SER B 1 736 ? 22.312 -20.344 -37.156 1 52.66 736 SER B N 1
ATOM 11868 C CA . SER B 1 736 ? 21.031 -20.406 -37.844 1 52.66 736 SER B CA 1
ATOM 11869 C C . SER B 1 736 ? 20.109 -21.438 -37.219 1 52.66 736 SER B C 1
ATOM 11871 O O . SER B 1 736 ? 18.891 -21.281 -37.219 1 52.66 736 SER B O 1
ATOM 11873 N N . ASP B 1 737 ? 20.734 -22.5 -36.562 1 48.91 737 ASP B N 1
ATOM 11874 C CA . ASP B 1 737 ? 19.969 -23.641 -36.094 1 48.91 737 ASP B CA 1
ATOM 11875 C C . ASP B 1 737 ? 19.875 -23.641 -34.562 1 48.91 737 ASP B C 1
ATOM 11877 O O . ASP B 1 737 ? 19.375 -24.609 -33.969 1 48.91 737 ASP B O 1
ATOM 11881 N N . SER B 1 738 ? 20.406 -22.703 -33.938 1 46.56 738 SER B N 1
ATOM 11882 C CA . SER B 1 738 ? 20.656 -22.875 -32.5 1 46.56 738 SER B CA 1
ATOM 11883 C C . SER B 1 738 ? 19.359 -22.75 -31.719 1 46.56 738 SER B C 1
ATOM 11885 O O . SER B 1 738 ? 18.953 -21.641 -31.359 1 46.56 738 SER B O 1
ATOM 11887 N N . ASP B 1 739 ? 18.359 -23.484 -32.062 1 47.09 739 ASP B N 1
ATOM 11888 C CA . ASP B 1 739 ? 17.156 -23.375 -31.234 1 47.09 739 ASP B CA 1
ATOM 11889 C C . ASP B 1 739 ? 17.281 -24.219 -29.969 1 47.09 739 ASP B C 1
ATOM 11891 O O . ASP B 1 739 ? 17.641 -25.406 -30.031 1 47.09 739 ASP B O 1
ATOM 11895 N N . LEU B 1 740 ? 17.672 -23.641 -28.859 1 47.06 740 LEU B N 1
ATOM 11896 C CA . LEU B 1 740 ? 17.547 -24.438 -27.656 1 47.06 740 LEU B CA 1
ATOM 11897 C C . LEU B 1 740 ? 16.203 -25.156 -27.609 1 47.06 740 LEU B C 1
ATOM 11899 O O . LEU B 1 740 ? 15.148 -24.516 -27.609 1 47.06 740 LEU B O 1
ATOM 11903 N N . ASP B 1 741 ? 16.094 -26.203 -28.375 1 43.34 741 ASP B N 1
ATOM 11904 C CA . ASP B 1 741 ? 14.844 -26.969 -28.297 1 43.34 741 ASP B CA 1
ATOM 11905 C C . ASP B 1 741 ? 14.617 -27.5 -26.891 1 43.34 741 ASP B C 1
ATOM 11907 O O . ASP B 1 741 ? 15.516 -28.109 -26.281 1 43.34 741 ASP B O 1
ATOM 11911 N N . GLY B 1 742 ? 14.055 -26.891 -26.062 1 42.97 742 GLY B N 1
ATOM 11912 C CA . GLY B 1 742 ? 13.656 -27.266 -24.703 1 42.97 742 GLY B CA 1
ATOM 11913 C C . GLY B 1 742 ? 12.969 -28.625 -24.656 1 42.97 742 GLY B C 1
ATOM 11914 O O . GLY B 1 742 ? 11.82 -28.719 -24.219 1 42.97 742 GLY B O 1
ATOM 11915 N N . MET B 1 743 ? 13.375 -29.594 -25.484 1 35.97 743 MET B N 1
ATOM 11916 C CA . MET B 1 743 ? 12.555 -30.797 -25.438 1 35.97 743 MET B CA 1
ATOM 11917 C C . MET B 1 743 ? 12.773 -31.562 -24.141 1 35.97 743 MET B C 1
ATOM 11919 O O . MET B 1 743 ? 13.578 -32.5 -24.094 1 35.97 743 MET B O 1
ATOM 11923 N N . ASP B 1 744 ? 13.039 -31 -23.062 1 39.44 744 ASP B N 1
ATOM 11924 C CA . ASP B 1 744 ? 13.039 -32 -22.016 1 39.44 744 ASP B CA 1
ATOM 11925 C C . ASP B 1 744 ? 11.727 -32.781 -22 1 39.44 744 ASP B C 1
ATOM 11927 O O . ASP B 1 744 ? 10.648 -32.219 -22.141 1 39.44 744 ASP B O 1
ATOM 11931 N N . GLY B 1 745 ? 11.68 -33.938 -22.547 1 35.22 745 GLY B N 1
ATOM 11932 C CA . GLY B 1 745 ? 10.539 -34.812 -22.547 1 35.22 745 GLY B CA 1
ATOM 11933 C C . GLY B 1 745 ? 9.766 -34.812 -21.25 1 35.22 745 GLY B C 1
ATOM 11934 O O . GLY B 1 745 ? 10.344 -34.656 -20.172 1 35.22 745 GLY B O 1
ATOM 11935 N N . CYS B 1 746 ? 8.633 -34.219 -21.297 1 39.88 746 CYS B N 1
ATOM 11936 C CA . CYS B 1 746 ? 7.625 -34.438 -20.266 1 39.88 746 CYS B CA 1
ATOM 11937 C C . CYS B 1 746 ? 7.586 -35.875 -19.812 1 39.88 746 CYS B C 1
ATOM 11939 O O . CYS B 1 746 ? 7.125 -36.75 -20.547 1 39.88 746 CYS B O 1
ATOM 11941 N N . GLU B 1 747 ? 8.508 -36.406 -19.297 1 35.25 747 GLU B N 1
ATOM 11942 C CA . GLU B 1 747 ? 8.312 -37.75 -18.781 1 35.25 747 GLU B CA 1
ATOM 11943 C C . GLU B 1 747 ? 7.152 -37.812 -17.797 1 35.25 747 GLU B C 1
ATOM 11945 O O . GLU B 1 747 ? 7.094 -37.031 -16.844 1 35.25 747 GLU B O 1
ATOM 11950 N N . GLY B 1 748 ? 6.207 -38.688 -18 1 35.56 748 GLY B N 1
ATOM 11951 C CA . GLY B 1 748 ? 5.043 -39.062 -17.219 1 35.56 748 GLY B CA 1
ATOM 11952 C C . GLY B 1 748 ? 4.016 -37.969 -17.109 1 35.56 748 GLY B C 1
ATOM 11953 O O . GLY B 1 748 ? 3.311 -37.844 -16.094 1 35.56 748 GLY B O 1
ATOM 11954 N N . GLY B 1 749 ? 3.961 -37.062 -18.266 1 35.66 749 GLY B N 1
ATOM 11955 C CA . GLY B 1 749 ? 2.904 -36.062 -18.297 1 35.66 749 GLY B CA 1
ATOM 11956 C C . GLY B 1 749 ? 3.322 -34.719 -17.703 1 35.66 749 GLY B C 1
ATOM 11957 O O . GLY B 1 749 ? 2.598 -33.719 -17.812 1 35.66 749 GLY B O 1
ATOM 11958 N N . VAL B 1 750 ? 4.098 -34.75 -16.672 1 39.38 750 VAL B N 1
ATOM 11959 C CA . VAL B 1 750 ? 4.391 -33.5 -15.984 1 39.38 750 VAL B CA 1
ATOM 11960 C C . VAL B 1 750 ? 5.613 -32.844 -16.609 1 39.38 750 VAL B C 1
ATOM 11962 O O . VAL B 1 750 ? 6.684 -33.469 -16.703 1 39.38 750 VAL B O 1
ATOM 11965 N N . CYS B 1 751 ? 5.426 -31.953 -17.422 1 43.75 751 CYS B N 1
ATOM 11966 C CA . CYS B 1 751 ? 6.527 -31.25 -18.078 1 43.75 751 CYS B CA 1
ATOM 11967 C C . CYS B 1 751 ? 7.156 -30.234 -17.156 1 43.75 751 CYS B C 1
ATOM 11969 O O . CYS B 1 751 ? 6.453 -29.391 -16.578 1 43.75 751 CYS B O 1
ATOM 11971 N N . PRO B 1 752 ? 8.414 -30.453 -16.797 1 42.84 752 PRO B N 1
ATOM 11972 C CA . PRO B 1 752 ? 9.047 -29.516 -15.852 1 42.84 752 PRO B CA 1
ATOM 11973 C C . PRO B 1 752 ? 9.102 -28.078 -16.391 1 42.84 752 PRO B C 1
ATOM 11975 O O . PRO B 1 752 ? 9.195 -27.875 -17.594 1 42.84 752 PRO B O 1
ATOM 11978 N N . ILE B 1 753 ? 8.438 -27.188 -15.805 1 42.03 753 ILE B N 1
ATOM 11979 C CA . ILE B 1 753 ? 8.523 -25.766 -16.109 1 42.03 753 ILE B CA 1
ATOM 11980 C C . ILE B 1 753 ? 9.977 -25.297 -16.016 1 42.03 753 ILE B C 1
ATOM 11982 O O . ILE B 1 753 ? 10.719 -25.75 -15.141 1 42.03 753 ILE B O 1
ATOM 11986 N N . ARG B 1 754 ? 10.555 -24.656 -17.094 1 47.66 754 ARG B N 1
ATOM 11987 C CA . ARG B 1 754 ? 11.922 -24.141 -17.094 1 47.66 754 ARG B CA 1
ATOM 11988 C C . ARG B 1 754 ? 12.203 -23.344 -15.812 1 47.66 754 ARG B C 1
ATOM 11990 O O . ARG B 1 754 ? 11.359 -22.578 -15.359 1 47.66 754 ARG B O 1
#

Sequence (1508 aa):
MTELLTDSFISKYPDFPSHMNALGKFVYFRTYSRFLPNKGRRETWKETCRRATEYNVGLAVKHLEKIGYAVDYDKHRAEAEEFFDSMFNLRQFLSGRTLWVGGSENGVADKYPLANFNCSFLNIRSWSDLGDLFYLLLVGTGVGFKCTKAFADELAPIRTNFTLHNESYDPVAKSERLEHTELREINETTIEIVVGDSKEGWVESLRYFFDILTDKGSEDYTHIIINYDSVRPNGERLNTFGGTASGPEPLMEMFAGIERVLKNEIDPSLAPLDRVWISNGPASVPTAYQRVRPIHILDIGNLIGNNVVVGGVRRTAEIFLCDADDYESIFAKYGINGVWNEAQHRKIIEQVKALGITEVATMLEGLALNDPNARPLHHRRMSNNSVAFTEKPSSELLNLLFEMMQSEGEPGFVNLEEARRRRPNAEGLNPCVEIILDSYGVCNLTTVNLVQFVKEINGEYYIDVKGLLEAQRHSARAGLRMTLAELELSHWNDVQQRDRLLGTSLTGVKDAFAMIDYTEEEESQLLELLGKAAREEADRYAKELRVISPLLVTTVKPEGTISQVAGGVSSGLHWSHSPYYIRRIRINAADPLAKAVQDIGWPVHAEVGTPGETEAERIANARTLVIDFPIASGATKTKDDVFAAEQFETYFRFQRDYTEHNSSNTIHVRPNEWGEVESIVYENWDDFVGVSFLAYDGGSYQLAPYEAITREQYEELSVKMAEFKPEILQRFETGSDSDLDGMDGCEGGVCPIRMTELLTDSFISKYPDFPSHMNALGKFVYFRTYSRFLPNKGRRETWKETCRRATEYNVGLAVKHLEKIGYAVDYDKHRAEAEEFFDSMFNLRQFLSGRTLWVGGSENGVADKYPLANFNCSFLNIRSWSDLGDLFYLLLVGTGVGFKCTKAFADELAPIRTNFTLHNESYDPVAKSERLEHTELREINETTIEIVVGDSKEGWVESLRYFFDILTDKGSEDYTHIIINYDSVRPNGERLNTFGGTASGPEPLMEMFAGIERVLKNEIDPSLAPLDRVWISNGPASVPTAYQRVRPIHILDIGNLIGNNVVVGGVRRTAEIFLCDADDYESIFAKYGINGVWNEAQHRKIIEQVKALGITEVATMLEGLALNDPNARPLHHRRMSNNSVAFTEKPSSELLNLLFEMMQSEGEPGFVNLEEARRRRPNAEGLNPCVEIILDSYGVCNLTTVNLVQFVKEINGEYYIDVKGLLEAQRHSARAGLRMTLAELELSHWNDVQQRDRLLGTSLTGVKDAFAMIDYTEEEESQLLELLGKAAREEADRYAKELRVISPLLVTTVKPEGTISQVAGGVSSGLHWSHSPYYIRRIRINAADPLAKAVQDIGWPVHAEVGTPGETEAERIANARTLVIDFPIASGATKTKDDVFAAEQFETYFRFQRDYTEHNSSNTIHVRPNEWGEVESIVYENWDDFVGVSFLAYDGGSYQLAPYEAITREQYEELSVKMAEFKPEILQRFETGSDSDLDGMDGCEGGVCPIR

Solvent-accessible surface area (backbone atoms only — not comparable to full-atom values): 77098 Å² total; per-residue (Å²): 129,86,76,58,77,48,68,76,62,56,66,76,51,64,56,60,52,88,84,60,41,69,59,7,54,50,49,34,52,41,66,42,36,49,70,35,74,95,74,53,37,62,48,45,61,43,56,39,36,48,31,25,36,49,36,45,55,42,34,49,52,54,48,35,52,70,74,68,43,86,76,62,62,67,62,53,21,52,51,38,49,54,50,31,51,36,38,55,63,49,35,30,43,68,27,52,23,25,45,49,34,27,54,38,93,68,40,40,35,76,72,36,32,58,35,40,25,38,24,17,23,33,58,42,56,44,79,63,40,56,30,51,54,45,44,37,45,71,48,62,15,20,36,10,38,31,32,33,65,68,31,29,69,64,33,78,50,34,47,53,70,57,44,82,40,76,49,78,77,59,67,55,56,78,88,70,38,38,51,57,44,44,80,41,76,76,54,84,35,32,35,33,40,38,29,10,48,38,71,65,3,50,30,43,40,53,40,48,54,52,44,46,38,50,37,78,93,34,64,60,47,32,33,40,34,42,37,39,28,29,30,58,55,60,64,40,73,34,80,62,85,56,37,38,36,39,30,52,60,34,59,52,51,31,54,52,48,46,51,27,51,66,64,44,58,69,49,68,85,53,79,72,67,44,74,38,67,42,78,55,82,98,40,71,44,76,53,59,30,26,39,62,48,38,49,54,52,53,48,46,52,14,32,50,43,42,26,43,36,71,19,56,65,44,80,55,32,29,17,39,36,30,41,80,82,41,60,67,50,69,49,63,63,67,56,43,76,18,70,62,53,68,68,57,55,51,50,51,40,51,50,34,46,72,71,64,40,56,70,59,28,55,53,58,70,68,54,63,78,68,28,58,69,60,41,84,56,69,46,58,60,43,35,54,44,24,34,44,28,72,58,89,74,55,70,67,58,50,50,51,46,53,57,41,20,68,68,69,43,41,54,30,45,30,31,45,49,40,39,26,74,67,36,79,69,47,70,48,36,24,48,73,36,20,43,72,23,36,62,42,27,69,37,35,46,19,36,38,30,46,46,70,35,52,41,75,56,97,89,38,53,43,69,43,61,69,63,47,43,51,50,37,27,50,32,24,49,53,25,51,27,58,49,62,56,73,36,79,50,63,75,37,27,52,42,38,61,57,36,31,49,32,24,36,18,44,24,14,44,43,24,36,36,41,55,49,64,56,48,73,65,55,48,44,52,52,36,36,51,44,34,48,38,23,48,53,39,31,44,52,51,19,50,75,70,52,36,41,45,46,72,39,46,25,20,21,42,74,35,61,66,61,20,29,40,59,48,56,38,14,30,11,83,37,60,31,74,34,35,23,24,32,42,45,45,55,40,48,41,83,35,34,63,47,48,34,42,52,71,64,62,46,61,70,39,41,40,87,85,42,63,57,95,43,70,70,47,12,43,74,59,24,66,35,28,33,35,63,34,68,42,76,40,48,32,82,58,26,54,86,70,50,51,50,68,58,52,48,50,52,52,43,47,41,45,72,33,34,24,52,46,22,54,24,50,70,44,52,32,43,86,89,38,52,70,58,52,53,48,50,49,65,74,43,51,81,62,45,38,40,47,37,53,37,69,41,78,81,72,82,54,89,87,37,55,64,39,75,49,48,68,70,54,37,53,53,49,56,67,65,48,60,84,87,58,73,71,50,35,50,78,54,29,82,58,86,68,58,42,62,63,59,53,66,68,44,64,92,69,56,40,74,64,85,128,86,79,58,78,48,69,76,63,56,66,75,52,65,57,60,51,87,83,60,41,69,58,8,53,51,47,36,52,42,66,45,37,49,75,35,76,93,73,57,39,61,48,42,61,45,54,40,36,48,32,24,36,50,35,44,55,44,36,49,54,55,48,36,53,71,76,70,44,87,77,62,62,67,63,54,22,53,51,40,50,54,50,32,53,37,37,56,63,49,35,31,43,69,29,52,24,25,45,49,33,27,54,37,92,68,41,39,36,76,72,38,34,58,34,42,23,38,24,17,23,33,58,43,58,44,78,63,40,56,31,51,54,45,43,38,47,71,47,62,15,20,36,10,38,31,34,34,67,69,30,28,69,64,32,79,49,35,48,56,72,58,45,80,41,77,48,80,79,60,69,57,57,79,89,70,37,38,52,57,44,43,79,42,76,78,53,83,35,32,36,32,42,37,29,10,48,39,71,66,3,50,29,42,40,53,39,48,53,53,43,45,39,51,37,78,91,33,66,59,47,33,33,41,33,42,36,40,29,30,30,58,54,59,63,41,73,36,80,65,87,53,38,38,35,40,30,52,60,34,56,52,49,31,54,53,48,44,51,27,52,66,64,45,57,69,51,66,86,54,78,71,67,45,75,38,68,44,81,56,84,99,42,73,44,78,54,61,31,26,37,61,48,36,50,54,51,52,47,46,52,13,33,49,42,44,27,43,38,71,20,57,65,44,78,56,32,29,17,38,36,32,41,79,82,39,58,66,51,68,49,63,62,66,56,42,78,18,70,61,55,66,68,57,55,51,50,52,39,51,51,35,46,72,72,66,40,56,72,59,29,53,54,57,70,69,53,61,78,68,27,59,70,59,40,84,56,69,46,58,60,41,34,55,44,25,34,43,29,73,58,88,73,55,70,66,61,50,48,51,47,53,58,42,20,67,67,69,42,40,53,30,45,30,30,45,48,40,39,25,73,66,34,77,66,46,69,48,36,24,50,73,36,20,43,72,22,37,64,42,29,68,38,36,48,19,36,39,30,45,46,69,35,50,41,78,55,96,89,38,56,43,69,44,60,69,63,47,42,49,50,36,27,50,32,26,49,52,26,52,27,58,51,63,57,72,37,78,48,62,76,39,29,53,43,38,59,55,36,32,50,32,23,36,18,44,24,13,44,43,25,36,37,43,56,49,66,56,48,75,66,55,49,44,52,51,36,33,52,44,33,48,39,24,48,54,39,30,44,54,51,19,53,75,70,54,36,41,45,48,73,38,45,25,20,21,42,73,34,60,65,62,21,30,41,60,49,57,39,14,31,10,82,36,60,33,74,33,36,24,24,32,42,45,46,57,40,48,42,82,36,35,64,47,48,35,42,54,72,63,64,46,63,69,40,43,41,88,84,42,63,58,94,43,71,70,47,11,45,75,59,24,64,37,29,33,35,64,34,68,42,76,38,49,30,83,60,25,55,86,70,52,50,52,69,57,53,48,51,51,52,42,46,42,44,72,34,35,25,52,47,24,52,23,50,70,45,52,33,42,86,88,39,54,69,57,50,53,47,50,50,66,75,43,48,81,62,44,38,41,49,36,53,38,68,41,78,82,72,81,53,89,87,37,54,64,39,76,51,49,67,68,53,39,55,52,50,54,68,66,51,61,83,86,57,74,68,52,36,49,78,56,29,83,63,88,69,62,42,65,64,60,54,65,70,45,62,90,70,57,40,73,65,86

InterPro domains:
  IPR000788 Ribonucleotide reductase large subunit, C-terminal [PF02867] (381-523)
  IPR013345 Ribonucleoside-triphosphate reductase, adenosylcobalamin-dependent [TIGR02505] (19-754)
  IPR040763 Ribonucleotide reductase, alpha-helical domain [PF17975] (5-104)
  IPR050862 Ribonucleoside diphosphate reductase class-2 [PTHR43371] (15-545)
  IPR054158 B12-dependent ribonucleotide reductase, insertion domain [PF21995] (166-262)

Secondary structure (DSSP, 8-state):
---SS-HHHHTTS-SS-TT--HHHHHHHHHHTPPEETTTTEEPPHHHHHHHHHHHHHHHHHHHHHHTTPPP-HHHHHHHHHHHHHHHHTTSEEE-HHHHHHTT-TT-HHHH-GGGG-SEEEEE--SHHHHHHHHHHHHTT-EEEEE--HHHHHHSPPEE---EEEE----PPPGGG--SS-EEEE-SSSEEEEE--SSHHHHHHHHHHHHHHHH-GGGTT--EEEEE-TTSPPTTPBPTTT-SB---SHHHHHHHHHHHHHHTT-S-TTSPPPEEEEEEETTEEEEEEEEE--HHHHHHHHHHHHHHHHHTTS----EEEEE-TT-HHHHTTTTTTT----HHHHHHHHHHHHHTT-HHHHHHHHTPPTT-TTS---GGGGGEEEEEEESSPPPHHHHHHHHHHHHHH---EEEEHHHHHHH-TT--EE-TTS-SEE-TTEEE-EEEEEGGGGEEEETTEEEE-HHHHHHHHHHHHHHHHHHTTS--SSHHHHHHHHHH---EEEEESHHHHHHHHT--HHHHHHHHHHHHHHHHHHHHHHHHHHTSPPPS--B-B---SHHHHHTTSPPPTTPPPS-SEEEEEEEEETTSHHHHHHHHTT--EEEPTT---SSHHHHHHH-SEEEEEEEEE---SS-TTT--HHHHHHHHHHHHHHT-SS-B--EEEE-GGGHHHHHHHHHHTGGG-SEEEEEE------TT-SEEE--HHHHHHHHHHSPP--GGGGGGT--SSS---------GGG-----/---SS-HHHHTTS-SS-TT--HHHHHHHHHHT--EETTTTEEPPHHHHHHHHHHHHHHHHHHHHHHTTPPP-HHHHHHHHHHHHHHHHTTSEEE-HHHHHHTT-TT-HHHH-GGGG-SEEEEE--SHHHHHHHHHHHHTT-EEEEE--HHHHHHSPPEE---EEEE----PPPGGG--SS-EEEE-SSSEEEEE--SSHHHHHHHHHHHHHHHH-GGGTT--EEEEE-TTSPPTTPBPTTT-SB---SHHHHHHHHHHHHHHTT-S-TTSPPPEEEEEEETTEEEEEEEEE--HHHHHHHHHHHHHHHHHTTS----EEEEE-TT-HHHHTTTTTTT----HHHHHHHHHHHHHTT-HHHHHHHHTPPTT-TTS---GGGGGEEEEEEESSPPPHHHHHHHHHHHHHH---EEEEHHHHHHH-TT--EE-TTS-SEE-TTEEE-EEEEEGGGGEEEETTEEEE-HHHHHHHHHHHHHHHHHHTTSPPSSHHHHHHHHHH---EEEEESHHHHHHHHT--HHHHHHHHHHHHHHHHHHHHHHHHHHTSPPPS--B-B---SHHHHHTTSPPPTTPPPS-SEEEEEEEEETTSHHHHHHHHTT--EEEPTT---SSHHHHHHH-SEEEEEEEEE---SS-TTT--HHHHHHHHHHHHHHT-SS-B--EEEE-GGGHHHHHHHHHHTGGG-SEEEEEE------TT-SEEE--HHHHHHHHHHSPP--GGGGGGT--SSS---------BTTB----